Protein AF-0000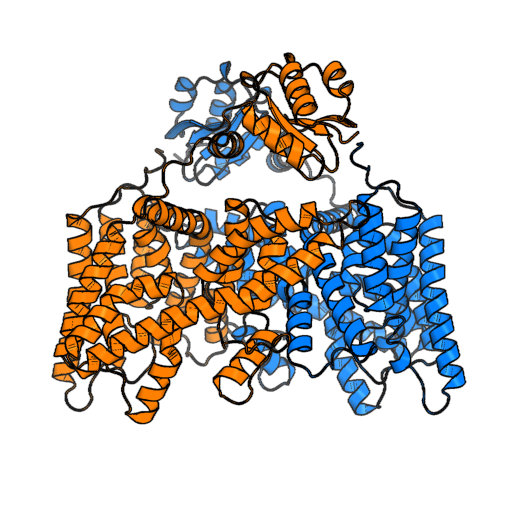000078526687 (afdb_homodimer)

Nearest PDB structures (foldseek):
  3ipj-assembly2_B  TM=8.940E-01  e=3.005E-04  Clostridioides difficile 630
  3bp3-assembly2_B  TM=9.097E-01  e=1.039E-03  Escherichia coli
  5iws-assembly1_A-2  TM=6.455E-01  e=6.702E-06  Bacillus cereus E33L
  1o2f-assembly1_B  TM=9.206E-01  e=1.778E-03  Escherichia coli
  3bp8-assembly1_C  TM=9.139E-01  e=4.794E-03  unclassified

Structure (mmCIF, N/CA/C/O backbone):
data_AF-0000000078526687-model_v1
#
loop_
_entity.id
_entity.type
_entity.pdbx_description
1 polymer 'PTS system cellobiose/arbutin/salicin-specific transporter subunits IIBC'
#
loop_
_atom_site.group_PDB
_atom_site.id
_atom_site.type_symbol
_atom_site.label_atom_id
_atom_site.label_alt_id
_atom_site.label_comp_id
_atom_site.label_asym_id
_atom_site.label_entity_id
_atom_site.label_seq_id
_atom_site.pdbx_PDB_ins_code
_atom_site.Cartn_x
_atom_site.Cartn_y
_atom_site.Cartn_z
_atom_site.occupancy
_atom_site.B_iso_or_equiv
_atom_site.auth_seq_id
_atom_site.auth_comp_id
_atom_site.auth_asym_id
_atom_site.auth_atom_id
_atom_site.pdbx_PDB_model_num
ATOM 1 N N . MET A 1 1 ? 31.625 -24.891 21.188 1 31.03 1 MET A N 1
ATOM 2 C CA . MET A 1 1 ? 31.656 -23.688 22.016 1 31.03 1 MET A CA 1
ATOM 3 C C . MET A 1 1 ? 31.016 -22.516 21.266 1 31.03 1 MET A C 1
ATOM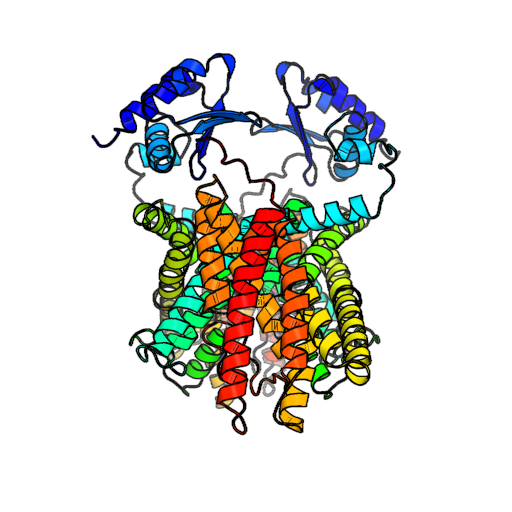 5 O O . MET A 1 1 ? 31.219 -22.344 20.062 1 31.03 1 MET A O 1
ATOM 9 N N . ALA A 1 2 ? 30.094 -21.984 21.844 1 48.81 2 ALA A N 1
ATOM 10 C CA . ALA A 1 2 ? 29.344 -20.859 21.281 1 48.81 2 ALA A CA 1
ATOM 11 C C . ALA A 1 2 ? 30.281 -19.734 20.844 1 48.81 2 ALA A C 1
ATOM 13 O O . ALA A 1 2 ? 31.109 -19.266 21.641 1 48.81 2 ALA A O 1
ATOM 14 N N . ARG A 1 3 ? 30.516 -19.734 19.5 1 63.25 3 ARG A N 1
ATOM 15 C CA . ARG A 1 3 ? 31.438 -18.734 18.969 1 63.25 3 ARG A CA 1
ATOM 16 C C . ARG A 1 3 ? 31.188 -17.359 19.578 1 63.25 3 ARG A C 1
ATOM 18 O O . ARG A 1 3 ? 30.031 -16.969 19.766 1 63.25 3 ARG A O 1
ATOM 25 N N . ASP A 1 4 ? 32.219 -16.844 20.266 1 75.81 4 ASP A N 1
ATOM 26 C CA . ASP A 1 4 ? 32.156 -15.516 20.859 1 75.81 4 ASP A CA 1
ATOM 27 C C . ASP A 1 4 ? 32.281 -14.438 19.781 1 75.81 4 ASP A C 1
ATOM 29 O O . ASP A 1 4 ? 33.406 -14.133 19.328 1 75.81 4 ASP A O 1
ATOM 33 N N . TYR A 1 5 ? 31.25 -13.961 19.406 1 83.25 5 TYR A N 1
ATOM 34 C CA . TYR A 1 5 ? 31.266 -13.031 18.281 1 83.25 5 TYR A CA 1
ATOM 35 C C . TYR A 1 5 ? 31.797 -11.664 18.703 1 83.25 5 TYR A C 1
ATOM 37 O O . TYR A 1 5 ? 32.062 -10.805 17.859 1 83.25 5 TYR A O 1
ATOM 45 N N . ALA A 1 6 ? 32.031 -11.523 20 1 86.94 6 ALA A N 1
ATOM 46 C CA . ALA A 1 6 ? 32.75 -10.336 20.438 1 86.94 6 ALA A CA 1
ATOM 47 C C . ALA A 1 6 ? 34.219 -10.383 19.969 1 86.94 6 ALA A C 1
ATOM 49 O O . ALA A 1 6 ? 34.75 -9.375 19.5 1 86.94 6 ALA A O 1
ATOM 50 N N . VAL A 1 7 ? 34.719 -11.539 20.078 1 88.19 7 VAL A N 1
ATOM 51 C CA . VAL A 1 7 ? 36.125 -11.758 19.672 1 88.19 7 VAL A CA 1
ATOM 52 C C . VAL A 1 7 ? 36.219 -11.703 18.141 1 88.19 7 VAL A C 1
ATOM 54 O O . VAL A 1 7 ? 37.156 -11.102 17.594 1 88.19 7 VAL A O 1
ATOM 57 N N . VAL A 1 8 ? 35.25 -12.258 17.516 1 90.19 8 VAL A N 1
ATOM 58 C CA . VAL A 1 8 ? 35.25 -12.297 16.062 1 90.19 8 VAL A CA 1
ATOM 59 C C . VAL A 1 8 ? 35.125 -10.883 15.5 1 90.19 8 VAL A C 1
ATOM 61 O O . VAL A 1 8 ? 35.875 -10.492 14.609 1 90.19 8 VAL A O 1
ATOM 64 N N . SER A 1 9 ? 34.188 -10.164 16.047 1 92.44 9 SER A N 1
ATOM 65 C CA . SER A 1 9 ? 33.938 -8.805 15.578 1 92.44 9 SER A CA 1
ATOM 66 C C . SER A 1 9 ? 35.156 -7.91 15.797 1 92.44 9 SER A C 1
ATOM 68 O O . SER A 1 9 ? 35.5 -7.098 14.938 1 92.44 9 SER A O 1
ATOM 70 N N . LYS A 1 10 ? 35.75 -8.023 16.938 1 91.25 10 LYS A N 1
ATOM 71 C CA . LYS A 1 10 ? 36.969 -7.254 17.234 1 91.25 10 LYS A CA 1
ATOM 72 C C . LYS A 1 10 ? 38.094 -7.59 16.266 1 91.25 10 LYS A C 1
ATOM 74 O O . LYS A 1 10 ? 38.781 -6.695 15.781 1 91.25 10 LYS A O 1
ATOM 79 N N . ALA A 1 11 ? 38.219 -8.836 16 1 92.38 11 ALA A N 1
ATOM 80 C CA . ALA A 1 11 ? 39.25 -9.289 15.062 1 92.38 11 ALA A CA 1
ATOM 81 C C . ALA A 1 11 ? 39 -8.734 13.664 1 92.38 11 ALA A C 1
ATOM 83 O O . ALA A 1 11 ? 39.906 -8.336 12.969 1 92.38 11 ALA A O 1
ATOM 84 N N . ILE A 1 12 ? 37.719 -8.742 13.297 1 92.69 12 ILE A N 1
ATOM 85 C CA . ILE A 1 12 ? 37.375 -8.211 11.992 1 92.69 12 ILE A CA 1
ATOM 86 C C . ILE A 1 12 ? 37.75 -6.734 11.906 1 92.69 12 ILE A C 1
ATOM 88 O O . ILE A 1 12 ? 38.406 -6.309 10.953 1 92.69 12 ILE A O 1
ATOM 92 N N . VAL A 1 13 ? 37.375 -5.977 12.898 1 93.31 13 VAL A N 1
ATOM 93 C CA . VAL A 1 13 ? 37.594 -4.539 12.93 1 93.31 13 VAL A CA 1
ATOM 94 C C . VAL A 1 13 ? 39.094 -4.266 12.891 1 93.31 13 VAL A C 1
ATOM 96 O O . VAL A 1 13 ? 39.562 -3.357 12.188 1 93.31 13 VAL A O 1
ATOM 99 N N . GLU A 1 14 ? 39.875 -5.02 13.555 1 92.06 14 GLU A N 1
ATOM 100 C CA . GLU A 1 14 ? 41.312 -4.855 13.609 1 92.06 14 GLU A CA 1
ATOM 101 C C . GLU A 1 14 ? 41.938 -5.109 12.25 1 92.06 14 GLU A C 1
ATOM 103 O O . GLU A 1 14 ? 42.938 -4.473 11.891 1 92.06 14 GLU A O 1
ATOM 108 N N . ASN A 1 15 ? 41.312 -5.922 11.523 1 93.5 15 ASN A N 1
ATOM 109 C CA . ASN A 1 15 ? 41.906 -6.336 10.266 1 93.5 15 ASN A CA 1
ATOM 110 C C . ASN A 1 15 ? 41.375 -5.531 9.086 1 93.5 15 ASN A C 1
ATOM 112 O O . ASN A 1 15 ? 41.75 -5.758 7.941 1 93.5 15 ASN A O 1
ATOM 116 N N . ILE A 1 16 ? 40.469 -4.656 9.414 1 92.62 16 ILE A N 1
ATOM 117 C CA . ILE A 1 16 ? 40 -3.811 8.328 1 92.62 16 ILE A CA 1
ATOM 118 C C . ILE A 1 16 ? 40.438 -2.369 8.555 1 92.62 16 ILE A C 1
ATOM 120 O O . ILE A 1 16 ? 39.875 -1.436 7.992 1 92.62 16 ILE A O 1
ATOM 124 N N . GLY A 1 17 ? 41.438 -2.207 9.328 1 90.12 17 GLY A N 1
ATOM 125 C CA . GLY A 1 17 ? 42.062 -0.898 9.531 1 90.12 17 GLY A CA 1
ATOM 126 C C . GLY A 1 17 ? 41.562 -0.199 10.781 1 90.12 17 GLY A C 1
ATOM 127 O O . GLY A 1 17 ? 41.812 0.992 10.977 1 90.12 17 GLY A O 1
ATOM 128 N N . GLY A 1 18 ? 40.875 -0.916 11.602 1 89.69 18 GLY A N 1
ATOM 129 C CA . GLY A 1 18 ? 40.406 -0.324 12.844 1 89.69 18 GLY A CA 1
ATOM 130 C C . GLY A 1 18 ? 39.062 0.344 12.711 1 89.69 18 GLY A C 1
ATOM 131 O O . GLY A 1 18 ? 38.562 0.506 11.594 1 89.69 18 GLY A O 1
ATOM 132 N N . ILE A 1 19 ? 38.531 0.736 13.828 1 88.94 19 ILE A N 1
ATOM 133 C CA . ILE A 1 19 ? 37.188 1.311 13.922 1 88.94 19 ILE A CA 1
ATOM 134 C C . ILE A 1 19 ? 37.156 2.648 13.188 1 88.94 19 ILE A C 1
ATOM 136 O O . ILE A 1 19 ? 36.125 3.008 12.594 1 88.94 19 ILE A O 1
ATOM 140 N N . ASP A 1 20 ? 38.219 3.326 13.195 1 84.88 20 ASP A N 1
ATOM 141 C CA . ASP A 1 20 ? 38.312 4.656 12.602 1 84.88 20 ASP A CA 1
ATOM 142 C C . ASP A 1 20 ? 38.25 4.582 11.078 1 84.88 20 ASP A C 1
ATOM 144 O O . ASP A 1 20 ? 37.969 5.574 10.406 1 84.88 20 ASP A O 1
ATOM 148 N N . ASN A 1 21 ? 38.5 3.402 10.57 1 88.81 21 ASN A N 1
ATOM 149 C CA . ASN A 1 21 ? 38.531 3.23 9.125 1 88.81 21 ASN A CA 1
ATOM 150 C C . ASN A 1 21 ? 37.156 2.906 8.57 1 88.81 21 ASN A C 1
ATOM 152 O O . ASN A 1 21 ? 37 2.766 7.355 1 88.81 21 ASN A O 1
ATOM 156 N N . ILE A 1 22 ? 36.156 2.775 9.461 1 86.88 22 ILE A N 1
ATOM 157 C CA . ILE A 1 22 ? 34.812 2.395 9.047 1 86.88 22 ILE A CA 1
ATOM 158 C C . ILE A 1 22 ? 33.969 3.645 8.859 1 86.88 22 ILE A C 1
ATOM 160 O O . ILE A 1 22 ? 33.75 4.398 9.812 1 86.88 22 ILE A O 1
ATOM 164 N N . SER A 1 23 ? 33.594 3.867 7.695 1 82.5 23 SER A N 1
ATOM 165 C CA . SER A 1 23 ? 32.719 4.996 7.398 1 82.5 23 SER A CA 1
ATOM 166 C C . SER A 1 23 ? 31.266 4.664 7.719 1 82.5 23 SER A C 1
ATOM 168 O O . SER A 1 23 ? 30.547 5.48 8.297 1 82.5 23 SER A O 1
ATOM 170 N N . SER A 1 24 ? 30.844 3.559 7.273 1 82.06 24 SER A N 1
ATOM 171 C CA . SER A 1 24 ? 29.484 3.1 7.539 1 82.06 24 SER A CA 1
ATOM 172 C C . SER A 1 24 ? 29.422 1.583 7.684 1 82.06 24 SER A C 1
ATOM 174 O O . SER A 1 24 ? 30.266 0.871 7.141 1 82.06 24 SER A O 1
ATOM 176 N N . LEU A 1 25 ? 28.578 1.147 8.57 1 85.44 25 LEU A N 1
ATOM 177 C CA . LEU A 1 25 ? 28.375 -0.271 8.836 1 85.44 25 LEU A CA 1
ATOM 178 C C . LEU A 1 25 ? 26.891 -0.629 8.734 1 85.44 25 LEU A C 1
ATOM 180 O O . LEU A 1 25 ? 26.047 0.039 9.328 1 85.44 25 LEU A O 1
ATOM 184 N N . THR A 1 26 ? 26.625 -1.537 7.82 1 80.06 26 THR A N 1
ATOM 185 C CA . THR A 1 26 ? 25.281 -2.109 7.719 1 80.06 26 THR A CA 1
ATOM 186 C C . THR A 1 26 ? 25.359 -3.631 7.617 1 80.06 26 THR A C 1
ATOM 188 O O . THR A 1 26 ? 26.438 -4.211 7.645 1 80.06 26 THR A O 1
ATOM 191 N N . HIS A 1 27 ? 24.312 -4.328 7.914 1 77.88 27 HIS A N 1
ATOM 192 C CA . HIS A 1 27 ? 24.344 -5.777 7.734 1 77.88 27 HIS A CA 1
ATOM 193 C C . HIS A 1 27 ? 23.078 -6.27 7.043 1 77.88 27 HIS A C 1
ATOM 195 O O . HIS A 1 27 ? 22.062 -5.582 7.051 1 77.88 27 HIS A O 1
ATOM 201 N N . CYS A 1 28 ? 23.266 -7.266 6.312 1 64.44 28 CYS A N 1
ATOM 202 C CA . CYS A 1 28 ? 22.109 -7.98 5.789 1 64.44 28 CYS A CA 1
ATOM 203 C C . CYS A 1 28 ? 21.922 -9.305 6.516 1 64.44 28 CYS A C 1
ATOM 205 O O . CYS A 1 28 ? 22.188 -9.406 7.715 1 64.44 28 CYS A O 1
ATOM 207 N N . MET A 1 29 ? 21.406 -10.305 5.898 1 64.19 29 MET A N 1
ATOM 208 C CA . MET A 1 29 ? 21.047 -11.547 6.57 1 64.19 29 MET A CA 1
ATOM 209 C C . MET A 1 29 ? 22.297 -12.32 6.992 1 64.19 29 MET A C 1
ATOM 211 O O . MET A 1 29 ? 22.297 -12.977 8.039 1 64.19 29 MET A O 1
ATOM 215 N N . THR A 1 30 ? 23.297 -12.188 6.301 1 72.88 30 THR A N 1
ATOM 216 C CA . THR A 1 30 ? 24.438 -13.039 6.605 1 72.88 30 THR A CA 1
ATOM 217 C C . THR A 1 30 ? 25.734 -12.25 6.527 1 72.88 30 THR A C 1
ATOM 219 O O . THR A 1 30 ? 26.797 -12.766 6.859 1 72.88 30 THR A O 1
ATOM 222 N N . ARG A 1 31 ? 25.641 -10.992 6.148 1 85.19 31 ARG A N 1
ATOM 223 C CA . ARG A 1 31 ? 26.875 -10.273 5.867 1 85.19 31 ARG A CA 1
ATOM 224 C C . ARG A 1 31 ? 26.922 -8.945 6.621 1 85.19 31 ARG A C 1
ATOM 226 O O . ARG A 1 31 ? 25.906 -8.273 6.77 1 85.19 31 ARG A O 1
ATOM 233 N N . LEU A 1 32 ? 28.125 -8.633 7.09 1 90.56 32 LEU A N 1
ATOM 234 C CA . LEU A 1 32 ? 28.469 -7.285 7.52 1 90.56 32 LEU A CA 1
ATOM 235 C C . LEU A 1 32 ? 28.953 -6.445 6.34 1 90.56 32 LEU A C 1
ATOM 237 O O . LEU A 1 32 ? 29.781 -6.902 5.547 1 90.56 32 LEU A O 1
ATOM 241 N N . ARG A 1 33 ? 28.375 -5.418 6.18 1 85.56 33 ARG A N 1
ATOM 242 C CA . ARG A 1 33 ? 28.75 -4.531 5.082 1 85.56 33 ARG A CA 1
ATOM 243 C C . ARG A 1 33 ? 29.453 -3.283 5.598 1 85.56 33 ARG A C 1
ATOM 245 O O . ARG A 1 33 ? 28.828 -2.424 6.223 1 85.56 33 ARG A O 1
ATOM 252 N N . PHE A 1 34 ? 30.734 -3.176 5.211 1 87.94 34 PHE A N 1
ATOM 253 C CA . PHE A 1 34 ? 31.547 -2.053 5.648 1 87.94 34 PHE A CA 1
ATOM 254 C C . PHE A 1 34 ? 31.828 -1.096 4.492 1 87.94 34 PHE A C 1
ATOM 256 O O . PHE A 1 34 ? 32.125 -1.53 3.377 1 87.94 34 PHE A O 1
ATOM 263 N N . VAL A 1 35 ? 31.516 0.099 4.723 1 84.06 35 VAL A N 1
ATOM 264 C CA . VAL A 1 35 ? 32.125 1.134 3.902 1 84.06 35 VAL A CA 1
ATOM 265 C C . VAL A 1 35 ? 33.375 1.678 4.609 1 84.06 35 VAL A C 1
ATOM 267 O O . VAL A 1 35 ? 33.281 2.25 5.699 1 84.06 35 VAL A O 1
ATOM 270 N N . LEU A 1 36 ? 34.562 1.461 3.986 1 86.38 36 LEU A N 1
ATOM 271 C CA . LEU A 1 36 ? 35.844 1.819 4.621 1 86.38 36 LEU A CA 1
ATOM 272 C C . LEU A 1 36 ? 36.375 3.129 4.055 1 86.38 36 LEU A C 1
ATOM 274 O O . LEU A 1 36 ? 36.219 3.406 2.865 1 86.38 36 LEU A O 1
ATOM 278 N N . LYS A 1 37 ? 36.906 3.932 4.898 1 83.81 37 LYS A N 1
ATOM 279 C CA . LYS A 1 37 ? 37.562 5.168 4.48 1 83.81 37 LYS A CA 1
ATOM 280 C C . LYS A 1 37 ? 38.75 4.875 3.58 1 83.81 37 LYS A C 1
ATOM 282 O O . LYS A 1 37 ? 38.969 5.57 2.584 1 83.81 37 LYS A O 1
ATOM 287 N N . ASP A 1 38 ? 39.5 3.871 3.955 1 82.75 38 ASP A N 1
ATOM 288 C CA . ASP A 1 38 ? 40.688 3.41 3.229 1 82.75 38 ASP A CA 1
ATOM 289 C C . ASP A 1 38 ? 40.688 1.892 3.07 1 82.75 38 ASP A C 1
ATOM 291 O O . ASP A 1 38 ? 41 1.161 4.012 1 82.75 38 ASP A O 1
ATOM 295 N N . GLU A 1 39 ? 40.375 1.459 1.955 1 84.94 39 GLU A N 1
ATOM 296 C CA . GLU A 1 39 ? 40.25 0.031 1.687 1 84.94 39 GLU A CA 1
ATOM 297 C C . GLU A 1 39 ? 41.594 -0.672 1.718 1 84.94 39 GLU A C 1
ATOM 299 O O . GLU A 1 39 ? 41.656 -1.881 1.946 1 84.94 39 GLU A O 1
ATOM 304 N N . SER A 1 40 ? 42.594 0.085 1.521 1 85.12 40 SER A N 1
ATOM 305 C CA . SER A 1 40 ? 43.938 -0.502 1.474 1 85.12 40 SER A CA 1
ATOM 306 C C . SER A 1 40 ? 44.344 -1.038 2.838 1 85.12 40 SER A C 1
ATOM 308 O O . SER A 1 40 ? 45.219 -1.894 2.932 1 85.12 40 SER A O 1
ATOM 310 N N . LYS A 1 41 ? 43.719 -0.571 3.809 1 88.19 41 LYS A N 1
ATOM 311 C CA . LYS A 1 41 ? 44.062 -0.976 5.168 1 88.19 41 LYS A CA 1
ATOM 312 C C . LYS A 1 41 ? 43.375 -2.297 5.535 1 88.19 41 LYS A C 1
ATOM 314 O O . LYS A 1 41 ? 43.688 -2.893 6.566 1 88.19 41 LYS A O 1
ATOM 319 N N . ALA A 1 42 ? 42.469 -2.703 4.727 1 89.38 42 ALA A N 1
ATOM 320 C CA . ALA A 1 42 ? 41.75 -3.943 5.012 1 89.38 42 ALA A CA 1
ATOM 321 C C . ALA A 1 42 ? 42.5 -5.156 4.488 1 89.38 42 ALA A C 1
ATOM 323 O O . ALA A 1 42 ? 42.906 -5.191 3.322 1 89.38 42 ALA A O 1
ATOM 324 N N . ASN A 1 43 ? 42.812 -6.055 5.398 1 89.69 43 ASN A N 1
ATOM 325 C CA . ASN A 1 43 ? 43.469 -7.312 5.059 1 89.69 43 ASN A CA 1
ATOM 326 C C . ASN A 1 43 ? 42.438 -8.422 4.793 1 89.69 43 ASN A C 1
ATOM 328 O O . ASN A 1 43 ? 42 -9.094 5.727 1 89.69 43 ASN A O 1
ATOM 332 N N . GLU A 1 44 ? 42.156 -8.617 3.59 1 90.12 44 GLU A N 1
ATOM 333 C CA . GLU A 1 44 ? 41.125 -9.562 3.199 1 90.12 44 GLU A CA 1
ATOM 334 C C . GLU A 1 44 ? 41.469 -10.977 3.674 1 90.12 44 GLU A C 1
ATOM 336 O O . GLU A 1 44 ? 40.594 -11.68 4.199 1 90.12 44 GLU A O 1
ATOM 341 N N . ALA A 1 45 ? 42.719 -11.352 3.48 1 88.12 45 ALA A N 1
ATOM 342 C CA . ALA A 1 45 ? 43.156 -12.695 3.859 1 88.12 45 ALA A CA 1
ATOM 343 C C . ALA A 1 45 ? 43.031 -12.898 5.367 1 88.12 45 ALA A C 1
ATOM 345 O O . ALA A 1 45 ? 42.625 -13.961 5.828 1 88.12 45 ALA A O 1
ATOM 346 N N . ALA A 1 46 ? 43.406 -11.938 6.09 1 91.88 46 ALA A N 1
ATOM 347 C CA . ALA A 1 46 ? 43.344 -12.016 7.547 1 91.88 46 ALA A CA 1
ATOM 348 C C . ALA A 1 46 ? 41.906 -12.102 8.031 1 91.88 46 ALA A C 1
ATOM 350 O O . ALA A 1 46 ? 41.594 -12.844 8.977 1 91.88 46 ALA A O 1
ATOM 351 N N . VAL A 1 47 ? 41.031 -11.344 7.414 1 93.44 47 VAL A N 1
ATOM 352 C CA . VAL A 1 47 ? 39.625 -11.344 7.809 1 93.44 47 VAL A CA 1
ATOM 353 C C . VAL A 1 47 ? 39 -12.711 7.5 1 93.44 47 VAL A C 1
ATOM 355 O O . VAL A 1 47 ? 38.25 -13.258 8.312 1 93.44 47 VAL A O 1
ATOM 358 N N . LYS A 1 48 ? 39.406 -13.312 6.422 1 90.75 48 LYS A N 1
ATOM 359 C CA . LYS A 1 48 ? 38.906 -14.617 6.016 1 90.75 48 LYS A CA 1
ATOM 360 C C . LYS A 1 48 ? 39.375 -15.711 6.977 1 90.75 48 LYS A C 1
ATOM 362 O O . LYS A 1 48 ? 38.656 -16.719 7.156 1 90.75 48 LYS A O 1
ATOM 367 N N . ALA A 1 49 ? 40.469 -15.477 7.559 1 87.56 49 ALA A N 1
ATOM 368 C CA . ALA A 1 49 ? 41.062 -16.484 8.422 1 87.56 49 ALA A CA 1
ATOM 369 C C . ALA A 1 49 ? 40.469 -16.438 9.828 1 87.56 49 ALA A C 1
ATOM 371 O O . ALA A 1 49 ? 40.719 -17.344 10.633 1 87.56 49 ALA A O 1
ATOM 372 N N . ILE A 1 50 ? 39.688 -15.438 10.07 1 90.56 50 ILE A N 1
ATOM 373 C CA . ILE A 1 50 ? 39.094 -15.312 11.391 1 90.56 50 ILE A CA 1
ATOM 374 C C . ILE A 1 50 ? 38.062 -16.422 11.578 1 90.56 50 ILE A C 1
ATOM 376 O O . ILE A 1 50 ? 37.188 -16.641 10.711 1 90.56 50 ILE A O 1
ATOM 380 N N . ASP A 1 51 ? 38.188 -17.094 12.648 1 86.81 51 ASP A N 1
ATOM 381 C CA . ASP A 1 51 ? 37.219 -18.125 12.977 1 86.81 51 ASP A CA 1
ATOM 382 C C . ASP A 1 51 ? 35.812 -17.516 13.148 1 86.81 51 ASP A C 1
ATOM 384 O O . ASP A 1 51 ? 35.625 -16.641 14.008 1 86.81 51 ASP A O 1
ATOM 388 N N . GLY A 1 52 ? 34.906 -17.812 12.305 1 84.25 52 GLY A N 1
ATOM 389 C CA . GLY A 1 52 ? 33.562 -17.281 12.344 1 84.25 52 GLY A CA 1
ATOM 390 C C . GLY A 1 52 ? 33.156 -16.531 11.086 1 84.25 52 GLY A C 1
ATOM 391 O O . GLY A 1 52 ? 32 -16.172 10.898 1 84.25 52 GLY A O 1
ATOM 392 N N . VAL A 1 53 ? 34.25 -16.219 10.398 1 89.69 53 VAL A N 1
ATOM 393 C CA . VAL A 1 53 ? 34.031 -15.547 9.117 1 89.69 53 VAL A CA 1
ATOM 394 C C . VAL A 1 53 ? 33.938 -16.578 7.996 1 89.69 53 VAL A C 1
ATOM 396 O O . VAL A 1 53 ? 34.844 -17.422 7.859 1 89.69 53 VAL A O 1
ATOM 399 N N . MET A 1 54 ? 32.938 -16.531 7.332 1 84.25 54 MET A N 1
ATOM 400 C CA . MET A 1 54 ? 32.688 -17.516 6.285 1 84.25 54 MET A CA 1
ATOM 401 C C . MET A 1 54 ? 33.281 -17.062 4.957 1 84.25 54 MET A C 1
ATOM 403 O O . MET A 1 54 ? 33.5 -17.875 4.055 1 84.25 54 MET A O 1
ATOM 407 N N . GLY A 1 55 ? 33.531 -15.789 4.785 1 85.75 55 GLY A N 1
ATOM 408 C CA . GLY A 1 55 ? 34.094 -15.242 3.561 1 85.75 55 GLY A CA 1
ATOM 409 C C . GLY A 1 55 ? 34.094 -13.727 3.529 1 85.75 55 GLY A C 1
ATOM 410 O O . GLY A 1 55 ? 33.594 -13.078 4.449 1 85.75 55 GLY A O 1
ATOM 411 N N . VAL A 1 56 ? 34.875 -13.148 2.668 1 88.94 56 VAL A N 1
ATOM 412 C CA . VAL A 1 56 ? 34.938 -11.703 2.459 1 88.94 56 VAL A CA 1
ATOM 413 C C . VAL A 1 56 ? 34.688 -11.383 0.992 1 88.94 56 VAL A C 1
ATOM 415 O O . VAL A 1 56 ? 35.125 -12.094 0.097 1 88.94 56 VAL A O 1
ATOM 418 N N . VAL A 1 57 ? 33.75 -10.516 0.765 1 83.06 57 VAL A N 1
ATOM 419 C CA . VAL A 1 57 ? 33.406 -10.078 -0.588 1 83.06 57 VAL A CA 1
ATOM 420 C C . VAL A 1 57 ? 33.562 -8.562 -0.69 1 83.06 57 VAL A C 1
ATOM 422 O O . VAL A 1 57 ? 33.125 -7.832 0.205 1 83.06 57 VAL A O 1
ATOM 425 N N . LYS A 1 58 ? 34.281 -8.133 -1.713 1 79.88 58 LYS A N 1
ATOM 426 C CA . LYS A 1 58 ? 34.344 -6.707 -2.025 1 79.88 58 LYS A CA 1
ATOM 427 C C . LYS A 1 58 ? 33.469 -6.359 -3.211 1 79.88 58 LYS A C 1
ATOM 429 O O . LYS A 1 58 ? 33.688 -6.828 -4.328 1 79.88 58 LYS A O 1
ATOM 434 N N . GLN A 1 59 ? 32.344 -5.758 -2.979 1 72.75 59 GLN A N 1
ATOM 435 C CA . GLN A 1 59 ? 31.391 -5.418 -4.039 1 72.75 59 GLN A CA 1
ATOM 436 C C . GLN A 1 59 ? 30.75 -4.055 -3.791 1 72.75 59 GLN A C 1
ATOM 438 O O . GLN A 1 59 ? 30.359 -3.742 -2.666 1 72.75 59 GLN A O 1
ATOM 443 N N . GLY A 1 60 ? 30.625 -3.236 -4.824 1 62.44 60 GLY A N 1
ATOM 444 C CA . GLY A 1 60 ? 29.906 -1.979 -4.746 1 62.44 60 GLY A CA 1
ATOM 445 C C . GLY A 1 60 ? 30.516 -0.995 -3.771 1 62.44 60 GLY A C 1
ATOM 446 O O . GLY A 1 60 ? 29.797 -0.286 -3.061 1 62.44 60 GLY A O 1
ATOM 447 N N . GLY A 1 61 ? 31.828 -1.055 -3.572 1 70.62 61 GLY A N 1
ATOM 448 C CA . GLY A 1 61 ? 32.5 -0.141 -2.654 1 70.62 61 GLY A CA 1
ATOM 449 C C . GLY A 1 61 ? 32.344 -0.554 -1.201 1 70.62 61 GLY A C 1
ATOM 450 O O . GLY A 1 61 ? 32.719 0.203 -0.299 1 70.62 61 GLY A O 1
ATOM 451 N N . GLN A 1 62 ? 31.812 -1.67 -1.117 1 80.62 62 GLN A N 1
ATOM 452 C CA . GLN A 1 62 ? 31.641 -2.16 0.246 1 80.62 62 GLN A CA 1
ATOM 453 C C . GLN A 1 62 ? 32.531 -3.373 0.512 1 80.62 62 GLN A C 1
ATOM 455 O O . GLN A 1 62 ? 32.75 -4.184 -0.386 1 80.62 62 GLN A O 1
ATOM 460 N N . PHE A 1 63 ? 33.188 -3.357 1.683 1 88.31 63 PHE A N 1
ATOM 461 C CA . PHE A 1 63 ? 33.875 -4.523 2.229 1 88.31 63 PHE A CA 1
ATOM 462 C C . PHE A 1 63 ? 32.906 -5.387 3.033 1 88.31 63 PHE A C 1
ATOM 464 O O . PHE A 1 63 ? 32.5 -5.004 4.125 1 88.31 63 PHE A O 1
ATOM 471 N N . GLN A 1 64 ? 32.531 -6.445 2.453 1 88.69 64 GLN A N 1
ATOM 472 C CA . GLN A 1 64 ? 31.469 -7.266 3.061 1 88.69 64 GLN A CA 1
ATOM 473 C C . GLN A 1 64 ? 32.062 -8.516 3.707 1 88.69 64 GLN A C 1
ATOM 475 O O . GLN A 1 64 ? 32.875 -9.211 3.098 1 88.69 64 GLN A O 1
ATOM 480 N N . VAL A 1 65 ? 31.781 -8.703 4.98 1 92.06 65 VAL A N 1
ATOM 481 C CA . VAL A 1 65 ? 32.219 -9.875 5.73 1 92.06 65 VAL A CA 1
ATOM 482 C C . VAL A 1 65 ? 31.047 -10.82 5.957 1 92.06 65 VAL A C 1
ATOM 484 O O . VAL A 1 65 ? 30.031 -10.43 6.543 1 92.06 65 VAL A O 1
ATOM 487 N N . ILE A 1 66 ? 31.25 -12 5.449 1 87.06 66 ILE A N 1
ATOM 488 C CA . ILE A 1 66 ? 30.203 -13 5.559 1 87.06 66 ILE A CA 1
ATOM 489 C C . ILE A 1 66 ? 30.312 -13.727 6.895 1 87.06 66 ILE A C 1
ATOM 491 O O . ILE A 1 66 ? 31.297 -14.43 7.141 1 87.06 66 ILE A O 1
ATOM 495 N N . ILE A 1 67 ? 29.391 -13.531 7.754 1 85.31 67 ILE A N 1
ATOM 496 C CA . ILE A 1 67 ? 29.375 -14.117 9.086 1 85.31 67 ILE A CA 1
ATOM 497 C C . ILE A 1 67 ? 28.344 -15.25 9.141 1 85.31 67 ILE A C 1
ATOM 499 O O . ILE A 1 67 ? 28.578 -16.281 9.789 1 85.31 67 ILE A O 1
ATOM 503 N N . GLY A 1 68 ? 27.312 -15.25 8.367 1 74.62 68 GLY A N 1
ATOM 504 C CA . GLY A 1 68 ? 26.219 -16.203 8.445 1 74.62 68 GLY A CA 1
ATOM 505 C C . GLY A 1 68 ? 25.094 -15.758 9.352 1 74.62 68 GLY A C 1
ATOM 506 O O . GLY A 1 68 ? 24.797 -14.562 9.438 1 74.62 68 GLY A O 1
ATOM 507 N N . ASN A 1 69 ? 24.531 -16.766 10.023 1 68.94 69 ASN A N 1
ATOM 508 C CA . ASN A 1 69 ? 23.281 -16.547 10.75 1 68.94 69 ASN A CA 1
ATOM 509 C C . ASN A 1 69 ? 23.484 -15.633 11.953 1 68.94 69 ASN A C 1
ATOM 511 O O . ASN A 1 69 ? 22.531 -15.102 12.508 1 68.94 69 ASN A O 1
ATOM 515 N N . HIS A 1 70 ? 24.672 -15.422 12.273 1 76.44 70 HIS A N 1
ATOM 516 C CA . HIS A 1 70 ? 24.953 -14.641 13.477 1 76.44 70 HIS A CA 1
ATOM 517 C C . HIS A 1 70 ? 25.422 -13.234 13.125 1 76.44 70 HIS A C 1
ATOM 519 O O . HIS A 1 70 ? 26.125 -12.594 13.906 1 76.44 70 HIS A O 1
ATOM 525 N N . VAL A 1 71 ? 25.078 -12.797 11.938 1 85.44 71 VAL A N 1
ATOM 526 C CA . VAL A 1 71 ? 25.562 -11.5 11.461 1 85.44 71 VAL A CA 1
ATOM 527 C C . VAL A 1 71 ? 25 -10.391 12.352 1 85.44 71 VAL A C 1
ATOM 529 O O . VAL A 1 71 ? 25.688 -9.414 12.641 1 85.44 71 VAL A O 1
ATOM 532 N N . GLY A 1 72 ? 23.812 -10.523 12.781 1 80 72 GLY A N 1
ATOM 533 C CA . GLY A 1 72 ? 23.219 -9.531 13.672 1 80 72 GLY A CA 1
ATOM 534 C C . GLY A 1 72 ? 24 -9.352 14.953 1 80 72 GLY A C 1
ATOM 535 O O . GLY A 1 72 ? 24.234 -8.219 15.398 1 80 72 GLY A O 1
ATOM 536 N N . THR A 1 73 ? 24.359 -10.5 15.5 1 81.25 73 THR A N 1
ATOM 537 C CA . THR A 1 73 ? 25.156 -10.461 16.734 1 81.25 73 THR A CA 1
ATOM 538 C C . THR A 1 73 ? 26.516 -9.812 16.484 1 81.25 73 THR A C 1
ATOM 540 O O . THR A 1 73 ? 26.969 -8.992 17.281 1 81.25 73 THR A O 1
ATOM 543 N N . ALA A 1 74 ? 27.125 -10.188 15.391 1 87.31 74 ALA A N 1
ATOM 544 C CA . ALA A 1 74 ? 28.406 -9.609 15.031 1 87.31 74 ALA A CA 1
ATOM 545 C C . ALA A 1 74 ? 28.297 -8.102 14.805 1 87.31 74 ALA A C 1
ATOM 547 O O . ALA A 1 74 ? 29.172 -7.336 15.219 1 87.31 74 ALA A O 1
ATOM 548 N N . TYR A 1 75 ? 27.203 -7.727 14.188 1 86.06 75 TYR A N 1
ATOM 549 C CA . TYR A 1 75 ? 26.922 -6.32 13.922 1 86.06 75 TYR A CA 1
ATOM 550 C C . TYR A 1 75 ? 26.828 -5.531 15.219 1 86.06 75 TYR A C 1
ATOM 552 O O . TYR A 1 75 ? 27.453 -4.48 15.367 1 86.06 75 TYR A O 1
ATOM 560 N N . GLN A 1 76 ? 26.109 -6.066 16.109 1 80.81 76 GLN A N 1
ATOM 561 C CA . GLN A 1 76 ? 25.938 -5.398 17.391 1 80.81 76 GLN A CA 1
ATOM 562 C C . GLN A 1 76 ? 27.281 -5.262 18.125 1 80.81 76 GLN A C 1
ATOM 564 O O . GLN A 1 76 ? 27.547 -4.234 18.75 1 80.81 76 GLN A O 1
ATOM 569 N N . GLU A 1 77 ? 28.078 -6.199 18.047 1 84.94 77 GLU A N 1
ATOM 570 C CA . GLU A 1 77 ? 29.375 -6.176 18.703 1 84.94 77 GLU A CA 1
ATOM 571 C C . GLU A 1 77 ? 30.297 -5.117 18.078 1 84.94 77 GLU A C 1
ATOM 573 O O . GLU A 1 77 ? 31.062 -4.465 18.797 1 84.94 77 GLU A O 1
ATOM 578 N N . ILE A 1 78 ? 30.172 -4.906 16.781 1 87.69 78 ILE A N 1
ATOM 579 C CA . ILE A 1 78 ? 31 -3.906 16.125 1 87.69 78 ILE A CA 1
ATOM 580 C C . ILE A 1 78 ? 30.5 -2.506 16.484 1 87.69 78 ILE A C 1
ATOM 582 O O . ILE A 1 78 ? 31.312 -1.585 16.672 1 87.69 78 ILE A O 1
ATOM 586 N N . LEU A 1 79 ? 29.234 -2.43 16.562 1 82.5 79 LEU A N 1
ATOM 587 C CA . LEU A 1 79 ? 28.656 -1.149 16.969 1 82.5 79 LEU A CA 1
ATOM 588 C C . LEU A 1 79 ? 29.172 -0.717 18.328 1 82.5 79 LEU A C 1
ATOM 590 O O . LEU A 1 79 ? 29.359 0.477 18.578 1 82.5 79 LEU A O 1
ATOM 594 N N . LYS A 1 80 ? 29.5 -1.663 19.141 1 81.56 80 LYS A N 1
ATOM 595 C CA . LYS A 1 80 ? 30.031 -1.381 20.469 1 81.56 80 LYS A CA 1
ATOM 596 C C . LYS A 1 80 ? 31.453 -0.849 20.391 1 81.56 80 LYS A C 1
ATOM 598 O O . LYS A 1 80 ? 31.891 -0.111 21.281 1 81.56 80 LYS A O 1
ATOM 603 N N . LEU A 1 81 ? 32.125 -1.247 19.391 1 81.69 81 LEU A N 1
ATOM 604 C CA . LEU A 1 81 ? 33.562 -0.917 19.266 1 81.69 81 LEU A CA 1
ATOM 605 C C . LEU A 1 81 ? 33.719 0.48 18.672 1 81.69 81 LEU A C 1
ATOM 607 O O . LEU A 1 81 ? 34.781 1.117 18.891 1 81.69 81 LEU A O 1
ATOM 611 N N . GLY A 1 82 ? 32.688 0.924 17.906 1 76.19 82 GLY A N 1
ATOM 612 C CA . GLY A 1 82 ? 32.844 2.197 17.219 1 76.19 82 GLY A CA 1
ATOM 613 C C . GLY A 1 82 ? 31.734 3.178 17.531 1 76.19 82 GLY A C 1
ATOM 614 O O . GLY A 1 82 ? 30.828 2.877 18.312 1 76.19 82 GLY A O 1
ATOM 615 N N . ASP A 1 83 ? 31.891 4.418 17.156 1 70.25 83 ASP A N 1
ATOM 616 C CA . ASP A 1 83 ? 30.875 5.461 17.266 1 70.25 83 ASP A CA 1
ATOM 617 C C . ASP A 1 83 ? 30.172 5.672 15.922 1 70.25 83 ASP A C 1
ATOM 619 O O . ASP A 1 83 ? 30.625 6.461 15.094 1 70.25 83 ASP A O 1
ATOM 623 N N . PHE A 1 84 ? 29.266 4.797 15.633 1 68.56 84 PHE A N 1
ATOM 624 C CA . PHE A 1 84 ? 28.531 4.879 14.375 1 68.56 84 PHE A CA 1
ATOM 625 C C . PHE A 1 84 ? 27.188 5.57 14.594 1 68.56 84 PHE A C 1
ATOM 627 O O . PHE A 1 84 ? 26.188 5.195 13.977 1 68.56 84 PHE A O 1
ATOM 634 N N . GLY A 1 85 ? 27.109 6.512 15.492 1 61.94 85 GLY A N 1
ATOM 635 C CA . GLY A 1 85 ? 25.891 7.266 15.773 1 61.94 85 GLY A CA 1
ATOM 636 C C . GLY A 1 85 ? 25.094 6.691 16.922 1 61.94 85 GLY A C 1
ATOM 637 O O . GLY A 1 85 ? 25.656 6.145 17.875 1 61.94 85 GLY A O 1
ATOM 638 N N . GLU A 1 86 ? 23.828 6.762 16.75 1 60.22 86 GLU A N 1
ATOM 639 C CA . GLU A 1 86 ? 22.922 6.344 17.812 1 60.22 86 GLU A CA 1
ATOM 640 C C . GLU A 1 86 ? 22.969 4.832 18 1 60.22 86 GLU A C 1
ATOM 642 O O . GLU A 1 86 ? 22.812 4.344 19.125 1 60.22 86 GLU A O 1
ATOM 647 N N . GLU A 1 87 ? 23.312 4.219 16.953 1 64.56 87 GLU A N 1
ATOM 648 C CA . GLU A 1 87 ? 23.328 2.76 17.016 1 64.56 87 GLU A CA 1
ATOM 649 C C . GLU A 1 87 ? 24.469 2.264 17.906 1 64.56 87 GLU A C 1
ATOM 651 O O . GLU A 1 87 ? 24.312 1.283 18.641 1 64.56 87 GLU A O 1
ATOM 656 N N . SER A 1 88 ? 25.594 2.918 17.844 1 68 88 SER A N 1
ATOM 657 C CA . SER A 1 88 ? 26.75 2.557 18.672 1 68 88 SER A CA 1
ATOM 658 C C . SER A 1 88 ? 26.469 2.834 20.156 1 68 88 SER A C 1
ATOM 660 O O . SER A 1 88 ? 26.891 2.062 21.016 1 68 88 SER A O 1
ATOM 662 N N . LYS A 1 89 ? 25.797 3.936 20.406 1 63.25 89 LYS A N 1
ATOM 663 C CA . LYS A 1 89 ? 25.5 4.27 21.797 1 63.25 89 LYS A CA 1
ATOM 664 C C . LYS A 1 89 ? 24.594 3.219 22.438 1 63.25 89 LYS A C 1
ATOM 666 O O . LYS A 1 89 ? 24.797 2.824 23.578 1 63.25 89 LYS A O 1
ATOM 671 N N . VAL A 1 90 ? 23.688 2.748 21.688 1 61.75 90 VAL A N 1
ATOM 672 C CA . VAL A 1 90 ? 22.75 1.724 22.125 1 61.75 90 VAL A CA 1
ATOM 673 C C . VAL A 1 90 ? 23.484 0.409 22.359 1 61.75 90 VAL A C 1
ATOM 675 O O . VAL A 1 90 ? 23.25 -0.277 23.359 1 61.75 90 VAL A O 1
ATOM 678 N N . ALA A 1 91 ? 24.406 0.154 21.469 1 62.69 91 ALA A N 1
ATOM 679 C CA . ALA A 1 91 ? 25.156 -1.091 21.578 1 62.69 91 ALA A CA 1
ATOM 680 C C . ALA A 1 91 ? 26.078 -1.069 22.812 1 62.69 91 ALA A C 1
ATOM 682 O O . ALA A 1 91 ? 26.312 -2.105 23.438 1 62.69 91 ALA A O 1
ATOM 683 N N . ARG A 1 92 ? 26.719 0.187 23.188 1 62.62 92 ARG A N 1
ATOM 684 C CA . ARG A 1 92 ? 27.641 0.318 24.328 1 62.62 92 ARG A CA 1
ATOM 685 C C . ARG A 1 92 ? 26.859 0.417 25.641 1 62.62 92 ARG A C 1
ATOM 687 O O . ARG A 1 92 ? 27.469 0.478 26.703 1 62.62 92 ARG A O 1
ATOM 694 N N . GLY A 1 93 ? 25.688 0.261 25.547 1 54.91 93 GLY A N 1
ATOM 695 C CA . GLY A 1 93 ? 24.922 0.418 26.781 1 54.91 93 GLY A CA 1
ATOM 696 C C . GLY A 1 93 ? 24.922 1.838 27.312 1 54.91 93 GLY A C 1
ATOM 697 O O . GLY A 1 93 ? 24.734 2.059 28.516 1 54.91 93 GLY A O 1
ATOM 698 N N . GLU A 1 94 ? 25.688 2.664 26.75 1 52.56 94 GLU A N 1
ATOM 699 C CA . GLU A 1 94 ? 25.734 4.016 27.312 1 52.56 94 GLU A CA 1
ATOM 700 C C . GLU A 1 94 ? 24.328 4.535 27.609 1 52.56 94 GLU A C 1
ATOM 702 O O . GLU A 1 94 ? 23.359 4.168 26.938 1 52.56 94 GLU A O 1
ATOM 707 N N . LYS A 1 95 ? 24.25 4.887 28.891 1 45.84 95 LYS A N 1
ATOM 708 C CA . LYS A 1 95 ? 23 5.336 29.516 1 45.84 95 LYS A CA 1
ATOM 709 C C . LYS A 1 95 ? 22.25 6.285 28.594 1 45.84 95 LYS A C 1
ATOM 711 O O . LYS A 1 95 ? 22.781 7.297 28.156 1 45.84 95 LYS A O 1
ATOM 716 N N . LYS A 1 96 ? 21.438 5.727 27.812 1 51.34 96 LYS A N 1
ATOM 717 C CA . LYS A 1 96 ? 20.422 6.531 27.125 1 51.34 96 LYS A CA 1
ATOM 718 C C . LYS A 1 96 ? 20.094 7.789 27.922 1 51.34 96 LYS A C 1
ATOM 720 O O . LYS A 1 96 ? 19.969 7.742 29.156 1 51.34 96 LYS A O 1
ATOM 725 N N . GLU A 1 97 ? 20.547 8.969 27.578 1 56.88 97 GLU A N 1
ATOM 726 C CA . GLU A 1 97 ? 19.984 10.125 28.266 1 56.88 97 GLU A CA 1
ATOM 727 C C . GLU A 1 97 ? 18.609 9.812 28.828 1 56.88 97 GLU A C 1
ATOM 729 O O . GLU A 1 97 ? 17.875 9 28.25 1 56.88 97 GLU A O 1
ATOM 734 N N . PRO A 1 98 ? 18.328 10.094 30.109 1 61.75 98 PRO A N 1
ATOM 735 C CA . PRO A 1 98 ? 17 9.844 30.672 1 61.75 98 PRO A CA 1
ATOM 736 C C . PRO A 1 98 ? 15.875 10.289 29.75 1 61.75 98 PRO A C 1
ATOM 738 O O . PRO A 1 98 ? 15.992 11.305 29.062 1 61.75 98 PRO A O 1
ATOM 741 N N . LEU A 1 99 ? 15.086 9.289 29.375 1 72.5 99 LEU A N 1
ATOM 742 C CA . LEU A 1 99 ? 13.898 9.578 28.578 1 72.5 99 LEU A CA 1
ATOM 743 C C . LEU A 1 99 ? 13 10.586 29.281 1 72.5 99 LEU A C 1
ATOM 745 O O . LEU A 1 99 ? 12.43 10.289 30.344 1 72.5 99 LEU A O 1
ATOM 749 N N . THR A 1 100 ? 13.203 11.93 29.047 1 78.44 100 THR A N 1
ATOM 750 C CA . THR A 1 100 ? 12.297 12.969 29.516 1 78.44 100 THR A CA 1
ATOM 751 C C . THR A 1 100 ? 11.055 13.039 28.625 1 78.44 100 THR A C 1
ATOM 753 O O . THR A 1 100 ? 11.047 12.516 27.516 1 78.44 100 THR A O 1
ATOM 756 N N . LEU A 1 101 ? 9.992 13.445 29.188 1 82.75 101 LEU A N 1
ATOM 757 C CA . LEU A 1 101 ? 8.758 13.625 28.438 1 82.75 101 LEU A CA 1
ATOM 758 C C . LEU A 1 101 ? 9 14.469 27.188 1 82.75 101 LEU A C 1
ATOM 760 O O . LEU A 1 101 ? 8.414 14.211 26.141 1 82.75 101 LEU A O 1
ATOM 764 N N . LYS A 1 102 ? 9.828 15.398 27.344 1 80.25 102 LYS A N 1
ATOM 765 C CA . LYS A 1 102 ? 10.164 16.266 26.219 1 80.25 102 LYS A CA 1
ATOM 766 C C . LYS A 1 102 ? 10.875 15.484 25.125 1 80.25 102 LYS A C 1
ATOM 768 O O . LYS A 1 102 ? 10.586 15.672 23.938 1 80.25 102 LYS A O 1
ATOM 773 N N . LYS A 1 103 ? 11.734 14.727 25.5 1 82.88 103 LYS A N 1
ATOM 774 C CA . LYS A 1 103 ? 12.484 13.93 24.531 1 82.88 103 LYS A CA 1
ATOM 775 C C . LYS A 1 103 ? 11.578 12.93 23.828 1 82.88 103 LYS A C 1
ATOM 777 O O . LYS A 1 103 ? 11.703 12.711 22.625 1 82.88 103 LYS A O 1
ATOM 782 N N . ILE A 1 104 ? 10.688 12.359 24.578 1 85.31 104 ILE A N 1
ATOM 783 C CA . ILE A 1 104 ? 9.734 11.414 24.016 1 85.31 104 ILE A CA 1
ATOM 784 C C . ILE A 1 104 ? 8.852 12.125 22.984 1 85.31 104 ILE A C 1
ATOM 786 O O . ILE A 1 104 ? 8.641 11.617 21.891 1 85.31 104 ILE A O 1
ATOM 790 N N . GLY A 1 105 ? 8.422 13.227 23.391 1 82.88 105 GLY A N 1
ATOM 791 C CA . GLY A 1 105 ? 7.605 14.016 22.469 1 82.88 105 GLY A CA 1
ATOM 792 C C . GLY A 1 105 ? 8.336 14.367 21.188 1 82.88 105 GLY A C 1
ATOM 793 O O . GLY A 1 105 ? 7.77 14.25 20.094 1 82.88 105 GLY A O 1
ATOM 794 N N . ASN A 1 106 ? 9.57 14.734 21.359 1 81.12 106 ASN A N 1
ATOM 795 C CA . ASN A 1 106 ? 10.359 15.102 20.188 1 81.12 106 ASN A CA 1
ATOM 796 C C . ASN A 1 106 ? 10.617 13.891 19.281 1 81.12 106 ASN A C 1
ATOM 798 O O . ASN A 1 106 ? 10.625 14.023 18.062 1 81.12 106 ASN A O 1
ATOM 802 N N . ASN A 1 107 ? 10.82 12.812 19.906 1 84.12 107 ASN A N 1
ATOM 803 C CA . ASN A 1 107 ? 11.047 11.594 19.125 1 84.12 107 ASN A CA 1
ATOM 804 C C . ASN A 1 107 ? 9.805 11.195 18.344 1 84.12 107 ASN A C 1
ATOM 806 O O . ASN A 1 107 ? 9.914 10.727 17.203 1 84.12 107 ASN A O 1
ATOM 810 N N . ILE A 1 108 ? 8.719 11.367 18.922 1 85.75 108 ILE A N 1
ATOM 811 C CA . ILE A 1 108 ? 7.457 11.039 18.266 1 85.75 108 ILE A CA 1
ATOM 812 C C . ILE A 1 108 ? 7.242 11.977 17.078 1 85.75 108 ILE A C 1
ATOM 814 O O . ILE A 1 108 ? 6.91 11.531 15.977 1 85.75 108 ILE A O 1
ATOM 818 N N . LEU A 1 109 ? 7.508 13.203 17.344 1 82.06 109 LEU A N 1
ATOM 819 C CA . LEU A 1 109 ? 7.336 14.188 16.281 1 82.06 109 LEU A CA 1
ATOM 820 C C . LEU A 1 109 ? 8.297 13.914 15.125 1 82.06 109 LEU A C 1
ATOM 822 O O . LEU A 1 109 ? 7.934 14.055 13.961 1 82.06 109 LEU A O 1
ATOM 826 N N . ASP A 1 110 ? 9.469 13.547 15.477 1 83.81 110 ASP A N 1
ATOM 827 C CA . ASP A 1 110 ? 10.469 13.242 14.453 1 83.81 110 ASP A CA 1
ATOM 828 C C . ASP A 1 110 ? 10.062 12.023 13.641 1 83.81 110 ASP A C 1
ATOM 830 O O . ASP A 1 110 ? 10.305 11.969 12.43 1 83.81 110 ASP A O 1
ATOM 834 N N . ALA A 1 111 ? 9.516 11.133 14.312 1 87.5 111 ALA A N 1
ATOM 835 C CA . ALA A 1 111 ? 9.039 9.93 13.625 1 87.5 111 ALA A CA 1
ATOM 836 C C . ALA A 1 111 ? 7.906 10.266 12.656 1 87.5 111 ALA A C 1
ATOM 838 O O . ALA A 1 111 ? 7.867 9.758 11.531 1 87.5 111 ALA A O 1
ATOM 839 N N . ILE A 1 112 ? 7.07 11.078 13.062 1 87.56 112 ILE A N 1
ATOM 840 C CA . ILE A 1 112 ? 5.941 11.484 12.234 1 87.56 112 ILE A CA 1
ATOM 841 C C . ILE A 1 112 ? 6.445 12.258 11.016 1 87.56 112 ILE A C 1
ATOM 843 O O . ILE A 1 112 ? 6.094 11.938 9.883 1 87.56 112 ILE A O 1
ATOM 847 N N . VAL A 1 113 ? 7.297 13.188 11.281 1 81.69 113 VAL A N 1
ATOM 848 C CA . VAL A 1 113 ? 7.805 14.039 10.203 1 81.69 113 VAL A CA 1
ATOM 849 C C . VAL A 1 113 ? 8.633 13.195 9.234 1 81.69 113 VAL A C 1
ATOM 851 O O . VAL A 1 113 ? 8.484 13.32 8.016 1 81.69 113 VAL A O 1
ATOM 854 N N . GLY A 1 114 ? 9.477 12.367 9.758 1 86.38 114 GLY A N 1
ATOM 855 C CA . GLY A 1 114 ? 10.336 11.531 8.938 1 86.38 114 GLY A CA 1
ATOM 856 C C . GLY A 1 114 ? 9.562 10.555 8.078 1 86.38 114 GLY A C 1
ATOM 857 O O . GLY A 1 114 ? 9.977 10.234 6.961 1 86.38 114 GLY A O 1
ATOM 858 N N . THR A 1 115 ? 8.469 10.086 8.547 1 91.38 115 THR A N 1
ATOM 859 C CA . THR A 1 115 ? 7.652 9.109 7.84 1 91.38 115 THR A CA 1
ATOM 860 C C . THR A 1 115 ? 6.715 9.797 6.848 1 91.38 115 THR A C 1
ATOM 862 O O . THR A 1 115 ? 6.449 9.266 5.77 1 91.38 115 THR A O 1
ATOM 865 N N . MET A 1 116 ? 6.273 10.977 7.152 1 88.25 116 MET A N 1
ATOM 866 C CA . MET A 1 116 ? 5.238 11.633 6.363 1 88.25 116 MET A CA 1
ATOM 867 C C . MET A 1 116 ? 5.852 12.469 5.246 1 88.25 116 MET A C 1
ATOM 869 O O . MET A 1 116 ? 5.219 12.688 4.211 1 88.25 116 MET A O 1
ATOM 873 N N . SER A 1 117 ? 7.074 12.914 5.371 1 85.12 117 SER A N 1
ATOM 874 C CA . SER A 1 117 ? 7.707 13.82 4.422 1 85.12 117 SER A CA 1
ATOM 875 C C . SER A 1 117 ? 7.707 13.242 3.014 1 85.12 117 SER A C 1
ATOM 877 O O . SER A 1 117 ? 7.344 13.93 2.055 1 85.12 117 SER A O 1
ATOM 879 N N . PRO A 1 118 ? 8.047 11.992 2.896 1 90.25 118 PRO A N 1
ATOM 880 C CA . PRO A 1 118 ? 8.055 11.43 1.543 1 90.25 118 PRO A CA 1
ATOM 881 C C . PRO A 1 118 ? 6.656 11.305 0.944 1 90.25 118 PRO A C 1
ATOM 883 O O . PRO A 1 118 ? 6.512 11.164 -0.273 1 90.25 118 PRO A O 1
ATOM 886 N N . LEU A 1 119 ? 5.629 11.352 1.757 1 93.25 119 LEU A N 1
ATOM 887 C CA . LEU A 1 119 ? 4.254 11.148 1.312 1 93.25 119 LEU A CA 1
ATOM 888 C C . LEU A 1 119 ? 3.635 12.453 0.834 1 93.25 119 LEU A C 1
ATOM 890 O O . LEU A 1 119 ? 2.584 12.453 0.191 1 93.25 119 LEU A O 1
ATOM 894 N N . ILE A 1 120 ? 4.277 13.562 1.093 1 86.5 120 ILE A N 1
ATOM 895 C CA . ILE A 1 120 ? 3.699 14.891 0.92 1 86.5 120 ILE A CA 1
ATOM 896 C C . ILE A 1 120 ? 3.268 15.078 -0.532 1 86.5 120 ILE A C 1
ATOM 898 O O . ILE A 1 120 ? 2.141 15.508 -0.801 1 86.5 120 ILE A O 1
ATOM 902 N N . PRO A 1 121 ? 4.094 14.656 -1.552 1 89.38 121 PRO A N 1
ATOM 903 C CA . PRO A 1 121 ? 3.652 14.852 -2.936 1 89.38 121 PRO A CA 1
ATOM 904 C C . PRO A 1 121 ? 2.363 14.102 -3.252 1 89.38 121 PRO A C 1
ATOM 906 O O . PRO A 1 121 ? 1.481 14.633 -3.93 1 89.38 121 PRO A O 1
ATOM 909 N N . ALA A 1 122 ? 2.258 12.938 -2.742 1 93.38 122 ALA A N 1
ATOM 910 C CA . ALA A 1 122 ? 1.062 12.141 -3.002 1 93.38 122 ALA A CA 1
ATOM 911 C C . ALA A 1 122 ? -0.158 12.742 -2.307 1 93.38 122 ALA A C 1
ATOM 913 O O . ALA A 1 122 ? -1.251 12.773 -2.877 1 93.38 122 ALA A O 1
ATOM 914 N N . ILE A 1 123 ? 0.038 13.219 -1.094 1 89.69 123 ILE A N 1
ATOM 915 C CA . ILE A 1 123 ? -1.051 13.781 -0.302 1 89.69 123 ILE A CA 1
ATOM 916 C C . ILE A 1 123 ? -1.505 15.102 -0.917 1 89.69 123 ILE A C 1
ATOM 918 O O . ILE A 1 123 ? -2.705 15.344 -1.064 1 89.69 123 ILE A O 1
ATOM 922 N N . ILE A 1 124 ? -0.569 15.914 -1.332 1 88.56 124 ILE A N 1
ATOM 923 C CA . ILE A 1 124 ? -0.902 17.188 -1.959 1 88.56 124 ILE A CA 1
ATOM 924 C C . ILE A 1 124 ? -1.573 16.938 -3.309 1 88.56 124 ILE A C 1
ATOM 926 O O . ILE A 1 124 ? -2.6 17.547 -3.619 1 88.56 124 ILE A O 1
ATOM 930 N N . GLY A 1 125 ? -0.941 16.078 -4.117 1 92.31 125 GLY A N 1
ATOM 931 C CA . GLY A 1 125 ? -1.55 15.75 -5.395 1 92.31 125 GLY A CA 1
ATOM 932 C C . GLY A 1 125 ? -2.98 15.258 -5.266 1 92.31 125 GLY A C 1
ATOM 933 O O . GLY A 1 125 ? -3.865 15.711 -5.996 1 92.31 125 GLY A O 1
ATOM 934 N N . GLY A 1 126 ? -3.176 14.305 -4.359 1 93.38 126 GLY A N 1
ATOM 935 C CA . GLY A 1 126 ? -4.52 13.797 -4.125 1 93.38 126 GLY A CA 1
ATOM 936 C C . GLY A 1 126 ? -5.492 14.875 -3.68 1 93.38 126 GLY A C 1
ATOM 937 O O . GLY A 1 126 ? -6.633 14.914 -4.148 1 93.38 126 GLY A O 1
ATOM 938 N N . SER A 1 127 ? -5.035 15.695 -2.783 1 89.19 127 SER A N 1
ATOM 939 C CA . SER A 1 127 ? -5.895 16.766 -2.266 1 89.19 127 SER A CA 1
ATOM 940 C C . SER A 1 127 ? -6.285 17.734 -3.365 1 89.19 127 SER A C 1
ATOM 942 O O . SER A 1 127 ? -7.422 18.219 -3.406 1 89.19 127 SER A O 1
ATOM 944 N N . MET A 1 128 ? -5.359 18.062 -4.223 1 90.06 128 MET A N 1
ATOM 945 C CA . MET A 1 128 ? -5.633 18.984 -5.316 1 90.06 128 MET A CA 1
ATOM 946 C C . MET A 1 128 ? -6.625 18.391 -6.305 1 90.06 128 MET A C 1
ATOM 948 O O . MET A 1 128 ? -7.461 19.109 -6.863 1 90.06 128 MET A O 1
ATOM 952 N N . VAL A 1 129 ? -6.527 17.156 -6.547 1 93.62 129 VAL A N 1
ATOM 953 C CA . VAL A 1 129 ? -7.48 16.484 -7.422 1 93.62 129 VAL A CA 1
ATOM 954 C C . VAL A 1 129 ? -8.875 16.547 -6.809 1 93.62 129 VAL A C 1
ATOM 956 O O . VAL A 1 129 ? -9.859 16.812 -7.504 1 93.62 129 VAL A O 1
ATOM 959 N N . LYS A 1 130 ? -8.953 16.281 -5.531 1 89.94 130 LYS A N 1
ATOM 960 C CA . LYS A 1 130 ? -10.234 16.359 -4.84 1 89.94 130 LYS A CA 1
ATOM 961 C C . LYS A 1 130 ? -10.812 17.766 -4.879 1 89.94 130 LYS A C 1
ATOM 963 O O . LYS A 1 130 ? -12.016 17.953 -5.047 1 89.94 130 LYS A O 1
ATOM 968 N N . LEU A 1 131 ? -9.93 18.734 -4.684 1 86.81 131 LEU A N 1
ATOM 969 C CA . LEU A 1 131 ? -10.336 20.125 -4.777 1 86.81 131 LEU A CA 1
ATOM 970 C C . LEU A 1 131 ? -10.891 20.438 -6.168 1 86.81 131 LEU A C 1
ATOM 972 O O . LEU A 1 131 ? -11.93 21.094 -6.293 1 86.81 131 LEU A O 1
ATOM 976 N N . LEU A 1 132 ? -10.219 19.984 -7.141 1 90.44 132 LEU A N 1
ATOM 977 C CA . LEU A 1 132 ? -10.617 20.234 -8.523 1 90.44 132 LEU A CA 1
ATOM 978 C C . LEU A 1 132 ? -12.008 19.688 -8.789 1 90.44 132 LEU A C 1
ATOM 980 O O . LEU A 1 132 ? -12.867 20.375 -9.336 1 90.44 132 LEU A O 1
ATOM 984 N N . VAL A 1 133 ? -12.227 18.484 -8.414 1 91.62 133 VAL A N 1
ATOM 985 C CA . VAL A 1 133 ? -13.5 17.844 -8.742 1 91.62 133 VAL A CA 1
ATOM 986 C C . VAL A 1 133 ? -14.617 18.5 -7.941 1 91.62 133 VAL A C 1
ATOM 988 O O . VAL A 1 133 ? -15.75 18.625 -8.422 1 91.62 133 VAL A O 1
ATOM 991 N N . MET A 1 134 ? -14.305 18.922 -6.762 1 86.5 134 MET A N 1
ATOM 992 C CA . MET A 1 134 ? -15.281 19.641 -5.953 1 86.5 134 MET A CA 1
ATOM 993 C C . MET A 1 134 ? -15.672 20.953 -6.617 1 86.5 134 MET A C 1
ATOM 995 O O . MET A 1 134 ? -16.844 21.297 -6.676 1 86.5 134 MET A O 1
ATOM 999 N N . LEU A 1 135 ? -14.703 21.656 -7.125 1 88.44 135 LEU A N 1
ATOM 1000 C CA . LEU A 1 135 ? -14.953 22.938 -7.785 1 88.44 135 LEU A CA 1
ATOM 1001 C C . LEU A 1 135 ? -15.75 22.734 -9.062 1 88.44 135 LEU A C 1
ATOM 1003 O O . LEU A 1 135 ? -16.625 23.547 -9.391 1 88.44 135 LEU A O 1
ATOM 1007 N N . LEU A 1 136 ? -15.484 21.688 -9.766 1 91.69 136 LEU A N 1
ATOM 1008 C CA . LEU A 1 136 ? -16.234 21.391 -10.984 1 91.69 136 LEU A CA 1
ATOM 1009 C C . LEU A 1 136 ? -17.688 21.078 -10.664 1 91.69 136 LEU A C 1
ATOM 1011 O O . LEU A 1 136 ? -18.594 21.453 -11.422 1 91.69 136 LEU A O 1
ATOM 1015 N N . ALA A 1 137 ? -17.891 20.406 -9.602 1 89.94 137 ALA A N 1
ATOM 1016 C CA . ALA A 1 137 ? -19.266 20.109 -9.18 1 89.94 137 ALA A CA 1
ATOM 1017 C C . ALA A 1 137 ? -20 21.375 -8.75 1 89.94 137 ALA A C 1
ATOM 1019 O O . ALA A 1 137 ? -21.172 21.562 -9.086 1 89.94 137 ALA A O 1
ATOM 1020 N N . MET A 1 138 ? -19.344 22.281 -8.07 1 84.56 138 MET A N 1
ATOM 1021 C CA . MET A 1 138 ? -19.938 23.516 -7.59 1 84.56 138 MET A CA 1
ATOM 1022 C C . MET A 1 138 ? -20.266 24.453 -8.758 1 84.56 138 MET A C 1
ATOM 1024 O O . MET A 1 138 ? -21.25 25.188 -8.703 1 84.56 138 MET A O 1
ATOM 1028 N N . ALA A 1 139 ? -19.453 24.359 -9.758 1 90.56 139 ALA A N 1
ATOM 1029 C CA . ALA A 1 139 ? -19.672 25.172 -10.945 1 90.56 139 ALA A CA 1
ATOM 1030 C C . ALA A 1 139 ? -20.703 24.531 -11.875 1 90.56 139 ALA A C 1
ATOM 1032 O O . ALA A 1 139 ? -20.953 25.047 -12.969 1 90.56 139 ALA A O 1
ATOM 1033 N N . ASN A 1 140 ? -21.219 23.375 -11.484 1 91.38 140 ASN A N 1
ATOM 1034 C CA . ASN A 1 140 ? -22.234 22.641 -12.242 1 91.38 140 ASN A CA 1
ATOM 1035 C C . ASN A 1 140 ? -21.688 22.172 -13.586 1 91.38 140 ASN A C 1
ATOM 1037 O O . ASN A 1 140 ? -22.438 22.094 -14.57 1 91.38 140 ASN A O 1
ATOM 1041 N N . ILE A 1 141 ? -20.453 21.984 -13.617 1 92.69 141 ILE A N 1
ATOM 1042 C CA . ILE A 1 141 ? -19.828 21.469 -14.82 1 92.69 141 ILE A CA 1
ATOM 1043 C C . ILE A 1 141 ? -19.859 19.953 -14.812 1 92.69 141 ILE A C 1
ATOM 1045 O O . ILE A 1 141 ? -20.047 19.312 -15.852 1 92.69 141 ILE A O 1
ATOM 1049 N N . LEU A 1 142 ? -19.641 19.375 -13.641 1 92.19 142 LEU A N 1
ATOM 1050 C CA . LEU A 1 142 ? -19.625 17.938 -13.43 1 92.19 142 LEU A CA 1
ATOM 1051 C C . LEU A 1 142 ? -20.484 17.547 -12.242 1 92.19 142 LEU A C 1
ATOM 1053 O O . LEU A 1 142 ? -20.094 17.719 -11.086 1 92.19 142 LEU A O 1
ATOM 1057 N N . PRO A 1 143 ? -21.672 16.969 -12.578 1 91.88 143 PRO A N 1
ATOM 1058 C CA . PRO A 1 143 ? -22.547 16.578 -11.469 1 91.88 143 PRO A CA 1
ATOM 1059 C C . PRO A 1 143 ? -21.891 15.602 -10.508 1 91.88 143 PRO A C 1
ATOM 1061 O O . PRO A 1 143 ? -21.156 14.703 -10.93 1 91.88 143 PRO A O 1
ATOM 1064 N N . ALA A 1 144 ? -22.156 15.719 -9.227 1 87.88 144 ALA A N 1
ATOM 1065 C CA . ALA A 1 144 ? -21.531 14.938 -8.164 1 87.88 144 ALA A CA 1
ATOM 1066 C C . ALA A 1 144 ? -21.953 13.477 -8.242 1 87.88 144 ALA A C 1
ATOM 1068 O O . ALA A 1 144 ? -21.266 12.594 -7.715 1 87.88 144 ALA A O 1
ATOM 1069 N N . ASP A 1 145 ? -23.031 13.203 -8.898 1 88.62 145 ASP A N 1
ATOM 1070 C CA . ASP A 1 145 ? -23.547 11.836 -8.977 1 88.62 145 ASP A CA 1
ATOM 1071 C C . ASP A 1 145 ? -23.078 11.148 -10.258 1 88.62 145 ASP A C 1
ATOM 1073 O O . ASP A 1 145 ? -23.375 9.977 -10.484 1 88.62 145 ASP A O 1
ATOM 1077 N N . SER A 1 146 ? -22.266 11.875 -11.016 1 91.19 146 SER A N 1
ATOM 1078 C CA . SER A 1 146 ? -21.781 11.32 -12.273 1 91.19 146 SER A CA 1
ATOM 1079 C C . SER A 1 146 ? -20.656 10.328 -12.039 1 91.19 146 SER A C 1
ATOM 1081 O O . SER A 1 146 ? -19.953 10.406 -11.016 1 91.19 146 SER A O 1
ATOM 1083 N N . ASP A 1 147 ? -20.484 9.406 -12.961 1 91.38 147 ASP A N 1
ATOM 1084 C CA . ASP A 1 147 ? -19.406 8.43 -12.906 1 91.38 147 ASP A CA 1
ATOM 1085 C C . ASP A 1 147 ? -18.047 9.109 -12.977 1 91.38 147 ASP A C 1
ATOM 1087 O O . ASP A 1 147 ? -17.109 8.719 -12.266 1 91.38 147 ASP A O 1
ATOM 1091 N N . THR A 1 148 ? -18.031 10.039 -13.797 1 93.75 148 THR A N 1
ATOM 1092 C CA . THR A 1 148 ? -16.766 10.766 -13.969 1 93.75 148 THR A CA 1
ATOM 1093 C C . THR A 1 148 ? -16.359 11.43 -12.656 1 93.75 148 THR A C 1
ATOM 1095 O O . THR A 1 148 ? -15.172 11.414 -12.297 1 93.75 148 THR A O 1
ATOM 1098 N N . TYR A 1 149 ? -17.297 12.016 -11.945 1 93.94 149 TYR A N 1
ATOM 1099 C CA . TYR A 1 149 ? -17 12.617 -10.648 1 93.94 149 TYR A CA 1
ATOM 1100 C C . TYR A 1 149 ? -16.484 11.578 -9.664 1 93.94 149 TYR A C 1
ATOM 1102 O O . TYR A 1 149 ? -15.477 11.797 -8.992 1 93.94 149 TYR A O 1
ATOM 1110 N N . LYS A 1 150 ? -17.172 10.461 -9.602 1 93 150 LYS A N 1
ATOM 1111 C CA . LYS A 1 150 ? -16.812 9.406 -8.664 1 93 150 LYS A CA 1
ATOM 1112 C C . LYS A 1 150 ? -15.406 8.883 -8.953 1 93 150 LYS A C 1
ATOM 1114 O O . LYS A 1 150 ? -14.641 8.594 -8.031 1 93 150 LYS A O 1
ATOM 1119 N N . ILE A 1 151 ? -15.102 8.797 -10.219 1 94.38 151 ILE A N 1
ATOM 1120 C CA . ILE A 1 151 ? -13.797 8.273 -10.617 1 94.38 151 ILE A CA 1
ATOM 1121 C C . ILE A 1 151 ? -12.703 9.273 -10.258 1 94.38 151 ILE A C 1
ATOM 1123 O O . ILE A 1 151 ? -11.703 8.914 -9.641 1 94.38 151 ILE A O 1
ATOM 1127 N N . ILE A 1 152 ? -12.898 10.547 -10.602 1 95.38 152 ILE A N 1
ATOM 1128 C CA . ILE A 1 152 ? -11.898 11.562 -10.305 1 95.38 152 ILE A CA 1
ATOM 1129 C C . ILE A 1 152 ? -11.742 11.703 -8.789 1 95.38 152 ILE A C 1
ATOM 1131 O O . ILE A 1 152 ? -10.625 11.859 -8.289 1 95.38 152 ILE A O 1
ATOM 1135 N N . ASN A 1 153 ? -12.82 11.656 -8.094 1 93.31 153 ASN A N 1
ATOM 1136 C CA . ASN A 1 153 ? -12.758 11.719 -6.637 1 93.31 153 ASN A CA 1
ATOM 1137 C C . ASN A 1 153 ? -11.992 10.531 -6.059 1 93.31 153 ASN A C 1
ATOM 1139 O O . ASN A 1 153 ? -11.273 10.672 -5.07 1 93.31 153 ASN A O 1
ATOM 1143 N N . SER A 1 154 ? -12.188 9.367 -6.641 1 94.12 154 SER A N 1
ATOM 1144 C CA . SER A 1 154 ? -11.453 8.188 -6.203 1 94.12 154 SER A CA 1
ATOM 1145 C C . SER A 1 154 ? -9.961 8.328 -6.465 1 94.12 154 SER A C 1
ATOM 1147 O O . SER A 1 154 ? -9.141 7.852 -5.68 1 94.12 154 SER A O 1
ATOM 1149 N N . ILE A 1 155 ? -9.641 8.953 -7.57 1 95.88 155 ILE A N 1
ATOM 1150 C CA . ILE A 1 155 ? -8.242 9.219 -7.895 1 95.88 155 ILE A CA 1
ATOM 1151 C C . ILE A 1 155 ? -7.617 10.094 -6.812 1 95.88 155 ILE A C 1
ATOM 1153 O O . ILE A 1 155 ? -6.508 9.82 -6.348 1 95.88 155 ILE A O 1
ATOM 1157 N N . GLY A 1 156 ? -8.312 11.078 -6.422 1 94.5 156 GLY A N 1
ATOM 1158 C CA . GLY A 1 156 ? -7.828 11.961 -5.371 1 94.5 156 GLY A CA 1
ATOM 1159 C C . GLY A 1 156 ? -7.793 11.297 -4.008 1 94.5 156 GLY A C 1
ATOM 1160 O O . GLY A 1 156 ? -6.902 11.562 -3.199 1 94.5 156 GLY A O 1
ATOM 1161 N N . ASP A 1 157 ? -8.68 10.383 -3.74 1 93.62 157 ASP A N 1
ATOM 1162 C CA . ASP A 1 157 ? -8.844 9.797 -2.414 1 93.62 157 ASP A CA 1
ATOM 1163 C C . ASP A 1 157 ? -7.934 8.586 -2.23 1 93.62 157 ASP A C 1
ATOM 1165 O O . ASP A 1 157 ? -7.777 8.086 -1.114 1 93.62 157 ASP A O 1
ATOM 1169 N N . GLY A 1 158 ? -7.395 8.07 -3.301 1 93.94 158 GLY A N 1
ATOM 1170 C CA . GLY A 1 158 ? -6.543 6.895 -3.24 1 93.94 158 GLY A CA 1
ATOM 1171 C C . GLY A 1 158 ? -5.398 7.039 -2.258 1 93.94 158 GLY A C 1
ATOM 1172 O O . GLY A 1 158 ? -5.137 6.137 -1.461 1 93.94 158 GLY A O 1
ATOM 1173 N N . ALA A 1 159 ? -4.754 8.172 -2.291 1 92.5 159 ALA A N 1
ATOM 1174 C CA . ALA A 1 159 ? -3.625 8.414 -1.397 1 92.5 159 ALA A CA 1
ATOM 1175 C C . ALA A 1 159 ? -4.078 8.484 0.057 1 92.5 159 ALA A C 1
ATOM 1177 O O . ALA A 1 159 ? -3.342 8.086 0.964 1 92.5 159 ALA A O 1
ATOM 1178 N N . PHE A 1 160 ? -5.277 8.953 0.292 1 89.56 160 PHE A N 1
ATOM 1179 C CA . PHE A 1 160 ? -5.773 9.133 1.651 1 89.56 160 PHE A CA 1
ATOM 1180 C C . PHE A 1 160 ? -6.324 7.828 2.205 1 89.56 160 PHE A C 1
ATOM 1182 O O . PHE A 1 160 ? -6.039 7.461 3.346 1 89.56 160 PHE A O 1
ATOM 1189 N N . TYR A 1 161 ? -7.086 7.148 1.416 1 92.69 161 TYR A N 1
ATOM 1190 C CA . TYR A 1 161 ? -7.691 5.891 1.844 1 92.69 161 TYR A CA 1
ATOM 1191 C C . TYR A 1 161 ? -6.621 4.875 2.227 1 92.69 161 TYR A C 1
ATOM 1193 O O . TYR A 1 161 ? -6.789 4.113 3.182 1 92.69 161 TYR A O 1
ATOM 1201 N N . PHE A 1 162 ? -5.535 4.906 1.525 1 94.69 162 PHE A N 1
ATOM 1202 C CA . PHE A 1 162 ? -4.48 3.922 1.729 1 94.69 162 PHE A CA 1
ATOM 1203 C C . PHE A 1 162 ? -3.289 4.547 2.447 1 94.69 162 PHE A C 1
ATOM 1205 O O . PHE A 1 162 ? -2.16 4.07 2.318 1 94.69 162 PHE A O 1
ATOM 1212 N N . LEU A 1 163 ? -3.545 5.594 3.154 1 92.12 163 LEU A N 1
ATOM 1213 C CA . LEU A 1 163 ? -2.514 6.273 3.928 1 92.12 163 LEU A CA 1
ATOM 1214 C C . LEU A 1 163 ? -1.787 5.293 4.844 1 92.12 163 LEU A C 1
ATOM 1216 O O . LEU A 1 163 ? -0.562 5.352 4.977 1 92.12 163 LEU A O 1
ATOM 1220 N N . PRO A 1 164 ? -2.504 4.352 5.52 1 93.12 164 PRO A N 1
ATOM 1221 C CA . PRO A 1 164 ? -1.795 3.408 6.387 1 93.12 164 PRO A CA 1
ATOM 1222 C C . PRO A 1 164 ? -0.747 2.59 5.637 1 93.12 164 PRO A C 1
ATOM 1224 O O . PRO A 1 164 ? 0.331 2.318 6.172 1 93.12 164 PRO A O 1
ATOM 1227 N N . VAL A 1 165 ? -1.005 2.232 4.422 1 96.44 165 VAL A N 1
ATOM 1228 C CA . VAL A 1 165 ? -0.091 1.434 3.611 1 96.44 165 VAL A CA 1
ATOM 1229 C C . VAL A 1 165 ? 1.119 2.277 3.215 1 96.44 165 VAL A C 1
ATOM 1231 O O . VAL A 1 165 ? 2.258 1.809 3.279 1 96.44 165 VAL A O 1
ATOM 1234 N N . MET A 1 166 ? 0.855 3.494 2.814 1 96.44 166 MET A N 1
ATOM 1235 C CA . MET A 1 166 ? 1.945 4.391 2.439 1 96.44 166 MET A CA 1
ATOM 1236 C C . MET A 1 166 ? 2.83 4.703 3.641 1 96.44 166 MET A C 1
ATOM 1238 O O . MET A 1 166 ? 4.059 4.723 3.523 1 96.44 166 MET A O 1
ATOM 1242 N N . VAL A 1 167 ? 2.207 4.93 4.746 1 94.94 167 VAL A N 1
ATOM 1243 C CA . VAL A 1 167 ? 2.939 5.219 5.977 1 94.94 167 VAL A CA 1
ATOM 1244 C C . VAL A 1 167 ? 3.779 4.008 6.375 1 94.94 167 VAL A C 1
ATOM 1246 O O . VAL A 1 167 ? 4.934 4.152 6.789 1 94.94 167 VAL A O 1
ATOM 1249 N N . ALA A 1 168 ? 3.182 2.83 6.266 1 96.75 168 ALA A N 1
ATOM 1250 C CA . ALA A 1 168 ? 3.918 1.609 6.582 1 96.75 168 ALA A CA 1
ATOM 1251 C C . ALA A 1 168 ? 5.164 1.479 5.711 1 96.75 168 ALA A C 1
ATOM 1253 O O . ALA A 1 168 ? 6.23 1.093 6.195 1 96.75 168 ALA A O 1
ATOM 1254 N N . ALA A 1 169 ? 5.031 1.778 4.441 1 96.75 169 ALA A N 1
ATOM 1255 C CA . ALA A 1 169 ? 6.168 1.716 3.523 1 96.75 169 ALA A CA 1
ATOM 1256 C C . ALA A 1 169 ? 7.262 2.697 3.936 1 96.75 169 ALA A C 1
ATOM 1258 O O . ALA A 1 169 ? 8.438 2.334 3.998 1 96.75 169 ALA A O 1
ATOM 1259 N N . SER A 1 170 ? 6.875 3.895 4.227 1 95.88 170 SER A N 1
ATOM 1260 C CA . SER A 1 170 ? 7.832 4.93 4.613 1 95.88 170 SER A CA 1
ATOM 1261 C C . SER A 1 170 ? 8.43 4.645 5.984 1 95.88 170 SER A C 1
ATOM 1263 O O . SER A 1 170 ? 9.641 4.805 6.188 1 95.88 170 SER A O 1
ATOM 1265 N N . ALA A 1 171 ? 7.621 4.266 6.938 1 95.81 171 ALA A N 1
ATOM 1266 C CA . ALA A 1 171 ? 8.062 3.982 8.305 1 95.81 171 ALA A CA 1
ATOM 1267 C C . ALA A 1 171 ? 9.039 2.805 8.328 1 95.81 171 ALA A C 1
ATOM 1269 O O . ALA A 1 171 ? 9.938 2.754 9.164 1 95.81 171 ALA A O 1
ATOM 1270 N N . SER A 1 172 ? 8.812 1.815 7.469 1 95.88 172 SER A N 1
ATOM 1271 C CA . SER A 1 172 ? 9.703 0.663 7.426 1 95.88 172 SER A CA 1
ATOM 1272 C C . SER A 1 172 ? 11.141 1.085 7.129 1 95.88 172 SER A C 1
ATOM 1274 O O . SER A 1 172 ? 12.086 0.482 7.637 1 95.88 172 SER A O 1
ATOM 1276 N N . LYS A 1 173 ? 11.305 2.104 6.297 1 91.62 173 LYS A N 1
ATOM 1277 C CA . LYS A 1 173 ? 12.633 2.635 6.008 1 91.62 173 LYS A CA 1
ATOM 1278 C C . LYS A 1 173 ? 13.227 3.332 7.23 1 91.62 173 LYS A C 1
ATOM 1280 O O . LYS A 1 173 ? 14.414 3.176 7.527 1 91.62 173 LYS A O 1
ATOM 1285 N N . LYS A 1 174 ? 12.391 4.031 7.879 1 89.31 174 LYS A N 1
ATOM 1286 C CA . LYS A 1 174 ? 12.82 4.77 9.062 1 89.31 174 LYS A CA 1
ATOM 1287 C C . LYS A 1 174 ? 13.234 3.818 10.18 1 89.31 174 LYS A C 1
ATOM 1289 O O . LYS A 1 174 ? 14.242 4.043 10.852 1 89.31 174 LYS A O 1
ATOM 1294 N N . PHE A 1 175 ? 12.453 2.781 10.383 1 93.06 175 PHE A N 1
ATOM 1295 C CA . PHE A 1 175 ? 12.672 1.882 11.508 1 93.06 175 PHE A CA 1
ATOM 1296 C C . PHE A 1 175 ? 13.477 0.66 11.07 1 93.06 175 PHE A C 1
ATOM 1298 O O . PHE A 1 175 ? 13.703 -0.252 11.867 1 93.06 175 PHE A O 1
ATOM 1305 N N . LYS A 1 176 ? 13.828 0.595 9.812 1 89 176 LYS A N 1
ATOM 1306 C CA . LYS A 1 176 ? 14.719 -0.417 9.258 1 89 176 LYS A CA 1
ATOM 1307 C C . LYS A 1 176 ? 14.133 -1.815 9.414 1 89 176 LYS A C 1
ATOM 1309 O O . LYS A 1 176 ? 14.789 -2.713 9.953 1 89 176 LYS A O 1
ATOM 1314 N N . THR A 1 177 ? 12.984 -1.965 9 1 93 177 THR A N 1
ATOM 1315 C CA . THR A 1 177 ? 12.312 -3.258 8.984 1 93 177 THR A CA 1
ATOM 1316 C C . THR A 1 177 ? 11.844 -3.605 7.574 1 93 177 THR A C 1
ATOM 1318 O O . THR A 1 177 ? 12.047 -2.83 6.637 1 93 177 THR A O 1
ATOM 1321 N N . ASN A 1 178 ? 11.367 -4.801 7.379 1 93.75 178 ASN A N 1
ATOM 1322 C CA . ASN A 1 178 ? 10.945 -5.246 6.055 1 93.75 178 ASN A CA 1
ATOM 1323 C C . ASN A 1 178 ? 9.711 -4.484 5.574 1 93.75 178 ASN A C 1
ATOM 1325 O O . ASN A 1 178 ? 8.648 -4.566 6.188 1 93.75 178 ASN A O 1
ATOM 1329 N N . MET A 1 179 ? 9.859 -3.805 4.52 1 96.25 179 MET A N 1
ATOM 1330 C CA . MET A 1 179 ? 8.828 -2.922 3.98 1 96.25 179 MET A CA 1
ATOM 1331 C C . MET A 1 179 ? 7.574 -3.709 3.605 1 96.25 179 MET A C 1
ATOM 1333 O O . MET A 1 179 ? 6.457 -3.271 3.881 1 96.25 179 MET A O 1
ATOM 1337 N N . PHE A 1 180 ? 7.758 -4.809 3.059 1 95.81 180 PHE A N 1
A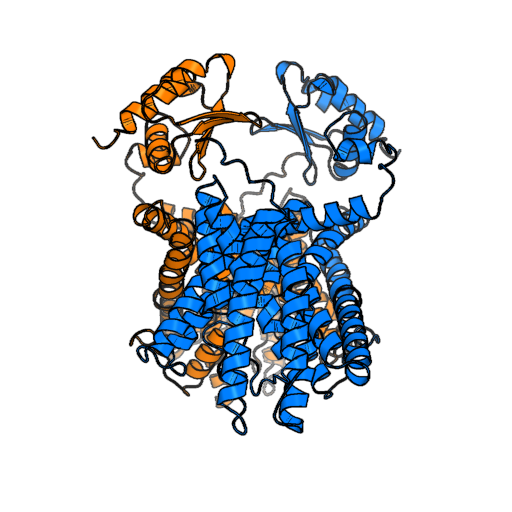TOM 1338 C CA . PHE A 1 180 ? 6.633 -5.527 2.471 1 95.81 180 PHE A CA 1
ATOM 1339 C C . PHE A 1 180 ? 5.871 -6.309 3.537 1 95.81 180 PHE A C 1
ATOM 1341 O O . PHE A 1 180 ? 4.656 -6.484 3.436 1 95.81 180 PHE A O 1
ATOM 1348 N N . LEU A 1 181 ? 6.543 -6.742 4.574 1 96.25 181 LEU A N 1
ATOM 1349 C CA . LEU A 1 181 ? 5.824 -7.289 5.719 1 96.25 181 LEU A CA 1
ATOM 1350 C C . LEU A 1 181 ? 5.02 -6.203 6.422 1 96.25 181 LEU A C 1
ATOM 1352 O O . LEU A 1 181 ? 3.9 -6.449 6.879 1 96.25 181 LEU A O 1
ATOM 1356 N N . ALA A 1 182 ? 5.605 -5 6.484 1 97.44 182 ALA A N 1
ATOM 1357 C CA . ALA A 1 182 ? 4.887 -3.867 7.062 1 97.44 182 ALA A CA 1
ATOM 1358 C C . ALA A 1 182 ? 3.627 -3.549 6.262 1 97.44 182 ALA A C 1
ATOM 1360 O O . ALA A 1 182 ? 2.559 -3.326 6.836 1 97.44 182 ALA A O 1
ATOM 1361 N N . ILE A 1 183 ? 3.725 -3.553 4.965 1 97.12 183 ILE A N 1
ATOM 1362 C CA . ILE A 1 183 ? 2.594 -3.273 4.09 1 97.12 183 ILE A CA 1
ATOM 1363 C C . ILE A 1 183 ? 1.547 -4.375 4.23 1 97.12 183 ILE A C 1
ATOM 1365 O O . ILE A 1 183 ? 0.345 -4.102 4.246 1 97.12 183 ILE A O 1
ATOM 1369 N N . ALA A 1 184 ? 1.992 -5.59 4.316 1 96.38 184 ALA A N 1
ATOM 1370 C CA . ALA A 1 184 ? 1.07 -6.711 4.473 1 96.38 184 ALA A CA 1
ATOM 1371 C C . ALA A 1 184 ? 0.251 -6.578 5.75 1 96.38 184 ALA A C 1
ATOM 1373 O O . ALA A 1 184 ? -0.957 -6.832 5.754 1 96.38 184 ALA A O 1
ATOM 1374 N N . ILE A 1 185 ? 0.87 -6.207 6.789 1 96.5 185 ILE A N 1
ATOM 1375 C CA . ILE A 1 185 ? 0.191 -6.047 8.07 1 96.5 185 ILE A CA 1
ATOM 1376 C C . ILE A 1 185 ? -0.808 -4.895 7.984 1 96.5 185 ILE A C 1
ATOM 1378 O O . ILE A 1 185 ? -1.957 -5.027 8.414 1 96.5 185 ILE A O 1
ATOM 1382 N N . ALA A 1 186 ? -0.32 -3.754 7.457 1 95.69 186 ALA A N 1
ATOM 1383 C CA . ALA A 1 186 ? -1.236 -2.637 7.246 1 95.69 186 ALA A CA 1
ATOM 1384 C C . ALA A 1 186 ? -2.4 -3.047 6.348 1 95.69 186 ALA A C 1
ATOM 1386 O O . ALA A 1 186 ? -3.543 -2.641 6.578 1 95.69 186 ALA A O 1
ATOM 1387 N N . GLY A 1 187 ? -2.086 -3.834 5.312 1 94.94 187 GLY A N 1
ATOM 1388 C CA . GLY A 1 187 ? -3.102 -4.344 4.406 1 94.94 187 GLY A CA 1
ATOM 1389 C C . GLY A 1 187 ? -4.141 -5.207 5.094 1 94.94 187 GLY A C 1
ATOM 1390 O O . GLY A 1 187 ? -5.32 -5.168 4.746 1 94.94 187 GLY A O 1
ATOM 1391 N N . THR A 1 188 ? -3.711 -5.973 6.059 1 95 188 THR A N 1
ATOM 1392 C CA . THR A 1 188 ? -4.633 -6.805 6.824 1 95 188 THR A CA 1
ATOM 1393 C C . THR A 1 188 ? -5.672 -5.949 7.535 1 95 188 THR A C 1
ATOM 1395 O O . THR A 1 188 ? -6.859 -6.285 7.551 1 95 188 THR A O 1
ATOM 1398 N N . LEU A 1 189 ? -5.254 -4.828 8.047 1 92.69 189 LEU A N 1
ATOM 1399 C CA . LEU A 1 189 ? -6.113 -3.965 8.844 1 92.69 189 LEU A CA 1
ATOM 1400 C C . LEU A 1 189 ? -7.137 -3.252 7.969 1 92.69 189 LEU A C 1
ATOM 1402 O O . LEU A 1 189 ? -8.164 -2.783 8.461 1 92.69 189 LEU A O 1
ATOM 1406 N N . ILE A 1 190 ? -6.789 -3.176 6.684 1 93.25 190 ILE A N 1
ATOM 1407 C CA . ILE A 1 190 ? -7.742 -2.504 5.801 1 93.25 190 ILE A CA 1
ATOM 1408 C C . ILE A 1 190 ? -8.312 -3.504 4.801 1 93.25 190 ILE A C 1
ATOM 1410 O O . ILE A 1 190 ? -8.914 -3.113 3.799 1 93.25 190 ILE A O 1
ATOM 1414 N N . HIS A 1 191 ? -8.031 -4.754 5.008 1 94.62 191 HIS A N 1
ATOM 1415 C CA . HIS A 1 191 ? -8.57 -5.816 4.164 1 94.62 191 HIS A CA 1
ATOM 1416 C C . HIS A 1 191 ? -10.094 -5.832 4.203 1 94.62 191 HIS A C 1
ATOM 1418 O O . HIS A 1 191 ? -10.695 -5.648 5.266 1 94.62 191 HIS A O 1
ATOM 1424 N N . PRO A 1 192 ? -10.773 -6.055 3.074 1 91.69 192 PRO A N 1
ATOM 1425 C CA . PRO A 1 192 ? -12.242 -5.984 3.027 1 91.69 192 PRO A CA 1
ATOM 1426 C C . PRO A 1 192 ? -12.906 -6.973 3.979 1 91.69 192 PRO A C 1
ATOM 1428 O O . PRO A 1 192 ? -13.93 -6.652 4.594 1 91.69 192 PRO A O 1
ATOM 1431 N N . ASP A 1 193 ? -12.344 -8.18 4.133 1 90.62 193 ASP A N 1
ATOM 1432 C CA . ASP A 1 193 ? -12.922 -9.164 5.039 1 90.62 193 ASP A CA 1
ATOM 1433 C C . ASP A 1 193 ? -12.82 -8.703 6.492 1 90.62 193 ASP A C 1
ATOM 1435 O O . ASP A 1 193 ? -13.758 -8.867 7.27 1 90.62 193 ASP A O 1
ATOM 1439 N N . PHE A 1 194 ? -11.766 -8.188 6.809 1 92.94 194 PHE A N 1
ATOM 1440 C CA . PHE A 1 194 ? -11.578 -7.66 8.156 1 92.94 194 PHE A CA 1
ATOM 1441 C C . PHE A 1 194 ? -12.477 -6.449 8.391 1 92.94 194 PHE A C 1
ATOM 1443 O O . PHE A 1 194 ? -13.125 -6.352 9.438 1 92.94 194 PHE A O 1
ATOM 1450 N N . ARG A 1 195 ? -12.469 -5.531 7.473 1 90 195 ARG A N 1
ATOM 1451 C CA . ARG A 1 195 ? -13.32 -4.352 7.582 1 90 195 ARG A CA 1
ATOM 1452 C C . ARG A 1 195 ? -14.789 -4.742 7.695 1 90 195 ARG A C 1
ATOM 1454 O O . ARG A 1 195 ? -15.547 -4.121 8.445 1 90 195 ARG A O 1
ATOM 1461 N N . GLY A 1 196 ? -15.211 -5.766 6.883 1 88.62 196 GLY A N 1
ATOM 1462 C CA . GLY A 1 196 ? -16.578 -6.258 6.977 1 88.62 196 GLY A CA 1
ATOM 1463 C C . GLY A 1 196 ? -16.922 -6.785 8.359 1 88.62 196 GLY A C 1
ATOM 1464 O O . GLY A 1 196 ? -18.031 -6.527 8.859 1 88.62 196 GLY A O 1
ATOM 1465 N N . LEU A 1 197 ? -15.992 -7.457 8.93 1 87.69 197 LEU A N 1
ATOM 1466 C CA . LEU A 1 197 ? -16.188 -7.973 10.281 1 87.69 197 LEU A CA 1
ATOM 1467 C C . LEU A 1 197 ? -16.297 -6.828 11.289 1 87.69 197 LEU A C 1
ATOM 1469 O O . LEU A 1 197 ? -17.141 -6.867 12.188 1 87.69 197 LEU A O 1
ATOM 1473 N N . MET A 1 198 ? -15.43 -5.832 11.148 1 86.25 198 MET A N 1
ATOM 1474 C CA . MET A 1 198 ? -15.445 -4.684 12.047 1 86.25 198 MET A CA 1
ATOM 1475 C C . MET A 1 198 ? -16.75 -3.893 11.891 1 86.25 198 MET A C 1
ATOM 1477 O O . MET A 1 198 ? -17.281 -3.387 12.875 1 86.25 198 MET A O 1
ATOM 1481 N N . GLU A 1 199 ? -17.188 -3.771 10.695 1 83.06 199 GLU A N 1
ATOM 1482 C CA . GLU A 1 199 ? -18.453 -3.074 10.453 1 83.06 199 GLU A CA 1
ATOM 1483 C C . GLU A 1 199 ? -19.625 -3.812 11.086 1 83.06 199 GLU A C 1
ATOM 1485 O O . GLU A 1 199 ? -20.547 -3.186 11.617 1 83.06 199 GLU A O 1
ATOM 1490 N N . ALA A 1 200 ? -19.594 -5.113 11.031 1 81.31 200 ALA A N 1
ATOM 1491 C CA . ALA A 1 200 ? -20.625 -5.922 11.656 1 81.31 200 ALA A CA 1
ATOM 1492 C C . ALA A 1 200 ? -20.625 -5.746 13.172 1 81.31 200 ALA A C 1
ATOM 1494 O O . ALA A 1 200 ? -21.688 -5.742 13.805 1 81.31 200 ALA A O 1
ATOM 1495 N N . VAL A 1 201 ? -19.5 -5.535 13.719 1 79.56 201 VAL A N 1
ATOM 1496 C CA . VAL A 1 201 ? -19.359 -5.312 15.156 1 79.56 201 VAL A CA 1
ATOM 1497 C C . VAL A 1 201 ? -19.906 -3.934 15.523 1 79.56 201 VAL A C 1
ATOM 1499 O O . VAL A 1 201 ? -20.578 -3.775 16.531 1 79.56 201 VAL A O 1
ATOM 1502 N N . THR A 1 202 ? -19.641 -3 14.719 1 74.19 202 THR A N 1
ATOM 1503 C CA . THR A 1 202 ? -20.047 -1.623 14.969 1 74.19 202 THR A CA 1
ATOM 1504 C C . THR A 1 202 ? -21.562 -1.506 14.977 1 74.19 202 THR A C 1
ATOM 1506 O O . THR A 1 202 ? -22.141 -0.785 15.797 1 74.19 202 THR A O 1
ATOM 1509 N N . VAL A 1 203 ? -22.203 -2.248 14.07 1 69.62 203 VAL A N 1
ATOM 1510 C CA . VAL A 1 203 ? -23.656 -2.123 13.977 1 69.62 203 VAL A CA 1
ATOM 1511 C C . VAL A 1 203 ? -24.328 -3.053 14.992 1 69.62 203 VAL A C 1
ATOM 1513 O O . VAL A 1 203 ? -25.547 -3.076 15.109 1 69.62 203 VAL A O 1
ATOM 1516 N N . GLY A 1 204 ? -23.453 -3.707 15.82 1 68.88 204 GLY A N 1
ATOM 1517 C CA . GLY A 1 204 ? -23.984 -4.52 16.906 1 68.88 204 GLY A CA 1
ATOM 1518 C C . GLY A 1 204 ? -24.484 -5.879 16.438 1 68.88 204 GLY A C 1
ATOM 1519 O O . GLY A 1 204 ? -25.188 -6.57 17.172 1 68.88 204 GLY A O 1
ATOM 1520 N N . GLU A 1 205 ? -24.219 -6.191 15.289 1 65.06 205 GLU A N 1
ATOM 1521 C CA . GLU A 1 205 ? -24.719 -7.449 14.742 1 65.06 205 GLU A CA 1
ATOM 1522 C C . GLU A 1 205 ? -23.984 -8.648 15.336 1 65.06 205 GLU A C 1
ATOM 1524 O O . GLU A 1 205 ? -24.562 -9.719 15.508 1 65.06 205 GLU A O 1
ATOM 1529 N N . THR A 1 206 ? -22.734 -8.391 15.531 1 69.38 206 THR A N 1
ATOM 1530 C CA . THR A 1 206 ? -21.953 -9.523 16.031 1 69.38 206 THR A CA 1
ATOM 1531 C C . THR A 1 206 ? -20.812 -9.039 16.938 1 69.38 206 THR A C 1
ATOM 1533 O O . THR A 1 206 ? -20.391 -7.887 16.828 1 69.38 206 THR A O 1
ATOM 1536 N N . ALA A 1 207 ? -20.641 -9.789 17.938 1 77.25 207 ALA A N 1
ATOM 1537 C CA . ALA A 1 207 ? -19.391 -9.625 18.688 1 77.25 207 ALA A CA 1
ATOM 1538 C C . ALA A 1 207 ? -18.281 -10.484 18.109 1 77.25 207 ALA A C 1
ATOM 1540 O O . ALA A 1 207 ? -18.422 -11.711 18 1 77.25 207 ALA A O 1
ATOM 1541 N N . ALA A 1 208 ? -17.391 -9.812 17.469 1 84.44 208 ALA A N 1
ATOM 1542 C CA . ALA A 1 208 ? -16.281 -10.578 16.891 1 84.44 208 ALA A CA 1
ATOM 1543 C C . ALA A 1 208 ? -15.234 -10.914 17.953 1 84.44 208 ALA A C 1
ATOM 1545 O O . ALA A 1 208 ? -14.953 -10.102 18.844 1 84.44 208 ALA A O 1
ATOM 1546 N N . HIS A 1 209 ? -14.75 -12.156 17.875 1 87.81 209 HIS A N 1
ATOM 1547 C CA . HIS A 1 209 ? -13.734 -12.633 18.812 1 87.81 209 HIS A CA 1
ATOM 1548 C C . HIS A 1 209 ? -12.523 -13.18 18.062 1 87.81 209 HIS A C 1
ATOM 1550 O O . HIS A 1 209 ? -12.656 -13.773 17 1 87.81 209 HIS A O 1
ATOM 1556 N N . PHE A 1 210 ? -11.367 -12.906 18.625 1 91.12 210 PHE A N 1
ATOM 1557 C CA . PHE A 1 210 ? -10.117 -13.508 18.172 1 91.12 210 PHE A CA 1
ATOM 1558 C C . PHE A 1 210 ? -9.523 -14.398 19.25 1 91.12 210 PHE A C 1
ATOM 1560 O O . PHE A 1 210 ? -9.078 -13.914 20.297 1 91.12 210 PHE A O 1
ATOM 1567 N N . ILE A 1 211 ? -9.523 -15.664 19.031 1 90.62 211 ILE A N 1
ATOM 1568 C CA . ILE A 1 211 ? -9.094 -16.672 20 1 90.62 211 ILE A CA 1
ATOM 1569 C C . ILE A 1 211 ? -9.758 -16.422 21.344 1 90.62 211 ILE A C 1
ATOM 1571 O O . ILE A 1 211 ? -9.094 -16.391 22.391 1 90.62 211 ILE A O 1
ATOM 1575 N N . GLY A 1 212 ? -11.031 -16.062 21.344 1 83.44 212 GLY A N 1
ATOM 1576 C CA . GLY A 1 212 ? -11.828 -15.898 22.547 1 83.44 212 GLY A CA 1
ATOM 1577 C C . GLY A 1 212 ? -11.797 -14.492 23.109 1 83.44 212 GLY A C 1
ATOM 1578 O O . GLY A 1 212 ? -12.539 -14.164 24.031 1 83.44 212 GLY A O 1
ATOM 1579 N N . VAL A 1 213 ? -11.031 -13.602 22.578 1 87.81 213 VAL A N 1
ATOM 1580 C CA . VAL A 1 213 ? -10.922 -12.227 23.062 1 87.81 213 VAL A CA 1
ATOM 1581 C C . VAL A 1 213 ? -11.773 -11.305 22.188 1 87.81 213 VAL A C 1
ATOM 1583 O O . VAL A 1 213 ? -11.664 -11.328 20.969 1 87.81 213 VAL A O 1
ATOM 1586 N N . PRO A 1 214 ? -12.633 -10.617 22.797 1 85.81 214 PRO A N 1
ATOM 1587 C CA . PRO A 1 214 ? -13.438 -9.68 22.016 1 85.81 214 PRO A CA 1
ATOM 1588 C C . PRO A 1 214 ? -12.594 -8.609 21.328 1 85.81 214 PRO A C 1
ATOM 1590 O O . PRO A 1 214 ? -11.625 -8.109 21.922 1 85.81 214 PRO A O 1
ATOM 1593 N N . ILE A 1 215 ? -12.961 -8.352 20.125 1 86.06 215 ILE A N 1
ATOM 1594 C CA . ILE A 1 215 ? -12.211 -7.367 19.344 1 86.06 215 ILE A CA 1
ATOM 1595 C C . ILE A 1 215 ? -13.023 -6.078 19.219 1 86.06 215 ILE A C 1
ATOM 1597 O O . ILE A 1 215 ? -14.242 -6.121 19.047 1 86.06 215 ILE A O 1
ATOM 1601 N N . ALA A 1 216 ? -12.312 -4.969 19.422 1 81 216 ALA A N 1
ATOM 1602 C CA . ALA A 1 216 ? -12.945 -3.666 19.234 1 81 216 ALA A CA 1
ATOM 1603 C C . ALA A 1 216 ? -13.039 -3.312 17.75 1 81 216 ALA A C 1
ATOM 1605 O O . ALA A 1 216 ? -12.148 -3.646 16.969 1 81 216 ALA A O 1
ATOM 1606 N N . SER A 1 217 ? -14.133 -2.729 17.406 1 80.75 217 SER A N 1
ATOM 1607 C CA . SER A 1 217 ? -14.328 -2.297 16.016 1 80.75 217 SER A CA 1
ATOM 1608 C C . SER A 1 217 ? -13.5 -1.054 15.711 1 80.75 217 SER A C 1
ATOM 1610 O O . SER A 1 217 ? -13.719 0.007 16.297 1 80.75 217 SER A O 1
ATOM 1612 N N . VAL A 1 218 ? -12.5 -1.169 14.891 1 80.06 218 VAL A N 1
ATOM 1613 C CA . VAL A 1 218 ? -11.617 -0.066 14.531 1 80.06 218 VAL A CA 1
ATOM 1614 C C . VAL A 1 218 ? -11.555 0.067 13.008 1 80.06 218 VAL A C 1
ATOM 1616 O O . VAL A 1 218 ? -11.484 -0.936 12.297 1 80.06 218 VAL A O 1
ATOM 1619 N N . LYS A 1 219 ? -11.695 1.272 12.562 1 82.31 219 LYS A N 1
ATOM 1620 C CA . LYS A 1 219 ? -11.453 1.589 11.156 1 82.31 219 LYS A CA 1
ATOM 1621 C C . LYS A 1 219 ? -10.047 2.143 10.945 1 82.31 219 LYS A C 1
ATOM 1623 O O . LYS A 1 219 ? -9.695 3.178 11.516 1 82.31 219 LYS A O 1
ATOM 1628 N N . TYR A 1 220 ? -9.289 1.525 10.117 1 86.81 220 TYR A N 1
ATOM 1629 C CA . TYR A 1 220 ? -7.879 1.872 9.992 1 86.81 220 TYR A CA 1
ATOM 1630 C C . TYR A 1 220 ? -7.617 2.678 8.727 1 86.81 220 TYR A C 1
ATOM 1632 O O . TYR A 1 220 ? -6.551 3.275 8.57 1 86.81 220 TYR A O 1
ATOM 1640 N N . THR A 1 221 ? -8.562 2.734 7.844 1 88.31 221 THR A N 1
ATOM 1641 C CA . THR A 1 221 ? -8.383 3.518 6.629 1 88.31 221 THR A CA 1
ATOM 1642 C C . THR A 1 221 ? -8.188 4.992 6.957 1 88.31 221 THR A C 1
ATOM 1644 O O . THR A 1 221 ? -8.758 5.5 7.926 1 88.31 221 THR A O 1
ATOM 1647 N N . TYR A 1 222 ? -7.324 5.758 6.246 1 85.94 222 TYR A N 1
ATOM 1648 C CA . TYR A 1 222 ? -7.086 7.191 6.375 1 85.94 222 TYR A CA 1
ATOM 1649 C C . TYR A 1 222 ? -6.246 7.496 7.609 1 85.94 222 TYR A C 1
ATOM 1651 O O . TYR A 1 222 ? -6.059 8.664 7.973 1 85.94 222 TYR A O 1
ATOM 1659 N N . THR A 1 223 ? -5.715 6.438 8.328 1 83.12 223 THR A N 1
ATOM 1660 C CA . THR A 1 223 ? -5.031 6.68 9.594 1 83.12 223 THR A CA 1
ATOM 1661 C C . THR A 1 223 ? -3.516 6.648 9.398 1 83.12 223 THR A C 1
ATOM 1663 O O . THR A 1 223 ? -3.01 5.934 8.531 1 83.12 223 THR A O 1
ATOM 1666 N N . VAL A 1 224 ? -2.824 7.371 10.289 1 85.38 224 VAL A N 1
ATOM 1667 C CA . VAL A 1 224 ? -1.374 7.492 10.172 1 85.38 224 VAL A CA 1
ATOM 1668 C C . VAL A 1 224 ? -0.705 6.855 11.391 1 85.38 224 VAL A C 1
ATOM 1670 O O . VAL A 1 224 ? 0.171 6 11.242 1 85.38 224 VAL A O 1
ATOM 1673 N N . ILE A 1 225 ? -1.135 7.125 12.547 1 84.5 225 ILE A N 1
ATOM 1674 C CA . ILE A 1 225 ? -0.421 6.832 13.789 1 84.5 225 ILE A CA 1
ATOM 1675 C C . ILE A 1 225 ? -0.402 5.32 14.023 1 84.5 225 ILE A C 1
ATOM 1677 O O . ILE A 1 225 ? 0.644 4.75 14.336 1 84.5 225 ILE A O 1
ATOM 1681 N N . PRO A 1 226 ? -1.586 4.652 13.891 1 86.38 226 PRO A N 1
ATOM 1682 C CA . PRO A 1 226 ? -1.527 3.201 14.094 1 86.38 226 PRO A CA 1
ATOM 1683 C C . PRO A 1 226 ? -0.521 2.518 13.172 1 86.38 226 PRO A C 1
ATOM 1685 O O . PRO A 1 226 ? 0.163 1.578 13.586 1 86.38 226 PRO A O 1
ATOM 1688 N N . ALA A 1 227 ? -0.44 2.977 11.977 1 91.31 227 ALA A N 1
ATOM 1689 C CA . ALA A 1 227 ? 0.495 2.387 11.016 1 91.31 227 ALA A CA 1
ATOM 1690 C C . ALA A 1 227 ? 1.939 2.633 11.445 1 91.31 227 ALA A C 1
ATOM 1692 O O . ALA A 1 227 ? 2.791 1.749 11.312 1 91.31 227 ALA A O 1
ATOM 1693 N N . ILE A 1 228 ? 2.268 3.859 11.953 1 92.19 228 ILE A N 1
ATOM 1694 C CA . ILE A 1 228 ? 3.609 4.172 12.43 1 92.19 228 ILE A CA 1
ATOM 1695 C C . ILE A 1 228 ? 3.947 3.295 13.633 1 92.19 228 ILE A C 1
ATOM 1697 O O . ILE A 1 228 ? 5.023 2.695 13.688 1 92.19 228 ILE A O 1
ATOM 1701 N N . CYS A 1 229 ? 3.029 3.223 14.539 1 91.19 229 CYS A N 1
ATOM 1702 C CA . CYS A 1 229 ? 3.244 2.451 15.758 1 91.19 229 CYS A CA 1
ATOM 1703 C C . CYS A 1 229 ? 3.447 0.975 15.445 1 91.19 229 CYS A C 1
ATOM 1705 O O . CYS A 1 229 ? 4.359 0.342 15.977 1 91.19 229 CYS A O 1
ATOM 1707 N N . MET A 1 230 ? 2.625 0.422 14.656 1 93.38 230 MET A N 1
ATOM 1708 C CA . MET A 1 230 ? 2.725 -0.998 14.336 1 93.38 230 MET A CA 1
ATOM 1709 C C . MET A 1 230 ? 4.031 -1.302 13.609 1 93.38 230 MET A C 1
ATOM 1711 O O . MET A 1 230 ? 4.641 -2.35 13.836 1 93.38 230 MET A O 1
ATOM 1715 N N . THR A 1 231 ? 4.445 -0.422 12.664 1 95.94 231 THR A N 1
ATOM 1716 C CA . THR A 1 231 ? 5.703 -0.637 11.961 1 95.94 231 THR A CA 1
ATOM 1717 C C . THR A 1 231 ? 6.887 -0.528 12.914 1 95.94 231 THR A C 1
ATOM 1719 O O . THR A 1 231 ? 7.879 -1.245 12.766 1 95.94 231 THR A O 1
ATOM 1722 N N . TRP A 1 232 ? 6.742 0.415 13.82 1 94.94 232 TRP A N 1
ATOM 1723 C CA . TRP A 1 232 ? 7.77 0.541 14.852 1 94.94 232 TRP A CA 1
ATOM 1724 C C . TRP A 1 232 ? 7.863 -0.733 15.688 1 94.94 232 TRP A C 1
ATOM 1726 O O . TRP A 1 232 ? 8.961 -1.243 15.93 1 94.94 232 TRP A O 1
ATOM 1736 N N . ILE A 1 233 ? 6.789 -1.261 16.141 1 95.88 233 ILE A N 1
ATOM 1737 C CA . ILE A 1 233 ? 6.746 -2.492 16.906 1 95.88 233 ILE A CA 1
ATOM 1738 C C . ILE A 1 233 ? 7.25 -3.658 16.062 1 95.88 233 ILE A C 1
ATOM 1740 O O . ILE A 1 233 ? 7.914 -4.562 16.578 1 95.88 233 ILE A O 1
ATOM 1744 N N . LEU A 1 234 ? 6.891 -3.646 14.781 1 96.06 234 LEU A N 1
ATOM 1745 C CA . LEU A 1 234 ? 7.32 -4.684 13.852 1 96.06 234 LEU A CA 1
ATOM 1746 C C . LEU A 1 234 ? 8.836 -4.828 13.859 1 96.06 234 LEU A C 1
ATOM 1748 O O . LEU A 1 234 ? 9.359 -5.938 13.727 1 96.06 234 LEU A O 1
ATOM 1752 N N . SER A 1 235 ? 9.555 -3.732 14.008 1 94.25 235 SER A N 1
ATOM 1753 C CA . SER A 1 235 ? 11.016 -3.787 14.039 1 94.25 235 SER A CA 1
ATOM 1754 C C . SER A 1 235 ? 11.508 -4.641 15.203 1 94.25 235 SER A C 1
ATOM 1756 O O . SER A 1 235 ? 12.5 -5.363 15.07 1 94.25 235 SER A O 1
ATOM 1758 N N . TYR A 1 236 ? 10.797 -4.602 16.281 1 93.5 236 TYR A N 1
ATOM 1759 C CA . TYR A 1 236 ? 11.164 -5.414 17.438 1 93.5 236 TYR A CA 1
ATOM 1760 C C . TYR A 1 236 ? 10.727 -6.859 17.25 1 93.5 236 TYR A C 1
ATOM 1762 O O . TYR A 1 236 ? 11.453 -7.789 17.609 1 93.5 236 TYR A O 1
ATOM 1770 N N . ILE A 1 237 ? 9.594 -7.031 16.719 1 96.12 237 ILE A N 1
ATOM 1771 C CA . ILE A 1 237 ? 9.078 -8.375 16.469 1 96.12 237 ILE A CA 1
ATOM 1772 C C . ILE A 1 237 ? 10 -9.117 15.508 1 96.12 237 ILE A C 1
ATOM 1774 O O . ILE A 1 237 ? 10.297 -10.297 15.703 1 96.12 237 ILE A O 1
ATOM 1778 N N . GLU A 1 238 ? 10.328 -8.422 14.438 1 93 238 GLU A N 1
ATOM 1779 C CA . GLU A 1 238 ? 11.211 -9.031 13.438 1 93 238 GLU A CA 1
ATOM 1780 C C . GLU A 1 238 ? 12.508 -9.523 14.078 1 93 238 GLU A C 1
ATOM 1782 O O . GLU A 1 238 ? 12.969 -10.625 13.781 1 93 238 GLU A O 1
ATOM 1787 N N . ARG A 1 239 ? 13.086 -8.766 14.938 1 88.81 239 ARG A N 1
ATOM 1788 C CA . ARG A 1 239 ? 14.32 -9.141 15.617 1 88.81 239 ARG A CA 1
ATOM 1789 C C . ARG A 1 239 ? 14.102 -10.328 16.547 1 88.81 239 ARG A C 1
ATOM 1791 O O . ARG A 1 239 ? 14.93 -11.234 16.609 1 88.81 239 ARG A O 1
ATOM 1798 N N . GLY A 1 240 ? 13.062 -10.289 17.266 1 91.88 240 GLY A N 1
ATOM 1799 C CA . GLY A 1 240 ? 12.734 -11.383 18.156 1 91.88 240 GLY A CA 1
ATOM 1800 C C . GLY A 1 240 ? 12.484 -12.695 17.438 1 91.88 240 GLY A C 1
ATOM 1801 O O . GLY A 1 240 ? 12.992 -13.742 17.828 1 91.88 240 GLY A O 1
ATOM 1802 N N . VAL A 1 241 ? 11.75 -12.633 16.359 1 93.25 241 VAL A N 1
ATOM 1803 C CA . VAL A 1 241 ? 11.398 -13.828 15.594 1 93.25 241 VAL A CA 1
ATOM 1804 C C . VAL A 1 241 ? 12.641 -14.367 14.883 1 93.25 241 VAL A C 1
ATOM 1806 O O . VAL A 1 241 ? 12.797 -15.578 14.742 1 93.25 241 VAL A O 1
ATOM 1809 N N . ASP A 1 242 ? 13.414 -13.438 14.453 1 85.94 242 ASP A N 1
ATOM 1810 C CA . ASP A 1 242 ? 14.656 -13.844 13.797 1 85.94 242 ASP A CA 1
ATOM 1811 C C . ASP A 1 242 ? 15.523 -14.68 14.734 1 85.94 242 ASP A C 1
ATOM 1813 O O . ASP A 1 242 ? 16.188 -15.625 14.305 1 85.94 242 ASP A O 1
ATOM 1817 N N . ARG A 1 243 ? 15.492 -14.414 16 1 84.62 243 ARG A N 1
ATOM 1818 C CA . ARG A 1 243 ? 16.297 -15.094 17 1 84.62 243 ARG A CA 1
ATOM 1819 C C . ARG A 1 243 ? 15.742 -16.469 17.328 1 84.62 243 ARG A C 1
ATOM 1821 O O . ARG A 1 243 ? 16.484 -17.391 17.656 1 84.62 243 ARG A O 1
ATOM 1828 N N . ILE A 1 244 ? 14.523 -16.625 17.156 1 90.31 244 ILE A N 1
ATOM 1829 C CA . ILE A 1 244 ? 13.898 -17.859 17.609 1 90.31 244 ILE A CA 1
ATOM 1830 C C . ILE A 1 244 ? 13.758 -18.828 16.438 1 90.31 244 ILE A C 1
ATOM 1832 O O . ILE A 1 244 ? 13.586 -20.031 16.641 1 90.31 244 ILE A O 1
ATOM 1836 N N . THR A 1 245 ? 13.766 -18.344 15.266 1 87.69 245 THR A N 1
ATOM 1837 C CA . THR A 1 245 ? 13.531 -19.203 14.102 1 87.69 245 THR A CA 1
ATOM 1838 C C . THR A 1 245 ? 14.82 -19.922 13.703 1 87.69 245 THR A C 1
ATOM 1840 O O . THR A 1 245 ? 15.852 -19.281 13.492 1 87.69 245 THR A O 1
ATOM 1843 N N . PRO A 1 246 ? 14.656 -21.234 13.586 1 82.06 246 PRO A N 1
ATOM 1844 C CA . PRO A 1 246 ? 15.836 -22 13.164 1 82.06 246 PRO A CA 1
ATOM 1845 C C . PRO A 1 246 ? 16.281 -21.656 11.75 1 82.06 246 PRO A C 1
ATOM 1847 O O . PRO A 1 246 ? 15.453 -21.359 10.883 1 82.06 246 PRO A O 1
ATOM 1850 N N . ALA A 1 247 ? 17.531 -21.797 11.469 1 72.31 247 ALA A N 1
ATOM 1851 C CA . ALA A 1 247 ? 18.156 -21.422 10.203 1 72.31 247 ALA A CA 1
ATOM 1852 C C . ALA A 1 247 ? 17.594 -22.234 9.047 1 72.31 247 ALA A C 1
ATOM 1854 O O . ALA A 1 247 ? 17.453 -21.734 7.926 1 72.31 247 ALA A O 1
ATOM 1855 N N . VAL A 1 248 ? 17.172 -23.438 9.352 1 73.94 248 VAL A N 1
ATOM 1856 C CA . VAL A 1 248 ? 16.766 -24.359 8.305 1 73.94 248 VAL A CA 1
ATOM 1857 C C . VAL A 1 248 ? 15.352 -24.016 7.84 1 73.94 248 VAL A C 1
ATOM 1859 O O . VAL A 1 248 ? 14.938 -24.406 6.746 1 73.94 248 VAL A O 1
ATOM 1862 N N . THR A 1 249 ? 14.617 -23.203 8.625 1 81.19 249 THR A N 1
ATOM 1863 C CA . THR A 1 249 ? 13.234 -22.875 8.289 1 81.19 249 THR A CA 1
ATOM 1864 C C . THR A 1 249 ? 13.031 -21.359 8.273 1 81.19 249 THR A C 1
ATOM 1866 O O . THR A 1 249 ? 11.898 -20.875 8.25 1 81.19 249 THR A O 1
ATOM 1869 N N . LYS A 1 250 ? 13.953 -20.656 8.305 1 81.69 250 LYS A N 1
ATOM 1870 C CA . LYS A 1 250 ? 13.922 -19.219 8.555 1 81.69 250 LYS A CA 1
ATOM 1871 C C . LYS A 1 250 ? 13.211 -18.484 7.418 1 81.69 250 LYS A C 1
ATOM 1873 O O . LYS A 1 250 ? 12.461 -17.531 7.656 1 81.69 250 LYS A O 1
ATOM 1878 N N . ASN A 1 251 ? 13.367 -18.984 6.238 1 80.12 251 ASN A N 1
ATOM 1879 C CA . ASN A 1 251 ? 12.898 -18.219 5.086 1 80.12 251 ASN A CA 1
ATOM 1880 C C . ASN A 1 251 ? 11.383 -18.312 4.934 1 80.12 251 ASN A C 1
ATOM 1882 O O . ASN A 1 251 ? 10.773 -17.484 4.258 1 80.12 251 ASN A O 1
ATOM 1886 N N . PHE A 1 252 ? 10.797 -19.281 5.586 1 84.12 252 PHE A N 1
ATOM 1887 C CA . PHE A 1 252 ? 9.344 -19.328 5.477 1 84.12 252 PHE A CA 1
ATOM 1888 C C . PHE A 1 252 ? 8.695 -19.188 6.848 1 84.12 252 PHE A C 1
ATOM 1890 O O . PHE A 1 252 ? 7.594 -18.641 6.969 1 84.12 252 PHE A O 1
ATOM 1897 N N . LEU A 1 253 ? 9.352 -19.641 7.844 1 89.19 253 LEU A N 1
ATOM 1898 C CA . LEU A 1 253 ? 8.781 -19.578 9.18 1 89.19 253 LEU A CA 1
ATOM 1899 C C . LEU A 1 253 ? 8.859 -18.172 9.758 1 89.19 253 LEU A C 1
ATOM 1901 O O . LEU A 1 253 ? 7.945 -17.734 10.453 1 89.19 253 LEU A O 1
ATOM 1905 N N . LYS A 1 254 ? 9.938 -17.516 9.492 1 90.81 254 LYS A N 1
ATOM 1906 C CA . LYS A 1 254 ? 10.125 -16.172 10.016 1 90.81 254 LYS A CA 1
ATOM 1907 C C . LYS A 1 254 ? 9.031 -15.227 9.531 1 90.81 254 LYS A C 1
ATOM 1909 O O . LYS A 1 254 ? 8.328 -14.617 10.344 1 90.81 254 LYS A O 1
ATOM 1914 N N . PRO A 1 255 ? 8.828 -15.125 8.227 1 92.94 255 PRO A N 1
ATOM 1915 C CA . PRO A 1 255 ? 7.762 -14.227 7.773 1 92.94 255 PRO A CA 1
ATOM 1916 C C . PRO A 1 255 ? 6.383 -14.664 8.258 1 92.94 255 PRO A C 1
ATOM 1918 O O . PRO A 1 255 ? 5.531 -13.82 8.555 1 92.94 255 PRO A O 1
ATOM 1921 N N . MET A 1 256 ? 6.148 -15.898 8.328 1 94.12 256 MET A N 1
ATOM 1922 C CA . MET A 1 256 ? 4.875 -16.406 8.828 1 94.12 256 MET A CA 1
ATOM 1923 C C . MET A 1 256 ? 4.645 -15.992 10.273 1 94.12 256 MET A C 1
ATOM 1925 O O . MET A 1 256 ? 3.576 -15.477 10.609 1 94.12 256 MET A O 1
ATOM 1929 N N . LEU A 1 257 ? 5.633 -16.203 11.102 1 95.75 257 LEU A N 1
ATOM 1930 C CA . LEU A 1 257 ? 5.523 -15.875 12.523 1 95.75 257 LEU A CA 1
ATOM 1931 C C . LEU A 1 257 ? 5.395 -14.367 12.727 1 95.75 257 LEU A C 1
ATOM 1933 O O . LEU A 1 257 ? 4.672 -13.914 13.617 1 95.75 257 LEU A O 1
ATOM 1937 N N . ILE A 1 258 ? 6.125 -13.656 11.961 1 96.25 258 ILE A N 1
ATOM 1938 C CA . ILE A 1 258 ? 6.043 -12.203 12.047 1 96.25 258 ILE A CA 1
ATOM 1939 C C . ILE A 1 258 ? 4.605 -11.75 11.805 1 96.25 258 ILE A C 1
ATOM 1941 O O . ILE A 1 258 ? 4.059 -10.953 12.562 1 96.25 258 ILE A O 1
ATOM 1945 N N . LEU A 1 259 ? 3.949 -12.258 10.766 1 96.69 259 LEU A N 1
ATOM 1946 C CA . LEU A 1 259 ? 2.572 -11.891 10.461 1 96.69 259 LEU A CA 1
ATOM 1947 C C . LEU A 1 259 ? 1.628 -12.344 11.57 1 96.69 259 LEU A C 1
ATOM 1949 O O . LEU A 1 259 ? 0.727 -11.602 11.961 1 96.69 259 LEU A O 1
ATOM 1953 N N . LEU A 1 260 ? 1.869 -13.531 12.109 1 96.44 260 LEU A N 1
ATOM 1954 C CA . LEU A 1 260 ? 0.983 -14.125 13.102 1 96.44 260 LEU A CA 1
ATOM 1955 C C . LEU A 1 260 ? 1.116 -13.414 14.445 1 96.44 260 LEU A C 1
ATOM 1957 O O . LEU A 1 260 ? 0.208 -13.477 15.273 1 96.44 260 LEU A O 1
ATOM 1961 N N . ILE A 1 261 ? 2.209 -12.789 14.664 1 96.88 261 ILE A N 1
ATOM 1962 C CA . ILE A 1 261 ? 2.424 -12.094 15.93 1 96.88 261 ILE A CA 1
ATOM 1963 C C . ILE A 1 261 ? 2.068 -10.617 15.773 1 96.88 261 ILE A C 1
ATOM 1965 O O . ILE A 1 261 ? 1.334 -10.055 16.594 1 96.88 261 ILE A O 1
ATOM 1969 N N . ALA A 1 262 ? 2.535 -10.016 14.727 1 96.56 262 ALA A N 1
ATOM 1970 C CA . ALA A 1 262 ? 2.393 -8.578 14.539 1 96.56 262 ALA A CA 1
ATOM 1971 C C . ALA A 1 262 ? 0.937 -8.195 14.289 1 96.56 262 ALA A C 1
ATOM 1973 O O . ALA A 1 262 ? 0.438 -7.219 14.852 1 96.56 262 ALA A O 1
ATOM 1974 N N . ALA A 1 263 ? 0.239 -8.922 13.406 1 95.88 263 ALA A N 1
ATOM 1975 C CA . ALA A 1 263 ? -1.131 -8.562 13.047 1 95.88 263 ALA A CA 1
ATOM 1976 C C . ALA A 1 263 ? -2.057 -8.648 14.258 1 95.88 263 ALA A C 1
ATOM 1978 O O . ALA A 1 263 ? -2.834 -7.727 14.516 1 95.88 263 ALA A O 1
ATOM 1979 N N . PRO A 1 264 ? -2.012 -9.695 15.078 1 94.75 264 PRO A N 1
ATOM 1980 C CA . PRO A 1 264 ? -2.844 -9.742 16.281 1 94.75 264 PRO A CA 1
ATOM 1981 C C . PRO A 1 264 ? -2.512 -8.633 17.281 1 94.75 264 PRO A C 1
ATOM 1983 O O . PRO A 1 264 ? -3.408 -8.102 17.938 1 94.75 264 PRO A O 1
ATOM 1986 N N . ILE A 1 265 ? -1.285 -8.305 17.406 1 94.56 265 ILE A N 1
ATOM 1987 C CA . ILE A 1 265 ? -0.911 -7.203 18.281 1 94.56 265 ILE A CA 1
ATOM 1988 C C . ILE A 1 265 ? -1.54 -5.906 17.781 1 94.56 265 ILE A C 1
ATOM 1990 O O . ILE A 1 265 ? -2.064 -5.117 18.578 1 94.56 265 ILE A O 1
ATOM 1994 N N . ALA A 1 266 ? -1.482 -5.695 16.516 1 92.5 266 ALA A N 1
ATOM 1995 C CA . ALA A 1 266 ? -2.113 -4.512 15.922 1 92.5 266 ALA A CA 1
ATOM 1996 C C . ALA A 1 266 ? -3.615 -4.508 16.188 1 92.5 266 ALA A C 1
ATOM 1998 O O . ALA A 1 266 ? -4.184 -3.477 16.562 1 92.5 266 ALA A O 1
ATOM 1999 N N . ILE A 1 267 ? -4.27 -5.617 16.078 1 91 267 ILE A N 1
ATOM 2000 C CA . ILE A 1 267 ? -5.723 -5.75 16.172 1 91 267 ILE A CA 1
ATOM 2001 C C . ILE A 1 267 ? -6.164 -5.652 17.625 1 91 267 ILE A C 1
ATOM 2003 O O . ILE A 1 267 ? -7.172 -5.012 17.938 1 91 267 ILE A O 1
ATOM 2007 N N . LEU A 1 268 ? -5.387 -6.238 18.547 1 91.12 268 LEU A N 1
ATOM 2008 C CA . LEU A 1 268 ? -5.836 -6.398 19.922 1 91.12 268 LEU A CA 1
ATOM 2009 C C . LEU A 1 268 ? -5.316 -5.266 20.797 1 91.12 268 LEU A C 1
ATOM 2011 O O . LEU A 1 268 ? -5.902 -4.961 21.844 1 91.12 268 LEU A O 1
ATOM 2015 N N . ILE A 1 269 ? -4.23 -4.648 20.359 1 90.5 269 ILE A N 1
ATOM 2016 C CA . ILE A 1 269 ? -3.611 -3.686 21.266 1 90.5 269 ILE A CA 1
ATOM 2017 C C . ILE A 1 269 ? -3.639 -2.293 20.641 1 90.5 269 ILE A C 1
ATOM 2019 O O . ILE A 1 269 ? -4.238 -1.368 21.203 1 90.5 269 ILE A O 1
ATOM 2023 N N . ILE A 1 270 ? -3.115 -2.137 19.484 1 85.75 270 ILE A N 1
ATOM 2024 C CA . ILE A 1 270 ? -2.914 -0.814 18.906 1 85.75 270 ILE A CA 1
ATOM 2025 C C . ILE A 1 270 ? -4.266 -0.197 18.547 1 85.75 270 ILE A C 1
ATOM 2027 O O . ILE A 1 270 ? -4.539 0.954 18.891 1 85.75 270 ILE A O 1
ATOM 2031 N N . GLY A 1 271 ? -5.078 -0.975 17.812 1 79 271 GLY A N 1
ATOM 2032 C CA . GLY A 1 271 ? -6.398 -0.486 17.453 1 79 271 GLY A CA 1
ATOM 2033 C C . GLY A 1 271 ? -7.23 -0.078 18.656 1 79 271 GLY A C 1
ATOM 2034 O O . GLY A 1 271 ? -7.621 1.084 18.781 1 79 271 GLY A O 1
ATOM 2035 N N . PRO A 1 272 ? -7.406 -1.004 19.562 1 82 272 PRO A N 1
ATOM 2036 C CA . PRO A 1 272 ? -8.219 -0.72 20.75 1 82 272 PRO A CA 1
ATOM 2037 C C . PRO A 1 272 ? -7.629 0.384 21.625 1 82 272 PRO A C 1
ATOM 2039 O O . PRO A 1 272 ? -8.367 1.151 22.25 1 82 272 PRO A O 1
ATOM 2042 N N . ALA A 1 273 ? -6.32 0.522 21.672 1 83.62 273 ALA A N 1
ATOM 2043 C CA . ALA A 1 273 ? -5.711 1.626 22.406 1 83.62 273 ALA A CA 1
ATOM 2044 C C . ALA A 1 273 ? -6.113 2.973 21.812 1 83.62 273 ALA A C 1
ATOM 2046 O O . ALA A 1 273 ? -6.41 3.918 22.547 1 83.62 273 ALA A O 1
ATOM 2047 N N . GLY A 1 274 ? -6.129 3.029 20.562 1 76 274 GLY A N 1
ATOM 2048 C CA . GLY A 1 274 ? -6.574 4.25 19.906 1 76 274 GLY A CA 1
ATOM 2049 C C . GLY A 1 274 ? -8.031 4.578 20.172 1 76 274 GLY A C 1
ATOM 2050 O O . GLY A 1 274 ? -8.375 5.73 20.453 1 76 274 GLY A O 1
ATOM 2051 N N . ILE A 1 275 ? -8.828 3.613 20.156 1 75.25 275 ILE A N 1
ATOM 2052 C CA . ILE A 1 275 ? -10.258 3.801 20.391 1 75.25 275 ILE A CA 1
ATOM 2053 C C . ILE A 1 275 ? -10.492 4.203 21.844 1 75.25 275 ILE A C 1
ATOM 2055 O O . ILE A 1 275 ? -11.336 5.059 22.141 1 75.25 275 ILE A O 1
ATOM 2059 N N . LEU A 1 276 ? -9.781 3.496 22.719 1 80.44 276 LEU A N 1
ATOM 2060 C CA . LEU A 1 276 ? -9.938 3.805 24.141 1 80.44 276 LEU A CA 1
ATOM 2061 C C . LEU A 1 276 ? -9.555 5.25 24.422 1 80.44 276 LEU A C 1
ATOM 2063 O O . LEU A 1 276 ? -10.25 5.949 25.172 1 80.44 276 LEU A O 1
ATOM 2067 N N . ILE A 1 277 ? -8.5 5.664 23.828 1 79.56 277 ILE A N 1
ATOM 2068 C CA . ILE A 1 277 ? -8.07 7.047 24.016 1 79.56 277 ILE A CA 1
ATOM 2069 C C . ILE A 1 277 ? -9.086 7.992 23.375 1 79.56 277 ILE A C 1
ATOM 2071 O O . ILE A 1 277 ? -9.492 8.984 23.984 1 79.56 277 ILE A O 1
ATOM 2075 N N . GLY A 1 278 ? -9.547 7.629 22.234 1 73.69 278 GLY A N 1
ATOM 2076 C CA . GLY A 1 278 ? -10.539 8.445 21.547 1 73.69 278 GLY A CA 1
ATOM 2077 C C . GLY A 1 278 ? -11.859 8.523 22.281 1 73.69 278 GLY A C 1
ATOM 2078 O O . GLY A 1 278 ? -12.438 9.602 22.422 1 73.69 278 GLY A O 1
ATOM 2079 N N . THR A 1 279 ? -12.297 7.43 22.781 1 77 279 THR A N 1
ATOM 2080 C CA . THR A 1 279 ? -13.562 7.387 23.516 1 77 279 THR A CA 1
ATOM 2081 C C . THR A 1 279 ? -13.445 8.117 24.844 1 77 279 THR A C 1
ATOM 2083 O O . THR A 1 279 ? -14.406 8.75 25.297 1 77 279 THR A O 1
ATOM 2086 N N . SER A 1 280 ? -12.32 7.945 25.406 1 82.44 280 SER A N 1
ATOM 2087 C CA . SER A 1 280 ? -12.102 8.664 26.656 1 82.44 280 SER A CA 1
ATOM 2088 C C . SER A 1 280 ? -12.125 10.172 26.453 1 82.44 280 SER A C 1
ATOM 2090 O O . SER A 1 280 ? -12.695 10.914 27.25 1 82.44 280 SER A O 1
ATOM 2092 N N . ILE A 1 281 ? -11.531 10.562 25.391 1 79.06 281 ILE A N 1
ATOM 2093 C CA . ILE A 1 281 ? -11.539 11.977 25.031 1 79.06 281 ILE A CA 1
ATOM 2094 C C . ILE A 1 281 ? -12.969 12.422 24.734 1 79.06 281 ILE A C 1
ATOM 2096 O O . ILE A 1 281 ? -13.398 13.492 25.172 1 79.06 281 ILE A O 1
ATOM 2100 N N . SER A 1 282 ? -13.68 11.602 24.031 1 76.69 282 SER A N 1
ATOM 2101 C CA . SER A 1 282 ? -15.07 11.891 23.688 1 76.69 282 SER A CA 1
ATOM 2102 C C . SER A 1 282 ? -15.938 12.023 24.938 1 76.69 282 SER A C 1
ATOM 2104 O O . SER A 1 282 ? -16.719 12.961 25.062 1 76.69 282 SER A O 1
ATOM 2106 N N . LYS A 1 283 ? -15.812 11.102 25.859 1 79.44 283 LYS A N 1
ATOM 2107 C CA . LYS A 1 283 ? -16.562 11.156 27.109 1 79.44 283 LYS A CA 1
ATOM 2108 C C . LYS A 1 283 ? -16.234 12.414 27.906 1 79.44 283 LYS A C 1
ATOM 2110 O O . LYS A 1 283 ? -17.125 13.031 28.5 1 79.44 283 LYS A O 1
ATOM 2115 N N . PHE A 1 284 ? -14.992 12.734 27.875 1 84.56 284 PHE A N 1
ATOM 2116 C CA . PHE A 1 284 ? -14.555 13.93 28.578 1 84.56 284 PHE A CA 1
ATOM 2117 C C . PHE A 1 284 ? -15.172 15.18 27.953 1 84.56 284 PHE A C 1
ATOM 2119 O O . PHE A 1 284 ? -15.664 16.047 28.672 1 84.56 284 PHE A O 1
ATOM 2126 N N . VAL A 1 285 ? -15.156 15.25 26.688 1 81.19 285 VAL A N 1
ATOM 2127 C CA . VAL A 1 285 ? -15.68 16.406 25.969 1 81.19 285 VAL A CA 1
ATOM 2128 C C . VAL A 1 285 ? -17.188 16.516 26.203 1 81.19 285 VAL A C 1
ATOM 2130 O O . VAL A 1 285 ? -17.703 17.609 26.453 1 81.19 285 VAL A O 1
ATOM 2133 N N . PHE A 1 286 ? -17.891 15.484 26.172 1 78.06 286 PHE A N 1
ATOM 2134 C CA . PHE A 1 286 ? -19.328 15.516 26.359 1 78.06 286 PHE A CA 1
ATOM 2135 C C . PHE A 1 286 ? -19.688 15.789 27.812 1 78.06 286 PHE A C 1
ATOM 2137 O O . PHE A 1 286 ? -20.734 16.391 28.094 1 78.06 286 PHE A O 1
ATOM 2144 N N . PHE A 1 287 ? -18.828 15.367 28.688 1 81.12 287 PHE A N 1
ATOM 2145 C CA . PHE A 1 287 ? -19 15.727 30.094 1 81.12 287 PHE A CA 1
ATOM 2146 C C . PHE A 1 287 ? -18.906 17.234 30.281 1 81.12 287 PHE A C 1
ATOM 2148 O O . PHE A 1 287 ? -19.75 17.828 30.969 1 81.12 287 PHE A O 1
ATOM 2155 N N . VAL A 1 288 ? -17.969 17.734 29.672 1 84.25 288 VAL A N 1
ATOM 2156 C CA . VAL A 1 288 ? -17.781 19.188 29.766 1 84.25 288 VAL A CA 1
ATOM 2157 C C . VAL A 1 288 ? -18.938 19.891 29.062 1 84.25 288 VAL A C 1
ATOM 2159 O O . VAL A 1 288 ? -19.391 20.953 29.516 1 84.25 288 VAL A O 1
ATOM 2162 N N . GLN A 1 289 ? -19.344 19.344 28.031 1 82.75 289 GLN A N 1
ATOM 2163 C CA . GLN A 1 289 ? -20.438 19.922 27.266 1 82.75 289 GLN A CA 1
ATOM 2164 C C . GLN A 1 289 ? -21.703 20.031 28.109 1 82.75 289 GLN A C 1
ATOM 2166 O O . GLN A 1 289 ? -22.453 21 27.984 1 82.75 289 GLN A O 1
ATOM 2171 N N . ALA A 1 290 ? -21.953 19.094 28.906 1 80.19 290 ALA A N 1
ATOM 2172 C CA . ALA A 1 290 ? -23.125 19.078 29.75 1 80.19 290 ALA A CA 1
ATOM 2173 C C . ALA A 1 290 ? -23.078 20.188 30.797 1 80.19 290 ALA A C 1
ATOM 2175 O O . ALA A 1 290 ? -24.109 20.688 31.234 1 80.19 290 ALA A O 1
ATOM 2176 N N . LYS A 1 291 ? -21.906 20.594 31.156 1 83.44 291 LYS A N 1
ATOM 2177 C CA . LYS A 1 291 ? -21.75 21.594 32.188 1 83.44 291 LYS A CA 1
ATOM 2178 C C . LYS A 1 291 ? -21.484 22.984 31.609 1 83.44 291 LYS A C 1
ATOM 2180 O O . LYS A 1 291 ? -22.047 23.969 32.062 1 83.44 291 LYS A O 1
ATOM 2185 N N . LEU A 1 292 ? -20.578 23.016 30.688 1 85.31 292 LEU A N 1
ATOM 2186 C CA . LEU A 1 292 ? -20.156 24.25 30.016 1 85.31 292 LEU A CA 1
ATOM 2187 C C . LEU A 1 292 ? -20.141 24.047 28.5 1 85.31 292 LEU A C 1
ATOM 2189 O O . LEU A 1 292 ? -19.078 23.797 27.922 1 85.31 292 LEU A O 1
ATOM 2193 N N . GLY A 1 293 ? -21.188 24.281 27.859 1 84.81 293 GLY A N 1
ATOM 2194 C CA . GLY A 1 293 ? -21.375 23.938 26.469 1 84.81 293 GLY A CA 1
ATOM 2195 C C . GLY A 1 293 ? -20.344 24.578 25.547 1 84.81 293 GLY A C 1
ATOM 2196 O O . GLY A 1 293 ? -19.688 23.875 24.766 1 84.81 293 GLY A O 1
ATOM 2197 N N . PHE A 1 294 ? -20.141 25.859 25.719 1 90.25 294 PHE A N 1
ATOM 2198 C CA . PHE A 1 294 ? -19.234 26.547 24.797 1 90.25 294 PHE A CA 1
ATOM 2199 C C . PHE A 1 294 ? -17.797 26.125 25.016 1 90.25 294 PHE A C 1
ATOM 2201 O O . PHE A 1 294 ? -17 26.094 24.078 1 90.25 294 PHE A O 1
ATOM 2208 N N . LEU A 1 295 ? -17.406 25.734 26.219 1 92.44 295 LEU A N 1
ATOM 2209 C CA . LEU A 1 295 ? -16.047 25.328 26.531 1 92.44 295 LEU A CA 1
ATOM 2210 C C . LEU A 1 295 ? -15.727 23.969 25.906 1 92.44 295 LEU A C 1
ATOM 2212 O O . LEU A 1 295 ? -14.586 23.719 25.5 1 92.44 295 LEU A O 1
ATOM 2216 N N . ALA A 1 296 ? -16.734 23.125 25.859 1 93.19 296 ALA A N 1
ATOM 2217 C CA . ALA A 1 296 ? -16.547 21.812 25.234 1 93.19 296 ALA A CA 1
ATOM 2218 C C . ALA A 1 296 ? -16.219 21.953 23.75 1 93.19 296 ALA A C 1
ATOM 2220 O O . ALA A 1 296 ? -15.367 21.234 23.234 1 93.19 296 ALA A O 1
ATOM 2221 N N . VAL A 1 297 ? -16.891 22.844 23.125 1 94.88 297 VAL A N 1
ATOM 2222 C CA . VAL A 1 297 ? -16.641 23.094 21.703 1 94.88 297 VAL A CA 1
ATOM 2223 C C . VAL A 1 297 ? -15.242 23.656 21.516 1 94.88 297 VAL A C 1
ATOM 2225 O O . VAL A 1 297 ? -14.547 23.312 20.547 1 94.88 297 VAL A O 1
ATOM 2228 N N . GLY A 1 298 ? -14.852 24.5 22.406 1 96.12 298 GLY A N 1
ATOM 2229 C CA . GLY A 1 298 ? -13.516 25.062 22.375 1 96.12 298 GLY A CA 1
ATOM 2230 C C . GLY A 1 298 ? -12.422 24.031 22.547 1 96.12 298 GLY A C 1
ATOM 2231 O O . GLY A 1 298 ? -11.445 24.016 21.797 1 96.12 298 GLY A O 1
ATOM 2232 N N . ILE A 1 299 ? -12.57 23.219 23.531 1 95 299 ILE A N 1
ATOM 2233 C CA . ILE A 1 299 ? -11.586 22.172 23.797 1 95 299 ILE A CA 1
ATOM 2234 C C . ILE A 1 299 ? -11.484 21.25 22.594 1 95 299 ILE A C 1
ATOM 2236 O O . ILE A 1 299 ? -10.375 20.906 22.172 1 95 299 ILE A O 1
ATOM 2240 N N . MET A 1 300 ? -12.594 20.906 22.031 1 93.94 300 MET A N 1
ATOM 2241 C CA . MET A 1 300 ? -12.609 20.062 20.844 1 93.94 300 MET A CA 1
ATOM 2242 C C . MET A 1 300 ? -11.883 20.734 19.688 1 93.94 300 MET A C 1
ATOM 2244 O O . MET A 1 300 ? -11.133 20.078 18.953 1 93.94 300 MET A O 1
ATOM 2248 N N . GLY A 1 301 ? -12.125 21.969 19.562 1 96.12 301 GLY A N 1
ATOM 2249 C CA . GLY A 1 301 ? -11.453 22.703 18.516 1 96.12 301 GLY A CA 1
ATOM 2250 C C . GLY A 1 301 ? -9.945 22.719 18.656 1 96.12 301 GLY A C 1
ATOM 2251 O O . GLY A 1 301 ? -9.211 22.641 17.672 1 96.12 301 GLY A O 1
ATOM 2252 N N . ALA A 1 302 ? -9.516 22.797 19.859 1 96.19 302 ALA A N 1
ATOM 2253 C CA . ALA A 1 302 ? -8.078 22.844 20.141 1 96.19 302 ALA A CA 1
ATOM 2254 C C . ALA A 1 302 ? -7.426 21.5 19.859 1 96.19 302 ALA A C 1
ATOM 2256 O O . ALA A 1 302 ? -6.324 21.438 19.312 1 96.19 302 ALA A O 1
ATOM 2257 N N . ILE A 1 303 ? -8.078 20.453 20.188 1 93.94 303 ILE A N 1
ATOM 2258 C CA . ILE A 1 303 ? -7.434 19.156 20.141 1 93.94 303 ILE A CA 1
ATOM 2259 C C . ILE A 1 303 ? -7.711 18.484 18.781 1 93.94 303 ILE A C 1
ATOM 2261 O O . ILE A 1 303 ? -7.066 17.5 18.438 1 93.94 303 ILE A O 1
ATOM 2265 N N . TRP A 1 304 ? -8.602 19 18 1 93.88 304 TRP A N 1
ATOM 2266 C CA . TRP A 1 304 ? -9.07 18.359 16.766 1 93.88 304 TRP A CA 1
ATOM 2267 C C . TRP A 1 304 ? -7.902 18.078 15.836 1 93.88 304 TRP A C 1
ATOM 2269 O O . TRP A 1 304 ? -7.77 16.969 15.32 1 93.88 304 TRP A O 1
ATOM 2279 N N . PRO A 1 305 ? -6.98 19.047 15.594 1 93.94 305 PRO A N 1
ATOM 2280 C CA . PRO A 1 305 ? -5.859 18.734 14.711 1 93.94 305 PRO A CA 1
ATOM 2281 C C . PRO A 1 305 ? -5.008 17.562 15.219 1 93.94 305 PRO A C 1
ATOM 2283 O O . PRO A 1 305 ? -4.5 16.781 14.422 1 93.94 305 PRO A O 1
ATOM 2286 N N . LEU A 1 306 ? -4.895 17.438 16.484 1 88.62 306 LEU A N 1
ATOM 2287 C CA . LEU A 1 306 ? -4.137 16.344 17.062 1 88.62 306 LEU A CA 1
ATOM 2288 C C . LEU A 1 306 ? -4.859 15.016 16.875 1 88.62 306 LEU A C 1
ATOM 2290 O O . LEU A 1 306 ? -4.227 13.984 16.625 1 88.62 306 LEU A O 1
ATOM 2294 N N . LEU A 1 307 ? -6.176 15.102 16.984 1 87.5 307 LEU A N 1
ATOM 2295 C CA . LEU A 1 307 ? -6.977 13.906 16.766 1 87.5 307 LEU A CA 1
ATOM 2296 C C . LEU A 1 307 ? -6.891 13.453 15.305 1 87.5 307 LEU A C 1
ATOM 2298 O O . LEU A 1 307 ? -6.891 12.258 15.023 1 87.5 307 LEU A O 1
ATOM 2302 N N . VAL A 1 308 ? -6.801 14.391 14.445 1 87 308 VAL A N 1
ATOM 2303 C CA . VAL A 1 308 ? -6.684 14.078 13.023 1 87 308 VAL A CA 1
ATOM 2304 C C . VAL A 1 308 ? -5.344 13.398 12.758 1 87 308 VAL A C 1
ATOM 2306 O O . VAL A 1 308 ? -5.27 12.445 11.969 1 87 308 VAL A O 1
ATOM 2309 N N . ILE A 1 309 ? -4.285 13.82 13.398 1 82.12 309 ILE A N 1
ATOM 2310 C CA . ILE A 1 309 ? -2.961 13.227 13.242 1 82.12 309 ILE A CA 1
ATOM 2311 C C . ILE A 1 309 ? -2.998 11.766 13.672 1 82.12 309 ILE A C 1
ATOM 2313 O O . ILE A 1 309 ? -2.406 10.906 13.016 1 82.12 309 ILE A O 1
ATOM 2317 N N . THR A 1 310 ? -3.742 11.539 14.695 1 75.19 310 THR A N 1
ATOM 2318 C CA . THR A 1 310 ? -3.771 10.188 15.266 1 75.19 310 THR A CA 1
ATOM 2319 C C . THR A 1 310 ? -4.848 9.344 14.586 1 75.19 310 THR A C 1
ATOM 2321 O O . THR A 1 310 ? -4.859 8.117 14.727 1 75.19 310 THR A O 1
ATOM 2324 N N . GLY A 1 311 ? -5.676 10.016 13.891 1 74.44 311 GLY A N 1
ATOM 2325 C CA . GLY A 1 311 ? -6.785 9.305 13.273 1 74.44 311 GLY A CA 1
ATOM 2326 C C . GLY A 1 311 ? -7.949 9.078 14.219 1 74.44 311 GLY A C 1
ATOM 2327 O O . GLY A 1 311 ? -8.953 8.477 13.836 1 74.44 311 GLY A O 1
ATOM 2328 N N . MET A 1 312 ? -7.906 9.57 15.336 1 77.31 312 MET A N 1
ATOM 2329 C CA . MET A 1 312 ? -8.906 9.32 16.375 1 77.31 312 MET A CA 1
ATOM 2330 C C . MET A 1 312 ? -10.141 10.195 16.156 1 77.31 312 MET A C 1
ATOM 2332 O O . MET A 1 312 ? -11.172 9.984 16.797 1 77.31 312 MET A O 1
ATOM 2336 N N . HIS A 1 313 ? -10 11.125 15.234 1 84.56 313 HIS A N 1
ATOM 2337 C CA . HIS A 1 313 ? -11.164 11.961 14.969 1 84.56 313 HIS A CA 1
ATOM 2338 C C . HIS A 1 313 ? -12.32 11.141 14.422 1 84.56 313 HIS A C 1
ATOM 2340 O O . HIS A 1 313 ? -13.484 11.531 14.562 1 84.56 313 HIS A O 1
ATOM 2346 N N . ARG A 1 314 ? -12.07 10.039 13.953 1 74.19 314 ARG A N 1
ATOM 2347 C CA . ARG A 1 314 ? -13.094 9.195 13.344 1 74.19 314 ARG A CA 1
ATOM 2348 C C . ARG A 1 314 ? -13.945 8.516 14.414 1 74.19 314 ARG A C 1
ATOM 2350 O O . ARG A 1 314 ? -15.047 8.031 14.125 1 74.19 314 ARG A O 1
ATOM 2357 N N . VAL A 1 315 ? -13.477 8.477 15.578 1 73.5 315 VAL A N 1
ATOM 2358 C CA . VAL A 1 315 ? -14.227 7.891 16.688 1 73.5 315 VAL A CA 1
ATOM 2359 C C . VAL A 1 315 ? -15.5 8.703 16.922 1 73.5 315 VAL A C 1
ATOM 2361 O O . VAL A 1 315 ? -16.5 8.18 17.422 1 73.5 315 VAL A O 1
ATOM 2364 N N . PHE A 1 316 ? -15.523 9.898 16.453 1 82.44 316 PHE A N 1
ATOM 2365 C CA . PHE A 1 316 ? -16.641 10.797 16.703 1 82.44 316 PHE A CA 1
ATOM 2366 C C . PHE A 1 316 ? -17.703 10.664 15.617 1 82.44 316 PHE A C 1
ATOM 2368 O O . PHE A 1 316 ? -18.828 11.117 15.789 1 82.44 316 PHE A O 1
ATOM 2375 N N . THR A 1 317 ? -17.391 9.961 14.57 1 79.5 317 THR A N 1
ATOM 2376 C CA . THR A 1 317 ? -18.266 9.914 13.406 1 79.5 317 THR A CA 1
ATOM 2377 C C . THR A 1 317 ? -19.609 9.258 13.75 1 79.5 317 THR A C 1
ATOM 2379 O O . THR A 1 317 ? -20.672 9.812 13.469 1 79.5 317 THR A O 1
ATOM 2382 N N . PRO A 1 318 ? -19.641 8.094 14.336 1 75 318 PRO A N 1
ATOM 2383 C CA . PRO A 1 318 ? -20.922 7.492 14.664 1 75 318 PRO A CA 1
ATOM 2384 C C . PRO A 1 318 ? -21.766 8.359 15.602 1 75 318 PRO A C 1
ATOM 2386 O O . PRO A 1 318 ? -22.984 8.438 15.453 1 75 318 PRO A O 1
ATOM 2389 N N . THR A 1 319 ? -21.125 8.969 16.5 1 76.94 319 THR A N 1
ATOM 2390 C CA . THR A 1 319 ? -21.828 9.805 17.453 1 76.94 319 THR A CA 1
ATOM 2391 C C . THR A 1 319 ? -22.406 11.039 16.766 1 76.94 319 THR A C 1
ATOM 2393 O O . THR A 1 319 ? -23.531 11.461 17.078 1 76.94 319 THR A O 1
ATOM 2396 N N . ILE A 1 320 ? -21.656 11.586 15.859 1 84.56 320 ILE A N 1
ATOM 2397 C CA . ILE A 1 320 ? -22.125 12.742 15.109 1 84.56 320 ILE A CA 1
ATOM 2398 C C . ILE A 1 320 ? -23.359 12.359 14.289 1 84.56 320 ILE A C 1
ATOM 2400 O O . ILE A 1 320 ? -24.375 13.055 14.32 1 84.56 320 ILE A O 1
ATOM 2404 N N . LEU A 1 321 ? -23.25 11.227 13.688 1 79.81 321 LEU A N 1
ATOM 2405 C CA . LEU A 1 321 ? -24.344 10.781 12.828 1 79.81 321 LEU A CA 1
ATOM 2406 C C . LEU A 1 321 ? -25.578 10.453 13.648 1 79.81 321 LEU A C 1
ATOM 2408 O O . LEU A 1 321 ? -26.703 10.789 13.258 1 79.81 321 LEU A O 1
ATOM 2412 N N . GLN A 1 322 ? -25.375 9.844 14.75 1 78.06 322 GLN A N 1
ATOM 2413 C CA . GLN A 1 322 ? -26.484 9.5 15.625 1 78.06 322 GLN A CA 1
ATOM 2414 C C . GLN A 1 322 ? -27.172 10.758 16.156 1 78.06 322 GLN A C 1
ATOM 2416 O O . GLN A 1 322 ? -28.391 10.828 16.219 1 78.06 322 GLN A O 1
ATOM 2421 N N . THR A 1 323 ? -26.453 11.727 16.547 1 83.19 323 THR A N 1
ATOM 2422 C CA . THR A 1 323 ? -27.016 12.977 17.062 1 83.19 323 THR A CA 1
ATOM 2423 C C . THR A 1 323 ? -27.797 13.711 15.992 1 83.19 323 THR A C 1
ATOM 2425 O O . THR A 1 323 ? -28.875 14.25 16.266 1 83.19 323 THR A O 1
ATOM 2428 N N . ILE A 1 324 ? -27.312 13.734 14.828 1 85.62 324 ILE A N 1
ATOM 2429 C CA . ILE A 1 324 ? -28.016 14.391 13.727 1 85.62 324 ILE A CA 1
ATOM 2430 C C . ILE A 1 324 ? -29.312 13.641 13.43 1 85.62 324 ILE A C 1
ATOM 2432 O O . ILE A 1 324 ? -30.344 14.266 13.172 1 85.62 324 ILE A O 1
ATOM 2436 N N . SER A 1 325 ? -29.219 12.336 13.453 1 82.25 325 SER A N 1
ATOM 2437 C CA . SER A 1 325 ? -30.406 11.531 13.211 1 82.25 325 SER A CA 1
ATOM 2438 C C . SER A 1 325 ? -31.469 11.773 14.289 1 82.25 325 SER A C 1
ATOM 2440 O O . SER A 1 325 ? -32.656 11.891 13.992 1 82.25 325 SER A O 1
ATOM 2442 N N . ASP A 1 326 ? -31.016 11.914 15.477 1 83.56 326 ASP A N 1
ATOM 2443 C CA . ASP A 1 326 ? -31.922 12.031 16.609 1 83.56 326 ASP A CA 1
ATOM 2444 C C . ASP A 1 326 ? -32.469 13.453 16.75 1 83.56 326 ASP A C 1
ATOM 2446 O O . ASP A 1 326 ? -33.625 13.648 17.047 1 83.56 326 ASP A O 1
ATOM 2450 N N . THR A 1 327 ? -31.609 14.438 16.547 1 86.12 327 THR A N 1
ATOM 2451 C CA . THR A 1 327 ? -31.984 15.805 16.891 1 86.12 327 THR A CA 1
ATOM 2452 C C . THR A 1 327 ? -32.062 16.672 15.641 1 86.12 327 THR A C 1
ATOM 2454 O O . THR A 1 327 ? -32.562 17.812 15.688 1 86.12 327 THR A O 1
ATOM 2457 N N . GLY A 1 328 ? -31.453 16.141 14.57 1 83.12 328 GLY A N 1
ATOM 2458 C CA . GLY A 1 328 ? -31.453 16.891 13.328 1 83.12 328 GLY A CA 1
ATOM 2459 C C . GLY A 1 328 ? -30.203 17.75 13.156 1 83.12 328 GLY A C 1
ATOM 2460 O O . GLY A 1 328 ? -29.969 18.297 12.078 1 83.12 328 GLY A O 1
ATOM 2461 N N . MET A 1 329 ? -29.5 17.906 14.336 1 89.06 329 MET A N 1
ATOM 2462 C CA . MET A 1 329 ? -28.297 18.734 14.25 1 89.06 329 MET A CA 1
ATOM 2463 C C . MET A 1 329 ? -27.281 18.328 15.32 1 89.06 329 MET A C 1
ATOM 2465 O O . MET A 1 329 ? -27.656 17.766 16.344 1 89.06 329 MET A O 1
ATOM 2469 N N . GLU A 1 330 ? -26 18.609 15.023 1 90.25 330 GLU A N 1
ATOM 2470 C CA . GLU A 1 330 ? -24.906 18.359 15.969 1 90.25 330 GLU A CA 1
ATOM 2471 C C . GLU A 1 330 ? -24.172 19.656 16.297 1 90.25 330 GLU A C 1
ATOM 2473 O O . GLU A 1 330 ? -23.672 20.344 15.398 1 90.25 330 GLU A O 1
ATOM 2478 N N . GLY A 1 331 ? -24 19.922 17.547 1 90.19 331 GLY A N 1
ATOM 2479 C CA . GLY A 1 331 ? -23.578 21.25 17.906 1 90.19 331 GLY A CA 1
ATOM 2480 C C . GLY A 1 331 ? -22.266 21.281 18.688 1 90.19 331 GLY A C 1
ATOM 2481 O O . GLY A 1 331 ? -21.891 22.297 19.25 1 90.19 331 GLY A O 1
ATOM 2482 N N . THR A 1 332 ? -21.547 20.188 18.688 1 90.12 332 THR A N 1
ATOM 2483 C CA . THR A 1 332 ? -20.344 20.156 19.516 1 90.12 332 THR A CA 1
ATOM 2484 C C . THR A 1 332 ? -19.109 19.906 18.656 1 90.12 332 THR A C 1
ATOM 2486 O O . THR A 1 332 ? -18.234 20.781 18.562 1 90.12 332 THR A O 1
ATOM 2489 N N . VAL A 1 333 ? -19.031 18.828 17.938 1 91.31 333 VAL A N 1
ATOM 2490 C CA . VAL A 1 333 ? -17.828 18.438 17.219 1 91.31 333 VAL A CA 1
ATOM 2491 C C . VAL A 1 333 ? -17.75 19.172 15.891 1 91.31 333 VAL A C 1
ATOM 2493 O O . VAL A 1 333 ? -16.719 19.766 15.555 1 91.31 333 VAL A O 1
ATOM 2496 N N . MET A 1 334 ? -18.797 19.25 15.195 1 92.75 334 MET A N 1
ATOM 2497 C CA . MET A 1 334 ? -18.812 19.828 13.852 1 92.75 334 MET A CA 1
ATOM 2498 C C . MET A 1 334 ? -18.484 21.312 13.898 1 92.75 334 MET A C 1
ATOM 2500 O O . MET A 1 334 ? -17.625 21.781 13.148 1 92.75 334 MET A O 1
ATOM 2504 N N . PRO A 1 335 ? -19.156 22.016 14.766 1 94.19 335 PRO A N 1
ATOM 2505 C CA . PRO A 1 335 ? -18.797 23.438 14.812 1 94.19 335 PRO A CA 1
ATOM 2506 C C . PRO A 1 335 ? -17.359 23.672 15.258 1 94.19 335 PRO A C 1
ATOM 2508 O O . PRO A 1 335 ? -16.734 24.656 14.852 1 94.19 335 PRO A O 1
ATOM 2511 N N . SER A 1 336 ? -16.828 22.859 16.062 1 94.75 336 SER A N 1
ATOM 2512 C CA . SER A 1 336 ? -15.438 22.984 16.5 1 94.75 336 SER A CA 1
ATOM 2513 C C . SER A 1 336 ? -14.469 22.828 15.336 1 94.75 336 SER A C 1
ATOM 2515 O O . SER A 1 336 ? -13.375 23.406 15.352 1 94.75 336 SER A O 1
ATOM 2517 N N . GLU A 1 337 ? -14.852 22.094 14.336 1 94.88 337 GLU A N 1
ATOM 2518 C CA . GLU A 1 337 ? -14 21.812 13.18 1 94.88 337 GLU A CA 1
ATOM 2519 C C . GLU A 1 337 ? -13.82 23.047 12.312 1 94.88 337 GLU A C 1
ATOM 2521 O O . GLU A 1 337 ? -12.859 23.141 11.539 1 94.88 337 GLU A O 1
ATOM 2526 N N . ILE A 1 338 ? -14.781 23.984 12.43 1 94.44 338 ILE A N 1
ATOM 2527 C CA . ILE A 1 338 ? -14.656 25.203 11.641 1 94.44 338 ILE A CA 1
ATOM 2528 C C . ILE A 1 338 ? -13.336 25.906 11.977 1 94.44 338 ILE A C 1
ATOM 2530 O O . ILE A 1 338 ? -12.516 26.156 11.094 1 94.44 338 ILE A O 1
ATOM 2534 N N . GLY A 1 339 ? -13.195 26.156 13.234 1 95.88 339 GLY A N 1
ATOM 2535 C CA . GLY A 1 339 ? -11.984 26.828 13.688 1 95.88 339 GLY A CA 1
ATOM 2536 C C . GLY A 1 339 ? -10.734 26 13.461 1 95.88 339 GLY A C 1
ATOM 2537 O O . GLY A 1 339 ? -9.703 26.516 13.031 1 95.88 339 GLY A O 1
ATOM 2538 N N . ALA A 1 340 ? -10.797 24.75 13.734 1 96.44 340 ALA A N 1
ATOM 2539 C CA . ALA A 1 340 ? -9.641 23.859 13.656 1 96.44 340 ALA A CA 1
ATOM 2540 C C . ALA A 1 340 ? -9.172 23.703 12.219 1 96.44 340 ALA A C 1
ATOM 2542 O O . ALA A 1 340 ? -7.977 23.812 11.93 1 96.44 340 ALA A O 1
ATOM 2543 N N . ASN A 1 341 ? -10.07 23.406 11.32 1 96.12 341 ASN A N 1
ATOM 2544 C CA . ASN A 1 341 ? -9.719 23.156 9.922 1 96.12 341 ASN A CA 1
ATOM 2545 C C . ASN A 1 341 ? -9.219 24.438 9.234 1 96.12 341 ASN A C 1
ATOM 2547 O O . ASN A 1 341 ? -8.188 24.422 8.57 1 96.12 341 ASN A O 1
ATOM 2551 N N . LEU A 1 342 ? -9.977 25.516 9.398 1 97.31 342 LEU A N 1
ATOM 2552 C CA . LEU A 1 342 ? -9.641 26.75 8.711 1 97.31 342 LEU A CA 1
ATOM 2553 C C . LEU A 1 342 ? -8.375 27.375 9.297 1 97.31 342 LEU A C 1
ATOM 2555 O O . LEU A 1 342 ? -7.645 28.078 8.602 1 97.31 342 LEU A O 1
ATOM 2559 N N . SER A 1 343 ? -8.164 27.109 10.555 1 98.31 343 SER A N 1
ATOM 2560 C CA . SER A 1 343 ? -6.93 27.594 11.164 1 98.31 343 SER A CA 1
ATOM 2561 C C . SER A 1 343 ? -5.703 27.031 10.461 1 98.31 343 SER A C 1
ATOM 2563 O O . SER A 1 343 ? -4.668 27.688 10.359 1 98.31 343 SER A O 1
ATOM 2565 N N . LEU A 1 344 ? -5.797 25.797 10.016 1 97.75 344 LEU A N 1
ATOM 2566 C CA . LEU A 1 344 ? -4.684 25.172 9.305 1 97.75 344 LEU A CA 1
ATOM 2567 C C . LEU A 1 344 ? -4.434 25.875 7.969 1 97.75 344 LEU A C 1
ATOM 2569 O O . LEU A 1 344 ? -3.297 25.938 7.5 1 97.75 344 LEU A O 1
ATOM 2573 N N . GLY A 1 345 ? -5.492 26.375 7.398 1 97.56 345 GLY A N 1
ATOM 2574 C CA . GLY A 1 345 ? -5.324 27.219 6.227 1 97.56 345 GLY A CA 1
ATOM 2575 C C . GLY A 1 345 ? -4.602 28.516 6.527 1 97.56 345 GLY A C 1
ATOM 2576 O O . GLY A 1 345 ? -3.691 28.906 5.793 1 97.56 345 GLY A O 1
ATOM 2577 N N . GLY A 1 346 ? -5.004 29.156 7.586 1 98.19 346 GLY A N 1
ATOM 2578 C CA . GLY A 1 346 ? -4.352 30.391 7.996 1 98.19 346 GLY A CA 1
ATOM 2579 C C . GLY A 1 346 ? -2.883 30.219 8.328 1 98.19 346 GLY A C 1
ATOM 2580 O O . GLY A 1 346 ? -2.049 31.031 7.938 1 98.19 346 GLY A O 1
ATOM 2581 N N . VAL A 1 347 ? -2.623 29.188 9.016 1 98.25 347 VAL A N 1
ATOM 2582 C CA . VAL A 1 347 ? -1.248 28.844 9.367 1 98.25 347 VAL A CA 1
ATOM 2583 C C . VAL A 1 347 ? -0.419 28.656 8.102 1 98.25 347 VAL A C 1
ATOM 2585 O O . VAL A 1 347 ? 0.704 29.156 8.008 1 98.25 347 VAL A O 1
ATOM 2588 N N . SER A 1 348 ? -0.934 27.953 7.191 1 98 348 SER A N 1
ATOM 2589 C CA . SER A 1 348 ? -0.231 27.656 5.949 1 98 348 SER A CA 1
ATOM 2590 C C . SER A 1 348 ? 0.004 28.922 5.133 1 98 348 SER A C 1
ATOM 2592 O O . SER A 1 348 ? 1.052 29.078 4.5 1 98 348 SER A O 1
ATOM 2594 N N . LEU A 1 349 ? -0.949 29.812 5.133 1 97.88 349 LEU A N 1
ATOM 2595 C CA . LEU A 1 349 ? -0.783 31.094 4.434 1 97.88 349 LEU A CA 1
ATOM 2596 C C . LEU A 1 349 ? 0.332 31.922 5.07 1 97.88 349 LEU A C 1
ATOM 2598 O O . LEU A 1 349 ? 1.115 32.562 4.363 1 97.88 349 LEU A O 1
ATOM 2602 N N . ALA A 1 350 ? 0.378 31.938 6.363 1 98.38 350 ALA A N 1
ATOM 2603 C CA . ALA A 1 350 ? 1.424 32.656 7.074 1 98.38 350 ALA A CA 1
ATOM 2604 C C . ALA A 1 350 ? 2.807 32.125 6.738 1 98.38 350 ALA A C 1
ATOM 2606 O O . ALA A 1 350 ? 3.752 32.875 6.523 1 98.38 350 ALA A O 1
ATOM 2607 N N . VAL A 1 351 ? 2.898 30.812 6.75 1 97.56 351 VAL A N 1
ATOM 2608 C CA . VAL A 1 351 ? 4.164 30.172 6.422 1 97.56 351 VAL A CA 1
ATOM 2609 C C . VAL A 1 351 ? 4.551 30.484 4.98 1 97.56 351 VAL A C 1
ATOM 2611 O O . VAL A 1 351 ? 5.723 30.75 4.688 1 97.56 351 VAL A O 1
ATOM 2614 N N . ALA A 1 352 ? 3.643 30.484 4.113 1 96.5 352 ALA A N 1
ATOM 2615 C CA . ALA A 1 352 ? 3.9 30.812 2.715 1 96.5 352 ALA A CA 1
ATOM 2616 C C . ALA A 1 352 ? 4.441 32.219 2.574 1 96.5 352 ALA A C 1
ATOM 2618 O O . ALA A 1 352 ? 5.289 32.5 1.721 1 96.5 352 ALA A O 1
ATOM 2619 N N . LEU A 1 353 ? 3.965 33.062 3.326 1 96.69 353 LEU A N 1
ATOM 2620 C CA . LEU A 1 353 ? 4.367 34.469 3.262 1 96.69 353 LEU A CA 1
ATOM 2621 C C . LEU A 1 353 ? 5.762 34.656 3.846 1 96.69 353 LEU A C 1
ATOM 2623 O O . LEU A 1 353 ? 6.57 35.438 3.307 1 96.69 353 LEU A O 1
ATOM 2627 N N . LYS A 1 354 ? 6.078 33.969 4.863 1 96.31 354 LYS A N 1
ATOM 2628 C CA . LYS A 1 354 ? 7.285 34.219 5.645 1 96.31 354 LYS A CA 1
ATOM 2629 C C . LYS A 1 354 ? 8.453 33.375 5.156 1 96.31 354 LYS A C 1
ATOM 2631 O O . LYS A 1 354 ? 9.609 33.781 5.238 1 96.31 354 LYS A O 1
ATOM 2636 N N . THR A 1 355 ? 8.195 32.188 4.695 1 95 355 THR A N 1
ATOM 2637 C CA . THR A 1 355 ? 9.266 31.266 4.359 1 95 355 THR A CA 1
ATOM 2638 C C . THR A 1 355 ? 10.109 31.797 3.209 1 95 355 THR A C 1
ATOM 2640 O O . THR A 1 355 ? 9.602 32.5 2.328 1 95 355 THR A O 1
ATOM 2643 N N . LYS A 1 356 ? 11.406 31.469 3.246 1 92.06 356 LYS A N 1
ATOM 2644 C CA . LYS A 1 356 ? 12.328 31.797 2.164 1 92.06 356 LYS A CA 1
ATOM 2645 C C . LYS A 1 356 ? 12.562 30.594 1.257 1 92.06 356 LYS A C 1
ATOM 2647 O O . LYS A 1 356 ? 13.203 30.719 0.208 1 92.06 356 LYS A O 1
ATOM 2652 N N . ASN A 1 357 ? 12.008 29.562 1.673 1 90.19 357 ASN A N 1
ATOM 2653 C CA . ASN A 1 357 ? 12.078 28.328 0.895 1 90.19 357 ASN A CA 1
ATOM 2654 C C . ASN A 1 357 ? 10.977 28.266 -0.158 1 90.19 357 ASN A C 1
ATOM 2656 O O . ASN A 1 357 ? 9.797 28.172 0.179 1 90.19 357 ASN A O 1
ATOM 2660 N N . ARG A 1 358 ? 11.406 28.25 -1.409 1 86.69 358 ARG A N 1
ATOM 2661 C CA . ARG A 1 358 ? 10.445 28.297 -2.51 1 86.69 358 ARG A CA 1
ATOM 2662 C C . ARG A 1 358 ? 9.57 27.047 -2.523 1 86.69 358 ARG A C 1
ATOM 2664 O O . ARG A 1 358 ? 8.375 27.125 -2.807 1 86.69 358 ARG A O 1
ATOM 2671 N N . GLU A 1 359 ? 10.148 25.922 -2.266 1 85.56 359 GLU A N 1
ATOM 2672 C CA . GLU A 1 359 ? 9.383 24.672 -2.262 1 85.56 359 GLU A CA 1
ATOM 2673 C C . GLU A 1 359 ? 8.359 24.656 -1.131 1 85.56 359 GLU A C 1
ATOM 2675 O O . GLU A 1 359 ? 7.219 24.234 -1.33 1 85.56 359 GLU A O 1
ATOM 2680 N N . LEU A 1 360 ? 8.828 25.062 -0.043 1 91.31 360 LEU A N 1
ATOM 2681 C CA . LEU A 1 360 ? 7.914 25.125 1.096 1 91.31 360 LEU A CA 1
ATOM 2682 C C . LEU A 1 360 ? 6.797 26.125 0.848 1 91.31 360 LEU A C 1
ATOM 2684 O O . LEU A 1 360 ? 5.652 25.906 1.251 1 91.31 360 LEU A O 1
ATOM 2688 N N . ARG A 1 361 ? 7.066 27.219 0.216 1 94.19 361 ARG A N 1
ATOM 2689 C CA . ARG A 1 361 ? 6.062 28.219 -0.112 1 94.19 361 ARG A CA 1
ATOM 2690 C C . ARG A 1 361 ? 4.973 27.641 -1.005 1 94.19 361 ARG A C 1
ATOM 2692 O O . ARG A 1 361 ? 3.783 27.844 -0.755 1 94.19 361 ARG A O 1
ATOM 2699 N N . GLN A 1 362 ? 5.406 26.922 -1.99 1 90.88 362 GLN A N 1
ATOM 2700 C CA . GLN A 1 362 ? 4.453 26.312 -2.91 1 90.88 362 GLN A CA 1
ATOM 2701 C C . GLN A 1 362 ? 3.592 25.266 -2.197 1 90.88 362 GLN A C 1
ATOM 2703 O O . GLN A 1 362 ? 2.379 25.219 -2.406 1 90.88 362 GLN A O 1
ATOM 2708 N N . THR A 1 363 ? 4.23 24.484 -1.424 1 90.44 363 THR A N 1
ATOM 2709 C CA . THR A 1 363 ? 3.516 23.469 -0.657 1 90.44 363 THR A CA 1
ATOM 2710 C C . THR A 1 363 ? 2.52 24.125 0.301 1 90.44 363 THR A C 1
ATOM 2712 O O . THR A 1 363 ? 1.381 23.656 0.423 1 90.44 363 THR A O 1
ATOM 2715 N N . ALA A 1 364 ? 2.973 25.156 0.933 1 95.94 364 ALA A N 1
ATOM 2716 C CA . ALA A 1 364 ? 2.131 25.844 1.906 1 95.94 364 ALA A CA 1
ATOM 2717 C C . ALA A 1 364 ? 0.923 26.484 1.23 1 95.94 364 ALA A C 1
ATOM 2719 O O . ALA A 1 364 ? -0.184 26.469 1.773 1 95.94 364 ALA A O 1
ATOM 2720 N N . LEU A 1 365 ? 1.091 27.031 0.102 1 94.69 365 LEU A N 1
ATOM 2721 C CA . LEU A 1 365 ? -0.013 27.641 -0.627 1 94.69 365 LEU A CA 1
ATOM 2722 C C . LEU A 1 365 ? -1.03 26.594 -1.061 1 94.69 365 LEU A C 1
ATOM 2724 O O . LEU A 1 365 ? -2.238 26.812 -0.966 1 94.69 365 LEU A O 1
ATOM 2728 N N . ALA A 1 366 ? -0.497 25.531 -1.553 1 91.75 366 ALA A N 1
ATOM 2729 C CA . ALA A 1 366 ? -1.379 24.438 -1.959 1 91.75 366 ALA A CA 1
ATOM 2730 C C . ALA A 1 366 ? -2.139 23.875 -0.763 1 91.75 366 ALA A C 1
ATOM 2732 O O . ALA A 1 366 ? -3.334 23.594 -0.859 1 91.75 366 ALA A O 1
ATOM 2733 N N . ALA A 1 367 ? -1.449 23.672 0.294 1 94.69 367 ALA A N 1
ATOM 2734 C CA . ALA A 1 367 ? -2.055 23.172 1.521 1 94.69 367 ALA A CA 1
ATOM 2735 C C . ALA A 1 367 ? -3.129 24.125 2.041 1 94.69 367 ALA A C 1
ATOM 2737 O O . ALA A 1 367 ? -4.172 23.672 2.527 1 94.69 367 ALA A O 1
ATOM 2738 N N . ALA A 1 368 ? -2.816 25.391 1.94 1 96.44 368 ALA A N 1
ATOM 2739 C CA . ALA A 1 368 ? -3.791 26.391 2.359 1 96.44 368 ALA A CA 1
ATOM 2740 C C . ALA A 1 368 ? -5.066 26.297 1.529 1 96.44 368 ALA A C 1
ATOM 2742 O O . ALA A 1 368 ? -6.176 26.344 2.072 1 96.44 368 ALA A O 1
ATOM 2743 N N . SER A 1 369 ? -4.914 26.203 0.292 1 93.38 369 SER A N 1
ATOM 2744 C CA . SER A 1 369 ? -6.074 26.109 -0.59 1 93.38 369 SER A CA 1
ATOM 2745 C C . SER A 1 369 ? -6.891 24.844 -0.297 1 93.38 369 SER A C 1
ATOM 2747 O O . SER A 1 369 ? -8.125 24.891 -0.287 1 93.38 369 SER A O 1
ATOM 2749 N N . SER A 1 370 ? -6.191 23.781 -0.086 1 92.56 370 SER A N 1
ATOM 2750 C CA . SER A 1 370 ? -6.863 22.531 0.222 1 92.56 370 SER A CA 1
ATOM 2751 C C . SER A 1 370 ? -7.656 22.625 1.52 1 92.56 370 SER A C 1
ATOM 2753 O O . SER A 1 370 ? -8.812 22.188 1.583 1 92.56 370 SER A O 1
ATOM 2755 N N . ALA A 1 371 ? -7.082 23.203 2.52 1 94.75 371 ALA A N 1
ATOM 2756 C CA . ALA A 1 371 ? -7.73 23.344 3.822 1 94.75 371 ALA A CA 1
ATOM 2757 C C . ALA A 1 371 ? -8.875 24.344 3.766 1 94.75 371 ALA A C 1
ATOM 2759 O O . ALA A 1 371 ? -9.969 24.078 4.281 1 94.75 371 ALA A O 1
ATOM 2760 N N . LEU A 1 372 ? -8.734 25.438 3.082 1 95.31 372 LEU A N 1
ATOM 2761 C CA . LEU A 1 372 ? -9.688 26.547 3.104 1 95.31 372 LEU A CA 1
ATOM 2762 C C . LEU A 1 372 ? -10.859 26.266 2.168 1 95.31 372 LEU A C 1
ATOM 2764 O O . LEU A 1 372 ? -12 26.609 2.48 1 95.31 372 LEU A O 1
ATOM 2768 N N . ILE A 1 373 ? -10.57 25.609 1.123 1 91.31 373 ILE A N 1
ATOM 2769 C CA . ILE A 1 373 ? -11.609 25.484 0.111 1 91.31 373 ILE A CA 1
ATOM 2770 C C . ILE A 1 373 ? -12.211 24.078 0.173 1 91.31 373 ILE A C 1
ATOM 2772 O O . ILE A 1 373 ? -13.438 23.922 0.197 1 91.31 373 ILE A O 1
ATOM 2776 N N . ALA A 1 374 ? -11.398 23.109 0.242 1 87.25 374 ALA A N 1
ATOM 2777 C CA . ALA A 1 374 ? -11.883 21.734 0.16 1 87.25 374 ALA A CA 1
ATOM 2778 C C . ALA A 1 374 ? -12.117 21.156 1.551 1 87.25 374 ALA A C 1
ATOM 2780 O O . ALA A 1 374 ? -12.805 20.141 1.696 1 87.25 374 ALA A O 1
ATOM 2781 N N . GLY A 1 375 ? -11.547 21.703 2.535 1 89.56 375 GLY A N 1
ATOM 2782 C CA . GLY A 1 375 ? -11.695 21.156 3.879 1 89.56 375 GLY A CA 1
ATOM 2783 C C . GLY A 1 375 ? -10.789 19.969 4.141 1 89.56 375 GLY A C 1
ATOM 2784 O O . GLY A 1 375 ? -10.945 19.266 5.145 1 89.56 375 GLY A O 1
ATOM 2785 N N . THR A 1 376 ? -9.914 19.641 3.221 1 90.69 376 THR A N 1
ATOM 2786 C CA . THR A 1 376 ? -8.906 18.609 3.416 1 90.69 376 THR A CA 1
ATOM 2787 C C . THR A 1 376 ? -7.664 19.188 4.086 1 90.69 376 THR A C 1
ATOM 2789 O O . THR A 1 376 ? -6.879 19.891 3.449 1 90.69 376 THR A O 1
ATOM 2792 N N . THR A 1 377 ? -7.422 18.797 5.309 1 93.69 377 THR A N 1
ATOM 2793 C CA . THR A 1 377 ? -6.457 19.5 6.141 1 93.69 377 THR A CA 1
ATOM 2794 C C . THR A 1 377 ? -5.141 18.734 6.215 1 93.69 377 THR A C 1
ATOM 2796 O O . THR A 1 377 ? -4.129 19.266 6.676 1 93.69 377 THR A O 1
ATOM 2799 N N . GLU A 1 378 ? -5.098 17.578 5.68 1 88.5 378 GLU A N 1
ATOM 2800 C CA . GLU A 1 378 ? -3.949 16.688 5.844 1 88.5 378 GLU A CA 1
ATOM 2801 C C . GLU A 1 378 ? -2.689 17.297 5.242 1 88.5 378 GLU A C 1
ATOM 2803 O O . GLU A 1 378 ? -1.622 17.281 5.859 1 88.5 378 GLU A O 1
ATOM 2808 N N . PRO A 1 379 ? -2.754 17.906 4.078 1 92.06 379 PRO A N 1
ATOM 2809 C CA . PRO A 1 379 ? -1.543 18.531 3.553 1 92.06 379 PRO A CA 1
ATOM 2810 C C . PRO A 1 379 ? -1.021 19.656 4.453 1 92.06 379 PRO A C 1
ATOM 2812 O O . PRO A 1 379 ? 0.191 19.797 4.625 1 92.06 379 PRO A O 1
ATOM 2815 N N . ALA A 1 380 ? -1.936 20.406 4.965 1 95.5 380 ALA A N 1
ATOM 2816 C CA . ALA A 1 380 ? -1.543 21.5 5.852 1 95.5 380 ALA A CA 1
ATOM 2817 C C . ALA A 1 380 ? -1.008 20.969 7.176 1 95.5 380 ALA A C 1
ATOM 2819 O O . ALA A 1 380 ? -0.042 21.5 7.723 1 95.5 380 ALA A O 1
ATOM 2820 N N . LEU A 1 381 ? -1.651 19.969 7.594 1 94.44 381 LEU A N 1
ATOM 2821 C CA . LEU A 1 381 ? -1.294 19.391 8.883 1 94.44 381 LEU A CA 1
ATOM 2822 C C . LEU A 1 381 ? 0.086 18.75 8.828 1 94.44 381 LEU A C 1
ATOM 2824 O O . LEU A 1 381 ? 0.955 19.047 9.648 1 94.44 381 LEU A O 1
ATOM 2828 N N . TYR A 1 382 ? 0.282 17.969 7.887 1 89.5 382 TYR A N 1
ATOM 2829 C CA . TYR A 1 382 ? 1.514 17.188 7.812 1 89.5 382 TYR A CA 1
ATOM 2830 C C . TYR A 1 382 ? 2.59 17.953 7.043 1 89.5 382 TYR A C 1
ATOM 2832 O O . TYR A 1 382 ? 3.779 17.828 7.344 1 89.5 382 TYR A O 1
ATOM 2840 N N . GLY A 1 383 ? 2.252 18.703 6.094 1 90.62 383 GLY A N 1
ATOM 2841 C CA . GLY A 1 383 ? 3.209 19.359 5.219 1 90.62 383 GLY A CA 1
ATOM 2842 C C . GLY A 1 383 ? 3.709 20.672 5.773 1 90.62 383 GLY A C 1
ATOM 2843 O O . GLY A 1 383 ? 4.762 21.172 5.359 1 90.62 383 GLY A O 1
ATOM 2844 N N . VAL A 1 384 ? 2.949 21.203 6.715 1 95.12 384 VAL A N 1
ATOM 2845 C CA . VAL A 1 384 ? 3.318 22.531 7.172 1 95.12 384 VAL A CA 1
ATOM 2846 C C . VAL A 1 384 ? 3.338 22.578 8.695 1 95.12 384 VAL A C 1
ATOM 2848 O O . VAL A 1 384 ? 4.406 22.672 9.305 1 95.12 384 VAL A O 1
ATOM 2851 N N . ALA A 1 385 ? 2.234 22.328 9.32 1 95.56 385 ALA A N 1
ATOM 2852 C CA . ALA A 1 385 ? 2.07 22.562 10.75 1 95.56 385 ALA A CA 1
ATOM 2853 C C . ALA A 1 385 ? 2.951 21.625 11.57 1 95.56 385 ALA A C 1
ATOM 2855 O O . ALA A 1 385 ? 3.775 22.062 12.367 1 95.56 385 ALA A O 1
ATOM 2856 N N . VAL A 1 386 ? 2.801 20.406 11.305 1 91.5 386 VAL A N 1
ATOM 2857 C CA . VAL A 1 386 ? 3.566 19.422 12.07 1 91.5 386 VAL A CA 1
ATOM 2858 C C . VAL A 1 386 ? 5.035 19.484 11.664 1 91.5 386 VAL A C 1
ATOM 2860 O O . VAL A 1 386 ? 5.926 19.344 12.508 1 91.5 386 VAL A O 1
ATOM 2863 N N . ARG A 1 387 ? 5.227 19.641 10.422 1 90.62 387 ARG A N 1
ATOM 2864 C CA . ARG A 1 387 ? 6.586 19.688 9.891 1 90.62 387 ARG A CA 1
ATOM 2865 C C . ARG A 1 387 ? 7.398 20.797 10.547 1 90.62 387 ARG A C 1
ATOM 2867 O O . ARG A 1 387 ? 8.586 20.625 10.828 1 90.62 387 ARG A O 1
ATOM 2874 N N . LEU A 1 388 ? 6.742 21.938 10.828 1 93.5 388 LEU A N 1
ATOM 2875 C CA . LEU A 1 388 ? 7.438 23.094 11.375 1 93.5 388 LEU A CA 1
ATOM 2876 C C . LEU A 1 388 ? 7.195 23.219 12.875 1 93.5 388 LEU A C 1
ATOM 2878 O O . LEU A 1 388 ? 7.766 24.094 13.531 1 93.5 388 LEU A O 1
ATOM 2882 N N . LYS A 1 389 ? 6.336 22.5 13.477 1 91.38 389 LYS A N 1
ATOM 2883 C CA . LYS A 1 389 ? 6.082 22.312 14.898 1 91.38 389 LYS A CA 1
ATOM 2884 C C . LYS A 1 389 ? 5.375 23.531 15.492 1 91.38 389 LYS A C 1
ATOM 2886 O O . LYS A 1 389 ? 4.219 23.438 15.914 1 91.38 389 LYS A O 1
ATOM 2891 N N . ARG A 1 390 ? 5.922 24.75 15.43 1 95.12 390 ARG A N 1
ATOM 2892 C CA . ARG A 1 390 ? 5.387 25.922 16.109 1 95.12 390 ARG A CA 1
ATOM 2893 C C . ARG A 1 390 ? 4.074 26.359 15.469 1 95.12 390 ARG A C 1
ATOM 2895 O O . ARG A 1 390 ? 3.148 26.781 16.172 1 95.12 390 ARG A O 1
ATOM 2902 N N . PRO A 1 391 ? 4.012 26.297 14.211 1 96.69 391 PRO A N 1
ATOM 2903 C CA . PRO A 1 391 ? 2.736 26.656 13.594 1 96.69 391 PRO A CA 1
ATOM 2904 C C . PRO A 1 391 ? 1.573 25.797 14.094 1 96.69 391 PRO A C 1
ATOM 2906 O O . PRO A 1 391 ? 0.425 26.25 14.094 1 96.69 391 PRO A O 1
ATOM 2909 N N . LEU A 1 392 ? 1.896 24.594 14.469 1 95.94 392 LEU A N 1
ATOM 2910 C CA . LEU A 1 392 ? 0.849 23.75 15.016 1 95.94 392 LEU A CA 1
ATOM 2911 C C . LEU A 1 392 ? 0.242 24.359 16.281 1 95.94 392 LEU A C 1
ATOM 2913 O O . LEU A 1 392 ? -0.969 24.281 16.484 1 95.94 392 LEU A O 1
ATOM 2917 N N . ILE A 1 393 ? 0.994 25.016 17.047 1 96.44 393 ILE A N 1
ATOM 2918 C CA . ILE A 1 393 ? 0.537 25.672 18.266 1 96.44 393 ILE A CA 1
ATOM 2919 C C . ILE A 1 393 ? -0.457 26.781 17.922 1 96.44 393 ILE A C 1
ATOM 2921 O O . ILE A 1 393 ? -1.478 26.938 18.594 1 96.44 393 ILE A O 1
ATOM 2925 N N . ALA A 1 394 ? -0.162 27.516 16.906 1 97.81 394 ALA A N 1
ATOM 2926 C CA . ALA A 1 394 ? -1.063 28.578 16.453 1 97.81 394 ALA A CA 1
ATOM 2927 C C . ALA A 1 394 ? -2.426 28 16.078 1 97.81 394 ALA A C 1
ATOM 2929 O O . ALA A 1 394 ? -3.463 28.609 16.359 1 97.81 394 ALA A O 1
ATOM 2930 N N . SER A 1 395 ? -2.393 26.891 15.398 1 97.75 395 SER A N 1
ATOM 2931 C CA . SER A 1 395 ? -3.637 26.25 14.992 1 97.75 395 SER A CA 1
ATOM 2932 C C . SER A 1 395 ? -4.441 25.781 16.203 1 97.75 395 SER A C 1
ATOM 2934 O O . SER A 1 395 ? -5.664 25.922 16.234 1 97.75 395 SER A O 1
ATOM 2936 N N . LEU A 1 396 ? -3.771 25.219 17.219 1 97.5 396 LEU A N 1
ATOM 2937 C CA . LEU A 1 396 ? -4.449 24.719 18.406 1 97.5 396 LEU A CA 1
ATOM 2938 C C . LEU A 1 396 ? -5.098 25.859 19.188 1 97.5 396 LEU A C 1
ATOM 2940 O O . LEU A 1 396 ? -6.242 25.734 19.625 1 97.5 396 LEU A O 1
ATOM 2944 N N . ILE A 1 397 ? -4.438 26.938 19.328 1 98.06 397 ILE A N 1
ATOM 2945 C CA . ILE A 1 397 ? -4.957 28.109 20.031 1 98.06 397 ILE A CA 1
ATOM 2946 C C . ILE A 1 397 ? -6.168 28.672 19.297 1 98.06 397 ILE A C 1
ATOM 2948 O O . ILE A 1 397 ? -7.203 28.953 19.906 1 98.06 397 ILE A O 1
ATOM 2952 N N . THR A 1 398 ? -5.98 28.812 18.016 1 98.44 398 THR A N 1
ATOM 2953 C CA . THR A 1 398 ? -7.062 29.344 17.203 1 98.44 398 THR A CA 1
ATOM 2954 C C . THR A 1 398 ? -8.281 28.438 17.25 1 98.44 398 THR A C 1
ATOM 2956 O O . THR A 1 398 ? -9.422 28.906 17.312 1 98.44 398 THR A O 1
ATOM 2959 N N . GLY A 1 399 ? -7.977 27.109 17.172 1 97.94 399 GLY A N 1
ATOM 2960 C CA . GLY A 1 399 ? -9.07 26.156 17.281 1 97.94 399 GLY A CA 1
ATOM 2961 C C . GLY A 1 399 ? -9.859 26.312 18.578 1 97.94 399 GLY A C 1
ATOM 2962 O O . GLY A 1 399 ? -11.086 26.203 18.578 1 97.94 399 GLY A O 1
ATOM 2963 N N . PHE A 1 400 ? -9.195 26.609 19.641 1 97.81 400 PHE A N 1
ATOM 2964 C CA . PHE A 1 400 ? -9.836 26.797 20.922 1 97.81 400 PHE A CA 1
ATOM 2965 C C . PHE A 1 400 ? -10.711 28.047 20.922 1 97.81 400 PHE A C 1
ATOM 2967 O O . PHE A 1 400 ? -11.875 28 21.312 1 97.81 400 PHE A O 1
ATOM 2974 N N . VAL A 1 401 ? -10.164 29.141 20.531 1 98.19 401 VAL A N 1
ATOM 2975 C CA . VAL A 1 401 ? -10.852 30.422 20.547 1 98.19 401 VAL A CA 1
ATOM 2976 C C . VAL A 1 401 ? -12.086 30.375 19.656 1 98.19 401 VAL A C 1
ATOM 2978 O O . VAL A 1 401 ? -13.188 30.734 20.062 1 98.19 401 VAL A O 1
ATOM 2981 N N . CYS A 1 402 ? -11.883 29.922 18.438 1 97.81 402 CYS A N 1
ATOM 2982 C CA . CYS A 1 402 ? -12.984 29.859 17.484 1 97.81 402 CYS A CA 1
ATOM 2983 C C . CYS A 1 402 ? -14.023 28.828 17.906 1 97.81 402 CYS A C 1
ATOM 2985 O O . CYS A 1 402 ? -15.219 29 17.672 1 97.81 402 CYS A O 1
ATOM 2987 N N . GLY A 1 403 ? -13.531 27.703 18.453 1 96.81 403 GLY A N 1
ATOM 2988 C CA . GLY A 1 403 ? -14.469 26.734 19 1 96.81 403 GLY A CA 1
ATOM 2989 C C . GLY A 1 403 ? -15.344 27.297 20.094 1 96.81 403 GLY A C 1
ATOM 2990 O O . GLY A 1 403 ? -16.562 27.078 20.109 1 96.81 403 GLY A O 1
ATOM 2991 N N . CYS A 1 404 ? -14.789 28.078 21.016 1 96.88 404 CYS A N 1
ATOM 2992 C CA . CYS A 1 404 ? -15.555 28.719 22.078 1 96.88 404 CYS A CA 1
ATOM 2993 C C . CYS A 1 404 ? -16.609 29.672 21.5 1 96.88 404 CYS A C 1
ATOM 2995 O O . CYS A 1 404 ? -17.766 29.656 21.938 1 96.88 404 CYS A O 1
ATOM 2997 N N . LEU A 1 405 ? -16.234 30.375 20.547 1 96.94 405 LEU A N 1
ATOM 2998 C CA . LEU A 1 405 ? -17.156 31.328 19.938 1 96.94 405 LEU A CA 1
ATOM 2999 C C . LEU A 1 405 ? -18.266 30.609 19.188 1 96.94 405 LEU A C 1
ATOM 3001 O O . LEU A 1 405 ? -19.422 31.062 19.188 1 96.94 405 LEU A O 1
ATOM 3005 N N . ALA A 1 406 ? -17.906 29.562 18.516 1 96.06 406 ALA A N 1
ATOM 3006 C CA . ALA A 1 406 ? -18.938 28.766 17.844 1 96.06 406 ALA A CA 1
ATOM 3007 C C . ALA A 1 406 ? -19.938 28.203 18.844 1 96.06 406 ALA A C 1
ATOM 3009 O O . ALA A 1 406 ? -21.141 28.141 18.547 1 96.06 406 ALA A O 1
ATOM 3010 N N . GLY A 1 407 ? -19.406 27.75 19.953 1 93.81 407 GLY A N 1
ATOM 3011 C CA . GLY A 1 407 ? -20.297 27.281 21 1 93.81 407 GLY A CA 1
ATOM 3012 C C . GLY A 1 407 ? -21.188 28.359 21.562 1 93.81 407 GLY A C 1
ATOM 3013 O O . GLY A 1 407 ? -22.391 28.141 21.781 1 93.81 407 GLY A O 1
ATOM 3014 N N . ILE A 1 408 ? -20.703 29.562 21.766 1 94.25 408 ILE A N 1
ATOM 3015 C CA . ILE A 1 408 ? -21.469 30.688 22.266 1 94.25 408 ILE A CA 1
ATOM 3016 C C . ILE A 1 408 ? -22.516 31.109 21.234 1 94.25 408 ILE A C 1
ATOM 3018 O O . ILE A 1 408 ? -23.641 31.469 21.594 1 94.25 408 ILE A O 1
ATOM 3022 N N . GLY A 1 409 ? -22.125 31 20.016 1 92.75 409 GLY A N 1
ATOM 3023 C CA . GLY A 1 409 ? -23.047 31.344 18.938 1 92.75 409 GLY A CA 1
ATOM 3024 C C . GLY A 1 409 ? -24.109 30.297 18.703 1 92.75 409 GLY A C 1
ATOM 3025 O O . GLY A 1 409 ? -25.094 30.531 18 1 92.75 409 GLY A O 1
ATOM 3026 N N . GLY A 1 410 ? -23.922 29.141 19.219 1 91.62 410 GLY A N 1
ATOM 3027 C CA . GLY A 1 410 ? -24.906 28.078 19.078 1 91.62 410 GLY A CA 1
ATOM 3028 C C . GLY A 1 410 ? -24.891 27.422 17.703 1 91.62 410 GLY A C 1
ATOM 3029 O O . GLY A 1 410 ? -25.922 26.984 17.203 1 91.62 410 GLY A O 1
ATOM 3030 N N . LEU A 1 411 ? -23.828 27.422 17.078 1 93.75 411 LEU A N 1
ATOM 3031 C CA . LEU A 1 411 ? -23.734 26.812 15.75 1 93.75 411 LEU A CA 1
ATOM 3032 C C . LEU A 1 411 ? -23.875 25.297 15.828 1 93.75 411 LEU A C 1
ATOM 3034 O O . LEU A 1 411 ? -23.359 24.688 16.766 1 93.75 411 LEU A O 1
ATOM 3038 N N . ALA A 1 412 ? -24.609 24.766 14.891 1 93.5 412 ALA A N 1
ATOM 3039 C CA . ALA A 1 412 ? -24.812 23.328 14.773 1 93.5 412 ALA A CA 1
ATOM 3040 C C . ALA A 1 412 ? -24.891 22.906 13.312 1 93.5 412 ALA A C 1
ATOM 3042 O O . ALA A 1 412 ? -25.375 23.656 12.461 1 93.5 412 ALA A O 1
ATOM 3043 N N . SER A 1 413 ? -24.391 21.781 13.07 1 92.69 413 SER A N 1
ATOM 3044 C CA . SER A 1 413 ? -24.344 21.297 11.695 1 92.69 413 SER A CA 1
ATOM 3045 C C . SER A 1 413 ? -25.469 20.297 11.43 1 92.69 413 SER A C 1
ATOM 3047 O O . SER A 1 413 ? -25.812 19.484 12.297 1 92.69 413 SER A O 1
ATOM 3049 N N . ARG A 1 414 ? -26 20.297 10.25 1 87.31 414 ARG A N 1
ATOM 3050 C CA . ARG A 1 414 ? -27.062 19.391 9.852 1 87.31 414 ARG A CA 1
ATOM 3051 C C . ARG A 1 414 ? -26.547 18.297 8.922 1 87.31 414 ARG A C 1
ATOM 3053 O O . ARG A 1 414 ? -27.297 17.422 8.508 1 87.31 414 ARG A O 1
ATOM 3060 N N . SER A 1 415 ? -25.328 18.484 8.609 1 84.69 415 SER A N 1
ATOM 3061 C CA . SER A 1 415 ? -24.656 17.484 7.781 1 84.69 415 SER A CA 1
ATOM 3062 C C . SER A 1 415 ? -23.25 17.203 8.289 1 84.69 415 SER A C 1
ATOM 3064 O O . SER A 1 415 ? -22.734 17.938 9.141 1 84.69 415 SER A O 1
ATOM 3066 N N . MET A 1 416 ? -22.703 16.047 7.832 1 83.75 416 MET A N 1
ATOM 3067 C CA . MET A 1 416 ? -21.359 15.68 8.25 1 83.75 416 MET A CA 1
ATOM 3068 C C . MET A 1 416 ? -20.359 15.914 7.121 1 83.75 416 MET A C 1
ATOM 3070 O O . MET A 1 416 ? -19.797 14.961 6.578 1 83.75 416 MET A O 1
ATOM 3074 N N . VAL A 1 417 ? -20.141 17.094 6.781 1 82.31 417 VAL A N 1
ATOM 3075 C CA . VAL A 1 417 ? -19.156 17.484 5.777 1 82.31 417 VAL A CA 1
ATOM 3076 C C . VAL A 1 417 ? -18.031 18.281 6.438 1 82.31 417 VAL A C 1
ATOM 3078 O O . VAL A 1 417 ? -18.266 19.047 7.375 1 82.31 417 VAL A O 1
ATOM 3081 N N . SER A 1 418 ? -16.812 17.953 5.969 1 87.69 418 SER A N 1
ATOM 3082 C CA . SER A 1 418 ? -15.688 18.688 6.531 1 87.69 418 SER A CA 1
ATOM 3083 C C . SER A 1 418 ? -15.82 20.188 6.305 1 87.69 418 SER A C 1
ATOM 3085 O O . SER A 1 418 ? -16.031 20.625 5.176 1 87.69 418 SER A O 1
ATOM 3087 N N . PRO A 1 419 ? -15.672 20.953 7.367 1 91 419 PRO A N 1
ATOM 3088 C CA . PRO A 1 419 ? -15.883 22.391 7.254 1 91 419 PRO A CA 1
ATOM 3089 C C . PRO A 1 419 ? -14.781 23.094 6.449 1 91 419 PRO A C 1
ATOM 3091 O O . PRO A 1 419 ? -13.609 22.75 6.578 1 91 419 PRO A O 1
ATOM 3094 N N . SER A 1 420 ? -15.203 23.938 5.578 1 92.56 420 SER A N 1
ATOM 3095 C CA . SER A 1 420 ? -14.383 24.844 4.766 1 92.56 420 SER A CA 1
ATOM 3096 C C . SER A 1 420 ? -15.117 26.141 4.477 1 92.56 420 SER A C 1
ATOM 3098 O O . SER A 1 420 ? -16.219 26.359 4.965 1 92.56 420 SER A O 1
ATOM 3100 N N . VAL A 1 421 ? -14.461 27 3.779 1 92.12 421 VAL A N 1
ATOM 3101 C CA . VAL A 1 421 ? -15.102 28.266 3.434 1 92.12 421 VAL A CA 1
ATOM 3102 C C . VAL A 1 421 ? -16.359 28 2.598 1 92.12 421 VAL A C 1
ATOM 3104 O O . VAL A 1 421 ? -17.359 28.688 2.754 1 92.12 421 VAL A O 1
ATOM 3107 N N . LEU A 1 422 ? -16.375 26.938 1.843 1 87.06 422 LEU A N 1
ATOM 3108 C CA . LEU A 1 422 ? -17.453 26.672 0.911 1 87.06 422 LEU A CA 1
ATOM 3109 C C . LEU A 1 422 ? -18.516 25.766 1.551 1 87.06 422 LEU A C 1
ATOM 3111 O O . LEU A 1 422 ? -19.656 25.719 1.097 1 87.06 422 LEU A O 1
ATOM 3115 N N . THR A 1 423 ? -18.125 25.109 2.582 1 85.44 423 THR A N 1
ATOM 3116 C CA . THR A 1 423 ? -19.078 24.156 3.16 1 85.44 423 THR A CA 1
ATOM 3117 C C . THR A 1 423 ? -19.672 24.703 4.449 1 85.44 423 THR A C 1
ATOM 3119 O O . THR A 1 423 ? -20.297 23.969 5.215 1 85.44 423 THR A O 1
ATOM 3122 N N . GLY A 1 424 ? -19.531 25.953 4.684 1 88.19 424 GLY A N 1
ATOM 3123 C CA . GLY A 1 424 ? -20.078 26.609 5.859 1 88.19 424 GLY A CA 1
ATOM 3124 C C . GLY A 1 424 ? -21.594 26.656 5.867 1 88.19 424 GLY A C 1
ATOM 3125 O O . GLY A 1 424 ? -22.203 26.828 6.922 1 88.19 424 GLY A O 1
ATOM 3126 N N . VAL A 1 425 ? -22.188 26.391 4.766 1 84 425 VAL A N 1
ATOM 3127 C CA . VAL A 1 425 ? -23.641 26.469 4.613 1 84 425 VAL A CA 1
ATOM 3128 C C . VAL A 1 425 ? -24.312 25.406 5.484 1 84 425 VAL A C 1
ATOM 3130 O O . VAL A 1 425 ? -25.469 25.562 5.879 1 84 425 VAL A O 1
ATOM 3133 N N . GLN A 1 426 ? -23.578 24.422 5.832 1 88.69 426 GLN A N 1
ATOM 3134 C CA . GLN A 1 426 ? -24.141 23.328 6.621 1 88.69 426 GLN A CA 1
ATOM 3135 C C . GLN A 1 426 ? -24.484 23.781 8.031 1 88.69 426 GLN A C 1
ATOM 3137 O O . GLN A 1 426 ? -25.266 23.125 8.734 1 88.69 426 GLN A O 1
ATOM 3142 N N . PHE A 1 427 ? -24.016 25 8.438 1 92.38 427 PHE A N 1
ATOM 3143 C CA . PHE A 1 427 ? -24.203 25.5 9.797 1 92.38 427 PHE A CA 1
ATOM 3144 C C . PHE A 1 427 ? -25.297 26.562 9.828 1 92.38 427 PHE A C 1
ATOM 3146 O O . PHE A 1 427 ? -25.578 27.141 10.883 1 92.38 427 PHE A O 1
ATOM 3153 N N . ILE A 1 428 ? -25.984 26.781 8.781 1 90.38 428 ILE A N 1
ATOM 3154 C CA . ILE A 1 428 ? -27.031 27.812 8.711 1 90.38 428 ILE A CA 1
ATOM 3155 C C . ILE A 1 428 ? -28.281 27.297 9.414 1 90.38 428 ILE A C 1
ATOM 3157 O O . ILE A 1 428 ? -28.766 26.203 9.133 1 90.38 428 ILE A O 1
ATOM 3161 N N . ASP A 1 429 ? -28.703 28.109 10.336 1 88.62 429 ASP A N 1
ATOM 3162 C CA . ASP A 1 429 ? -29.953 27.844 11.039 1 88.62 429 ASP A CA 1
ATOM 3163 C C . ASP A 1 429 ? -31.141 28.391 10.25 1 88.62 429 ASP A C 1
ATOM 3165 O O . ASP A 1 429 ? -31.25 29.609 10.055 1 88.62 429 ASP A O 1
ATOM 3169 N N . PRO A 1 430 ? -32.031 27.578 9.898 1 86.25 430 PRO A N 1
ATOM 3170 C CA . PRO A 1 430 ? -33.188 28.047 9.133 1 86.25 430 PRO A CA 1
ATOM 3171 C C . PRO A 1 430 ? -34.062 29.016 9.93 1 86.25 430 PRO A C 1
ATOM 3173 O O . PRO A 1 430 ? -34.75 29.875 9.352 1 86.25 430 PRO A O 1
ATOM 3176 N N . GLU A 1 431 ? -34.094 28.875 11.203 1 87.31 431 GLU A N 1
ATOM 3177 C CA . GLU A 1 431 ? -34.906 29.734 12.039 1 87.31 431 GLU A CA 1
ATOM 3178 C C . GLU A 1 431 ? -34.312 31.125 12.164 1 87.31 431 GLU A C 1
ATOM 3180 O O . GLU A 1 431 ? -35.031 32.125 12.258 1 87.31 431 GLU A O 1
ATOM 3185 N N . HIS A 1 432 ? -33 31.188 12.164 1 90.94 432 HIS A N 1
ATOM 3186 C CA . HIS A 1 432 ? -32.281 32.438 12.266 1 90.94 432 HIS A CA 1
ATOM 3187 C C . HIS A 1 432 ? -31.125 32.5 11.281 1 90.94 432 HIS A C 1
ATOM 3189 O O . HIS A 1 432 ? -29.969 32.594 11.68 1 90.94 432 HIS A O 1
ATOM 3195 N N . PRO A 1 433 ? -31.391 32.531 9.992 1 89.56 433 PRO A N 1
ATOM 3196 C CA . PRO A 1 433 ? -30.344 32.438 8.969 1 89.56 433 PRO A CA 1
ATOM 3197 C C . PRO A 1 433 ? -29.359 33.625 9.016 1 89.56 433 PRO A C 1
ATOM 3199 O O . PRO A 1 433 ? -28.156 33.406 8.867 1 89.56 433 PRO A O 1
ATOM 3202 N N . GLY A 1 434 ? -29.859 34.781 9.234 1 90.94 434 GLY A N 1
ATOM 3203 C CA . GLY A 1 434 ? -29 35.938 9.266 1 90.94 434 GLY A CA 1
ATOM 3204 C C . GLY A 1 434 ? -27.953 35.875 10.359 1 90.94 434 GLY A C 1
ATOM 3205 O O . GLY A 1 434 ? -26.781 36.125 10.117 1 90.94 434 GLY A O 1
ATOM 3206 N N . THR A 1 435 ? -28.422 35.531 11.547 1 92 435 THR A N 1
ATOM 3207 C CA . THR A 1 435 ? -27.516 35.469 12.688 1 92 435 THR A CA 1
ATOM 3208 C C . THR A 1 435 ? -26.5 34.344 12.508 1 92 435 THR A C 1
ATOM 3210 O O . THR A 1 435 ? -25.312 34.5 12.828 1 92 435 THR A O 1
ATOM 3213 N N . SER A 1 436 ? -26.984 33.219 12.031 1 93 436 SER A N 1
ATOM 3214 C CA . SER A 1 436 ? -26.094 32.094 11.836 1 93 436 SER A CA 1
ATOM 3215 C C . SER A 1 436 ? -25.047 32.406 10.766 1 93 436 SER A C 1
ATOM 3217 O O . SER A 1 436 ? -23.875 32.031 10.914 1 93 436 SER A O 1
ATOM 3219 N N . ILE A 1 437 ? -25.438 33.031 9.727 1 93.94 437 ILE A N 1
ATOM 3220 C CA . ILE A 1 437 ? -24.516 33.375 8.656 1 93.94 437 ILE A CA 1
ATOM 3221 C C . ILE A 1 437 ? -23.469 34.344 9.18 1 93.94 437 ILE A C 1
ATOM 3223 O O . ILE A 1 437 ? -22.281 34.25 8.828 1 93.94 437 ILE A O 1
ATOM 3227 N N . ALA A 1 438 ? -23.891 35.25 9.977 1 94.69 438 ALA A N 1
ATOM 3228 C CA . ALA A 1 438 ? -22.953 36.188 10.57 1 94.69 438 ALA A CA 1
ATOM 3229 C C . ALA A 1 438 ? -21.938 35.469 11.445 1 94.69 438 ALA A C 1
ATOM 3231 O O . ALA A 1 438 ? -20.75 35.812 11.414 1 94.69 438 ALA A O 1
ATOM 3232 N N . TRP A 1 439 ? -22.391 34.562 12.219 1 95.06 439 TRP A N 1
ATOM 3233 C CA . TRP A 1 439 ? -21.5 33.812 13.078 1 95.06 439 TRP A CA 1
ATOM 3234 C C . TRP A 1 439 ? -20.516 32.969 12.25 1 95.06 439 TRP A C 1
ATOM 3236 O O . TRP A 1 439 ? -19.328 32.906 12.555 1 95.06 439 TRP A O 1
ATOM 3246 N N . ILE A 1 440 ? -21.047 32.312 11.273 1 94.94 440 ILE A N 1
ATOM 3247 C CA . ILE A 1 440 ? -20.219 31.484 10.414 1 94.94 440 ILE A CA 1
ATOM 3248 C C . ILE A 1 440 ? -19.141 32.344 9.75 1 94.94 440 ILE A C 1
ATOM 3250 O O . ILE A 1 440 ? -17.953 31.969 9.789 1 94.94 440 ILE A O 1
ATOM 3254 N N . ALA A 1 441 ? -19.516 33.406 9.094 1 95.88 441 ALA A N 1
ATOM 3255 C CA . ALA A 1 441 ? -18.578 34.312 8.422 1 95.88 441 ALA A CA 1
ATOM 3256 C C . ALA A 1 441 ? -17.562 34.875 9.398 1 95.88 441 ALA A C 1
ATOM 3258 O O . ALA A 1 441 ? -16.359 34.906 9.102 1 95.88 441 ALA A O 1
ATOM 3259 N N . GLY A 1 442 ? -18.062 35.312 10.531 1 96.62 442 GLY A N 1
ATOM 3260 C CA . GLY A 1 442 ? -17.172 35.875 11.539 1 96.62 442 GLY A CA 1
ATOM 3261 C C . GLY A 1 442 ? -16.141 34.906 12.039 1 96.62 442 GLY A C 1
ATOM 3262 O O . GLY A 1 442 ? -14.953 35.219 12.125 1 96.62 442 GLY A O 1
ATOM 3263 N N . ILE A 1 443 ? -16.562 33.688 12.359 1 96.81 443 ILE A N 1
ATOM 3264 C CA . ILE A 1 443 ? -15.672 32.688 12.898 1 96.81 443 ILE A CA 1
ATOM 3265 C C . ILE A 1 443 ? -14.695 32.219 11.82 1 96.81 443 ILE A C 1
ATOM 3267 O O . ILE A 1 443 ? -13.523 31.938 12.102 1 96.81 443 ILE A O 1
ATOM 3271 N N . THR A 1 444 ? -15.18 32.062 10.625 1 96.69 444 THR A N 1
ATOM 3272 C CA . THR A 1 444 ? -14.328 31.688 9.5 1 96.69 444 THR A CA 1
ATOM 3273 C C . THR A 1 444 ? -13.203 32.688 9.305 1 96.69 444 THR A C 1
ATOM 3275 O O . THR A 1 444 ? -12.031 32.312 9.219 1 96.69 444 THR A O 1
ATOM 3278 N N . ILE A 1 445 ? -13.562 33.938 9.242 1 97.56 445 ILE A N 1
ATOM 3279 C CA . ILE A 1 445 ? -12.578 35 9.047 1 97.56 445 ILE A CA 1
ATOM 3280 C C . ILE A 1 445 ? -11.625 35.062 10.242 1 97.56 445 ILE A C 1
ATOM 3282 O O . ILE A 1 445 ? -10.406 35.156 10.07 1 97.56 445 ILE A O 1
ATOM 3286 N N . LEU A 1 446 ? -12.18 34.938 11.383 1 97.88 446 LEU A N 1
ATOM 3287 C CA . LEU A 1 446 ? -11.359 34.969 12.586 1 97.88 446 LEU A CA 1
ATOM 3288 C C . LEU A 1 446 ? -10.367 33.812 12.609 1 97.88 446 LEU A C 1
ATOM 3290 O O . LEU A 1 446 ? -9.211 34 12.984 1 97.88 446 LEU A O 1
ATOM 3294 N N . SER A 1 447 ? -10.859 32.625 12.312 1 98.06 447 SER A N 1
ATOM 3295 C CA . SER A 1 447 ? -10.008 31.453 12.328 1 98.06 447 SER A CA 1
ATOM 3296 C C . SER A 1 447 ? -8.805 31.625 11.398 1 98.06 447 SER A C 1
ATOM 3298 O O . SER A 1 447 ? -7.672 31.328 11.773 1 98.06 447 SER A O 1
ATOM 3300 N N . ILE A 1 448 ? -9.031 32.125 10.203 1 98 448 ILE A N 1
ATOM 3301 C CA . ILE A 1 448 ? -7.984 32.281 9.203 1 98 448 ILE A CA 1
ATOM 3302 C C . ILE A 1 448 ? -7.027 33.406 9.648 1 98 448 ILE A C 1
ATOM 3304 O O . ILE A 1 448 ? -5.809 33.219 9.633 1 98 448 ILE A O 1
ATOM 3308 N N . VAL A 1 449 ? -7.551 34.5 10.109 1 98.25 449 VAL A N 1
ATOM 3309 C CA . VAL A 1 449 ? -6.758 35.688 10.438 1 98.25 449 VAL A CA 1
ATOM 3310 C C . VAL A 1 449 ? -5.98 35.438 11.727 1 98.25 449 VAL A C 1
ATOM 3312 O O . VAL A 1 449 ? -4.789 35.75 11.812 1 98.25 449 VAL A O 1
ATOM 3315 N N . LEU A 1 450 ? -6.648 34.938 12.719 1 98.38 450 LEU A N 1
ATOM 3316 C CA . LEU A 1 450 ? -5.996 34.719 14 1 98.38 450 LEU A CA 1
ATOM 3317 C C . LEU A 1 450 ? -4.836 33.719 13.859 1 98.38 450 LEU A C 1
ATOM 3319 O O . LEU A 1 450 ? -3.746 33.969 14.383 1 98.38 450 LEU A O 1
ATOM 3323 N N . SER A 1 451 ? -5.09 32.594 13.234 1 98.38 451 SER A N 1
ATOM 3324 C CA . SER A 1 451 ? -4.02 31.609 13.055 1 98.38 451 SER A CA 1
ATOM 3325 C C . SER A 1 451 ? -2.891 32.188 12.203 1 98.38 451 SER A C 1
ATOM 3327 O O . SER A 1 451 ? -1.718 31.891 12.438 1 98.38 451 SER A O 1
ATOM 3329 N N . PHE A 1 452 ? -3.223 32.969 11.195 1 98.44 452 PHE A N 1
ATOM 3330 C CA . PHE A 1 452 ? -2.24 33.625 10.352 1 98.44 452 PHE A CA 1
ATOM 3331 C C . PHE A 1 452 ? -1.347 34.562 11.18 1 98.44 452 PHE A C 1
ATOM 3333 O O . PHE A 1 452 ? -0.12 34.438 11.125 1 98.44 452 PHE A O 1
ATOM 3340 N N . VAL A 1 453 ? -1.917 35.375 11.992 1 98.25 453 VAL A N 1
ATOM 3341 C CA . VAL A 1 453 ? -1.2 36.375 12.797 1 98.25 453 VAL A CA 1
ATOM 3342 C C . VAL A 1 453 ? -0.389 35.656 13.883 1 98.25 453 VAL A C 1
ATOM 3344 O O . VAL A 1 453 ? 0.771 36 14.117 1 98.25 453 VAL A O 1
ATOM 3347 N N . LEU A 1 454 ? -0.98 34.719 14.523 1 98 454 LEU A N 1
ATOM 3348 C CA . LEU A 1 454 ? -0.287 33.969 15.578 1 98 454 LEU A CA 1
ATOM 3349 C C . LEU A 1 454 ? 0.948 33.281 15.031 1 98 454 LEU A C 1
ATOM 3351 O O . LEU A 1 454 ? 1.978 33.188 15.711 1 98 454 LEU A O 1
ATOM 3355 N N . THR A 1 455 ? 0.795 32.656 13.898 1 97.81 455 THR A N 1
ATOM 3356 C CA . THR A 1 455 ? 1.93 31.984 13.289 1 97.81 455 THR A CA 1
ATOM 3357 C C . THR A 1 455 ? 3.068 32.969 13.016 1 97.81 455 THR A C 1
ATOM 3359 O O . THR A 1 455 ? 4.238 32.625 13.227 1 97.81 455 THR A O 1
ATOM 3362 N N . LEU A 1 456 ? 2.76 34.188 12.602 1 97.06 456 LEU A N 1
ATOM 3363 C CA . LEU A 1 456 ? 3.77 35.188 12.336 1 97.06 456 LEU A CA 1
ATOM 3364 C C . LEU A 1 456 ? 4.41 35.688 13.641 1 97.06 456 LEU A C 1
ATOM 3366 O O . LEU A 1 456 ? 5.609 35.969 13.672 1 97.06 456 LEU A O 1
ATOM 3370 N N . VAL A 1 457 ? 3.656 35.75 14.656 1 97.12 457 VAL A N 1
ATOM 3371 C CA . VAL A 1 457 ? 4.133 36.25 15.945 1 97.12 457 VAL A CA 1
ATOM 3372 C C . VAL A 1 457 ? 4.988 35.188 16.625 1 97.12 457 VAL A C 1
ATOM 3374 O O . VAL A 1 457 ? 6.07 35.469 17.141 1 97.12 457 VAL A O 1
ATOM 3377 N N . ILE A 1 458 ? 4.469 33.969 16.672 1 96.06 458 ILE A N 1
ATOM 3378 C CA . ILE A 1 458 ? 5.191 32.875 17.312 1 96.06 458 ILE A CA 1
ATOM 3379 C C . ILE A 1 458 ? 6.453 32.562 16.516 1 96.06 458 ILE A C 1
ATOM 3381 O O . ILE A 1 458 ? 7.492 32.219 17.094 1 96.06 458 ILE A O 1
ATOM 3385 N N . GLY A 1 459 ? 6.34 32.594 15.305 1 94 459 GLY A N 1
ATOM 3386 C CA . GLY A 1 459 ? 7.477 32.312 14.445 1 94 459 GLY A CA 1
ATOM 3387 C C . GLY A 1 459 ? 7.734 30.812 14.281 1 94 459 GLY A C 1
ATOM 3388 O O . GLY A 1 459 ? 7.102 30 14.953 1 94 459 GLY A O 1
ATOM 3389 N N . PHE A 1 460 ? 8.602 30.438 13.367 1 93.75 460 PHE A N 1
ATOM 3390 C CA . PHE A 1 460 ? 9 29.062 13.125 1 93.75 460 PHE A CA 1
ATOM 3391 C C . PHE A 1 460 ? 10.398 29 12.523 1 93.75 460 PHE A C 1
ATOM 3393 O O . PHE A 1 460 ? 10.898 30 11.992 1 93.75 460 PHE A O 1
ATOM 3400 N N . GLU A 1 461 ? 11.039 27.891 12.703 1 90.94 461 GLU A N 1
ATOM 3401 C CA . GLU A 1 461 ? 12.328 27.656 12.062 1 90.94 461 GLU A CA 1
ATOM 3402 C C . GLU A 1 461 ? 12.156 27.203 10.617 1 90.94 461 GLU A C 1
ATOM 3404 O O . GLU A 1 461 ? 11.625 26.125 10.359 1 90.94 461 GLU A O 1
ATOM 3409 N N . ASP A 1 462 ? 12.539 28.016 9.797 1 90.62 462 ASP A N 1
ATOM 3410 C CA . ASP A 1 462 ? 12.375 27.75 8.367 1 90.62 462 ASP A CA 1
ATOM 3411 C C . ASP A 1 462 ? 13.242 26.578 7.922 1 90.62 462 ASP A C 1
ATOM 3413 O O . ASP A 1 462 ? 14.227 26.234 8.578 1 90.62 462 ASP A O 1
ATOM 3417 N N . ILE A 1 463 ? 12.773 25.906 6.973 1 83 463 ILE A N 1
ATOM 3418 C CA . ILE A 1 463 ? 13.555 24.844 6.359 1 83 463 ILE A CA 1
ATOM 3419 C C . ILE A 1 463 ? 14.547 25.438 5.363 1 83 463 ILE A C 1
ATOM 3421 O O . ILE A 1 463 ? 14.156 26.172 4.449 1 83 463 ILE A O 1
ATOM 3425 N N . PRO A 1 464 ? 15.773 25.266 5.809 1 71.44 464 PRO A N 1
ATOM 3426 C CA . PRO A 1 464 ? 16.781 25.875 4.93 1 71.44 464 PRO A CA 1
ATOM 3427 C C . PRO A 1 464 ? 16.609 25.453 3.467 1 71.44 464 PRO A C 1
ATOM 3429 O O . PRO A 1 464 ? 16.234 24.312 3.182 1 71.44 464 PRO A O 1
ATOM 3432 N N . GLU A 1 465 ? 16.281 26.578 2.842 1 62.53 465 GLU A N 1
ATOM 3433 C CA . GLU A 1 465 ? 16.219 26.297 1.412 1 62.53 465 GLU A CA 1
ATOM 3434 C C . GLU A 1 465 ? 17.484 25.594 0.937 1 62.53 465 GLU A C 1
ATOM 3436 O O . GLU A 1 465 ? 18.594 25.953 1.344 1 62.53 465 GLU A O 1
ATOM 3441 N N . GLU A 1 466 ? 17.484 24.406 0.976 1 45.28 466 GLU A N 1
ATOM 3442 C CA . GLU A 1 466 ? 18.719 23.844 0.453 1 45.28 466 GLU A CA 1
ATOM 3443 C C . GLU A 1 466 ? 19.344 24.766 -0.597 1 45.28 466 GLU A C 1
ATOM 3445 O O . GLU A 1 466 ? 18.656 25.219 -1.52 1 45.28 466 GLU A O 1
ATOM 3450 N N . GLU A 1 467 ? 20.047 25.797 -0.057 1 36.34 467 GLU A N 1
ATOM 3451 C CA . GLU A 1 467 ? 20.734 26.812 -0.85 1 36.34 467 GLU A CA 1
ATOM 3452 C C . GLU A 1 467 ? 20.906 26.359 -2.299 1 36.34 467 GLU A C 1
ATOM 3454 O O . GLU A 1 467 ? 21.359 25.25 -2.561 1 36.34 467 GLU A O 1
ATOM 3459 N N . GLU A 1 468 ? 20.109 26.906 -3.152 1 32.09 468 GLU A N 1
ATOM 3460 C CA . GLU A 1 468 ? 20.531 27.062 -4.543 1 32.09 468 GLU A CA 1
ATOM 3461 C C . GLU A 1 468 ? 21.922 27.672 -4.637 1 32.09 468 GLU A C 1
ATOM 3463 O O . GLU A 1 468 ? 22.234 28.641 -3.938 1 32.09 468 GLU A O 1
ATOM 3468 N N . MET B 1 1 ? 19.219 34.062 -22.766 1 30.41 1 MET B N 1
ATOM 3469 C CA . MET B 1 1 ? 19.656 32.938 -23.594 1 30.41 1 MET B CA 1
ATOM 3470 C C . MET B 1 1 ? 19.5 31.625 -22.875 1 30.41 1 MET B C 1
ATOM 3472 O O . MET B 1 1 ? 19.812 31.516 -21.688 1 30.41 1 MET B O 1
ATOM 3476 N N . ALA B 1 2 ? 18.75 30.828 -23.375 1 48.62 2 ALA B N 1
ATOM 3477 C CA . ALA B 1 2 ? 18.5 29.516 -22.797 1 48.62 2 ALA B CA 1
ATOM 3478 C C . ALA B 1 2 ? 19.812 28.812 -22.453 1 48.62 2 ALA B C 1
ATOM 3480 O O . ALA B 1 2 ? 20.719 28.719 -23.281 1 48.62 2 ALA B O 1
ATOM 3481 N N . ARG B 1 3 ? 20.141 28.766 -21.203 1 66.06 3 ARG B N 1
ATOM 3482 C CA . ARG B 1 3 ? 21.391 28.188 -20.734 1 66.06 3 ARG B CA 1
ATOM 3483 C C . ARG B 1 3 ? 21.625 26.812 -21.359 1 66.06 3 ARG B C 1
ATOM 3485 O O . ARG B 1 3 ? 20.688 26.016 -21.469 1 66.06 3 ARG B O 1
ATOM 3492 N N . ASP B 1 4 ? 22.75 26.719 -22.141 1 75.75 4 ASP B N 1
ATOM 3493 C CA . ASP B 1 4 ? 23.156 25.453 -22.734 1 75.75 4 ASP B CA 1
ATOM 3494 C C . ASP B 1 4 ? 23.719 24.5 -21.688 1 75.75 4 ASP B C 1
ATOM 3496 O O . ASP B 1 4 ? 24.875 24.625 -21.281 1 75.75 4 ASP B O 1
ATOM 3500 N N . TYR B 1 5 ? 22.984 23.688 -21.266 1 82.94 5 TYR B N 1
ATOM 3501 C CA . TYR B 1 5 ? 23.391 22.812 -20.156 1 82.94 5 TYR B CA 1
ATOM 3502 C C . TYR B 1 5 ? 24.344 21.734 -20.625 1 82.94 5 TYR B C 1
ATOM 3504 O O . TYR B 1 5 ? 24.969 21.047 -19.812 1 82.94 5 TYR B O 1
ATOM 3512 N N . ALA B 1 6 ? 24.547 21.672 -21.938 1 86.88 6 ALA B N 1
ATOM 3513 C CA . ALA B 1 6 ? 25.641 20.828 -22.422 1 86.88 6 ALA B CA 1
ATOM 3514 C C . ALA B 1 6 ? 27 21.406 -22.031 1 86.88 6 ALA B C 1
ATOM 3516 O O . ALA B 1 6 ? 27.891 20.672 -21.609 1 86.88 6 ALA B O 1
ATOM 3517 N N . VAL B 1 7 ? 27.062 22.672 -22.172 1 88.12 7 VAL B N 1
ATOM 3518 C CA . VAL B 1 7 ? 28.297 23.375 -21.844 1 88.12 7 VAL B CA 1
ATOM 3519 C C . VAL B 1 7 ? 28.5 23.375 -20.328 1 88.12 7 VAL B C 1
ATOM 3521 O O . VAL B 1 7 ? 29.609 23.156 -19.844 1 88.12 7 VAL B O 1
ATOM 3524 N N . VAL B 1 8 ? 27.438 23.562 -19.625 1 90.31 8 VAL B N 1
ATOM 3525 C CA . VAL B 1 8 ? 27.484 23.594 -18.172 1 90.31 8 VAL B CA 1
ATOM 3526 C C . VAL B 1 8 ? 27.938 22.234 -17.625 1 90.31 8 VAL B C 1
ATOM 3528 O O . VAL B 1 8 ? 28.828 22.172 -16.781 1 90.31 8 VAL B O 1
ATOM 3531 N N . SER B 1 9 ? 27.297 21.234 -18.125 1 92.5 9 SER B N 1
ATOM 3532 C CA . SER B 1 9 ? 27.578 19.875 -17.656 1 92.5 9 SER B CA 1
ATOM 3533 C C . SER B 1 9 ? 29.031 19.484 -17.953 1 92.5 9 SER B C 1
ATOM 3535 O O . SER B 1 9 ? 29.688 18.859 -17.125 1 92.5 9 SER B O 1
ATOM 3537 N N . LYS B 1 10 ? 29.484 19.797 -19.141 1 91.19 10 LYS B N 1
ATOM 3538 C CA . LYS B 1 10 ? 30.875 19.5 -19.5 1 91.19 10 LYS B CA 1
ATOM 3539 C C . LYS B 1 10 ? 31.844 20.234 -18.594 1 91.19 10 LYS B C 1
ATOM 3541 O O . LYS B 1 10 ? 32.844 19.656 -18.156 1 91.19 10 LYS B O 1
ATOM 3546 N N . ALA B 1 11 ? 31.547 21.453 -18.328 1 92.38 11 ALA B N 1
ATOM 3547 C CA . ALA B 1 11 ? 32.375 22.25 -17.438 1 92.38 11 ALA B CA 1
ATOM 3548 C C . ALA B 1 11 ? 32.406 21.656 -16.031 1 92.38 11 ALA B C 1
ATOM 3550 O O . ALA B 1 11 ? 33.469 21.625 -15.383 1 92.38 11 ALA B O 1
ATOM 3551 N N . ILE B 1 12 ? 31.25 21.219 -15.586 1 92.69 12 ILE B N 1
ATOM 3552 C CA . ILE B 1 12 ? 31.188 20.594 -14.266 1 92.69 12 ILE B CA 1
ATOM 3553 C C . ILE B 1 12 ? 32.094 19.359 -14.227 1 92.69 12 ILE B C 1
ATOM 3555 O O . ILE B 1 12 ? 32.906 19.219 -13.312 1 92.69 12 ILE B O 1
ATOM 3559 N N . VAL B 1 13 ? 31.938 18.516 -15.211 1 93.25 13 VAL B N 1
ATOM 3560 C CA . VAL B 1 13 ? 32.688 17.25 -15.258 1 93.25 13 VAL B CA 1
ATOM 3561 C C . VAL B 1 13 ? 34.188 17.547 -15.305 1 93.25 13 VAL B C 1
ATOM 3563 O O . VAL B 1 13 ? 34.969 16.859 -14.648 1 93.25 13 VAL B O 1
ATOM 3566 N N . GLU B 1 14 ? 34.562 18.516 -16.016 1 91.94 14 GLU B N 1
ATOM 3567 C CA . GLU B 1 14 ? 35.969 18.891 -16.156 1 91.94 14 GLU B CA 1
ATOM 3568 C C . GLU B 1 14 ? 36.562 19.375 -14.82 1 91.94 14 GLU B C 1
ATOM 3570 O O . GLU B 1 14 ? 37.75 19.141 -14.531 1 91.94 14 GLU B O 1
ATOM 3575 N N . ASN B 1 15 ? 35.719 19.891 -14.055 1 93.44 15 ASN B N 1
ATOM 3576 C CA . ASN B 1 15 ? 36.188 20.516 -12.828 1 93.44 15 ASN B CA 1
ATOM 3577 C C . ASN B 1 15 ? 36.062 19.578 -11.633 1 93.44 15 ASN B C 1
ATOM 3579 O O . ASN B 1 15 ? 36.406 19.938 -10.5 1 93.44 15 ASN B O 1
ATOM 3583 N N . ILE B 1 16 ? 35.531 18.438 -11.914 1 92.5 16 ILE B N 1
ATOM 3584 C CA . ILE B 1 16 ? 35.438 17.484 -10.812 1 92.5 16 ILE B CA 1
ATOM 3585 C C . ILE B 1 16 ? 36.375 16.297 -11.078 1 92.5 16 ILE B C 1
ATOM 3587 O O . ILE B 1 16 ? 36.188 15.227 -10.5 1 92.5 16 ILE B O 1
ATOM 3591 N N . GLY B 1 17 ? 37.312 16.5 -11.914 1 90.06 17 GLY B N 1
ATOM 3592 C CA . GLY B 1 17 ? 38.344 15.5 -12.15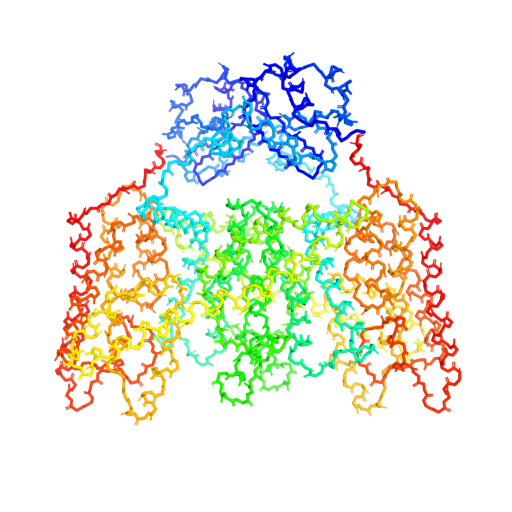6 1 90.06 17 GLY B CA 1
ATOM 3593 C C . GLY B 1 17 ? 38.062 14.656 -13.383 1 90.06 17 GLY B C 1
ATOM 3594 O O . GLY B 1 17 ? 38.719 13.633 -13.602 1 90.06 17 GLY B O 1
ATOM 3595 N N . GLY B 1 18 ? 37.125 15.078 -14.164 1 89.62 18 GLY B N 1
ATOM 3596 C CA . GLY B 1 18 ? 36.812 14.344 -15.383 1 89.62 18 GLY B CA 1
ATOM 3597 C C . GLY B 1 18 ? 35.812 13.227 -15.18 1 89.62 18 GLY B C 1
ATOM 3598 O O . GLY B 1 18 ? 35.469 12.906 -14.039 1 89.62 18 GLY B O 1
ATOM 3599 N N . ILE B 1 19 ? 35.406 12.664 -16.266 1 88.81 19 ILE B N 1
ATOM 3600 C CA . ILE B 1 19 ? 34.344 11.641 -16.281 1 88.81 19 ILE B CA 1
ATOM 3601 C C . ILE B 1 19 ? 34.844 10.383 -15.57 1 88.81 19 ILE B C 1
ATOM 3603 O O . ILE B 1 19 ? 34.062 9.688 -14.93 1 88.81 19 ILE B O 1
ATOM 3607 N N . ASP B 1 20 ? 36.094 10.141 -15.656 1 84.75 20 ASP B N 1
ATOM 3608 C CA . ASP B 1 20 ? 36.656 8.93 -15.078 1 84.75 20 ASP B CA 1
ATOM 3609 C C . ASP B 1 20 ? 36.688 9 -13.555 1 84.75 20 ASP B C 1
ATOM 3611 O O . ASP B 1 20 ? 36.812 7.977 -12.883 1 84.75 20 ASP B O 1
ATOM 3615 N N . ASN B 1 21 ? 36.531 10.188 -13.062 1 88.62 21 ASN B N 1
ATOM 3616 C CA . ASN B 1 21 ? 36.594 10.367 -11.617 1 88.62 21 ASN B CA 1
ATOM 3617 C C . ASN B 1 21 ? 35.219 10.18 -10.977 1 88.62 21 ASN B C 1
ATOM 3619 O O . ASN B 1 21 ? 35.062 10.25 -9.758 1 88.62 21 ASN B O 1
ATOM 3623 N N . ILE B 1 22 ? 34.188 9.953 -11.797 1 86.69 22 ILE B N 1
ATOM 3624 C CA . ILE B 1 22 ? 32.812 9.828 -11.305 1 86.69 22 ILE B CA 1
ATOM 3625 C C . ILE B 1 22 ? 32.469 8.352 -11.094 1 86.69 22 ILE B C 1
ATOM 3627 O O . ILE B 1 22 ? 32.5 7.559 -12.039 1 86.69 22 ILE B O 1
ATOM 3631 N N . SER B 1 23 ? 32.281 8.023 -9.922 1 82.31 23 SER B N 1
ATOM 3632 C CA . SER B 1 23 ? 31.891 6.656 -9.594 1 82.31 23 SER B CA 1
ATOM 3633 C C . SER B 1 23 ? 30.391 6.441 -9.828 1 82.31 23 SER B C 1
ATOM 3635 O O . SER B 1 23 ? 29.984 5.414 -10.375 1 82.31 23 SER B O 1
ATOM 3637 N N . SER B 1 24 ? 29.641 7.324 -9.336 1 82 24 SER B N 1
ATOM 3638 C CA . SER B 1 24 ? 28.188 7.258 -9.523 1 82 24 SER B CA 1
ATOM 3639 C C . SER B 1 24 ? 27.578 8.648 -9.648 1 82 24 SER B C 1
ATOM 3641 O O . SER B 1 24 ? 28.141 9.625 -9.141 1 82 24 SER B O 1
ATOM 3643 N N . LEU B 1 25 ? 26.578 8.742 -10.492 1 85.31 25 LEU B N 1
ATOM 3644 C CA . LEU B 1 25 ? 25.859 9.992 -10.727 1 85.31 25 LEU B CA 1
ATOM 3645 C C . LEU B 1 25 ? 24.359 9.789 -10.539 1 85.31 25 LEU B C 1
ATOM 3647 O O . LEU B 1 25 ? 23.781 8.859 -11.094 1 85.31 25 LEU B O 1
ATOM 3651 N N . THR B 1 26 ? 23.844 10.547 -9.609 1 80.19 26 THR B N 1
ATOM 3652 C CA . THR B 1 26 ? 22.391 10.602 -9.43 1 80.19 26 THR B CA 1
ATOM 3653 C C . THR B 1 26 ? 21.906 12.039 -9.312 1 80.19 26 THR B C 1
ATOM 3655 O O . THR B 1 26 ? 22.719 12.977 -9.383 1 80.19 26 THR B O 1
ATOM 3658 N N . HIS B 1 27 ? 20.688 12.312 -9.531 1 77.69 27 HIS B N 1
ATOM 3659 C CA . HIS B 1 27 ? 20.203 13.68 -9.328 1 77.69 27 HIS B CA 1
ATOM 3660 C C . HIS B 1 27 ? 18.875 13.688 -8.562 1 77.69 27 HIS B C 1
ATOM 3662 O O . HIS B 1 27 ? 18.172 12.68 -8.523 1 77.69 27 HIS B O 1
ATOM 3668 N N . CYS B 1 28 ? 18.734 14.68 -7.828 1 64.56 28 CYS B N 1
ATOM 3669 C CA . CYS B 1 28 ? 17.438 14.938 -7.23 1 64.56 28 CYS B CA 1
ATOM 3670 C C . CYS B 1 28 ? 16.734 16.094 -7.934 1 64.56 28 CYS B C 1
ATOM 3672 O O . CYS B 1 28 ? 16.859 16.25 -9.148 1 64.56 28 CYS B O 1
ATOM 3674 N N . MET B 1 29 ? 15.93 16.844 -7.273 1 63.66 29 MET B N 1
ATOM 3675 C CA . MET B 1 29 ? 15.109 17.859 -7.91 1 63.66 29 MET B CA 1
ATOM 3676 C C . MET B 1 29 ? 15.961 19.031 -8.398 1 63.66 29 MET B C 1
ATOM 3678 O O . MET B 1 29 ? 15.672 19.625 -9.43 1 63.66 29 MET B O 1
ATOM 3682 N N . THR B 1 30 ? 16.969 19.281 -7.762 1 72.25 30 THR B N 1
ATOM 3683 C CA . THR B 1 30 ? 17.703 20.484 -8.125 1 72.25 30 THR B CA 1
ATOM 3684 C C . THR B 1 30 ? 19.219 20.219 -8.125 1 72.25 30 THR B C 1
ATOM 3686 O O . THR B 1 30 ? 20 21.078 -8.523 1 72.25 30 THR B O 1
ATOM 3689 N N . ARG B 1 31 ? 19.594 19.016 -7.758 1 85 31 ARG B N 1
ATOM 3690 C CA . ARG B 1 31 ? 21.016 18.797 -7.547 1 85 31 ARG B CA 1
ATOM 3691 C C . ARG B 1 31 ? 21.5 17.562 -8.312 1 85 31 ARG B C 1
ATOM 3693 O O . ARG B 1 31 ? 20.781 16.562 -8.414 1 85 31 ARG B O 1
ATOM 3700 N N . LEU B 1 32 ? 22.703 17.703 -8.859 1 89.94 32 LEU B N 1
ATOM 3701 C CA . LEU B 1 32 ? 23.484 16.562 -9.328 1 89.94 32 LEU B CA 1
ATOM 3702 C C . LEU B 1 32 ? 24.297 15.969 -8.188 1 89.94 32 LEU B C 1
ATOM 3704 O O . LEU B 1 32 ? 24.953 16.703 -7.441 1 89.94 32 LEU B O 1
ATOM 3708 N N . ARG B 1 33 ? 24.156 14.797 -8 1 85.5 33 ARG B N 1
ATOM 3709 C CA . ARG B 1 33 ? 24.891 14.117 -6.934 1 85.5 33 ARG B CA 1
ATOM 3710 C C . ARG B 1 33 ? 25.969 13.203 -7.508 1 85.5 33 ARG B C 1
ATOM 3712 O O . ARG B 1 33 ? 25.672 12.172 -8.102 1 85.5 33 ARG B O 1
ATOM 3719 N N . PHE B 1 34 ? 27.219 13.57 -7.199 1 87.69 34 PHE B N 1
ATOM 3720 C CA . PHE B 1 34 ? 28.359 12.82 -7.695 1 87.69 34 PHE B CA 1
ATOM 3721 C C . PHE B 1 34 ? 29.016 12.031 -6.57 1 87.69 34 PHE B C 1
ATOM 3723 O O . PHE B 1 34 ? 29.203 12.555 -5.469 1 87.69 34 PHE B O 1
ATOM 3730 N N . VAL B 1 35 ? 29.156 10.812 -6.789 1 83.88 35 VAL B N 1
ATOM 3731 C CA . VAL B 1 35 ? 30.156 10.086 -6.016 1 83.88 35 VAL B CA 1
ATOM 3732 C C . VAL B 1 35 ? 31.453 10.016 -6.797 1 83.88 35 VAL B C 1
ATOM 3734 O O . VAL B 1 35 ? 31.516 9.438 -7.887 1 83.88 35 VAL B O 1
ATOM 3737 N N . LEU B 1 36 ? 32.531 10.633 -6.246 1 86.31 36 LEU B N 1
ATOM 3738 C CA . LEU B 1 36 ? 33.812 10.75 -6.953 1 86.31 36 LEU B CA 1
ATOM 3739 C C . LEU B 1 36 ? 34.812 9.734 -6.434 1 86.31 36 LEU B C 1
ATOM 3741 O O . LEU B 1 36 ? 34.812 9.43 -5.238 1 86.31 36 LEU B O 1
ATOM 3745 N N . LYS B 1 37 ? 35.531 9.164 -7.297 1 83.56 37 LYS B N 1
ATOM 3746 C CA . LYS B 1 37 ? 36.625 8.25 -6.93 1 83.56 37 LYS B CA 1
ATOM 3747 C C . LYS B 1 37 ? 37.688 8.961 -6.094 1 83.56 37 LYS B C 1
ATOM 3749 O O . LYS B 1 37 ? 38.188 8.406 -5.121 1 83.56 37 LYS B O 1
ATOM 3754 N N . ASP B 1 38 ? 38 10.164 -6.504 1 82.44 38 ASP B N 1
ATOM 3755 C CA . ASP B 1 38 ? 38.969 11.031 -5.84 1 82.44 38 ASP B CA 1
ATOM 3756 C C . ASP B 1 38 ? 38.406 12.445 -5.664 1 82.44 38 ASP B C 1
ATOM 3758 O O . ASP B 1 38 ? 38.406 13.227 -6.613 1 82.44 38 ASP B O 1
ATOM 3762 N N . GLU B 1 39 ? 38.062 12.75 -4.539 1 84.56 39 GLU B N 1
ATOM 3763 C CA . GLU B 1 39 ? 37.406 14.031 -4.246 1 84.56 39 GLU B CA 1
ATOM 3764 C C . GLU B 1 39 ? 38.406 15.18 -4.348 1 84.56 39 GLU B C 1
ATOM 3766 O O . GLU B 1 39 ? 38.031 16.328 -4.57 1 84.56 39 GLU B O 1
ATOM 3771 N N . SER B 1 40 ? 39.656 14.852 -4.215 1 84.88 40 SER B N 1
ATOM 3772 C CA . SER B 1 40 ? 40.688 15.883 -4.234 1 84.88 40 SER B CA 1
ATOM 3773 C C . SER B 1 40 ? 40.781 16.516 -5.617 1 84.88 40 SER B C 1
ATOM 3775 O O . SER B 1 40 ? 41.312 17.641 -5.75 1 84.88 40 SER B O 1
ATOM 3777 N N . LYS B 1 41 ? 40.312 15.844 -6.555 1 88 41 LYS B N 1
ATOM 3778 C CA . LYS B 1 41 ? 40.406 16.328 -7.926 1 88 41 LYS B CA 1
ATOM 3779 C C . LYS B 1 41 ? 39.281 17.312 -8.234 1 88 41 LYS B C 1
ATOM 3781 O O . LYS B 1 41 ? 39.281 17.969 -9.281 1 88 41 LYS B O 1
ATOM 3786 N N . ALA B 1 42 ? 38.312 17.359 -7.375 1 89.12 42 ALA B N 1
ATOM 3787 C CA . ALA B 1 42 ? 37.188 18.25 -7.602 1 89.12 42 ALA B CA 1
ATOM 3788 C C . ALA B 1 42 ? 37.5 19.672 -7.102 1 89.12 42 ALA B C 1
ATOM 3790 O O . ALA B 1 42 ? 37.906 19.844 -5.957 1 89.12 42 ALA B O 1
ATOM 3791 N N . ASN B 1 43 ? 37.406 20.609 -7.996 1 89.62 43 ASN B N 1
ATOM 3792 C CA . ASN B 1 43 ? 37.594 22.031 -7.672 1 89.62 43 ASN B CA 1
ATOM 3793 C C . ASN B 1 43 ? 36.25 22.703 -7.34 1 89.62 43 ASN B C 1
ATOM 3795 O O . ASN B 1 43 ? 35.531 23.156 -8.242 1 89.62 43 ASN B O 1
ATOM 3799 N N . GLU B 1 44 ? 35.969 22.781 -6.137 1 90.12 44 GLU B N 1
ATOM 3800 C CA . GLU B 1 44 ? 34.688 23.297 -5.68 1 90.12 44 GLU B CA 1
ATOM 3801 C C . GLU B 1 44 ? 34.469 24.734 -6.16 1 90.12 44 GLU B C 1
ATOM 3803 O O . GLU B 1 44 ? 33.375 25.078 -6.629 1 90.12 44 GLU B O 1
ATOM 3808 N N . ALA B 1 45 ? 35.5 25.531 -6.031 1 87.88 45 ALA B N 1
ATOM 3809 C CA . ALA B 1 45 ? 35.406 26.938 -6.422 1 87.88 45 ALA B CA 1
ATOM 3810 C C . ALA B 1 45 ? 35.156 27.062 -7.918 1 87.88 45 ALA B C 1
ATOM 3812 O O . ALA B 1 45 ? 34.344 27.891 -8.344 1 87.88 45 ALA B O 1
ATOM 3813 N N . ALA B 1 46 ? 35.812 26.312 -8.664 1 91.75 46 ALA B N 1
ATOM 3814 C CA . ALA B 1 46 ? 35.656 26.344 -10.117 1 91.75 46 ALA B CA 1
ATOM 3815 C C . ALA B 1 46 ? 34.25 25.906 -10.523 1 91.75 46 ALA B C 1
ATOM 3817 O O . ALA B 1 46 ? 33.656 26.469 -11.438 1 91.75 46 ALA B O 1
ATOM 3818 N N . VAL B 1 47 ? 33.719 24.891 -9.867 1 93.25 47 VAL B N 1
ATOM 3819 C CA . VAL B 1 47 ? 32.406 24.375 -10.188 1 93.25 47 VAL B CA 1
ATOM 3820 C C . VAL B 1 47 ? 31.344 25.422 -9.828 1 93.25 47 VAL B C 1
ATOM 3822 O O . VAL B 1 47 ? 30.406 25.656 -10.594 1 93.25 47 VAL B O 1
ATOM 3825 N N . LYS B 1 48 ? 31.562 26.141 -8.773 1 90.5 48 LYS B N 1
ATOM 3826 C CA . LYS B 1 48 ? 30.641 27.188 -8.328 1 90.5 48 LYS B CA 1
ATOM 3827 C C . LYS B 1 48 ? 30.609 28.359 -9.297 1 90.5 48 LYS B C 1
ATOM 3829 O O . LYS B 1 48 ? 29.594 29.047 -9.43 1 90.5 48 LYS B O 1
ATOM 3834 N N . ALA B 1 49 ? 31.688 28.516 -9.938 1 87.19 49 ALA B N 1
ATOM 3835 C CA . ALA B 1 49 ? 31.844 29.672 -10.82 1 87.19 49 ALA B CA 1
ATOM 3836 C C . ALA B 1 49 ? 31.219 29.406 -12.188 1 87.19 49 ALA B C 1
ATOM 3838 O O . ALA B 1 49 ? 31.078 30.328 -13 1 87.19 49 ALA B O 1
ATOM 3839 N N . ILE B 1 50 ? 30.859 28.188 -12.398 1 90.31 50 ILE B N 1
ATOM 3840 C CA . ILE B 1 50 ? 30.266 27.844 -13.688 1 90.31 50 ILE B CA 1
ATOM 3841 C C . ILE B 1 50 ? 28.875 28.5 -13.805 1 90.31 50 ILE B C 1
ATOM 3843 O O . ILE B 1 50 ? 28.062 28.391 -12.883 1 90.31 50 ILE B O 1
ATOM 3847 N N . ASP B 1 51 ? 28.688 29.172 -14.875 1 86.38 51 ASP B N 1
ATOM 3848 C CA . ASP B 1 51 ? 27.391 29.766 -15.133 1 86.38 51 ASP B CA 1
ATOM 3849 C C . ASP B 1 51 ? 26.312 28.703 -15.242 1 86.38 51 ASP B C 1
ATOM 3851 O O . ASP B 1 51 ? 26.375 27.812 -16.094 1 86.38 51 ASP B O 1
ATOM 3855 N N . GLY B 1 52 ? 25.391 28.656 -14.344 1 84.12 52 GLY B N 1
ATOM 3856 C CA . GLY B 1 52 ? 24.312 27.672 -14.312 1 84.12 52 GLY B CA 1
ATOM 3857 C C . GLY B 1 52 ? 24.312 26.844 -13.047 1 84.12 52 GLY B C 1
ATOM 3858 O O . GLY B 1 52 ? 23.359 26.094 -12.789 1 84.12 52 GLY B O 1
ATOM 3859 N N . VAL B 1 53 ? 25.469 26.938 -12.43 1 89.5 53 VAL B N 1
ATOM 3860 C CA . VAL B 1 53 ? 25.594 26.25 -11.148 1 89.5 53 VAL B CA 1
ATOM 3861 C C . VAL B 1 53 ? 25.203 27.203 -10.016 1 89.5 53 VAL B C 1
ATOM 3863 O O . VAL B 1 53 ? 25.734 28.297 -9.914 1 89.5 53 VAL B O 1
ATOM 3866 N N . MET B 1 54 ? 24.328 26.797 -9.289 1 83.81 54 MET B N 1
ATOM 3867 C CA . MET B 1 54 ? 23.797 27.641 -8.219 1 83.81 54 MET B CA 1
ATOM 3868 C C . MET B 1 54 ? 24.594 27.438 -6.93 1 83.81 54 MET B C 1
ATOM 3870 O O . MET B 1 54 ? 24.531 28.266 -6.027 1 83.81 54 MET B O 1
ATOM 3874 N N . GLY B 1 55 ? 25.281 26.344 -6.785 1 85.56 55 GLY B N 1
ATOM 3875 C CA . GLY B 1 55 ? 26.078 26.047 -5.602 1 85.56 55 GLY B CA 1
ATOM 3876 C C . GLY B 1 55 ? 26.625 24.641 -5.586 1 85.56 55 GLY B C 1
ATOM 3877 O O . GLY B 1 55 ? 26.344 23.844 -6.484 1 85.56 55 GLY B O 1
ATOM 3878 N N . VAL B 1 56 ? 27.609 24.391 -4.77 1 88.69 56 VAL B N 1
ATOM 3879 C CA . VAL B 1 56 ? 28.203 23.078 -4.582 1 88.69 56 VAL B CA 1
ATOM 3880 C C . VAL B 1 56 ? 28.141 22.688 -3.105 1 88.69 56 VAL B C 1
ATOM 3882 O O . VAL B 1 56 ? 28.359 23.531 -2.229 1 88.69 56 VAL B O 1
ATOM 3885 N N . VAL B 1 57 ? 27.609 21.547 -2.826 1 82.44 57 VAL B N 1
ATOM 3886 C CA . VAL B 1 57 ? 27.547 21.031 -1.462 1 82.44 57 VAL B CA 1
ATOM 3887 C C . VAL B 1 57 ? 28.219 19.672 -1.386 1 82.44 57 VAL B C 1
ATOM 3889 O O . VAL B 1 57 ? 28.031 18.828 -2.266 1 82.44 57 VAL B O 1
ATOM 3892 N N . LYS B 1 58 ? 29.109 19.547 -0.422 1 79.56 58 LYS B N 1
ATOM 3893 C CA . LYS B 1 58 ? 29.703 18.25 -0.132 1 79.56 58 LYS B CA 1
ATOM 3894 C C . LYS B 1 58 ? 29.062 17.609 1.097 1 79.56 58 LYS B C 1
ATOM 3896 O O . LYS B 1 58 ? 29.172 18.141 2.203 1 79.56 58 LYS B O 1
ATOM 3901 N N . GLN B 1 59 ? 28.234 16.641 0.924 1 72.5 59 GLN B N 1
ATOM 3902 C CA . GLN B 1 59 ? 27.531 15.992 2.029 1 72.5 59 GLN B CA 1
ATOM 3903 C C . GLN B 1 59 ? 27.422 14.484 1.806 1 72.5 59 GLN B C 1
ATOM 3905 O O . GLN B 1 59 ? 27.094 14.031 0.704 1 72.5 59 GLN B O 1
ATOM 3910 N N . GLY B 1 60 ? 27.641 13.688 2.836 1 62.5 60 GLY B N 1
ATOM 3911 C CA . GLY B 1 60 ? 27.422 12.25 2.787 1 62.5 60 GLY B CA 1
ATOM 3912 C C . GLY B 1 60 ? 28.297 11.547 1.77 1 62.5 60 GLY B C 1
ATOM 3913 O O . GLY B 1 60 ? 27.844 10.617 1.092 1 62.5 60 GLY B O 1
ATOM 3914 N N . GLY B 1 61 ? 29.484 12.078 1.488 1 70.5 61 GLY B N 1
ATOM 3915 C CA . GLY B 1 61 ? 30.391 11.461 0.527 1 70.5 61 GLY B CA 1
ATOM 3916 C C . GLY B 1 61 ? 30.031 11.781 -0.913 1 70.5 61 GLY B C 1
ATOM 3917 O O . GLY B 1 61 ? 30.594 11.195 -1.841 1 70.5 61 GLY B O 1
ATOM 3918 N N . GLN B 1 62 ? 29.125 12.609 -0.954 1 80.5 62 GLN B N 1
ATOM 3919 C CA . GLN B 1 62 ? 28.703 12.992 -2.301 1 80.5 62 GLN B CA 1
ATOM 3920 C C . GLN B 1 62 ? 29.078 14.445 -2.598 1 80.5 62 GLN B C 1
ATOM 3922 O O . GLN B 1 62 ? 29.047 15.297 -1.704 1 80.5 62 GLN B O 1
ATOM 3927 N N . PHE B 1 63 ? 29.656 14.664 -3.799 1 88.12 63 PHE B N 1
ATOM 3928 C CA . PHE B 1 63 ? 29.828 15.992 -4.371 1 88.12 63 PHE B CA 1
ATOM 3929 C C . PHE B 1 63 ? 28.578 16.438 -5.109 1 88.12 63 PHE B C 1
ATOM 3931 O O . PHE B 1 63 ? 28.25 15.914 -6.18 1 88.12 63 PHE B O 1
ATOM 3938 N N . GLN B 1 64 ? 27.844 17.281 -4.512 1 88.5 64 GLN B N 1
ATOM 3939 C CA . GLN B 1 64 ? 26.547 17.672 -5.051 1 88.5 64 GLN B CA 1
ATOM 3940 C C . GLN B 1 64 ? 26.609 19.031 -5.715 1 88.5 64 GLN B C 1
ATOM 3942 O O . GLN B 1 64 ? 27.141 19.984 -5.141 1 88.5 64 GLN B O 1
ATOM 3947 N N . VAL B 1 65 ? 26.203 19.094 -6.965 1 92 65 VAL B N 1
ATOM 3948 C CA . VAL B 1 65 ? 26.156 20.344 -7.73 1 92 65 VAL B CA 1
ATOM 3949 C C . VAL B 1 65 ? 24.703 20.797 -7.879 1 92 65 VAL B C 1
ATOM 3951 O O . VAL B 1 65 ? 23.875 20.062 -8.414 1 92 65 VAL B O 1
ATOM 3954 N N . ILE B 1 66 ? 24.5 21.969 -7.375 1 86.44 66 ILE B N 1
ATOM 3955 C CA . ILE B 1 66 ? 23.141 22.516 -7.41 1 86.44 66 ILE B CA 1
ATOM 3956 C C . ILE B 1 66 ? 22.906 23.234 -8.742 1 86.44 66 ILE B C 1
ATOM 3958 O O . ILE B 1 66 ? 23.562 24.234 -9.039 1 86.44 66 ILE B O 1
ATOM 3962 N N . ILE B 1 67 ? 22.062 22.719 -9.547 1 85.12 67 ILE B N 1
ATOM 3963 C CA . ILE B 1 67 ? 21.766 23.234 -10.875 1 85.12 67 ILE B CA 1
ATOM 3964 C C . ILE B 1 67 ? 20.391 23.922 -10.859 1 85.12 67 ILE B C 1
ATOM 3966 O O . ILE B 1 67 ? 20.203 24.953 -11.516 1 85.12 67 ILE B O 1
ATOM 3970 N N . GLY B 1 68 ? 19.484 23.547 -10.023 1 73.94 68 GLY B N 1
ATOM 3971 C CA . GLY B 1 68 ? 18.109 24.047 -10.031 1 73.94 68 GLY B CA 1
ATOM 3972 C C . GLY B 1 68 ? 17.172 23.203 -10.867 1 73.94 68 GLY B C 1
ATOM 3973 O O . GLY B 1 68 ? 17.328 21.984 -10.945 1 73.94 68 GLY B O 1
ATOM 3974 N N . ASN B 1 69 ? 16.234 23.922 -11.5 1 68.31 69 ASN B N 1
ATOM 3975 C CA . ASN B 1 69 ? 15.117 23.25 -12.156 1 68.31 69 ASN B CA 1
ATOM 3976 C C . ASN B 1 69 ? 15.578 22.469 -13.383 1 68.31 69 ASN B C 1
ATOM 3978 O O . ASN B 1 69 ? 14.844 21.625 -13.891 1 68.31 69 ASN B O 1
ATOM 3982 N N . HIS B 1 70 ? 16.734 22.719 -13.781 1 76.31 70 HIS B N 1
ATOM 3983 C CA . HIS B 1 70 ? 17.203 22.078 -15 1 76.31 70 HIS B CA 1
ATOM 3984 C C . HIS B 1 70 ? 18.172 20.938 -14.688 1 76.31 70 HIS B C 1
ATOM 3986 O O . HIS B 1 70 ? 19.016 20.594 -15.523 1 76.31 70 HIS B O 1
ATOM 3992 N N . VAL B 1 71 ? 18.094 20.422 -13.492 1 85.44 71 VAL B N 1
ATOM 3993 C CA . VAL B 1 71 ? 19.031 19.391 -13.062 1 85.44 71 VAL B CA 1
ATOM 3994 C C . VAL B 1 71 ? 18.859 18.141 -13.93 1 85.44 71 VAL B C 1
ATOM 3996 O O . VAL B 1 71 ? 19.844 17.484 -14.266 1 85.44 71 VAL B O 1
ATOM 3999 N N . GLY B 1 72 ? 17.672 17.828 -14.297 1 79.94 72 GLY B N 1
ATOM 4000 C CA . GLY B 1 72 ? 17.453 16.688 -15.164 1 79.94 72 GLY B CA 1
ATOM 4001 C C . GLY B 1 72 ? 18.172 16.797 -16.484 1 79.94 72 GLY B C 1
ATOM 4002 O O . GLY B 1 72 ? 18.766 15.82 -16.953 1 79.94 72 GLY B O 1
ATOM 4003 N N . THR B 1 73 ? 18.047 17.984 -17.047 1 81 73 THR B N 1
ATOM 4004 C CA . THR B 1 73 ? 18.734 18.219 -18.328 1 81 73 THR B CA 1
ATOM 4005 C C . THR B 1 73 ? 20.234 18.109 -18.156 1 81 73 THR B C 1
ATOM 4007 O O . THR B 1 73 ? 20.922 17.516 -18.984 1 81 73 THR B O 1
ATOM 4010 N N . ALA B 1 74 ? 20.734 18.688 -17.094 1 87.25 74 ALA B N 1
ATOM 4011 C CA . ALA B 1 74 ? 22.156 18.625 -16.812 1 87.25 74 ALA B CA 1
ATOM 4012 C C . ALA B 1 74 ? 22.609 17.188 -16.594 1 87.25 74 ALA B C 1
ATOM 4014 O O . ALA B 1 74 ? 23.688 16.781 -17.062 1 87.25 74 ALA B O 1
ATOM 4015 N N . TYR B 1 75 ? 21.766 16.453 -15.914 1 85.94 75 TYR B N 1
ATOM 4016 C CA . TYR B 1 75 ? 22.031 15.047 -15.656 1 85.94 75 TYR B CA 1
ATOM 4017 C C . TYR B 1 75 ? 22.156 14.258 -16.953 1 85.94 75 TYR B C 1
ATOM 4019 O O . TYR B 1 75 ? 23.125 13.508 -17.141 1 85.94 75 TYR B O 1
ATOM 4027 N N . GLN B 1 76 ? 21.25 14.492 -17.797 1 80.81 76 GLN B N 1
ATOM 4028 C CA . GLN B 1 76 ? 21.266 13.797 -19.078 1 80.81 76 GLN B CA 1
ATOM 4029 C C . GLN B 1 76 ? 22.516 14.148 -19.891 1 80.81 76 GLN B C 1
ATOM 4031 O O . GLN B 1 76 ? 23.109 13.281 -20.531 1 80.81 76 GLN B O 1
ATOM 4036 N N . GLU B 1 77 ? 22.922 15.312 -19.828 1 84.75 77 GLU B N 1
ATOM 4037 C CA . GLU B 1 77 ? 24.109 15.758 -20.562 1 84.75 77 GLU B CA 1
ATOM 4038 C C . GLU B 1 77 ? 25.375 15.109 -20.016 1 84.75 77 GLU B C 1
ATOM 4040 O O . GLU B 1 77 ? 26.297 14.781 -20.766 1 84.75 77 GLU B O 1
ATOM 4045 N N . ILE B 1 78 ? 25.391 14.875 -18.703 1 87.44 78 ILE B N 1
ATOM 4046 C CA . ILE B 1 78 ? 26.562 14.25 -18.109 1 87.44 78 ILE B CA 1
ATOM 4047 C C . ILE B 1 78 ? 26.594 12.766 -18.453 1 87.44 78 ILE B C 1
ATOM 4049 O O . ILE B 1 78 ? 27.672 12.195 -18.688 1 87.44 78 ILE B O 1
ATOM 4053 N N . LEU B 1 79 ? 25.453 12.234 -18.469 1 82.38 79 LEU B N 1
ATOM 4054 C CA . LEU B 1 79 ? 25.359 10.828 -18.844 1 82.38 79 LEU B CA 1
ATOM 4055 C C . LEU B 1 79 ? 25.922 10.609 -20.25 1 82.38 79 LEU B C 1
ATOM 4057 O O . LEU B 1 79 ? 26.516 9.562 -20.516 1 82.38 79 LEU B O 1
ATOM 4061 N N . LYS B 1 80 ? 25.812 11.586 -21.062 1 81.56 80 LYS B N 1
ATOM 4062 C CA . LYS B 1 80 ? 26.344 11.5 -22.422 1 81.56 80 LYS B CA 1
ATOM 4063 C C . LYS B 1 80 ? 27.859 11.523 -22.438 1 81.56 80 LYS B C 1
ATOM 4065 O O . LYS B 1 80 ? 28.5 10.992 -23.359 1 81.56 80 LYS B O 1
ATOM 4070 N N . LEU B 1 81 ? 28.422 12.156 -21.453 1 81.56 81 LEU B N 1
ATOM 4071 C CA . LEU B 1 81 ? 29.859 12.359 -21.406 1 81.56 81 LEU B CA 1
ATOM 4072 C C . LEU B 1 81 ? 30.562 11.133 -20.844 1 81.56 81 LEU B C 1
ATOM 4074 O O . LEU B 1 81 ? 31.75 10.914 -21.109 1 81.56 81 LEU B O 1
ATOM 4078 N N . GLY B 1 82 ? 29.797 10.352 -20.031 1 76 82 GLY B N 1
ATOM 4079 C CA . GLY B 1 82 ? 30.453 9.227 -19.375 1 76 82 GLY B CA 1
ATOM 4080 C C . GLY B 1 82 ? 29.75 7.906 -19.625 1 76 82 GLY B C 1
ATOM 4081 O O . GLY B 1 82 ? 28.75 7.852 -20.359 1 76 82 GLY B O 1
ATOM 4082 N N . ASP B 1 83 ? 30.359 6.809 -19.266 1 70.06 83 ASP B N 1
ATOM 4083 C CA . ASP B 1 83 ? 29.781 5.465 -19.328 1 70.06 83 ASP B CA 1
ATOM 4084 C C . ASP B 1 83 ? 29.281 5.023 -17.953 1 70.06 83 ASP B C 1
ATOM 4086 O O . ASP B 1 83 ? 30.031 4.469 -17.156 1 70.06 83 ASP B O 1
ATOM 4090 N N . PHE B 1 84 ? 28.141 5.512 -17.625 1 67.81 84 PHE B N 1
ATOM 4091 C CA . PHE B 1 84 ? 27.547 5.172 -16.328 1 67.81 84 PHE B CA 1
ATOM 4092 C C . PHE B 1 84 ? 26.547 4.043 -16.484 1 67.81 84 PHE B C 1
ATOM 4094 O O . PHE B 1 84 ? 25.516 4.035 -15.805 1 67.81 84 PHE B O 1
ATOM 4101 N N . GLY B 1 85 ? 26.75 3.133 -17.375 1 61.78 85 GLY B N 1
ATOM 4102 C CA . GLY B 1 85 ? 25.891 1.989 -17.594 1 61.78 85 GLY B CA 1
ATOM 4103 C C . GLY B 1 85 ? 24.859 2.223 -18.703 1 61.78 85 GLY B C 1
ATOM 4104 O O . GLY B 1 85 ? 25.141 2.93 -19.672 1 61.78 85 GLY B O 1
ATOM 4105 N N . GLU B 1 86 ? 23.75 1.682 -18.469 1 60.12 86 GLU B N 1
ATOM 4106 C CA . GLU B 1 86 ? 22.688 1.725 -19.469 1 60.12 86 GLU B CA 1
ATOM 4107 C C . GLU B 1 86 ? 22.172 3.145 -19.656 1 60.12 86 GLU B C 1
ATOM 4109 O O . GLU B 1 86 ? 21.797 3.533 -20.766 1 60.12 86 GLU B O 1
ATOM 4114 N N . GLU B 1 87 ? 22.328 3.859 -18.625 1 64.06 87 GLU B N 1
ATOM 4115 C CA . GLU B 1 87 ? 21.812 5.219 -18.688 1 64.06 87 GLU B CA 1
ATOM 4116 C C . GLU B 1 87 ? 22.641 6.09 -19.625 1 64.06 87 GLU B C 1
ATOM 4118 O O . GLU B 1 87 ? 22.094 6.941 -20.344 1 64.06 87 GLU B O 1
ATOM 4123 N N . SER B 1 88 ? 23.938 5.898 -19.625 1 68 88 SER B N 1
ATOM 4124 C CA . SER B 1 88 ? 24.828 6.648 -20.516 1 68 88 SER B CA 1
ATOM 4125 C C . SER B 1 88 ? 24.594 6.285 -21.969 1 68 88 SER B C 1
ATOM 4127 O O . SER B 1 88 ? 24.656 7.148 -22.844 1 68 88 SER B O 1
ATOM 4129 N N . LYS B 1 89 ? 24.359 5.008 -22.219 1 63.41 89 LYS B N 1
ATOM 4130 C CA . LYS B 1 89 ? 24.125 4.582 -23.594 1 63.41 89 LYS B CA 1
ATOM 4131 C C . LYS B 1 89 ? 22.859 5.227 -24.156 1 63.41 89 LYS B C 1
ATOM 4133 O O . LYS B 1 89 ? 22.844 5.664 -25.312 1 63.41 89 LYS B O 1
ATOM 4138 N N . VAL B 1 90 ? 21.875 5.344 -23.344 1 61.56 90 VAL B N 1
ATOM 4139 C CA . VAL B 1 90 ? 20.609 5.953 -23.734 1 61.56 90 VAL B CA 1
ATOM 4140 C C . VAL B 1 90 ? 20.812 7.449 -23.969 1 61.56 90 VAL B C 1
ATOM 4142 O O . VAL B 1 90 ? 20.281 8 -24.938 1 61.56 90 VAL B O 1
ATOM 4145 N N . ALA B 1 91 ? 21.625 8.031 -23.141 1 62.69 91 ALA B N 1
ATOM 4146 C CA . ALA B 1 91 ? 21.875 9.469 -23.266 1 62.69 91 ALA B CA 1
ATOM 4147 C C . ALA B 1 91 ? 22.656 9.781 -24.531 1 62.69 91 ALA B C 1
ATOM 4149 O O . ALA B 1 91 ? 22.469 10.836 -25.141 1 62.69 91 ALA B O 1
ATOM 4150 N N . ARG B 1 92 ? 23.688 8.82 -24.984 1 61.97 92 ARG B N 1
ATOM 4151 C CA . ARG B 1 92 ? 24.516 9.016 -26.172 1 61.97 92 ARG B CA 1
ATOM 4152 C C . ARG B 1 92 ? 23.75 8.625 -27.438 1 61.97 92 ARG B C 1
ATOM 4154 O O . ARG B 1 92 ? 24.266 8.781 -28.547 1 61.97 92 ARG B O 1
ATOM 4161 N N . GLY B 1 93 ? 22.625 8.328 -27.312 1 56.69 93 GLY B N 1
ATOM 4162 C CA . GLY B 1 93 ? 21.891 7.895 -28.484 1 56.69 93 GLY B CA 1
ATOM 4163 C C . GLY B 1 93 ? 22.375 6.566 -29.031 1 56.69 93 GLY B C 1
ATOM 4164 O O . GLY B 1 93 ? 22.219 6.285 -30.234 1 56.69 93 GLY B O 1
ATOM 4165 N N . GLU B 1 94 ? 23.438 6.094 -28.547 1 52.75 94 GLU B N 1
ATOM 4166 C CA . GLU B 1 94 ? 23.938 4.852 -29.125 1 52.75 94 GLU B CA 1
ATOM 4167 C C . GLU B 1 94 ? 22.797 3.85 -29.344 1 52.75 94 GLU B C 1
ATOM 4169 O O . GLU B 1 94 ? 21.812 3.848 -28.609 1 52.75 94 GLU B O 1
ATOM 4174 N N . LYS B 1 95 ? 22.812 3.471 -30.641 1 45.88 95 LYS B N 1
ATOM 4175 C CA . LYS B 1 95 ? 21.781 2.592 -31.172 1 45.88 95 LYS B CA 1
ATOM 4176 C C . LYS B 1 95 ? 21.469 1.452 -30.219 1 45.88 95 LYS B C 1
ATOM 4178 O O . LYS B 1 95 ? 22.359 0.712 -29.797 1 45.88 95 LYS B O 1
ATOM 4183 N N . LYS B 1 96 ? 20.547 1.69 -29.359 1 50.78 96 LYS B N 1
ATOM 4184 C CA . LYS B 1 96 ? 19.953 0.584 -28.625 1 50.78 96 LYS B CA 1
ATOM 4185 C C . LYS B 1 96 ? 20.047 -0.718 -29.406 1 50.78 96 LYS B C 1
ATOM 4187 O O . LYS B 1 96 ? 19.828 -0.729 -30.625 1 50.78 96 LYS B O 1
ATOM 4192 N N . GLU B 1 97 ? 20.906 -1.65 -29.094 1 56.72 97 GLU B N 1
ATOM 4193 C CA . GLU B 1 97 ? 20.781 -2.939 -29.766 1 56.72 97 GLU B CA 1
ATOM 4194 C C . GLU B 1 97 ? 19.344 -3.168 -30.25 1 56.72 97 GLU B C 1
ATOM 4196 O O . GLU B 1 97 ? 18.391 -2.672 -29.641 1 56.72 97 GLU B O 1
ATOM 4201 N N . PRO B 1 98 ? 19.109 -3.543 -31.5 1 61.5 98 PRO B N 1
ATOM 4202 C CA . PRO B 1 98 ? 17.75 -3.801 -32 1 61.5 98 PRO B CA 1
ATOM 4203 C C . PRO B 1 98 ? 16.922 -4.613 -31.016 1 61.5 98 PRO B C 1
ATOM 4205 O O . PRO B 1 98 ? 17.438 -5.512 -30.344 1 61.5 98 PRO B O 1
ATOM 4208 N N . LEU B 1 99 ? 15.844 -3.969 -30.578 1 72.31 99 LEU B N 1
ATOM 4209 C CA . LEU B 1 99 ? 14.891 -4.652 -29.719 1 72.31 99 LEU B CA 1
ATOM 4210 C C . LEU B 1 99 ? 14.375 -5.926 -30.375 1 72.31 99 LEU B C 1
ATOM 4212 O O . LEU B 1 99 ? 13.672 -5.863 -31.391 1 72.31 99 LEU B O 1
ATOM 4216 N N . THR B 1 100 ? 15.062 -7.109 -30.172 1 78.31 100 THR B N 1
ATOM 4217 C CA . THR B 1 100 ? 14.562 -8.414 -30.609 1 78.31 100 THR B CA 1
ATOM 4218 C C . THR B 1 100 ? 13.477 -8.914 -29.656 1 78.31 100 THR B C 1
ATOM 4220 O O . THR B 1 100 ? 13.352 -8.422 -28.531 1 78.31 100 THR B O 1
ATOM 4223 N N . LEU B 1 101 ? 12.625 -9.68 -30.156 1 82.94 101 LEU B N 1
ATOM 4224 C CA . LEU B 1 101 ? 11.578 -10.281 -29.344 1 82.94 101 LEU B CA 1
ATOM 4225 C C . LEU B 1 101 ? 12.172 -10.977 -28.125 1 82.94 101 LEU B C 1
ATOM 4227 O O . LEU B 1 101 ? 11.586 -10.93 -27.031 1 82.94 101 LEU B O 1
ATOM 4231 N N . LYS B 1 102 ? 13.266 -11.547 -28.328 1 80.12 102 LYS B N 1
ATOM 4232 C CA . LYS B 1 102 ? 13.953 -12.219 -27.234 1 80.12 102 LYS B CA 1
ATOM 4233 C C . LYS B 1 102 ? 14.391 -11.219 -26.172 1 80.12 102 LYS B C 1
ATOM 4235 O O . LYS B 1 102 ? 14.258 -11.484 -24.969 1 80.12 102 LYS B O 1
ATOM 4240 N N . LYS B 1 103 ? 14.898 -10.211 -26.594 1 82.56 103 LYS B N 1
ATOM 4241 C CA . LYS B 1 103 ? 15.367 -9.188 -25.656 1 82.56 103 LYS B CA 1
ATOM 4242 C C . LYS B 1 103 ? 14.195 -8.57 -24.906 1 82.56 103 LYS B C 1
ATOM 4244 O O . LYS B 1 103 ? 14.297 -8.312 -23.703 1 82.56 103 LYS B O 1
ATOM 4249 N N . ILE B 1 104 ? 13.125 -8.367 -25.609 1 85.19 104 ILE B N 1
ATOM 4250 C CA . ILE B 1 104 ? 11.922 -7.824 -24.984 1 85.19 104 ILE B CA 1
ATOM 4251 C C . ILE B 1 104 ? 11.414 -8.789 -23.922 1 85.19 104 ILE B C 1
ATOM 4253 O O . ILE B 1 104 ? 11.094 -8.383 -22.797 1 85.19 104 ILE B O 1
ATOM 4257 N N . GLY B 1 105 ? 11.383 -9.984 -24.297 1 82.69 105 GLY B N 1
ATOM 4258 C CA . GLY B 1 105 ? 10.953 -10.992 -23.344 1 82.69 105 GLY B CA 1
ATOM 4259 C C . GLY B 1 105 ? 11.828 -11.055 -22.109 1 82.69 105 GLY B C 1
ATOM 4260 O O . GLY B 1 105 ? 11.32 -11.141 -20.984 1 82.69 105 GLY B O 1
ATOM 4261 N N . ASN B 1 106 ? 13.102 -10.969 -22.344 1 80.88 106 ASN B N 1
ATOM 4262 C CA . ASN B 1 106 ? 14.039 -11.008 -21.234 1 80.88 106 ASN B CA 1
ATOM 4263 C C . ASN B 1 106 ? 13.883 -9.781 -20.328 1 80.88 106 ASN B C 1
ATOM 4265 O O . ASN B 1 106 ? 14.008 -9.883 -19.109 1 80.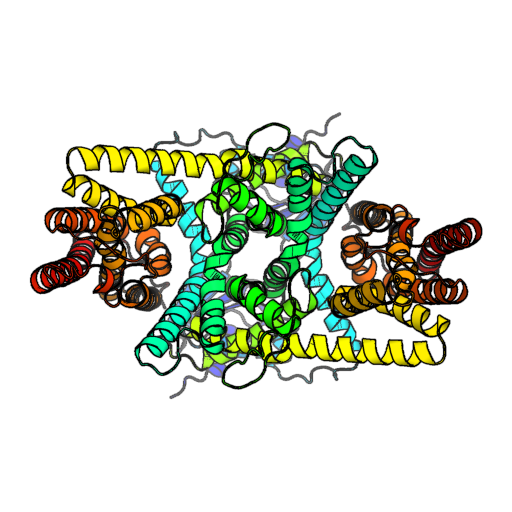88 106 ASN B O 1
ATOM 4269 N N . ASN B 1 107 ? 13.648 -8.711 -20.938 1 84.06 107 ASN B N 1
ATOM 4270 C CA . ASN B 1 107 ? 13.469 -7.48 -20.172 1 84.06 107 ASN B CA 1
ATOM 4271 C C . ASN B 1 107 ? 12.211 -7.543 -19.312 1 84.06 107 ASN B C 1
ATOM 4273 O O . ASN B 1 107 ? 12.203 -7.055 -18.172 1 84.06 107 ASN B O 1
ATOM 4277 N N . ILE B 1 108 ? 11.234 -8.094 -19.844 1 85.69 108 ILE B N 1
ATOM 4278 C CA . ILE B 1 108 ? 9.977 -8.234 -19.109 1 85.69 108 ILE B CA 1
ATOM 4279 C C . ILE B 1 108 ? 10.18 -9.172 -17.922 1 85.69 108 ILE B C 1
ATOM 4281 O O . ILE B 1 108 ? 9.766 -8.867 -16.797 1 85.69 108 ILE B O 1
ATOM 4285 N N . LEU B 1 109 ? 10.852 -10.234 -18.219 1 82 109 LEU B N 1
ATOM 4286 C CA . LEU B 1 109 ? 11.102 -11.203 -17.156 1 82 109 LEU B CA 1
ATOM 4287 C C . LEU B 1 109 ? 11.969 -10.594 -16.062 1 82 109 LEU B C 1
ATOM 4289 O O . LEU B 1 109 ? 11.734 -10.844 -14.875 1 82 109 LEU B O 1
ATOM 4293 N N . ASP B 1 110 ? 12.898 -9.836 -16.453 1 83.81 110 ASP B N 1
ATOM 4294 C CA . ASP B 1 110 ? 13.773 -9.188 -15.484 1 83.81 110 ASP B CA 1
ATOM 4295 C C . ASP B 1 110 ? 13 -8.18 -14.633 1 83.81 110 ASP B C 1
ATOM 4297 O O . ASP B 1 110 ? 13.273 -8.031 -13.438 1 83.81 110 ASP B O 1
ATOM 4301 N N . ALA B 1 111 ? 12.125 -7.547 -15.273 1 87.5 111 ALA B N 1
ATOM 4302 C CA . ALA B 1 111 ? 11.289 -6.594 -14.547 1 87.5 111 ALA B CA 1
ATOM 4303 C C . ALA B 1 111 ? 10.414 -7.305 -13.523 1 87.5 111 ALA B C 1
ATOM 4305 O O . ALA B 1 111 ? 10.258 -6.828 -12.398 1 87.5 111 ALA B O 1
ATOM 4306 N N . ILE B 1 112 ? 9.914 -8.359 -13.898 1 87.5 112 ILE B N 1
ATOM 4307 C CA . ILE B 1 112 ? 9.047 -9.133 -13.008 1 87.5 112 ILE B CA 1
ATOM 4308 C C . ILE B 1 112 ? 9.867 -9.672 -11.836 1 87.5 112 ILE B C 1
ATOM 4310 O O . ILE B 1 112 ? 9.484 -9.484 -10.672 1 87.5 112 ILE B O 1
ATOM 4314 N N . VAL B 1 113 ? 10.977 -10.242 -12.156 1 81.56 113 VAL B N 1
ATOM 4315 C CA . VAL B 1 113 ? 11.812 -10.836 -11.117 1 81.56 113 VAL B CA 1
ATOM 4316 C C . VAL B 1 113 ? 12.336 -9.75 -10.18 1 81.56 113 VAL B C 1
ATOM 4318 O O . VAL B 1 113 ? 12.312 -9.914 -8.961 1 81.56 113 VAL B O 1
ATOM 4321 N N . GLY B 1 114 ? 12.797 -8.68 -10.75 1 86.38 114 GLY B N 1
ATOM 4322 C CA . GLY B 1 114 ? 13.344 -7.586 -9.961 1 86.38 114 GLY B CA 1
ATOM 4323 C C . GLY B 1 114 ? 12.32 -6.938 -9.055 1 86.38 114 GLY B C 1
ATOM 4324 O O . GLY B 1 114 ? 12.656 -6.473 -7.961 1 86.38 114 GLY B O 1
ATOM 4325 N N . THR B 1 115 ? 11.109 -6.898 -9.453 1 91.31 115 THR B N 1
ATOM 4326 C CA . THR B 1 115 ? 10.039 -6.27 -8.695 1 91.31 115 THR B CA 1
ATOM 4327 C C . THR B 1 115 ? 9.469 -7.234 -7.664 1 91.31 115 THR B C 1
ATOM 4329 O O . THR B 1 115 ? 9.086 -6.824 -6.562 1 91.31 115 THR B O 1
ATOM 4332 N N . MET B 1 116 ? 9.461 -8.5 -7.957 1 88.19 116 MET B N 1
ATOM 4333 C CA . MET B 1 116 ? 8.766 -9.469 -7.117 1 88.19 116 MET B CA 1
ATOM 4334 C C . MET B 1 116 ? 9.703 -10.023 -6.047 1 88.19 116 MET B C 1
ATOM 4336 O O . MET B 1 116 ? 9.25 -10.445 -4.977 1 88.19 116 MET B O 1
ATOM 4340 N N . SER B 1 117 ? 10.992 -10.008 -6.238 1 85.12 117 SER B N 1
ATOM 4341 C CA . SER B 1 117 ? 11.961 -10.625 -5.336 1 85.12 117 SER B CA 1
ATOM 4342 C C . SER B 1 117 ? 11.836 -10.07 -3.922 1 85.12 117 SER B C 1
ATOM 4344 O O . SER B 1 117 ? 11.797 -10.828 -2.951 1 85.12 117 SER B O 1
ATOM 4346 N N . PRO B 1 118 ? 11.711 -8.773 -3.811 1 90.31 118 PRO B N 1
ATOM 4347 C CA . PRO B 1 118 ? 11.594 -8.227 -2.455 1 90.31 118 PRO B CA 1
ATOM 4348 C C . PRO B 1 118 ? 10.281 -8.609 -1.777 1 90.31 118 PRO B C 1
ATOM 4350 O O . PRO B 1 118 ? 10.164 -8.508 -0.554 1 90.31 118 PRO B O 1
ATOM 4353 N N . LEU B 1 119 ? 9.289 -9.031 -2.539 1 93.25 119 LEU B N 1
ATOM 4354 C CA . LEU B 1 119 ? 7.961 -9.32 -2.016 1 93.25 119 LEU B CA 1
ATOM 4355 C C . LEU B 1 119 ? 7.879 -10.758 -1.516 1 93.25 119 LEU B C 1
ATOM 4357 O O . LEU B 1 119 ? 6.93 -11.117 -0.816 1 93.25 119 LEU B O 1
ATOM 4361 N N . ILE B 1 120 ? 8.859 -11.562 -1.815 1 86.38 120 ILE B N 1
ATOM 4362 C CA . ILE B 1 120 ? 8.805 -13.008 -1.624 1 86.38 120 ILE B CA 1
ATOM 4363 C C . ILE B 1 120 ? 8.555 -13.328 -0.152 1 86.38 120 ILE B C 1
ATOM 4365 O O . ILE B 1 120 ? 7.668 -14.125 0.174 1 86.38 120 ILE B O 1
ATOM 4369 N N . PRO B 1 121 ? 9.227 -12.625 0.821 1 89.31 121 PRO B N 1
ATOM 4370 C CA . PRO B 1 121 ? 8.961 -12.953 2.225 1 89.31 121 PRO B CA 1
ATOM 4371 C C . PRO B 1 121 ? 7.508 -12.703 2.623 1 89.31 121 PRO B C 1
ATOM 4373 O O . PRO B 1 121 ? 6.918 -13.508 3.344 1 89.31 121 PRO B O 1
ATOM 4376 N N . ALA B 1 122 ? 6.969 -11.656 2.131 1 93.31 122 ALA B N 1
ATOM 4377 C CA . ALA B 1 122 ? 5.582 -11.336 2.467 1 93.31 122 ALA B CA 1
ATOM 4378 C C . ALA B 1 122 ? 4.621 -12.344 1.838 1 93.31 122 ALA B C 1
ATOM 4380 O O . ALA B 1 122 ? 3.645 -12.75 2.469 1 93.31 122 ALA B O 1
ATOM 4381 N N . ILE B 1 123 ? 4.91 -12.727 0.607 1 89.5 123 ILE B N 1
ATOM 4382 C CA . ILE B 1 123 ? 4.051 -13.648 -0.125 1 89.5 123 ILE B CA 1
ATOM 4383 C C . ILE B 1 123 ? 4.137 -15.039 0.5 1 89.5 123 ILE B C 1
ATOM 4385 O O . ILE B 1 123 ? 3.111 -15.695 0.716 1 89.5 123 ILE B O 1
ATOM 4389 N N . ILE B 1 124 ? 5.312 -15.461 0.846 1 88.44 124 ILE B N 1
ATOM 4390 C CA . ILE B 1 124 ? 5.492 -16.766 1.476 1 88.44 124 ILE B CA 1
ATOM 4391 C C . ILE B 1 124 ? 4.855 -16.766 2.863 1 88.44 124 ILE B C 1
ATOM 4393 O O . ILE B 1 124 ? 4.133 -17.688 3.225 1 88.44 124 ILE B O 1
ATOM 4397 N N . GLY B 1 125 ? 5.188 -15.734 3.654 1 92.31 125 GLY B N 1
ATOM 4398 C CA . GLY B 1 125 ? 4.574 -15.633 4.969 1 92.31 125 GLY B CA 1
ATOM 4399 C C . GLY B 1 125 ? 3.057 -15.68 4.926 1 92.31 125 GLY B C 1
ATOM 4400 O O . GLY B 1 125 ? 2.434 -16.422 5.695 1 92.31 125 GLY B O 1
ATOM 4401 N N . GLY B 1 126 ? 2.484 -14.867 4.035 1 93.19 126 GLY B N 1
ATOM 4402 C CA . GLY B 1 126 ? 1.038 -14.875 3.881 1 93.19 126 GLY B CA 1
ATOM 4403 C C . GLY B 1 126 ? 0.486 -16.234 3.48 1 93.19 126 GLY B C 1
ATOM 4404 O O . GLY B 1 126 ? -0.537 -16.672 4.008 1 93.19 126 GLY B O 1
ATOM 4405 N N . SER B 1 127 ? 1.157 -16.844 2.557 1 89 127 SER B N 1
ATOM 4406 C CA . SER B 1 127 ? 0.705 -18.141 2.074 1 89 127 SER B CA 1
ATOM 4407 C C . SER B 1 127 ? 0.753 -19.188 3.182 1 89 127 SER B C 1
ATOM 4409 O O . SER B 1 127 ? -0.136 -20.047 3.283 1 89 127 SER B O 1
ATOM 4411 N N . MET B 1 128 ? 1.778 -19.156 3.977 1 90 128 MET B N 1
ATOM 4412 C CA . MET B 1 128 ? 1.919 -20.109 5.07 1 90 128 MET B CA 1
ATOM 4413 C C . MET B 1 128 ? 0.834 -19.891 6.121 1 90 128 MET B C 1
ATOM 4415 O O . MET B 1 128 ? 0.342 -20.859 6.715 1 90 128 MET B O 1
ATOM 4419 N N . VAL B 1 129 ? 0.501 -18.703 6.375 1 93.56 129 VAL B N 1
ATOM 4420 C CA . VAL B 1 129 ? -0.577 -18.406 7.312 1 93.56 129 VAL B CA 1
ATOM 4421 C C . VAL B 1 129 ? -1.894 -18.969 6.781 1 93.56 129 VAL B C 1
ATOM 4423 O O . VAL B 1 129 ? -2.666 -19.578 7.527 1 93.56 129 VAL B O 1
ATOM 4426 N N . LYS B 1 130 ? -2.127 -18.781 5.512 1 89.94 130 LYS B N 1
ATOM 4427 C CA . LYS B 1 130 ? -3.338 -19.312 4.895 1 89.94 130 LYS B CA 1
ATOM 4428 C C . LYS B 1 130 ? -3.363 -20.844 4.949 1 89.94 130 LYS B C 1
ATOM 4430 O O . LYS B 1 130 ? -4.414 -21.438 5.184 1 89.94 130 LYS B O 1
ATOM 4435 N N . LEU B 1 131 ? -2.209 -21.422 4.695 1 86.62 131 LEU B N 1
ATOM 4436 C CA . LEU B 1 131 ? -2.086 -22.875 4.797 1 86.62 131 LEU B CA 1
ATOM 4437 C C . LEU B 1 131 ? -2.406 -23.344 6.207 1 86.62 131 LEU B C 1
ATOM 4439 O O . LEU B 1 131 ? -3.139 -24.328 6.391 1 86.62 131 LEU B O 1
ATOM 4443 N N . LEU B 1 132 ? -1.886 -22.688 7.145 1 90.44 132 LEU B N 1
ATOM 4444 C CA . LEU B 1 132 ? -2.092 -23.047 8.547 1 90.44 132 LEU B CA 1
ATOM 4445 C C . LEU B 1 132 ? -3.574 -23.016 8.898 1 90.44 132 LEU B C 1
ATOM 4447 O O . LEU B 1 132 ? -4.09 -23.969 9.484 1 90.44 132 LEU B O 1
ATOM 4451 N N . VAL B 1 133 ? -4.227 -21.969 8.547 1 91.56 133 VAL B N 1
ATOM 4452 C CA . VAL B 1 133 ? -5.625 -21.828 8.953 1 91.56 133 VAL B CA 1
ATOM 4453 C C . VAL B 1 133 ? -6.477 -22.859 8.211 1 91.56 133 VAL B C 1
ATOM 4455 O O . VAL B 1 133 ? -7.461 -23.359 8.758 1 91.56 133 VAL B O 1
ATOM 4458 N N . MET B 1 134 ? -6.105 -23.141 7.008 1 86.5 134 MET B N 1
ATOM 4459 C CA . MET B 1 134 ? -6.805 -24.172 6.25 1 86.5 134 MET B CA 1
ATOM 4460 C C . MET B 1 134 ? -6.656 -25.531 6.918 1 86.5 134 MET B C 1
ATOM 4462 O O . MET B 1 134 ? -7.629 -26.281 7.035 1 86.5 134 MET B O 1
ATOM 4466 N N . LEU B 1 135 ? -5.473 -25.844 7.363 1 88.44 135 LEU B N 1
ATOM 4467 C CA . LEU B 1 135 ? -5.211 -27.109 8.023 1 88.44 135 LEU B CA 1
ATOM 4468 C C . LEU B 1 135 ? -5.957 -27.203 9.352 1 88.44 135 LEU B C 1
ATOM 4470 O O . LEU B 1 135 ? -6.457 -28.266 9.711 1 88.44 135 LEU B O 1
ATOM 4474 N N . LEU B 1 136 ? -6.047 -26.125 10.047 1 91.62 136 LEU B N 1
ATOM 4475 C CA . LEU B 1 136 ? -6.777 -26.109 11.305 1 91.62 136 LEU B CA 1
ATOM 4476 C C . LEU B 1 136 ? -8.266 -26.344 11.078 1 91.62 136 LEU B C 1
ATOM 4478 O O . LEU B 1 136 ? -8.922 -27.016 11.875 1 91.62 136 LEU B O 1
ATOM 4482 N N . ALA B 1 137 ? -8.758 -25.797 10.023 1 89.94 137 ALA B N 1
ATOM 4483 C CA . ALA B 1 137 ? -10.164 -26.016 9.688 1 89.94 137 ALA B CA 1
ATOM 4484 C C . ALA B 1 137 ? -10.422 -27.469 9.281 1 89.94 137 ALA B C 1
ATOM 4486 O O . ALA B 1 137 ? -11.422 -28.062 9.68 1 89.94 137 ALA B O 1
ATOM 4487 N N . MET B 1 138 ? -9.531 -28.078 8.562 1 84.62 138 MET B N 1
ATOM 4488 C CA . MET B 1 138 ? -9.664 -29.453 8.102 1 84.62 138 MET B CA 1
ATOM 4489 C C . MET B 1 138 ? -9.57 -30.438 9.266 1 84.62 138 MET B C 1
ATOM 4491 O O . MET B 1 138 ? -10.234 -31.469 9.266 1 84.62 138 MET B O 1
ATOM 4495 N N . ALA B 1 139 ? -8.781 -30.047 10.227 1 90.81 139 ALA B N 1
ATOM 4496 C CA . ALA B 1 139 ? -8.625 -30.875 11.422 1 90.81 139 ALA B CA 1
ATOM 4497 C C . ALA B 1 139 ? -9.758 -30.625 12.414 1 90.81 139 ALA B C 1
ATOM 4499 O O . ALA B 1 139 ? -9.758 -31.188 13.508 1 90.81 139 ALA B O 1
ATOM 4500 N N . ASN B 1 140 ? -10.695 -29.734 12.062 1 91.44 140 ASN B N 1
ATOM 4501 C CA . ASN B 1 140 ? -11.859 -29.406 12.875 1 91.44 140 ASN B CA 1
ATOM 4502 C C . ASN B 1 140 ? -11.445 -28.766 14.195 1 91.44 140 ASN B C 1
ATOM 4504 O O . ASN B 1 140 ? -12.109 -28.953 15.219 1 91.44 140 ASN B O 1
ATOM 4508 N N . ILE B 1 141 ? -10.359 -28.156 14.164 1 92.69 141 ILE B N 1
ATOM 4509 C CA . ILE B 1 141 ? -9.883 -27.438 15.336 1 92.69 141 ILE B CA 1
ATOM 4510 C C . ILE B 1 141 ? -10.453 -26.016 15.352 1 92.69 141 ILE B C 1
ATOM 4512 O O . ILE B 1 141 ? -10.805 -25.5 16.406 1 92.69 141 ILE B O 1
ATOM 4516 N N . LEU B 1 142 ? -10.523 -25.422 14.164 1 92.19 142 LEU B N 1
ATOM 4517 C CA . LEU B 1 142 ? -11.039 -24.062 13.977 1 92.19 142 LEU B CA 1
ATOM 4518 C C . LEU B 1 142 ? -12.055 -24.031 12.844 1 92.19 142 LEU B C 1
ATOM 4520 O O . LEU B 1 142 ? -11.688 -24.078 11.664 1 92.19 142 LEU B O 1
ATOM 4524 N N . PRO B 1 143 ? -13.344 -23.906 13.258 1 91.88 143 PRO B N 1
ATOM 4525 C CA . PRO B 1 143 ? -14.375 -23.859 12.219 1 91.88 143 PRO B CA 1
ATOM 4526 C C . PRO B 1 143 ? -14.156 -22.734 11.219 1 91.88 143 PRO B C 1
ATO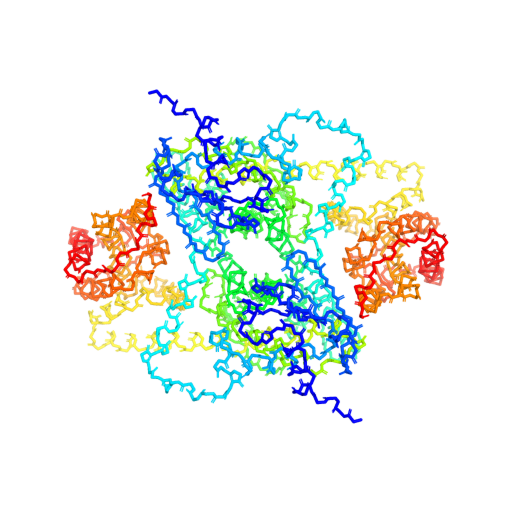M 4528 O O . PRO B 1 143 ? -13.758 -21.625 11.609 1 91.88 143 PRO B O 1
ATOM 4531 N N . ALA B 1 144 ? -14.43 -22.953 9.953 1 87.88 144 ALA B N 1
ATOM 4532 C CA . ALA B 1 144 ? -14.18 -22.016 8.859 1 87.88 144 ALA B CA 1
ATOM 4533 C C . ALA B 1 144 ? -15.102 -20.797 8.969 1 87.88 144 ALA B C 1
ATOM 4535 O O . ALA B 1 144 ? -14.805 -19.734 8.414 1 87.88 144 ALA B O 1
ATOM 4536 N N . ASP B 1 145 ? -16.172 -20.906 9.695 1 88.62 145 ASP B N 1
ATOM 4537 C CA . ASP B 1 145 ? -17.125 -19.812 9.812 1 88.62 145 ASP B CA 1
ATOM 4538 C C . ASP B 1 145 ? -16.859 -19 11.078 1 88.62 145 ASP B C 1
ATOM 4540 O O . ASP B 1 145 ? -17.531 -18 11.328 1 88.62 145 ASP B O 1
ATOM 4544 N N . SER B 1 146 ? -15.812 -19.375 11.789 1 91.19 146 SER B N 1
ATOM 4545 C CA . SER B 1 146 ? -15.484 -18.656 13.023 1 91.19 146 SER B CA 1
ATOM 4546 C C . SER B 1 146 ? -14.789 -17.344 12.727 1 91.19 146 SER B C 1
ATOM 4548 O O . SER B 1 146 ? -14.18 -17.172 11.672 1 91.19 146 SER B O 1
ATOM 4550 N N . ASP B 1 147 ? -14.922 -16.406 13.648 1 91.31 147 ASP B N 1
ATOM 4551 C CA . ASP B 1 147 ? -14.266 -15.102 13.539 1 91.31 147 ASP B CA 1
ATOM 4552 C C . ASP B 1 147 ? -12.742 -15.25 13.531 1 91.31 147 ASP B C 1
ATOM 4554 O O . ASP B 1 147 ? -12.055 -14.562 12.773 1 91.31 147 ASP B O 1
ATOM 4558 N N . THR B 1 148 ? -12.359 -16.109 14.344 1 93.81 148 THR B N 1
ATOM 4559 C CA . THR B 1 148 ? -10.922 -16.344 14.438 1 93.81 148 THR B CA 1
ATOM 4560 C C . THR B 1 148 ? -10.367 -16.828 13.102 1 93.81 148 THR B C 1
ATOM 4562 O O . THR B 1 148 ? -9.297 -16.391 12.672 1 93.81 148 THR B O 1
ATOM 4565 N N . TYR B 1 149 ? -11.07 -17.719 12.438 1 94 149 TYR B N 1
ATOM 4566 C CA . TYR B 1 149 ? -10.656 -18.188 11.117 1 94 149 TYR B CA 1
ATOM 4567 C C . TYR B 1 149 ? -10.594 -17.047 10.117 1 94 149 TYR B C 1
ATOM 4569 O O . TYR B 1 149 ? -9.617 -16.891 9.391 1 94 149 TYR B O 1
ATOM 4577 N N . LYS B 1 150 ? -11.641 -16.25 10.102 1 92.94 150 LYS B N 1
ATOM 4578 C CA . LYS B 1 150 ? -11.727 -15.133 9.156 1 92.94 150 LYS B CA 1
ATOM 4579 C C . LYS B 1 150 ? -10.594 -14.141 9.375 1 92.94 150 LYS B C 1
ATOM 4581 O O . LYS B 1 150 ? -10.039 -13.609 8.414 1 92.94 150 LYS B O 1
ATOM 4586 N N . ILE B 1 151 ? -10.273 -13.938 10.617 1 94.31 151 ILE B N 1
ATOM 4587 C CA . ILE B 1 151 ? -9.219 -12.977 10.945 1 94.31 151 ILE B CA 1
ATOM 4588 C C . ILE B 1 151 ? -7.863 -13.531 10.516 1 94.31 151 ILE B C 1
ATOM 4590 O O . ILE B 1 151 ? -7.09 -12.844 9.852 1 94.31 151 ILE B O 1
ATOM 4594 N N . ILE B 1 152 ? -7.566 -14.773 10.852 1 95.31 152 ILE B N 1
ATOM 4595 C CA . ILE B 1 152 ? -6.289 -15.367 10.484 1 95.31 152 ILE B CA 1
ATOM 4596 C C . ILE B 1 152 ? -6.18 -15.461 8.961 1 95.31 152 ILE B C 1
ATOM 4598 O O . ILE B 1 152 ? -5.113 -15.211 8.398 1 95.31 152 ILE B O 1
ATOM 4602 N N . ASN B 1 153 ? -7.238 -15.812 8.328 1 93.31 153 ASN B N 1
ATOM 4603 C CA . ASN B 1 153 ? -7.246 -15.859 6.871 1 93.31 153 ASN B CA 1
ATOM 4604 C C . ASN B 1 153 ? -6.984 -14.477 6.27 1 93.31 153 ASN B C 1
ATOM 4606 O O . ASN B 1 153 ? -6.312 -14.367 5.242 1 93.31 153 ASN B O 1
ATOM 4610 N N . SER B 1 154 ? -7.551 -13.461 6.875 1 94.06 154 SER B N 1
ATOM 4611 C CA . SER B 1 154 ? -7.316 -12.094 6.41 1 94.06 154 SER B CA 1
ATOM 4612 C C . SER B 1 154 ? -5.855 -11.695 6.586 1 94.06 154 SER B C 1
ATOM 4614 O O . SER B 1 154 ? -5.305 -10.961 5.758 1 94.06 154 SER B O 1
ATOM 4616 N N . ILE B 1 155 ? -5.266 -12.156 7.66 1 95.88 155 ILE B N 1
ATOM 4617 C CA . ILE B 1 155 ? -3.85 -11.898 7.902 1 95.88 155 ILE B CA 1
ATOM 4618 C C . ILE B 1 155 ? -3.016 -12.5 6.777 1 95.88 155 ILE B C 1
ATOM 4620 O O . ILE B 1 155 ? -2.105 -11.859 6.254 1 95.88 155 ILE B O 1
ATOM 4624 N N . GLY B 1 156 ? -3.338 -13.68 6.41 1 94.38 156 GLY B N 1
ATOM 4625 C CA . GLY B 1 156 ? -2.631 -14.336 5.324 1 94.38 156 GLY B CA 1
ATOM 4626 C C . GLY B 1 156 ? -2.912 -13.719 3.969 1 94.38 156 GLY B C 1
ATOM 4627 O O . GLY B 1 156 ? -2.033 -13.672 3.107 1 94.38 156 GLY B O 1
ATOM 4628 N N . ASP B 1 157 ? -4.078 -13.188 3.766 1 93.62 157 ASP B N 1
ATOM 4629 C CA . ASP B 1 157 ? -4.523 -12.711 2.459 1 93.62 157 ASP B CA 1
ATOM 4630 C C . ASP B 1 157 ? -4.113 -11.258 2.234 1 93.62 157 ASP B C 1
ATOM 4632 O O . ASP B 1 157 ? -4.211 -10.742 1.118 1 93.62 157 ASP B O 1
ATOM 4636 N N . GLY B 1 158 ? -3.729 -10.57 3.281 1 93.81 158 GLY B N 1
ATOM 4637 C CA . GLY B 1 158 ? -3.357 -9.172 3.186 1 93.81 158 GLY B CA 1
ATOM 4638 C C . GLY B 1 158 ? -2.293 -8.906 2.137 1 93.81 158 GLY B C 1
ATOM 4639 O O . GLY B 1 158 ? -2.422 -7.977 1.336 1 93.81 158 GLY B O 1
ATOM 4640 N N . ALA B 1 159 ? -1.296 -9.734 2.117 1 92.31 159 ALA B N 1
ATOM 4641 C CA . ALA B 1 159 ? -0.206 -9.562 1.158 1 92.31 159 ALA B CA 1
ATOM 4642 C C . ALA B 1 159 ? -0.688 -9.805 -0.269 1 92.31 159 ALA B C 1
ATOM 4644 O O . ALA B 1 159 ? -0.191 -9.188 -1.213 1 92.31 159 ALA B O 1
ATOM 4645 N N . PHE B 1 160 ? -1.651 -10.68 -0.441 1 89.44 160 PHE B N 1
ATOM 4646 C CA . PHE B 1 160 ? -2.129 -11.039 -1.771 1 89.44 160 PHE B CA 1
ATOM 4647 C C . PHE B 1 160 ? -3.139 -10.016 -2.279 1 89.44 160 PHE B C 1
ATOM 4649 O O . PHE B 1 160 ? -3.07 -9.586 -3.434 1 89.44 160 PHE B O 1
ATOM 4656 N N . TYR B 1 161 ? -4.043 -9.648 -1.437 1 92.56 161 TYR B N 1
ATOM 4657 C CA . TYR B 1 161 ? -5.082 -8.695 -1.815 1 92.56 161 TYR B CA 1
ATOM 4658 C C . TYR B 1 161 ? -4.473 -7.371 -2.248 1 92.56 161 TYR B C 1
ATOM 4660 O O . TYR B 1 161 ? -4.957 -6.734 -3.186 1 92.56 161 TYR B O 1
ATOM 4668 N N . PHE B 1 162 ? -3.41 -6.996 -1.615 1 94.56 162 PHE B N 1
ATOM 4669 C CA . PHE B 1 162 ? -2.789 -5.703 -1.868 1 94.56 162 PHE B CA 1
ATOM 4670 C C . PHE B 1 162 ? -1.496 -5.867 -2.658 1 94.56 162 PHE B C 1
ATOM 4672 O O . PHE B 1 162 ? -0.608 -5.016 -2.592 1 94.56 162 PHE B O 1
ATOM 4679 N N . LEU B 1 163 ? -1.405 -6.949 -3.361 1 92 163 LEU B N 1
ATOM 4680 C CA . LEU B 1 163 ? -0.245 -7.227 -4.203 1 92 163 LEU B CA 1
ATOM 4681 C C . LEU B 1 163 ? 0.028 -6.062 -5.148 1 92 163 LEU B C 1
ATOM 4683 O O . LEU B 1 163 ? 1.184 -5.68 -5.355 1 92 163 LEU B O 1
ATOM 4687 N N . PRO B 1 164 ? -1.009 -5.438 -5.773 1 93 164 PRO B N 1
ATOM 4688 C CA . PRO B 1 164 ? -0.735 -4.312 -6.672 1 93 164 PRO B CA 1
ATOM 4689 C C . PRO B 1 164 ? -0.008 -3.166 -5.973 1 93 164 PRO B C 1
ATOM 4691 O O . PRO B 1 164 ? 0.871 -2.535 -6.566 1 93 164 PRO B O 1
ATOM 4694 N N . VAL B 1 165 ? -0.308 -2.912 -4.734 1 96.44 165 VAL B N 1
ATOM 4695 C CA . VAL B 1 165 ? 0.304 -1.831 -3.969 1 96.44 165 VAL B CA 1
ATOM 4696 C C . VAL B 1 165 ? 1.756 -2.182 -3.648 1 96.44 165 VAL B C 1
ATOM 4698 O O . VAL B 1 165 ? 2.646 -1.338 -3.768 1 96.44 165 VAL B O 1
ATOM 4701 N N . MET B 1 166 ? 1.966 -3.408 -3.252 1 96.31 166 MET B N 1
ATOM 4702 C CA . MET B 1 166 ? 3.324 -3.852 -2.947 1 96.31 166 MET B CA 1
ATOM 4703 C C . MET B 1 166 ? 4.195 -3.838 -4.199 1 96.31 166 MET B C 1
ATOM 4705 O O . MET B 1 166 ? 5.352 -3.416 -4.152 1 96.31 166 MET B O 1
ATOM 4709 N N . VAL B 1 167 ? 3.627 -4.281 -5.27 1 94.94 167 VAL B N 1
ATOM 4710 C CA . VAL B 1 167 ? 4.344 -4.305 -6.539 1 94.94 167 VAL B CA 1
ATOM 4711 C C . VAL B 1 167 ? 4.672 -2.877 -6.973 1 94.94 167 VAL B C 1
ATOM 4713 O O . VAL B 1 167 ? 5.777 -2.604 -7.449 1 94.94 167 VAL B O 1
ATOM 4716 N N . ALA B 1 168 ? 3.701 -1.999 -6.824 1 96.75 168 ALA B N 1
ATOM 4717 C CA . ALA B 1 168 ? 3.934 -0.599 -7.168 1 96.75 168 ALA B CA 1
ATOM 4718 C C . ALA B 1 168 ? 5.094 -0.021 -6.367 1 96.75 168 ALA B C 1
ATOM 4720 O O . ALA B 1 168 ? 5.926 0.714 -6.906 1 96.75 168 ALA B O 1
ATOM 4721 N N . ALA B 1 169 ? 5.148 -0.326 -5.09 1 96.75 169 ALA B N 1
ATOM 4722 C CA . ALA B 1 169 ? 6.234 0.149 -4.234 1 96.75 169 ALA B CA 1
ATOM 4723 C C . ALA B 1 169 ? 7.582 -0.381 -4.719 1 96.75 169 ALA B C 1
ATOM 4725 O O . ALA B 1 169 ? 8.547 0.379 -4.844 1 96.75 169 ALA B O 1
ATOM 4726 N N . SER B 1 170 ? 7.633 -1.637 -4.996 1 95.81 170 SER B N 1
ATOM 4727 C CA . SER B 1 170 ? 8.875 -2.264 -5.441 1 95.81 170 SER B CA 1
ATOM 4728 C C . SER B 1 170 ? 9.258 -1.799 -6.844 1 95.81 170 SER B C 1
ATOM 4730 O O . SER B 1 170 ? 10.422 -1.521 -7.113 1 95.81 170 SER B O 1
ATOM 4732 N N . ALA B 1 171 ? 8.312 -1.749 -7.75 1 95.81 171 ALA B N 1
ATOM 4733 C CA . ALA B 1 171 ? 8.555 -1.34 -9.133 1 95.81 171 ALA B CA 1
ATOM 4734 C C . ALA B 1 171 ? 9.039 0.106 -9.195 1 95.81 171 ALA B C 1
ATOM 4736 O O . ALA B 1 171 ? 9.812 0.467 -10.086 1 95.81 171 ALA B O 1
ATOM 4737 N N . SER B 1 172 ? 8.516 0.963 -8.32 1 95.88 172 SER B N 1
ATOM 4738 C CA . SER B 1 172 ? 8.938 2.361 -8.312 1 95.88 172 SER B CA 1
ATOM 4739 C C . SER B 1 172 ? 10.445 2.482 -8.102 1 95.88 172 SER B C 1
ATOM 4741 O O . SER B 1 172 ? 11.086 3.383 -8.656 1 95.88 172 SER B O 1
ATOM 4743 N N . LYS B 1 173 ? 11.008 1.6 -7.293 1 91.62 173 LYS B N 1
ATOM 4744 C CA . LYS B 1 173 ? 12.453 1.582 -7.082 1 91.62 173 LYS B CA 1
ATOM 4745 C C . LYS B 1 173 ? 13.188 1.131 -8.344 1 91.62 173 LYS B C 1
ATOM 4747 O O . LYS B 1 173 ? 14.219 1.699 -8.703 1 91.62 173 LYS B O 1
ATOM 4752 N N . LYS B 1 174 ? 12.625 0.172 -8.945 1 89.38 174 LYS B N 1
ATOM 4753 C CA . LYS B 1 174 ? 13.227 -0.373 -10.156 1 89.38 174 LYS B CA 1
ATOM 4754 C C . LYS B 1 174 ? 13.211 0.65 -11.289 1 89.38 174 LYS B C 1
ATOM 4756 O O . LYS B 1 174 ? 14.188 0.791 -12.023 1 89.38 174 LYS B O 1
ATOM 4761 N N . PHE B 1 175 ? 12.086 1.334 -11.438 1 93.06 175 PHE B N 1
ATOM 4762 C CA . PHE B 1 175 ? 11.906 2.24 -12.57 1 93.06 175 PHE B CA 1
ATOM 4763 C C . PHE B 1 175 ? 12.242 3.674 -12.172 1 93.06 175 PHE B C 1
ATOM 4765 O O . PHE B 1 175 ? 12.086 4.598 -12.969 1 93.06 175 PHE B O 1
ATOM 4772 N N . LYS B 1 176 ? 12.625 3.881 -10.93 1 89 176 LYS B N 1
ATOM 4773 C CA . LYS B 1 176 ? 13.125 5.152 -10.414 1 89 176 LYS B CA 1
ATOM 4774 C C . LYS B 1 176 ? 12.062 6.246 -10.523 1 89 176 LYS B C 1
ATOM 4776 O O . LYS B 1 176 ? 12.32 7.312 -11.086 1 89 176 LYS B O 1
ATOM 4781 N N . THR B 1 177 ? 10.961 5.973 -10.047 1 93.06 177 THR B N 1
ATOM 4782 C CA . THR B 1 177 ? 9.875 6.938 -9.977 1 93.06 177 THR B CA 1
ATOM 4783 C C . THR B 1 177 ? 9.391 7.109 -8.539 1 93.06 177 THR B C 1
ATOM 4785 O O . THR B 1 177 ? 9.914 6.473 -7.621 1 93.06 177 THR B O 1
ATOM 4788 N N . ASN B 1 178 ? 8.523 8.062 -8.305 1 93.88 178 ASN B N 1
ATOM 4789 C CA . ASN B 1 178 ? 8.047 8.344 -6.957 1 93.88 178 ASN B CA 1
ATOM 4790 C C . ASN B 1 178 ? 7.199 7.191 -6.414 1 93.88 178 ASN B C 1
ATOM 4792 O O . ASN B 1 178 ? 6.141 6.879 -6.965 1 93.88 178 ASN B O 1
ATOM 4796 N N . MET B 1 179 ? 7.637 6.613 -5.383 1 96.25 179 MET B N 1
ATOM 4797 C CA . MET B 1 179 ? 7.023 5.426 -4.797 1 96.25 179 MET B CA 1
ATOM 4798 C C . MET B 1 179 ? 5.594 5.715 -4.348 1 96.25 179 MET B C 1
ATOM 4800 O O . MET B 1 179 ? 4.695 4.906 -4.566 1 96.25 179 MET B O 1
ATOM 4804 N N . PHE B 1 180 ? 5.398 6.812 -3.787 1 95.88 180 PHE B N 1
ATOM 4805 C CA . PHE B 1 180 ? 4.125 7.086 -3.129 1 95.88 180 PHE B CA 1
ATOM 4806 C C . PHE B 1 180 ? 3.078 7.531 -4.145 1 95.88 180 PHE B C 1
ATOM 4808 O O . PHE B 1 180 ? 1.888 7.262 -3.971 1 95.88 180 PHE B O 1
ATOM 4815 N N . LEU B 1 181 ? 3.494 8.164 -5.219 1 96.38 181 LEU B N 1
ATOM 4816 C CA . LEU B 1 181 ? 2.561 8.406 -6.312 1 96.38 181 LEU B CA 1
ATOM 4817 C C . LEU B 1 181 ? 2.16 7.094 -6.98 1 96.38 181 LEU B C 1
ATOM 4819 O O . LEU B 1 181 ? 1.003 6.922 -7.371 1 96.38 181 LEU B O 1
ATOM 4823 N N . ALA B 1 182 ? 3.137 6.184 -7.09 1 97.44 182 ALA B N 1
ATOM 4824 C CA . ALA B 1 182 ? 2.84 4.863 -7.641 1 97.44 182 ALA B CA 1
ATOM 4825 C C . ALA B 1 182 ? 1.824 4.125 -6.773 1 97.44 182 ALA B C 1
ATOM 4827 O O . ALA B 1 182 ? 0.875 3.529 -7.289 1 97.44 182 ALA B O 1
ATOM 4828 N N . ILE B 1 183 ? 1.991 4.168 -5.48 1 97.19 183 ILE B N 1
ATOM 4829 C CA . ILE B 1 183 ? 1.085 3.51 -4.543 1 97.19 183 ILE B CA 1
ATOM 4830 C C . ILE B 1 183 ? -0.293 4.164 -4.617 1 97.19 183 ILE B C 1
ATOM 4832 O O . ILE B 1 183 ? -1.316 3.477 -4.57 1 97.19 183 ILE B O 1
ATOM 4836 N N . ALA B 1 184 ? -0.321 5.461 -4.715 1 96.44 184 ALA B N 1
ATOM 4837 C CA . ALA B 1 184 ? -1.591 6.176 -4.805 1 96.44 184 ALA B CA 1
ATOM 4838 C C . ALA B 1 184 ? -2.377 5.746 -6.039 1 96.44 184 ALA B C 1
ATOM 4840 O O . ALA B 1 184 ? -3.594 5.547 -5.973 1 96.44 184 ALA B O 1
ATOM 4841 N N . ILE B 1 185 ? -1.723 5.613 -7.117 1 96.5 185 ILE B N 1
ATOM 4842 C CA . ILE B 1 185 ? -2.369 5.207 -8.359 1 96.5 185 ILE B CA 1
ATOM 4843 C C . ILE B 1 185 ? -2.881 3.775 -8.234 1 96.5 185 ILE B C 1
ATOM 4845 O O . ILE B 1 185 ? -4.02 3.48 -8.594 1 96.5 185 ILE B O 1
ATOM 4849 N N . ALA B 1 186 ? -1.988 2.887 -7.742 1 95.69 186 ALA B N 1
ATOM 4850 C CA . ALA B 1 186 ? -2.432 1.518 -7.488 1 95.69 186 ALA B CA 1
ATOM 4851 C C . ALA B 1 186 ? -3.613 1.492 -6.523 1 95.69 186 ALA B C 1
ATOM 4853 O O . ALA B 1 186 ? -4.543 0.703 -6.695 1 95.69 186 ALA B O 1
ATOM 4854 N N . GLY B 1 187 ? -3.545 2.354 -5.5 1 95.06 187 GLY B N 1
ATOM 4855 C CA . GLY B 1 187 ? -4.625 2.473 -4.531 1 95.06 187 GLY B CA 1
ATOM 4856 C C . GLY B 1 187 ? -5.938 2.902 -5.152 1 95.06 187 GLY B C 1
ATOM 4857 O O . GLY B 1 187 ? -7.008 2.443 -4.738 1 95.06 187 GLY B O 1
ATOM 4858 N N . THR B 1 188 ? -5.871 3.752 -6.137 1 95.06 188 THR B N 1
ATOM 4859 C CA . THR B 1 188 ? -7.07 4.191 -6.84 1 95.06 188 THR B CA 1
ATOM 4860 C C . THR B 1 188 ? -7.773 3.012 -7.5 1 95.06 188 THR B C 1
ATOM 4862 O O . THR B 1 188 ? -9 2.902 -7.445 1 95.06 188 THR B O 1
ATOM 4865 N N . LEU B 1 189 ? -7.008 2.127 -8.039 1 92.69 189 LEU B N 1
ATOM 4866 C CA . LEU B 1 189 ? -7.543 1.002 -8.797 1 92.69 189 LEU B CA 1
ATOM 4867 C C . LEU B 1 189 ? -8.188 -0.022 -7.871 1 92.69 189 LEU B C 1
ATOM 4869 O O . LEU B 1 189 ? -9.008 -0.835 -8.312 1 92.69 189 LEU B O 1
ATOM 4873 N N . ILE B 1 190 ? -7.773 0.024 -6.609 1 93.31 190 ILE B N 1
ATOM 4874 C CA . ILE B 1 190 ? -8.367 -0.934 -5.684 1 93.31 190 ILE B CA 1
ATOM 4875 C C . ILE B 1 190 ? -9.211 -0.194 -4.645 1 93.31 190 ILE B C 1
ATOM 4877 O O . ILE B 1 190 ? -9.578 -0.766 -3.617 1 93.31 190 ILE B O 1
ATOM 4881 N N . HIS B 1 191 ? -9.406 1.084 -4.844 1 94.75 191 HIS B N 1
ATOM 4882 C CA . HIS B 1 191 ? -10.234 1.893 -3.963 1 94.75 191 HIS B CA 1
ATOM 4883 C C . HIS B 1 191 ? -11.664 1.363 -3.916 1 94.75 191 HIS B C 1
ATOM 4885 O O . HIS B 1 191 ? -12.219 0.97 -4.945 1 94.75 191 HIS B O 1
ATOM 4891 N N . PRO B 1 192 ? -12.32 1.336 -2.75 1 91.81 192 PRO B N 1
ATOM 4892 C CA . PRO B 1 192 ? -13.656 0.751 -2.623 1 91.81 192 PRO B CA 1
ATOM 4893 C C . PRO B 1 192 ? -14.68 1.428 -3.527 1 91.81 192 PRO B C 1
ATOM 4895 O O . PRO B 1 192 ? -15.555 0.757 -4.086 1 91.81 192 PRO B O 1
ATOM 4898 N N . ASP B 1 193 ? -14.594 2.742 -3.699 1 90.69 193 ASP B N 1
ATOM 4899 C CA . ASP B 1 193 ? -15.539 3.445 -4.562 1 90.69 193 ASP B CA 1
ATOM 4900 C C . ASP B 1 193 ? -15.352 3.039 -6.023 1 90.69 193 ASP B C 1
ATOM 4902 O O . ASP B 1 193 ? -16.328 2.852 -6.746 1 90.69 193 ASP B O 1
ATOM 4906 N N . PHE B 1 194 ? -14.203 2.926 -6.41 1 93 194 PHE B N 1
ATOM 4907 C CA . PHE B 1 194 ? -13.922 2.484 -7.77 1 93 194 PHE B CA 1
ATOM 4908 C C . PHE B 1 194 ? -14.336 1.033 -7.969 1 93 194 PHE B C 1
ATOM 4910 O O . PHE B 1 194 ? -14.969 0.695 -8.969 1 93 194 PHE B O 1
ATOM 4917 N N . ARG B 1 195 ? -13.938 0.194 -7.055 1 90.12 195 ARG B N 1
ATOM 4918 C CA . ARG B 1 195 ? -14.32 -1.214 -7.125 1 90.12 195 ARG B CA 1
ATOM 4919 C C . ARG B 1 195 ? -15.836 -1.376 -7.148 1 90.12 195 ARG B C 1
ATOM 4921 O O . ARG B 1 195 ? -16.359 -2.234 -7.859 1 90.12 195 ARG B O 1
ATOM 4928 N N . GLY B 1 196 ? -16.547 -0.571 -6.305 1 88.69 196 GLY B N 1
ATOM 4929 C CA . GLY B 1 196 ? -18 -0.603 -6.312 1 88.69 196 GLY B CA 1
ATOM 4930 C C . GLY B 1 196 ? -18.594 -0.252 -7.664 1 88.69 196 GLY B C 1
ATOM 4931 O O . GLY B 1 196 ? -19.562 -0.888 -8.109 1 88.69 196 GLY B O 1
ATOM 4932 N N . LEU B 1 197 ? -18.016 0.708 -8.289 1 87.81 197 LEU B N 1
ATOM 4933 C CA . LEU B 1 197 ? -18.453 1.103 -9.625 1 87.81 197 LEU B CA 1
ATOM 4934 C C . LEU B 1 197 ? -18.203 -0.015 -10.633 1 87.81 197 LEU B C 1
ATOM 4936 O O . LEU B 1 197 ? -19.062 -0.298 -11.477 1 87.81 197 LEU B O 1
ATOM 4940 N N . MET B 1 198 ? -17.016 -0.63 -10.555 1 86.25 198 MET B N 1
ATOM 4941 C CA . MET B 1 198 ? -16.672 -1.723 -11.461 1 86.25 198 MET B CA 1
ATOM 4942 C C . MET B 1 198 ? -17.594 -2.922 -11.242 1 86.25 198 MET B C 1
ATOM 4944 O O . MET B 1 198 ? -17.984 -3.6 -12.195 1 86.25 198 MET B O 1
ATOM 4948 N N . GLU B 1 199 ? -17.906 -3.188 -10.023 1 83.06 199 GLU B N 1
ATOM 4949 C CA . GLU B 1 199 ? -18.812 -4.285 -9.711 1 83.06 199 GLU B CA 1
ATOM 4950 C C . GLU B 1 199 ? -20.203 -4.023 -10.281 1 83.06 199 GLU B C 1
ATOM 4952 O O . GLU B 1 199 ? -20.875 -4.941 -10.766 1 83.06 199 GLU B O 1
ATOM 4957 N N . ALA B 1 200 ? -20.641 -2.789 -10.211 1 81.25 200 ALA B N 1
ATOM 4958 C CA . ALA B 1 200 ? -21.938 -2.414 -10.766 1 81.25 200 ALA B CA 1
ATOM 4959 C C . ALA B 1 200 ? -21.953 -2.594 -12.281 1 81.25 200 ALA B C 1
ATOM 4961 O O . ALA B 1 200 ? -22.984 -2.982 -12.852 1 81.25 200 ALA B O 1
ATOM 4962 N N . VAL B 1 201 ? -20.844 -2.393 -12.891 1 79.62 201 VAL B N 1
ATOM 4963 C CA . VAL B 1 201 ? -20.719 -2.568 -14.336 1 79.62 201 VAL B CA 1
ATOM 4964 C C . VAL B 1 201 ? -20.766 -4.055 -14.68 1 79.62 201 VAL B C 1
ATOM 4966 O O . VAL B 1 201 ? -21.406 -4.457 -15.656 1 79.62 201 VAL B O 1
ATOM 4969 N N . THR B 1 202 ? -20.125 -4.816 -13.898 1 74.31 202 THR B N 1
ATOM 4970 C CA . THR B 1 202 ? -20.031 -6.254 -14.133 1 74.31 202 THR B CA 1
ATOM 4971 C C . THR B 1 202 ? -21.406 -6.906 -14.062 1 74.31 202 THR B C 1
ATOM 4973 O O . THR B 1 202 ? -21.719 -7.793 -14.852 1 74.31 202 THR B O 1
ATOM 4976 N N . VAL B 1 203 ? -22.219 -6.438 -13.109 1 69.88 203 VAL B N 1
ATOM 4977 C CA . VAL B 1 203 ? -23.531 -7.074 -12.938 1 69.88 203 VAL B CA 1
ATOM 4978 C C . VAL B 1 203 ? -24.531 -6.457 -13.898 1 69.88 203 VAL B C 1
ATOM 4980 O O . VAL B 1 203 ? -25.703 -6.871 -13.938 1 69.88 203 VAL B O 1
ATOM 4983 N N . GLY B 1 204 ? -24.016 -5.551 -14.781 1 69 204 GLY B N 1
ATOM 4984 C CA . GLY B 1 204 ? -24.859 -4.992 -15.82 1 69 204 GLY B CA 1
ATOM 4985 C C . GLY B 1 204 ? -25.781 -3.895 -15.32 1 69 204 GLY B C 1
ATOM 4986 O O . GLY B 1 204 ? -26.734 -3.512 -16.016 1 69 204 GLY B O 1
ATOM 4987 N N . GLU B 1 205 ? -25.578 -3.48 -14.188 1 65 205 GLU B N 1
ATOM 4988 C CA . GLU B 1 205 ? -26.469 -2.479 -13.602 1 65 205 GLU B CA 1
ATOM 4989 C C . GLU B 1 205 ? -26.234 -1.105 -14.227 1 65 205 GLU B C 1
ATOM 4991 O O . GLU B 1 205 ? -27.172 -0.316 -14.359 1 65 205 GLU B O 1
ATOM 4996 N N . THR B 1 206 ? -25 -0.891 -14.492 1 69.19 206 THR B N 1
ATOM 4997 C CA . THR B 1 206 ? -24.703 0.435 -15.023 1 69.19 206 THR B CA 1
ATOM 4998 C C . THR B 1 206 ? -23.516 0.381 -15.992 1 69.19 206 THR B C 1
ATOM 5000 O O . THR B 1 206 ? -22.703 -0.538 -15.93 1 69.19 206 THR B O 1
ATOM 5003 N N . ALA B 1 207 ? -23.688 1.134 -16.984 1 77.38 207 ALA B N 1
ATOM 5004 C CA . ALA B 1 207 ? -22.516 1.419 -17.812 1 77.38 207 ALA B CA 1
ATOM 5005 C C . ALA B 1 207 ? -21.75 2.627 -17.281 1 77.38 207 ALA B C 1
ATOM 5007 O O . ALA B 1 207 ? -22.312 3.719 -17.156 1 77.38 207 ALA B O 1
ATOM 5008 N N . ALA B 1 208 ? -20.641 2.324 -16.703 1 84.69 208 ALA B N 1
ATOM 5009 C CA . ALA B 1 208 ? -19.859 3.439 -16.188 1 84.69 208 ALA B CA 1
ATOM 5010 C C . ALA B 1 208 ? -19.062 4.117 -17.297 1 84.69 208 ALA B C 1
ATOM 5012 O O . ALA B 1 208 ? -18.562 3.451 -18.203 1 84.69 208 ALA B O 1
ATOM 5013 N N . HIS B 1 209 ? -19.047 5.449 -17.234 1 87.88 209 HIS B N 1
ATOM 5014 C CA . HIS B 1 209 ? -18.328 6.25 -18.234 1 87.88 209 HIS B CA 1
ATOM 5015 C C . HIS B 1 209 ? -17.344 7.203 -17.547 1 87.88 209 HIS B C 1
ATOM 5017 O O . HIS B 1 209 ? -17.625 7.723 -16.469 1 87.88 209 HIS B O 1
ATOM 5023 N N . PHE B 1 210 ? -16.203 7.367 -18.172 1 91.06 210 PHE B N 1
ATOM 5024 C CA . PHE B 1 210 ? -15.234 8.383 -17.797 1 91.06 210 PHE B CA 1
ATOM 5025 C C . PHE B 1 210 ? -15.062 9.414 -18.891 1 91.06 210 PHE B C 1
ATOM 5027 O O . PHE B 1 210 ? -14.531 9.102 -19.969 1 91.06 210 PHE B O 1
ATOM 5034 N N . ILE B 1 211 ? -15.484 10.602 -18.656 1 90.5 211 ILE B N 1
ATOM 5035 C CA . ILE B 1 211 ? -15.492 11.68 -19.641 1 90.5 211 ILE B CA 1
ATOM 5036 C C . ILE B 1 211 ? -16.109 11.188 -20.953 1 90.5 211 ILE B C 1
ATOM 5038 O O . ILE B 1 211 ? -15.539 11.398 -22.031 1 90.5 211 ILE B O 1
ATOM 5042 N N . GLY B 1 212 ? -17.172 10.398 -20.859 1 83.31 212 GLY B N 1
ATOM 5043 C CA . GLY B 1 212 ? -17.922 9.953 -22.016 1 83.31 212 GLY B CA 1
ATOM 5044 C C . GLY B 1 212 ? -17.422 8.641 -22.594 1 83.31 212 GLY B C 1
ATOM 5045 O O . GLY B 1 212 ? -18.062 8.062 -23.484 1 83.31 212 GLY B O 1
ATOM 5046 N N . VAL B 1 213 ? -16.375 8.086 -22.125 1 87.94 213 VAL B N 1
ATOM 5047 C CA . VAL B 1 213 ? -15.812 6.836 -22.641 1 87.94 213 VAL B CA 1
ATOM 5048 C C . VAL B 1 213 ? -16.219 5.68 -21.734 1 87.94 213 VAL B C 1
ATOM 5050 O O . VAL B 1 213 ? -16.062 5.754 -20.516 1 87.94 213 VAL B O 1
ATOM 5053 N N . PRO B 1 214 ? -16.812 4.711 -22.281 1 86 214 PRO B N 1
ATOM 5054 C CA . PRO B 1 214 ? -17.172 3.561 -21.453 1 86 214 PRO B CA 1
ATOM 5055 C C . PRO B 1 214 ? -15.961 2.869 -20.844 1 86 214 PRO B C 1
ATOM 5057 O O . PRO B 1 214 ? -14.922 2.74 -21.484 1 86 214 PRO B O 1
ATOM 5060 N N . ILE B 1 215 ? -16.141 2.514 -19.625 1 86.12 215 ILE B N 1
ATOM 5061 C CA . ILE B 1 215 ? -15.047 1.872 -18.906 1 86.12 215 ILE B CA 1
ATOM 5062 C C . ILE B 1 215 ? -15.336 0.38 -18.75 1 86.12 215 ILE B C 1
ATOM 5064 O O . ILE B 1 215 ? -16.469 -0.016 -18.5 1 86.12 215 ILE B O 1
ATOM 5068 N N . ALA B 1 216 ? -14.289 -0.396 -19 1 81.25 216 ALA B N 1
ATOM 5069 C CA . ALA B 1 216 ? -14.398 -1.837 -18.797 1 81.25 216 ALA B CA 1
ATOM 5070 C C . ALA B 1 216 ? -14.273 -2.184 -17.312 1 81.25 216 ALA B C 1
ATOM 5072 O O . ALA B 1 216 ? -13.516 -1.542 -16.578 1 81.25 216 ALA B O 1
ATOM 5073 N N . SER B 1 217 ? -15.055 -3.125 -16.906 1 80.88 217 SER B N 1
ATOM 5074 C CA . SER B 1 217 ? -15 -3.584 -15.523 1 80.88 217 SER B CA 1
ATOM 5075 C C . SER B 1 217 ? -13.766 -4.445 -15.273 1 80.88 217 SER B C 1
ATOM 5077 O O . SER B 1 217 ? -13.625 -5.516 -15.859 1 80.88 217 SER B O 1
ATOM 5079 N N . VAL B 1 218 ? -12.844 -3.977 -14.5 1 80.25 218 VAL B N 1
ATOM 5080 C CA . VAL B 1 218 ? -11.602 -4.684 -14.195 1 80.25 218 VAL B CA 1
ATOM 5081 C C . VAL B 1 218 ? -11.406 -4.766 -12.688 1 80.25 218 VAL B C 1
ATOM 5083 O O . VAL B 1 218 ? -11.664 -3.797 -11.969 1 80.25 218 VAL B O 1
ATOM 5086 N N . LYS B 1 219 ? -11.07 -5.938 -12.234 1 82.38 219 LYS B N 1
ATOM 5087 C CA . LYS B 1 219 ? -10.656 -6.133 -10.852 1 82.38 219 LYS B CA 1
ATOM 5088 C C . LYS B 1 219 ? -9.141 -6.145 -10.727 1 82.38 219 LYS B C 1
ATOM 5090 O O . LYS B 1 219 ? -8.469 -6.992 -11.32 1 82.38 219 LYS B O 1
ATOM 5095 N N . TYR B 1 220 ? -8.609 -5.285 -9.938 1 86.81 220 TYR B N 1
ATOM 5096 C CA . TYR B 1 220 ? -7.16 -5.102 -9.906 1 86.81 220 TYR B CA 1
ATOM 5097 C C . TYR B 1 220 ? -6.555 -5.746 -8.664 1 86.81 220 TYR B C 1
ATOM 5099 O O . TYR B 1 220 ? -5.34 -5.918 -8.578 1 86.81 220 TYR B O 1
ATOM 5107 N N . THR B 1 221 ? -7.367 -6.121 -7.723 1 88.44 221 THR B N 1
ATOM 5108 C CA . THR B 1 221 ? -6.844 -6.773 -6.527 1 88.44 221 THR B CA 1
ATOM 5109 C C . THR B 1 221 ? -6.152 -8.086 -6.883 1 88.44 221 THR B C 1
ATOM 5111 O O . THR B 1 221 ? -6.562 -8.773 -7.82 1 88.44 221 THR B O 1
ATOM 5114 N N . TYR B 1 222 ? -5.027 -8.492 -6.227 1 85.88 222 TYR B N 1
ATOM 5115 C CA . TYR B 1 222 ? -4.305 -9.75 -6.387 1 85.88 222 TYR B CA 1
ATOM 5116 C C . TYR B 1 222 ? -3.479 -9.742 -7.668 1 85.88 222 TYR B C 1
ATOM 5118 O O . TYR B 1 222 ? -2.896 -10.766 -8.039 1 85.88 222 TYR B O 1
ATOM 5126 N N . THR B 1 223 ? -3.418 -8.57 -8.406 1 82.94 223 THR B N 1
ATOM 5127 C CA . THR B 1 223 ? -2.764 -8.57 -9.711 1 82.94 223 THR B CA 1
ATOM 5128 C C . THR B 1 223 ? -1.354 -7.992 -9.609 1 82.94 223 THR B C 1
ATOM 5130 O O . THR B 1 223 ? -1.087 -7.145 -8.758 1 82.94 223 THR B O 1
ATOM 5133 N N . VAL B 1 224 ? -0.491 -8.422 -10.539 1 85.25 224 VAL B N 1
ATOM 5134 C CA . VAL B 1 224 ? 0.91 -8.016 -10.508 1 85.25 224 VAL B CA 1
ATOM 5135 C C . VAL B 1 224 ? 1.236 -7.195 -11.758 1 85.25 224 VAL B C 1
ATOM 5137 O O . VAL B 1 224 ? 1.758 -6.082 -11.648 1 85.25 224 VAL B O 1
ATOM 5140 N N . ILE B 1 225 ? 0.864 -7.609 -12.883 1 84.5 225 ILE B N 1
ATOM 5141 C CA . ILE B 1 225 ? 1.353 -7.094 -14.156 1 84.5 225 ILE B CA 1
ATOM 5142 C C . ILE B 1 225 ? 0.819 -5.68 -14.375 1 84.5 225 ILE B C 1
ATOM 5144 O O . ILE B 1 225 ? 1.571 -4.777 -14.75 1 84.5 225 ILE B O 1
ATOM 5148 N N . PRO B 1 226 ? -0.513 -5.469 -14.18 1 86.25 226 PRO B N 1
ATOM 5149 C CA . PRO B 1 226 ? -0.988 -4.098 -14.375 1 86.25 226 PRO B CA 1
ATOM 5150 C C . PRO B 1 226 ? -0.243 -3.09 -13.5 1 86.25 226 PRO B C 1
ATOM 5152 O O . PRO B 1 226 ? 0.033 -1.971 -13.938 1 86.25 226 PRO B O 1
ATOM 5155 N N . ALA B 1 227 ? 0.063 -3.488 -12.312 1 91.25 227 ALA B N 1
ATOM 5156 C CA . ALA B 1 227 ? 0.778 -2.594 -11.406 1 91.25 227 ALA B CA 1
ATOM 5157 C C . ALA B 1 227 ? 2.189 -2.311 -11.914 1 91.25 227 ALA B C 1
ATOM 5159 O O . ALA B 1 227 ? 2.674 -1.181 -11.82 1 91.25 227 ALA B O 1
ATOM 5160 N N . ILE B 1 228 ? 2.9 -3.336 -12.445 1 92.12 228 ILE B N 1
ATOM 5161 C CA . ILE B 1 228 ? 4.234 -3.156 -13 1 92.12 228 ILE B CA 1
ATOM 5162 C C . ILE B 1 228 ? 4.168 -2.23 -14.219 1 92.12 228 ILE B C 1
ATOM 5164 O O . ILE B 1 228 ? 4.957 -1.287 -14.328 1 92.12 228 ILE B O 1
ATOM 5168 N N . CYS B 1 229 ? 3.238 -2.492 -15.07 1 91.12 229 CYS B N 1
ATOM 5169 C CA . CYS B 1 229 ? 3.094 -1.709 -16.297 1 91.12 229 CYS B CA 1
ATOM 5170 C C . CYS B 1 229 ? 2.775 -0.253 -15.977 1 91.12 229 CYS B C 1
ATOM 5172 O O . CYS B 1 229 ? 3.369 0.658 -16.547 1 91.12 229 CYS B O 1
ATOM 5174 N N . MET B 1 230 ? 1.854 -0.029 -15.133 1 93.31 230 MET B N 1
ATOM 5175 C CA . MET B 1 230 ? 1.456 1.336 -14.805 1 93.31 230 MET B CA 1
ATOM 5176 C C . MET B 1 230 ? 2.609 2.096 -14.156 1 93.31 230 MET B C 1
ATOM 5178 O O . MET B 1 230 ? 2.791 3.289 -14.406 1 93.31 230 MET B O 1
ATOM 5182 N N . THR B 1 231 ? 3.355 1.431 -13.242 1 95.88 231 THR B N 1
ATOM 5183 C CA . THR B 1 231 ? 4.492 2.088 -12.602 1 95.88 231 THR B CA 1
ATOM 5184 C C . THR B 1 231 ? 5.582 2.398 -13.625 1 95.88 231 THR B C 1
ATOM 5186 O O . THR B 1 231 ? 6.258 3.424 -13.531 1 95.88 231 THR B O 1
ATOM 5189 N N . TRP B 1 232 ? 5.73 1.469 -14.539 1 94.94 232 TRP B N 1
ATOM 5190 C CA . TRP B 1 232 ? 6.672 1.704 -15.625 1 94.94 232 TRP B CA 1
ATOM 5191 C C . TRP B 1 232 ? 6.258 2.92 -16.453 1 94.94 232 TRP B C 1
ATOM 5193 O O . TRP B 1 232 ? 7.086 3.785 -16.75 1 94.94 232 TRP B O 1
ATOM 5203 N N . ILE B 1 233 ? 5.043 3.021 -16.828 1 95.88 233 ILE B N 1
ATOM 5204 C CA . ILE B 1 233 ? 4.523 4.148 -17.594 1 95.88 233 ILE B CA 1
ATOM 5205 C C . ILE B 1 233 ? 4.621 5.426 -16.766 1 95.88 233 ILE B C 1
ATOM 5207 O O . ILE B 1 233 ? 4.891 6.504 -17.297 1 95.88 233 ILE B O 1
ATOM 5211 N N . LEU B 1 234 ? 4.363 5.297 -15.461 1 96.06 234 LEU B N 1
ATOM 5212 C CA . LEU B 1 234 ? 4.445 6.426 -14.539 1 96.06 234 LEU B CA 1
ATOM 5213 C C . LEU B 1 234 ? 5.805 7.105 -14.633 1 96.06 234 LEU B C 1
ATOM 5215 O O . LEU B 1 234 ? 5.902 8.328 -14.516 1 96.06 234 LEU B O 1
ATOM 5219 N N . SER B 1 235 ? 6.852 6.352 -14.836 1 94.19 235 SER B N 1
ATOM 5220 C CA . SER B 1 235 ? 8.188 6.922 -14.953 1 94.19 235 SER B CA 1
ATOM 5221 C C . SER B 1 235 ? 8.281 7.883 -16.125 1 94.19 235 SER B C 1
ATOM 5223 O O . SER B 1 235 ? 8.953 8.914 -16.047 1 94.19 235 SER B O 1
ATOM 5225 N N . TYR B 1 236 ? 7.57 7.586 -17.172 1 93.5 236 TYR B N 1
ATOM 5226 C CA . TYR B 1 236 ? 7.555 8.461 -18.328 1 93.5 236 TYR B CA 1
ATOM 5227 C C . TYR B 1 236 ? 6.637 9.656 -18.094 1 93.5 236 TYR B C 1
ATOM 5229 O O . TYR B 1 236 ? 6.965 10.781 -18.484 1 93.5 236 TYR B O 1
ATOM 5237 N N . ILE B 1 237 ? 5.559 9.414 -17.5 1 96.19 237 ILE B N 1
ATOM 5238 C CA . ILE B 1 237 ? 4.609 10.484 -17.219 1 96.19 237 ILE B CA 1
ATOM 5239 C C . ILE B 1 237 ? 5.254 11.516 -16.297 1 96.19 237 ILE B C 1
ATOM 5241 O O . ILE B 1 237 ? 5.098 12.727 -16.5 1 96.19 237 ILE B O 1
ATOM 5245 N N . GLU B 1 238 ? 5.867 11 -15.25 1 93.12 238 GLU B N 1
ATOM 5246 C CA . GLU B 1 238 ? 6.527 11.891 -14.305 1 93.12 238 GLU B CA 1
ATOM 5247 C C . GLU B 1 238 ? 7.523 12.812 -15 1 93.12 238 GLU B C 1
ATOM 5249 O O . GLU B 1 238 ? 7.578 14.008 -14.727 1 93.12 238 GLU B O 1
ATOM 5254 N N . ARG B 1 239 ? 8.273 12.305 -15.906 1 88.81 239 ARG B N 1
ATOM 5255 C CA . ARG B 1 239 ? 9.25 13.094 -16.656 1 88.81 239 ARG B CA 1
ATOM 5256 C C . ARG B 1 239 ? 8.562 14.109 -17.547 1 88.81 239 ARG B C 1
ATOM 5258 O O . ARG B 1 239 ? 9.008 15.25 -17.656 1 88.81 239 ARG B O 1
ATOM 5265 N N . GLY B 1 240 ? 7.578 13.68 -18.219 1 92 240 GLY B N 1
ATOM 5266 C CA . GLY B 1 240 ? 6.828 14.578 -19.078 1 92 240 GLY B CA 1
ATOM 5267 C C . GLY B 1 240 ? 6.164 15.719 -18.312 1 92 240 GLY B C 1
ATOM 5268 O O . GLY B 1 240 ? 6.242 16.875 -18.734 1 92 240 GLY B O 1
ATOM 5269 N N . VAL B 1 241 ? 5.566 15.414 -17.203 1 93.31 241 VAL B N 1
ATOM 5270 C CA . VAL B 1 241 ? 4.855 16.406 -16.406 1 93.31 241 VAL B CA 1
ATOM 5271 C C . VAL B 1 241 ? 5.855 17.375 -15.773 1 93.31 241 VAL B C 1
ATOM 5273 O O . VAL B 1 241 ? 5.578 18.562 -15.625 1 93.31 241 VAL B O 1
ATOM 5276 N N . ASP B 1 242 ? 6.93 16.797 -15.383 1 86.12 242 ASP B N 1
ATOM 5277 C CA . ASP B 1 242 ? 7.98 17.625 -14.797 1 86.12 242 ASP B CA 1
ATOM 5278 C C . ASP B 1 242 ? 8.438 18.703 -15.773 1 86.12 242 ASP B C 1
ATOM 5280 O O . ASP B 1 242 ? 8.734 19.828 -15.367 1 86.12 242 ASP B O 1
ATOM 5284 N N . ARG B 1 243 ? 8.422 18.422 -17.031 1 84.75 243 ARG B N 1
ATOM 5285 C CA . ARG B 1 243 ? 8.883 19.328 -18.078 1 84.75 243 ARG B CA 1
ATOM 5286 C C . ARG B 1 243 ? 7.848 20.406 -18.359 1 84.75 243 ARG B C 1
ATOM 5288 O O . ARG B 1 243 ? 8.195 21.547 -18.719 1 84.75 243 ARG B O 1
ATOM 5295 N N . ILE B 1 244 ? 6.672 20.109 -18.109 1 90.44 244 ILE B N 1
ATOM 5296 C CA . ILE B 1 244 ? 5.625 21.047 -18.531 1 90.44 244 ILE B CA 1
ATOM 5297 C C . ILE B 1 244 ? 5.207 21.906 -17.344 1 90.44 244 ILE B C 1
ATOM 5299 O O . ILE B 1 244 ? 4.605 22.969 -17.516 1 90.44 244 ILE B O 1
ATOM 5303 N N . THR B 1 245 ? 5.449 21.453 -16.172 1 87.75 245 THR B N 1
ATOM 5304 C CA . THR B 1 245 ? 4.996 22.188 -14.992 1 87.75 245 THR B CA 1
ATOM 5305 C C . THR B 1 245 ? 5.961 23.328 -14.648 1 87.75 245 THR B C 1
ATOM 5307 O O . THR B 1 245 ? 7.164 23.094 -14.508 1 87.75 245 THR B O 1
ATOM 5310 N N . PRO B 1 246 ? 5.34 24.5 -14.523 1 82.19 246 PRO B N 1
ATOM 5311 C CA . PRO B 1 246 ? 6.191 25.625 -14.164 1 82.19 246 PRO B CA 1
ATOM 5312 C C . PRO B 1 246 ? 6.812 25.484 -12.781 1 82.19 246 PRO B C 1
ATOM 5314 O O . PRO B 1 246 ? 6.184 24.938 -11.867 1 82.19 246 PRO B O 1
ATOM 5317 N N . ALA B 1 247 ? 7.945 26.062 -12.57 1 72.44 247 ALA B N 1
ATOM 5318 C CA . ALA B 1 247 ? 8.734 25.953 -11.344 1 72.44 247 ALA B CA 1
ATOM 5319 C C . ALA B 1 247 ? 7.977 26.531 -10.148 1 72.44 247 ALA B C 1
ATOM 5321 O O . ALA B 1 247 ? 8.094 26.016 -9.031 1 72.44 247 ALA B O 1
ATOM 5322 N N . VAL B 1 248 ? 7.156 27.5 -10.422 1 74 248 VAL B N 1
ATOM 5323 C CA . VAL B 1 248 ? 6.5 28.219 -9.336 1 74 248 VAL B CA 1
ATOM 5324 C C . VAL B 1 248 ? 5.328 27.406 -8.797 1 74 248 VAL B C 1
ATOM 5326 O O . VAL B 1 248 ? 4.875 27.625 -7.672 1 74 248 VAL B O 1
ATOM 5329 N N . THR B 1 249 ? 4.883 26.391 -9.555 1 81.25 249 THR B N 1
ATOM 5330 C CA . THR B 1 249 ? 3.732 25.578 -9.141 1 81.25 249 THR B CA 1
ATOM 5331 C C . THR B 1 249 ? 4.082 24.094 -9.125 1 81.25 249 THR B C 1
ATOM 5333 O O . THR B 1 249 ? 3.195 23.25 -9.047 1 81.25 249 THR B O 1
ATOM 5336 N N . LYS B 1 250 ? 5.195 23.766 -9.219 1 81.69 250 LYS B N 1
ATOM 5337 C CA . LYS B 1 250 ? 5.66 22.406 -9.477 1 81.69 250 LYS B CA 1
ATOM 5338 C C . LYS B 1 250 ? 5.328 21.484 -8.312 1 81.69 250 LYS B C 1
ATOM 5340 O O . LYS B 1 250 ? 4.953 20.328 -8.523 1 81.69 250 LYS B O 1
ATOM 5345 N N . ASN B 1 251 ? 5.367 22.016 -7.137 1 80.25 251 ASN B N 1
ATOM 5346 C CA . ASN B 1 251 ? 5.262 21.156 -5.965 1 80.25 251 ASN B CA 1
ATOM 5347 C C . ASN B 1 251 ? 3.824 20.688 -5.734 1 80.25 251 ASN B C 1
ATOM 5349 O O . ASN B 1 251 ? 3.588 19.703 -5.043 1 80.25 251 ASN B O 1
ATOM 5353 N N . PHE B 1 252 ? 2.906 21.391 -6.328 1 84 252 PHE B N 1
ATOM 5354 C CA . PHE B 1 252 ? 1.538 20.922 -6.141 1 84 252 PHE B CA 1
ATOM 5355 C C . PHE B 1 252 ? 0.906 20.531 -7.473 1 84 252 PHE B C 1
ATOM 5357 O O . PHE B 1 252 ? 0.07 19.641 -7.535 1 84 252 PHE B O 1
ATOM 5364 N N . LEU B 1 253 ? 1.298 21.172 -8.5 1 89.19 253 LEU B N 1
ATOM 5365 C CA . LEU B 1 253 ? 0.708 20.906 -9.812 1 89.19 253 LEU B CA 1
ATOM 5366 C C . LEU B 1 253 ? 1.255 19.609 -10.398 1 89.19 253 LEU B C 1
ATOM 5368 O O . LEU B 1 253 ? 0.521 18.859 -11.047 1 89.19 253 LEU B O 1
ATOM 5372 N N . LYS B 1 254 ? 2.504 19.391 -10.195 1 90.94 254 LYS B N 1
ATOM 5373 C CA . LYS B 1 254 ? 3.137 18.188 -10.75 1 90.94 254 LYS B CA 1
ATOM 5374 C C . LYS B 1 254 ? 2.475 16.922 -10.219 1 90.94 254 LYS B C 1
ATOM 5376 O O . LYS B 1 254 ? 1.994 16.094 -10.992 1 90.94 254 LYS B O 1
ATOM 5381 N N . PRO B 1 255 ? 2.4 16.766 -8.898 1 93 255 PRO B N 1
ATOM 5382 C CA . PRO B 1 255 ? 1.748 15.562 -8.398 1 93 255 PRO B CA 1
ATOM 5383 C C . PRO B 1 255 ? 0.277 15.469 -8.797 1 93 255 PRO B C 1
ATOM 5385 O O . PRO B 1 255 ? -0.232 14.383 -9.062 1 93 255 PRO B O 1
ATOM 5388 N N . MET B 1 256 ? -0.379 16.547 -8.852 1 94.25 256 MET B N 1
ATOM 5389 C CA . MET B 1 256 ? -1.777 16.562 -9.266 1 94.25 256 MET B CA 1
ATOM 5390 C C . MET B 1 256 ? -1.921 16.062 -10.703 1 94.25 256 MET B C 1
ATOM 5392 O O . MET B 1 256 ? -2.752 15.195 -10.984 1 94.25 256 MET B O 1
ATOM 5396 N N . LEU B 1 257 ? -1.119 16.609 -11.594 1 95.81 257 LEU B N 1
ATOM 5397 C CA . LEU B 1 257 ? -1.184 16.25 -13.008 1 95.81 257 LEU B CA 1
ATOM 5398 C C . LEU B 1 257 ? -0.774 14.797 -13.211 1 95.81 257 LEU B C 1
ATOM 5400 O O . LEU B 1 257 ? -1.337 14.102 -14.07 1 95.81 257 LEU B O 1
ATOM 5404 N N . ILE B 1 258 ? 0.206 14.398 -12.492 1 96.31 258 ILE B N 1
ATOM 5405 C CA . ILE B 1 258 ? 0.644 13.008 -12.594 1 96.31 258 ILE B CA 1
ATOM 5406 C C . ILE B 1 258 ? -0.52 12.078 -12.266 1 96.31 258 ILE B C 1
ATOM 5408 O O . ILE B 1 258 ? -0.787 11.125 -13.008 1 96.31 258 ILE B O 1
ATOM 5412 N N . LEU B 1 259 ? -1.253 12.328 -11.195 1 96.75 259 LEU B N 1
ATOM 5413 C CA . LEU B 1 259 ? -2.387 11.492 -10.812 1 96.75 259 LEU B CA 1
ATOM 5414 C C . LEU B 1 259 ? -3.494 11.57 -11.859 1 96.75 259 LEU B C 1
ATOM 5416 O O . LEU B 1 259 ? -4.094 10.547 -12.211 1 96.75 259 LEU B O 1
ATOM 5420 N N . LEU B 1 260 ? -3.723 12.758 -12.406 1 96.5 260 LEU B N 1
ATOM 5421 C CA . LEU B 1 260 ? -4.816 12.984 -13.344 1 96.5 260 LEU B CA 1
ATOM 5422 C C . LEU B 1 260 ? -4.516 12.352 -14.695 1 96.5 260 LEU B C 1
ATOM 5424 O O . LEU B 1 260 ? -5.43 12.07 -15.477 1 96.5 260 LEU B O 1
ATOM 5428 N N . ILE B 1 261 ? -3.279 12.148 -14.984 1 96.88 261 ILE B N 1
ATOM 5429 C CA . ILE B 1 261 ? -2.902 11.562 -16.266 1 96.88 261 ILE B CA 1
ATOM 5430 C C . ILE B 1 261 ? -2.695 10.055 -16.109 1 96.88 261 ILE B C 1
ATOM 5432 O O . ILE B 1 261 ? -3.23 9.266 -16.891 1 96.88 261 ILE B O 1
ATOM 5436 N N . ALA B 1 262 ? -1.992 9.68 -15.094 1 96.56 262 ALA B N 1
ATOM 5437 C CA . ALA B 1 262 ? -1.599 8.289 -14.914 1 96.56 262 ALA B CA 1
ATOM 5438 C C . ALA B 1 262 ? -2.807 7.414 -14.586 1 96.56 262 ALA B C 1
ATOM 5440 O O . ALA B 1 262 ? -2.955 6.32 -15.133 1 96.56 262 ALA B O 1
ATOM 5441 N N . ALA B 1 263 ? -3.668 7.848 -13.656 1 95.94 263 ALA B N 1
ATOM 5442 C CA . ALA B 1 263 ? -4.797 7.031 -13.219 1 95.94 263 ALA B CA 1
ATOM 5443 C C . ALA B 1 263 ? -5.758 6.766 -14.375 1 95.94 263 ALA B C 1
ATOM 5445 O O . ALA B 1 263 ? -6.168 5.625 -14.602 1 95.94 263 ALA B O 1
ATOM 5446 N N . PRO B 1 264 ? -6.133 7.746 -15.188 1 94.75 264 PRO B N 1
ATOM 5447 C CA . PRO B 1 264 ? -6.992 7.48 -16.344 1 94.75 264 PRO B CA 1
ATOM 5448 C C . PRO B 1 264 ? -6.344 6.547 -17.359 1 94.75 264 PRO B C 1
ATOM 5450 O O . PRO B 1 264 ? -7.027 5.727 -17.984 1 94.75 264 PRO B O 1
ATOM 5453 N N . ILE B 1 265 ? -5.086 6.688 -17.562 1 94.62 265 ILE B N 1
ATOM 5454 C CA . ILE B 1 265 ? -4.391 5.781 -18.469 1 94.62 265 ILE B CA 1
ATOM 5455 C C . ILE B 1 265 ? -4.488 4.352 -17.953 1 94.62 265 ILE B C 1
ATOM 5457 O O . ILE B 1 265 ? -4.738 3.416 -18.719 1 94.62 265 ILE B O 1
ATOM 5461 N N . ALA B 1 266 ? -4.289 4.18 -16.688 1 92.5 266 ALA B N 1
ATOM 5462 C CA . ALA B 1 266 ? -4.422 2.857 -16.078 1 92.5 266 ALA B CA 1
ATOM 5463 C C . ALA B 1 266 ? -5.836 2.311 -16.266 1 92.5 266 ALA B C 1
ATOM 5465 O O . ALA B 1 266 ? -6.016 1.143 -16.609 1 92.5 266 ALA B O 1
ATOM 5466 N N . ILE B 1 267 ? -6.832 3.121 -16.109 1 91.12 267 ILE B N 1
ATOM 5467 C CA . ILE B 1 267 ? -8.234 2.725 -16.109 1 91.12 267 ILE B CA 1
ATOM 5468 C C . ILE B 1 267 ? -8.695 2.461 -17.531 1 91.12 267 ILE B C 1
ATOM 5470 O O . ILE B 1 267 ? -9.422 1.497 -17.797 1 91.12 267 ILE B O 1
ATOM 5474 N N . LEU B 1 268 ? -8.227 3.271 -18.5 1 91.12 268 LEU B N 1
ATOM 5475 C CA . LEU B 1 268 ? -8.781 3.242 -19.844 1 91.12 268 LEU B CA 1
ATOM 5476 C C . LEU B 1 268 ? -7.941 2.359 -20.766 1 91.12 268 LEU B C 1
ATOM 5478 O O . LEU B 1 268 ? -8.438 1.857 -21.766 1 91.12 268 LEU B O 1
ATOM 5482 N N . ILE B 1 269 ? -6.676 2.176 -20.391 1 90.5 269 ILE B N 1
ATOM 5483 C CA . ILE B 1 269 ? -5.805 1.488 -21.344 1 90.5 269 ILE B CA 1
ATOM 5484 C C . ILE B 1 269 ? -5.297 0.187 -20.719 1 90.5 269 ILE B C 1
ATOM 5486 O O . ILE B 1 269 ? -5.551 -0.898 -21.25 1 90.5 269 ILE B O 1
ATOM 5490 N N . ILE B 1 270 ? -4.691 0.242 -19.609 1 85.56 270 ILE B N 1
ATOM 5491 C CA . ILE B 1 270 ? -3.996 -0.914 -19.062 1 85.56 270 ILE B CA 1
ATOM 5492 C C . ILE B 1 270 ? -5.012 -1.97 -18.625 1 85.56 270 ILE B C 1
ATOM 5494 O O . ILE B 1 270 ? -4.879 -3.146 -18.984 1 85.56 270 ILE B O 1
ATOM 5498 N N . GLY B 1 271 ? -6.008 -1.524 -17.828 1 78.88 271 GLY B N 1
ATOM 5499 C CA . GLY B 1 271 ? -7.047 -2.451 -17.406 1 78.88 271 GLY B CA 1
ATOM 5500 C C . GLY B 1 271 ? -7.742 -3.143 -18.562 1 78.88 271 GLY B C 1
ATOM 5501 O O . GLY B 1 271 ? -7.699 -4.371 -18.672 1 78.88 271 GLY B O 1
ATOM 5502 N N . PRO B 1 272 ? -8.289 -2.352 -19.453 1 81.88 272 PRO B N 1
ATOM 5503 C CA . PRO B 1 272 ? -9.008 -2.92 -20.594 1 81.88 272 PRO B CA 1
ATOM 5504 C C . PRO B 1 272 ? -8.109 -3.748 -21.5 1 81.88 272 PRO B C 1
ATOM 5506 O O . PRO B 1 272 ? -8.562 -4.734 -22.094 1 81.88 272 PRO B O 1
ATOM 5509 N N . ALA B 1 273 ? -6.844 -3.4 -21.625 1 83.5 273 ALA B N 1
ATOM 5510 C CA . ALA B 1 273 ? -5.922 -4.219 -22.406 1 83.5 273 ALA B CA 1
ATOM 5511 C C . ALA B 1 273 ? -5.781 -5.613 -21.812 1 83.5 273 ALA B C 1
ATOM 5513 O O . ALA B 1 273 ? -5.762 -6.609 -22.531 1 83.5 273 ALA B O 1
ATOM 5514 N N . GLY B 1 274 ? -5.695 -5.664 -20.562 1 76 274 GLY B N 1
ATOM 5515 C CA . GLY B 1 274 ? -5.633 -6.957 -19.891 1 76 274 GLY B CA 1
ATOM 5516 C C . GLY B 1 274 ? -6.887 -7.789 -20.094 1 76 274 GLY B C 1
ATOM 5517 O O . GLY B 1 274 ? -6.805 -8.992 -20.359 1 76 274 GLY B O 1
ATOM 5518 N N . ILE B 1 275 ? -7.977 -7.18 -20.031 1 75.19 275 ILE B N 1
ATOM 5519 C CA . ILE B 1 275 ? -9.25 -7.871 -20.188 1 75.19 275 ILE B CA 1
ATOM 5520 C C . ILE B 1 275 ? -9.406 -8.344 -21.625 1 75.19 275 ILE B C 1
ATOM 5522 O O . ILE B 1 275 ? -9.898 -9.453 -21.875 1 75.19 275 ILE B O 1
ATOM 5526 N N . LEU B 1 276 ? -9.055 -7.441 -22.516 1 80.12 276 LEU B N 1
ATOM 5527 C CA . LEU B 1 276 ? -9.164 -7.797 -23.938 1 80.12 276 LEU B CA 1
ATOM 5528 C C . LEU B 1 276 ? -8.305 -9.008 -24.266 1 80.12 276 LEU B C 1
ATOM 5530 O O . LEU B 1 276 ? -8.742 -9.922 -24.969 1 80.12 276 LEU B O 1
ATOM 5534 N N . ILE B 1 277 ? -7.145 -9.008 -23.719 1 79.25 277 ILE B N 1
ATOM 5535 C CA . ILE B 1 277 ? -6.258 -10.148 -23.953 1 79.25 277 ILE B CA 1
ATOM 5536 C C . ILE B 1 277 ? -6.828 -11.391 -23.266 1 79.25 277 ILE B C 1
ATOM 5538 O O . ILE B 1 277 ? -6.879 -12.461 -23.859 1 79.25 277 ILE B O 1
ATOM 5542 N N . GLY B 1 278 ? -7.316 -11.211 -22.109 1 73.5 278 GLY B N 1
ATOM 5543 C CA . GLY B 1 278 ? -7.91 -12.32 -21.375 1 73.5 278 GLY B CA 1
ATOM 5544 C C . GLY B 1 278 ? -9.148 -12.875 -22.047 1 73.5 278 GLY B C 1
ATOM 5545 O O . GLY B 1 278 ? -9.312 -14.094 -22.156 1 73.5 278 GLY B O 1
ATOM 5546 N N . THR B 1 279 ? -9.984 -12.008 -22.5 1 76.81 279 THR B N 1
ATOM 5547 C CA . THR B 1 279 ? -11.219 -12.43 -23.156 1 76.81 279 THR B CA 1
ATOM 5548 C C . THR B 1 279 ? -10.922 -13.086 -24.5 1 76.81 279 THR B C 1
ATOM 5550 O O . THR B 1 279 ? -11.609 -14.023 -24.906 1 76.81 279 THR B O 1
ATOM 5553 N N . SER B 1 280 ? -9.969 -12.523 -25.125 1 82 280 SER B N 1
ATOM 5554 C CA . SER B 1 280 ? -9.578 -13.125 -26.391 1 82 280 SER B CA 1
ATOM 5555 C C . SER B 1 280 ? -9.039 -14.539 -26.188 1 82 280 SER B C 1
ATOM 5557 O O . SER B 1 280 ? -9.352 -15.445 -26.969 1 82 280 SER B O 1
ATOM 5559 N N . ILE B 1 281 ? -8.289 -14.68 -25.172 1 78.75 281 ILE B N 1
ATOM 5560 C CA . ILE B 1 281 ? -7.77 -16 -24.844 1 78.75 281 ILE B CA 1
ATOM 5561 C C . ILE B 1 281 ? -8.922 -16.922 -24.453 1 78.75 281 ILE B C 1
ATOM 5563 O O . ILE B 1 281 ? -8.969 -18.078 -24.891 1 78.75 281 ILE B O 1
ATOM 5567 N N . SER B 1 282 ? -9.852 -16.422 -23.719 1 76.31 282 SER B N 1
ATOM 5568 C CA . SER B 1 282 ? -11.016 -17.188 -23.297 1 76.31 282 SER B CA 1
ATOM 5569 C C . SER B 1 282 ? -11.844 -17.625 -24.5 1 76.31 282 SER B C 1
ATOM 5571 O O . SER B 1 282 ? -12.242 -18.797 -24.578 1 76.31 282 SER B O 1
ATOM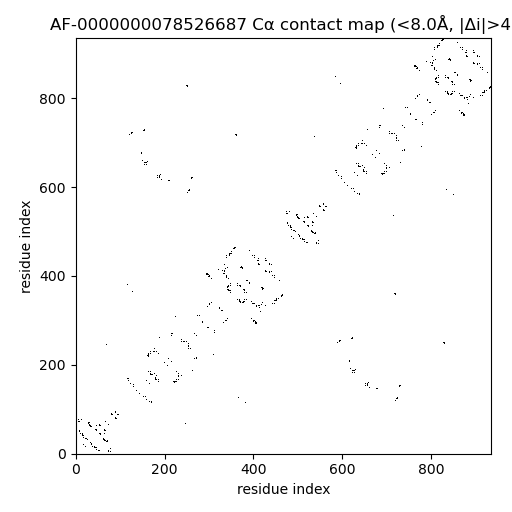 5573 N N . LYS B 1 283 ? -12.117 -16.734 -25.406 1 78.81 283 LYS B N 1
ATOM 5574 C CA . LYS B 1 283 ? -12.875 -17.062 -26.609 1 78.81 283 LYS B CA 1
ATOM 5575 C C . LYS B 1 283 ? -12.156 -18.125 -27.438 1 78.81 283 LYS B C 1
ATOM 5577 O O . LYS B 1 283 ? -12.797 -19.016 -28 1 78.81 283 LYS B O 1
ATOM 5582 N N . PHE B 1 284 ? -10.898 -17.984 -27.5 1 84.56 284 PHE B N 1
ATOM 5583 C CA . PHE B 1 284 ? -10.102 -18.953 -28.219 1 84.56 284 PHE B CA 1
ATOM 5584 C C . PHE B 1 284 ? -10.195 -20.328 -27.578 1 84.56 284 PHE B C 1
ATOM 5586 O O . PHE B 1 284 ? -10.383 -21.344 -28.266 1 84.56 284 PHE B O 1
ATOM 5593 N N . VAL B 1 285 ? -10.055 -20.375 -26.312 1 81 285 VAL B N 1
ATOM 5594 C CA . VAL B 1 285 ? -10.102 -21.641 -25.578 1 81 285 VAL B CA 1
ATOM 5595 C C . VAL B 1 285 ? -11.477 -22.281 -25.734 1 81 285 VAL B C 1
ATOM 5597 O O . VAL B 1 285 ? -11.578 -23.484 -25.953 1 81 285 VAL B O 1
ATOM 5600 N N . PHE B 1 286 ? -12.5 -21.578 -25.672 1 77.81 286 PHE B N 1
ATOM 5601 C CA . PHE B 1 286 ? -13.844 -22.125 -25.766 1 77.81 286 PHE B CA 1
ATOM 5602 C C . PHE B 1 286 ? -14.156 -22.531 -27.203 1 77.81 286 PHE B C 1
ATOM 5604 O O . PHE B 1 286 ? -14.93 -23.469 -27.438 1 77.81 286 PHE B O 1
ATOM 5611 N N . PHE B 1 287 ? -13.555 -21.812 -28.109 1 80.88 287 PHE B N 1
ATOM 5612 C CA . PHE B 1 287 ? -13.664 -22.234 -29.5 1 80.88 287 PHE B CA 1
ATOM 5613 C C . PHE B 1 287 ? -13.047 -23.609 -29.703 1 80.88 287 PHE B C 1
ATOM 5615 O O . PHE B 1 287 ? -13.648 -24.469 -30.359 1 80.88 287 PHE B O 1
ATOM 5622 N N . VAL B 1 288 ? -11.938 -23.734 -29.172 1 84 288 VAL B N 1
ATOM 5623 C CA . VAL B 1 288 ? -11.258 -25.031 -29.281 1 84 288 VAL B CA 1
ATOM 5624 C C . VAL B 1 288 ? -12.039 -26.094 -28.531 1 84 288 VAL B C 1
ATOM 5626 O O . VAL B 1 288 ? -12.117 -27.25 -28.969 1 84 288 VAL B O 1
ATOM 5629 N N . GLN B 1 289 ? -12.562 -25.719 -27.469 1 82.75 289 GLN B N 1
ATOM 5630 C CA . GLN B 1 289 ? -13.336 -26.641 -26.641 1 82.75 289 GLN B CA 1
ATOM 5631 C C . GLN B 1 289 ? -14.523 -27.219 -27.422 1 82.75 289 GLN B C 1
ATOM 5633 O O . GLN B 1 289 ? -14.867 -28.391 -27.266 1 82.75 289 GLN B O 1
ATOM 5638 N N . ALA B 1 290 ? -15.141 -26.438 -28.172 1 80 290 ALA B N 1
ATOM 5639 C CA . ALA B 1 290 ? -16.297 -26.844 -28.969 1 80 290 ALA B CA 1
ATOM 5640 C C . ALA B 1 290 ? -15.898 -27.875 -30.016 1 80 290 ALA B C 1
ATOM 5642 O O . ALA B 1 290 ? -16.703 -28.734 -30.406 1 80 290 ALA B O 1
ATOM 5643 N N . LYS B 1 291 ? -14.68 -27.828 -30.438 1 83.12 291 LYS B N 1
ATOM 5644 C CA . LYS B 1 291 ? -14.234 -28.734 -31.516 1 83.12 291 LYS B CA 1
ATOM 5645 C C . LYS B 1 291 ? -13.453 -29.906 -30.938 1 83.12 291 LYS B C 1
ATOM 5647 O O . LYS B 1 291 ? -13.648 -31.047 -31.375 1 83.12 291 LYS B O 1
ATOM 5652 N N . LEU B 1 292 ? -12.539 -29.609 -30.078 1 85.06 292 LEU B N 1
ATOM 5653 C CA . LEU B 1 292 ? -11.672 -30.594 -29.453 1 85.06 292 LEU B CA 1
ATOM 5654 C C . LEU B 1 292 ? -11.641 -30.406 -27.938 1 85.06 292 LEU B C 1
ATOM 5656 O O . LEU B 1 292 ? -10.711 -29.781 -27.406 1 85.06 292 LEU B O 1
ATOM 5660 N N . GLY B 1 293 ? -12.516 -30.969 -27.25 1 84.69 293 GLY B N 1
ATOM 5661 C CA . GLY B 1 293 ? -12.734 -30.719 -25.844 1 84.69 293 GLY B CA 1
ATOM 5662 C C . GLY B 1 293 ? -11.5 -30.922 -25 1 84.69 293 GLY B C 1
ATOM 5663 O O . GLY B 1 293 ? -11.094 -30.031 -24.234 1 84.69 293 GLY B O 1
ATOM 5664 N N . PHE B 1 294 ? -10.844 -32.031 -25.156 1 90.12 294 PHE B N 1
ATOM 5665 C CA . PHE B 1 294 ? -9.703 -32.375 -24.312 1 90.12 294 PHE B CA 1
ATOM 5666 C C . PHE B 1 294 ? -8.523 -31.453 -24.609 1 90.12 294 PHE B C 1
ATOM 5668 O O . PHE B 1 294 ? -7.746 -31.125 -23.703 1 90.12 294 PHE B O 1
ATOM 5675 N N . LEU B 1 295 ? -8.375 -30.969 -25.812 1 92.44 295 LEU B N 1
ATOM 5676 C CA . LEU B 1 295 ? -7.27 -30.094 -26.203 1 92.44 295 LEU B CA 1
ATOM 5677 C C . LEU B 1 295 ? -7.422 -28.719 -25.578 1 92.44 295 LEU B C 1
ATOM 5679 O O . LEU B 1 295 ? -6.43 -28.062 -25.234 1 92.44 295 LEU B O 1
ATOM 5683 N N . ALA B 1 296 ? -8.672 -28.297 -25.469 1 93.12 296 ALA B N 1
ATOM 5684 C CA . ALA B 1 296 ? -8.93 -27 -24.844 1 93.12 296 ALA B CA 1
ATOM 5685 C C . ALA B 1 296 ? -8.484 -27 -23.391 1 93.12 296 ALA B C 1
ATOM 5687 O O . ALA B 1 296 ? -7.914 -26.016 -22.906 1 93.12 296 ALA B O 1
ATOM 5688 N N . VAL B 1 297 ? -8.75 -28.062 -22.734 1 94.88 297 VAL B N 1
ATOM 5689 C CA . VAL B 1 297 ? -8.359 -28.172 -21.328 1 94.88 297 VAL B CA 1
ATOM 5690 C C . VAL B 1 297 ? -6.836 -28.219 -21.219 1 94.88 297 VAL B C 1
ATOM 5692 O O . VAL B 1 297 ? -6.262 -27.625 -20.297 1 94.88 297 VAL B O 1
ATOM 5695 N N . GLY B 1 298 ? -6.223 -28.859 -22.141 1 96.12 298 GLY B N 1
ATOM 5696 C CA . GLY B 1 298 ? -4.77 -28.906 -22.172 1 96.12 298 GLY B CA 1
ATOM 5697 C C . GLY B 1 298 ? -4.129 -27.562 -22.406 1 96.12 298 GLY B C 1
ATOM 5698 O O . GLY B 1 298 ? -3.184 -27.188 -21.719 1 96.12 298 GLY B O 1
ATOM 5699 N N . ILE B 1 299 ? -4.609 -26.875 -23.375 1 94.94 299 ILE B N 1
ATOM 5700 C CA . ILE B 1 299 ? -4.086 -25.547 -23.688 1 94.94 299 ILE B CA 1
ATOM 5701 C C . ILE B 1 299 ? -4.25 -24.625 -22.469 1 94.94 299 ILE B C 1
ATOM 5703 O O . ILE B 1 299 ? -3.324 -23.906 -22.109 1 94.94 299 ILE B O 1
ATOM 5707 N N . MET B 1 300 ? -5.391 -24.688 -21.859 1 93.88 300 MET B N 1
ATOM 5708 C CA . MET B 1 300 ? -5.645 -23.891 -20.672 1 93.88 300 MET B CA 1
ATOM 5709 C C . MET B 1 300 ? -4.664 -24.25 -19.547 1 93.88 300 MET B C 1
ATOM 5711 O O . MET B 1 300 ? -4.156 -23.359 -18.859 1 93.88 300 MET B O 1
ATOM 5715 N N . GLY B 1 301 ? -4.434 -25.484 -19.422 1 96.06 301 GLY B N 1
ATOM 5716 C CA . GLY B 1 301 ? -3.484 -25.938 -18.422 1 96.06 301 GLY B CA 1
ATOM 5717 C C . GLY B 1 301 ? -2.078 -25.406 -18.656 1 96.06 301 GLY B C 1
ATOM 5718 O O . GLY B 1 301 ? -1.376 -25.062 -17.703 1 96.06 301 GLY B O 1
ATOM 5719 N N . ALA B 1 302 ? -1.717 -25.344 -19.875 1 96.19 302 ALA B N 1
ATOM 5720 C CA . ALA B 1 302 ? -0.383 -24.875 -20.234 1 96.19 302 ALA B CA 1
ATOM 5721 C C . ALA B 1 302 ? -0.238 -23.375 -19.984 1 96.19 302 ALA B C 1
ATOM 5723 O O . ALA B 1 302 ? 0.796 -22.922 -19.484 1 96.19 302 ALA B O 1
ATOM 5724 N N . ILE B 1 303 ? -1.238 -22.625 -20.25 1 93.94 303 ILE B N 1
ATOM 5725 C CA . ILE B 1 303 ? -1.104 -21.172 -20.219 1 93.94 303 ILE B CA 1
ATOM 5726 C C . ILE B 1 303 ? -1.528 -20.641 -18.859 1 93.94 303 ILE B C 1
ATOM 5728 O O . ILE B 1 303 ? -1.263 -19.484 -18.531 1 93.94 303 ILE B O 1
ATOM 5732 N N . TRP B 1 304 ? -2.123 -21.438 -18.031 1 93.94 304 TRP B N 1
ATOM 5733 C CA . TRP B 1 304 ? -2.717 -21 -16.766 1 93.94 304 TRP B CA 1
ATOM 5734 C C . TRP B 1 304 ? -1.683 -20.297 -15.891 1 93.94 304 TRP B C 1
ATOM 5736 O O . TRP B 1 304 ? -1.929 -19.203 -15.383 1 93.94 304 TRP B O 1
ATOM 5746 N N . PRO B 1 305 ? -0.463 -20.875 -15.727 1 94 305 PRO B N 1
ATOM 5747 C CA . PRO B 1 305 ? 0.519 -20.172 -14.898 1 94 305 PRO B CA 1
ATOM 5748 C C . PRO B 1 305 ? 0.868 -18.797 -15.438 1 94 305 PRO B C 1
ATOM 5750 O O . PRO B 1 305 ? 1.1 -17.859 -14.664 1 94 305 PRO B O 1
ATOM 5753 N N . LEU B 1 306 ? 0.85 -18.625 -16.703 1 88.62 306 LEU B N 1
ATOM 5754 C CA . LEU B 1 306 ? 1.129 -17.344 -17.328 1 88.62 306 LEU B CA 1
ATOM 5755 C C . LEU B 1 306 ? -0.011 -16.359 -17.078 1 88.62 306 LEU B C 1
ATOM 5757 O O . LEU B 1 306 ? 0.226 -15.172 -16.859 1 88.62 306 LEU B O 1
ATOM 5761 N N . LEU B 1 307 ? -1.208 -16.922 -17.109 1 87.44 307 LEU B N 1
ATOM 5762 C CA . LEU B 1 307 ? -2.373 -16.094 -16.828 1 87.44 307 LEU B CA 1
ATOM 5763 C C . LEU B 1 307 ? -2.371 -15.617 -15.375 1 87.44 307 LEU B C 1
ATOM 5765 O O . LEU B 1 307 ? -2.787 -14.492 -15.086 1 87.44 307 LEU B O 1
ATOM 5769 N N . VAL B 1 308 ? -1.893 -16.453 -14.539 1 87 308 VAL B N 1
ATOM 5770 C CA . VAL B 1 308 ? -1.817 -16.109 -13.125 1 87 308 VAL B CA 1
ATOM 5771 C C . VAL B 1 308 ? -0.796 -14.984 -12.922 1 87 308 VAL B C 1
ATOM 5773 O O . VAL B 1 308 ? -1.024 -14.062 -12.141 1 87 308 VAL B O 1
ATOM 5776 N N . ILE B 1 309 ? 0.301 -15.008 -13.625 1 82.12 309 ILE B N 1
ATOM 5777 C CA . ILE B 1 309 ? 1.333 -13.984 -13.539 1 82.12 309 ILE B CA 1
ATOM 5778 C C . ILE B 1 309 ? 0.75 -12.633 -13.953 1 82.12 309 ILE B C 1
ATOM 5780 O O . ILE B 1 309 ? 1.033 -11.609 -13.32 1 82.12 309 ILE B O 1
ATOM 5784 N N . THR B 1 310 ? -0.086 -12.695 -14.93 1 75.19 310 THR B N 1
ATOM 5785 C CA . THR B 1 310 ? -0.626 -11.453 -15.477 1 75.19 310 THR B CA 1
ATOM 5786 C C . THR B 1 310 ? -1.892 -11.039 -14.727 1 75.19 310 THR B C 1
ATOM 5788 O O . THR B 1 310 ? -2.348 -9.906 -14.859 1 75.19 310 THR B O 1
ATOM 5791 N N . GLY B 1 311 ? -2.391 -11.961 -14 1 74.5 311 GLY B N 1
ATOM 5792 C CA . GLY B 1 311 ? -3.643 -11.695 -13.312 1 74.5 311 GLY B CA 1
ATOM 5793 C C . GLY B 1 311 ? -4.863 -11.906 -14.188 1 74.5 311 GLY B C 1
ATOM 5794 O O . GLY B 1 311 ? -5.996 -11.688 -13.742 1 74.5 311 GLY B O 1
ATOM 5795 N N . MET B 1 312 ? -4.707 -12.359 -15.305 1 77.25 312 MET B N 1
ATOM 5796 C CA . MET B 1 312 ? -5.785 -12.492 -16.281 1 77.25 312 MET B CA 1
ATOM 5797 C C . MET B 1 312 ? -6.609 -13.75 -16.016 1 77.25 312 MET B C 1
ATOM 5799 O O . MET B 1 312 ? -7.676 -13.93 -16.594 1 77.25 312 MET B O 1
ATOM 5803 N N . HIS B 1 313 ? -6.102 -14.562 -15.109 1 84.31 313 HIS B N 1
ATOM 5804 C CA . HIS B 1 313 ? -6.867 -15.766 -14.797 1 84.31 313 HIS B CA 1
ATOM 5805 C C . HIS B 1 313 ? -8.219 -15.406 -14.18 1 84.31 313 HIS B C 1
ATOM 5807 O O . HIS B 1 313 ? -9.172 -16.188 -14.273 1 84.31 313 HIS B O 1
ATOM 5813 N N . ARG B 1 314 ? -8.359 -14.281 -13.711 1 74 314 ARG B N 1
ATOM 5814 C CA . ARG B 1 314 ? -9.586 -13.859 -13.047 1 74 314 ARG B CA 1
ATOM 5815 C C . ARG B 1 314 ? -10.672 -13.539 -14.062 1 74 314 ARG B C 1
ATOM 5817 O O . ARG B 1 314 ? -11.852 -13.477 -13.711 1 74 314 ARG B O 1
ATOM 5824 N N . VAL B 1 315 ? -10.305 -13.344 -15.242 1 73.19 315 VAL B N 1
ATOM 5825 C CA . VAL B 1 315 ? -11.273 -13.078 -16.312 1 73.19 315 VAL B CA 1
ATOM 5826 C C . VAL B 1 315 ? -12.18 -14.289 -16.5 1 73.19 315 VAL B C 1
ATOM 5828 O O . VAL B 1 315 ? -13.32 -14.156 -16.938 1 73.19 315 VAL B O 1
ATOM 5831 N N . PHE B 1 316 ? -11.75 -15.406 -16.031 1 82.19 316 PHE B N 1
ATOM 5832 C CA . PHE B 1 316 ? -12.484 -16.641 -16.234 1 82.19 316 PHE B CA 1
ATOM 5833 C C . PHE B 1 316 ? -13.461 -16.891 -15.094 1 82.19 316 PHE B C 1
ATOM 5835 O O . PHE B 1 316 ? -14.367 -17.719 -15.203 1 82.19 316 PHE B O 1
ATOM 5842 N N . THR B 1 317 ? -13.375 -16.125 -14.055 1 79.25 317 THR B N 1
ATOM 5843 C CA . THR B 1 317 ? -14.141 -16.375 -12.844 1 79.25 317 THR B CA 1
ATOM 5844 C C . THR B 1 317 ? -15.641 -16.25 -13.117 1 79.25 317 THR B C 1
ATOM 5846 O O . THR B 1 317 ? -16.422 -17.141 -12.789 1 79.25 317 THR B O 1
ATOM 5849 N N . PRO B 1 318 ? -16.125 -15.172 -13.695 1 74.62 318 PRO B N 1
ATOM 5850 C CA . PRO B 1 318 ? -17.562 -15.078 -13.945 1 74.62 318 PRO B CA 1
ATOM 5851 C C . PRO B 1 318 ? -18.078 -16.188 -14.852 1 74.62 318 PRO B C 1
ATOM 5853 O O . PRO B 1 318 ? -19.188 -16.703 -14.641 1 74.62 318 PRO B O 1
ATOM 5856 N N . THR B 1 319 ? -17.297 -16.531 -15.766 1 76.62 319 THR B N 1
ATOM 5857 C CA . THR B 1 319 ? -17.703 -17.594 -16.703 1 76.62 319 THR B CA 1
ATOM 5858 C C . THR B 1 319 ? -17.766 -18.938 -15.992 1 76.62 319 THR B C 1
ATOM 5860 O O . THR B 1 319 ? -18.672 -19.734 -16.25 1 76.62 319 THR B O 1
ATOM 5863 N N . ILE B 1 320 ? -16.812 -19.172 -15.133 1 84.25 320 ILE B N 1
ATOM 5864 C CA . ILE B 1 320 ? -16.812 -20.422 -14.367 1 84.25 320 ILE B CA 1
ATOM 5865 C C . ILE B 1 320 ? -18.047 -20.484 -13.477 1 84.25 320 ILE B C 1
ATOM 5867 O O . ILE B 1 320 ? -18.75 -21.5 -13.469 1 84.25 320 ILE B O 1
ATOM 5871 N N . LEU B 1 321 ? -18.344 -19.391 -12.867 1 79.31 321 LEU B N 1
ATOM 5872 C CA . LEU B 1 321 ? -19.469 -19.359 -11.945 1 79.31 321 LEU B CA 1
ATOM 5873 C C . LEU B 1 321 ? -20.797 -19.5 -12.703 1 79.31 321 LEU B C 1
ATOM 5875 O O . LEU B 1 321 ? -21.688 -20.219 -12.266 1 79.31 321 LEU B O 1
ATOM 5879 N N . GLN B 1 322 ? -20.875 -18.859 -13.805 1 77.69 322 GLN B N 1
ATOM 5880 C CA . GLN B 1 322 ? -22.078 -18.953 -14.625 1 77.69 322 GLN B CA 1
ATOM 5881 C C . GLN B 1 322 ? -22.281 -20.375 -15.141 1 77.69 322 GLN B C 1
ATOM 5883 O O . GLN B 1 322 ? -23.406 -20.875 -15.133 1 77.69 322 GLN B O 1
ATOM 5888 N N . THR B 1 323 ? -21.297 -21.031 -15.57 1 82.69 323 THR B N 1
ATOM 5889 C CA . THR B 1 323 ? -21.391 -22.391 -16.078 1 82.69 323 THR B CA 1
ATOM 5890 C C . THR B 1 323 ? -21.812 -23.344 -14.961 1 82.69 323 THR B C 1
ATOM 5892 O O . THR B 1 323 ? -22.625 -24.25 -15.188 1 82.69 323 THR B O 1
ATOM 5895 N N . ILE B 1 324 ? -21.281 -23.188 -13.828 1 85.31 324 ILE B N 1
ATOM 5896 C CA . ILE B 1 324 ? -21.641 -24.047 -12.695 1 85.31 324 ILE B CA 1
ATOM 5897 C C . ILE B 1 324 ? -23.109 -23.812 -12.328 1 85.31 324 ILE B C 1
ATOM 5899 O O . ILE B 1 324 ? -23.844 -24.75 -12.023 1 85.31 324 ILE B O 1
ATOM 5903 N N . SER B 1 325 ? -23.484 -22.547 -12.328 1 81.69 325 SER B N 1
ATOM 5904 C CA . SER B 1 325 ? -24.875 -22.234 -12.023 1 81.69 325 SER B CA 1
ATOM 5905 C C . SER B 1 325 ? -25.812 -22.844 -13.047 1 81.69 325 SER B C 1
ATOM 5907 O O . SER B 1 325 ? -26.859 -23.375 -12.688 1 81.69 325 SER B O 1
ATOM 5909 N N . ASP B 1 326 ? -25.406 -22.812 -14.266 1 83.06 326 ASP B N 1
ATOM 5910 C CA . ASP B 1 326 ? -26.266 -23.266 -15.352 1 83.06 326 ASP B CA 1
ATOM 5911 C C . ASP B 1 326 ? -26.266 -24.781 -15.469 1 83.06 326 ASP B C 1
ATOM 5913 O O . ASP B 1 326 ? -27.312 -25.391 -15.727 1 83.06 326 ASP B O 1
ATOM 5917 N N . THR B 1 327 ? -25.109 -25.406 -15.312 1 85.62 327 THR B N 1
ATOM 5918 C CA . THR B 1 327 ? -24.984 -26.828 -15.648 1 85.62 327 THR B CA 1
ATOM 5919 C C . THR B 1 327 ? -24.672 -27.656 -14.398 1 85.62 327 THR B C 1
ATOM 5921 O O . THR B 1 327 ? -24.734 -28.875 -14.43 1 85.62 327 THR B O 1
ATOM 5924 N N . GLY B 1 328 ? -24.25 -26.922 -13.359 1 82.81 328 GLY B N 1
ATOM 5925 C CA . GLY B 1 328 ? -23.922 -27.609 -12.125 1 82.81 328 GLY B CA 1
ATOM 5926 C C . GLY B 1 328 ? -22.438 -27.953 -12.023 1 82.81 328 GLY B C 1
ATOM 5927 O O . GLY B 1 328 ? -21.969 -28.375 -10.969 1 82.81 328 GLY B O 1
ATOM 5928 N N . MET B 1 329 ? -21.797 -27.859 -13.242 1 88.75 329 MET B N 1
ATOM 5929 C CA . MET B 1 329 ? -20.375 -28.203 -13.227 1 88.75 329 MET B CA 1
ATOM 5930 C C . MET B 1 329 ? -19.641 -27.469 -14.336 1 88.75 329 MET B C 1
ATOM 5932 O O . MET B 1 329 ? -20.234 -27.094 -15.344 1 88.75 329 MET B O 1
ATOM 5936 N N . GLU B 1 330 ? -18.312 -27.266 -14.109 1 89.94 330 GLU B N 1
ATOM 5937 C CA . GLU B 1 330 ? -17.438 -26.656 -15.109 1 89.94 330 GLU B CA 1
ATOM 5938 C C . GLU B 1 330 ? -16.297 -27.609 -15.484 1 89.94 330 GLU B C 1
ATOM 5940 O O . GLU B 1 330 ? -15.547 -28.047 -14.625 1 89.94 330 GLU B O 1
ATOM 5945 N N . GLY B 1 331 ? -16.125 -27.797 -16.75 1 90 331 GLY B N 1
ATOM 5946 C CA . GLY B 1 331 ? -15.25 -28.906 -17.141 1 90 331 GLY B CA 1
ATOM 5947 C C . GLY B 1 331 ? -14.078 -28.453 -18 1 90 331 GLY B C 1
ATOM 5948 O O . GLY B 1 331 ? -13.375 -29.297 -18.578 1 90 331 GLY B O 1
ATOM 5949 N N . THR B 1 332 ? -13.797 -27.188 -18.016 1 90.06 332 THR B N 1
ATOM 5950 C CA . THR B 1 332 ? -12.734 -26.734 -18.906 1 90.06 332 THR B CA 1
ATOM 5951 C C . THR B 1 332 ? -11.617 -26.062 -18.125 1 90.06 332 THR B C 1
ATOM 5953 O O . THR B 1 332 ? -10.484 -26.547 -18.078 1 90.06 332 THR B O 1
ATOM 5956 N N . VAL B 1 333 ? -11.891 -25 -17.406 1 91.25 333 VAL B N 1
ATOM 5957 C CA . VAL B 1 333 ? -10.867 -24.203 -16.734 1 91.25 333 VAL B CA 1
ATOM 5958 C C . VAL B 1 333 ? -10.461 -24.859 -15.43 1 91.25 333 VAL B C 1
ATOM 5960 O O . VAL B 1 333 ? -9.273 -25.031 -15.156 1 91.25 333 VAL B O 1
ATOM 5963 N N . MET B 1 334 ? -11.383 -25.297 -14.664 1 92.62 334 MET B N 1
ATOM 5964 C CA . MET B 1 334 ? -11.117 -25.828 -13.328 1 92.62 334 MET B CA 1
ATOM 5965 C C . MET B 1 334 ? -10.273 -27.094 -13.406 1 92.62 334 MET B C 1
ATOM 5967 O O . MET B 1 334 ? -9.266 -27.219 -12.711 1 92.62 334 MET B O 1
ATOM 5971 N N . PRO B 1 335 ? -10.695 -28 -14.242 1 94.12 335 PRO B N 1
ATOM 5972 C CA . PRO B 1 335 ? -9.859 -29.203 -14.32 1 94.12 335 PRO B CA 1
ATOM 5973 C C . PRO B 1 335 ? -8.461 -28.906 -14.844 1 94.12 335 PRO B C 1
ATOM 5975 O O . PRO B 1 335 ? -7.504 -29.594 -14.477 1 94.12 335 PRO B O 1
ATOM 5978 N N . SER B 1 336 ? -8.297 -27.953 -15.68 1 94.69 336 SER B N 1
ATOM 5979 C CA . SER B 1 336 ? -6.984 -27.578 -16.203 1 94.69 336 SER B CA 1
ATOM 5980 C C . SER B 1 336 ? -6.074 -27.078 -15.086 1 94.69 336 SER B C 1
ATOM 5982 O O . SER B 1 336 ? -4.852 -27.219 -15.156 1 94.69 336 SER B O 1
ATOM 5984 N N . GLU B 1 337 ? -6.633 -26.516 -14.062 1 94.88 337 GLU B N 1
ATOM 5985 C CA . GLU B 1 337 ? -5.883 -25.938 -12.953 1 94.88 337 GLU B CA 1
ATOM 5986 C C . GLU B 1 337 ? -5.223 -27.016 -12.102 1 94.88 337 GLU B C 1
ATOM 5988 O O . GLU B 1 337 ? -4.254 -26.75 -11.391 1 94.88 337 GLU B O 1
ATOM 5993 N N . ILE B 1 338 ? -5.789 -28.25 -12.172 1 94.38 338 ILE B N 1
ATOM 5994 C CA . ILE B 1 338 ? -5.188 -29.328 -11.406 1 94.38 338 ILE B CA 1
ATOM 5995 C C . ILE B 1 338 ? -3.73 -29.516 -11.828 1 94.38 338 ILE B C 1
ATOM 5997 O O . ILE B 1 338 ? -2.824 -29.438 -10.992 1 94.38 338 ILE B O 1
ATOM 6001 N N . GLY B 1 339 ? -3.578 -29.719 -13.078 1 95.88 339 GLY B N 1
ATOM 6002 C CA . GLY B 1 339 ? -2.234 -29.906 -13.602 1 95.88 339 GLY B CA 1
ATOM 6003 C C . GLY B 1 339 ? -1.352 -28.688 -13.438 1 95.88 339 GLY B C 1
ATOM 6004 O O . GLY B 1 339 ? -0.182 -28.797 -13.07 1 95.88 339 GLY B O 1
ATOM 6005 N N . ALA B 1 340 ? -1.877 -27.547 -13.703 1 96.5 340 ALA B N 1
ATOM 6006 C CA . ALA B 1 340 ? -1.113 -26.297 -13.68 1 96.5 340 ALA B CA 1
ATOM 6007 C C . ALA B 1 340 ? -0.65 -25.969 -12.266 1 96.5 340 ALA B C 1
ATOM 6009 O O . ALA B 1 340 ? 0.521 -25.656 -12.047 1 96.5 340 ALA B O 1
ATOM 6010 N N . ASN B 1 341 ? -1.535 -26.016 -11.312 1 96.12 341 ASN B N 1
ATOM 6011 C CA . ASN B 1 341 ? -1.221 -25.641 -9.938 1 96.12 341 ASN B CA 1
ATOM 6012 C C . ASN B 1 341 ? -0.269 -26.641 -9.289 1 96.12 341 ASN B C 1
ATOM 6014 O O . ASN B 1 341 ? 0.73 -26.25 -8.688 1 96.12 341 ASN B O 1
ATOM 6018 N N . LEU B 1 342 ? -0.597 -27.922 -9.43 1 97.31 342 LEU B N 1
ATOM 6019 C CA . LEU B 1 342 ? 0.198 -28.953 -8.773 1 97.31 342 LEU B CA 1
ATOM 6020 C C . LEU B 1 342 ? 1.566 -29.078 -9.438 1 97.31 342 LEU B C 1
ATOM 6022 O O . LEU B 1 342 ? 2.539 -29.469 -8.781 1 97.31 342 LEU B O 1
ATOM 6026 N N . SER B 1 343 ? 1.596 -28.766 -10.695 1 98.31 343 SER B N 1
ATOM 6027 C CA . SER B 1 343 ? 2.889 -28.797 -11.375 1 98.31 343 SER B CA 1
ATOM 6028 C C . SER B 1 343 ? 3.865 -27.812 -10.734 1 98.31 343 SER B C 1
ATOM 6030 O O . SER B 1 343 ? 5.07 -28.062 -10.703 1 98.31 343 SER B O 1
ATOM 6032 N N . LEU B 1 344 ? 3.367 -26.703 -10.273 1 97.81 344 LEU B N 1
ATOM 6033 C CA . LEU B 1 344 ? 4.219 -25.719 -9.625 1 97.81 344 LEU B CA 1
ATOM 6034 C C . LEU B 1 344 ? 4.773 -26.266 -8.312 1 97.81 344 LEU B C 1
ATOM 6036 O O . LEU B 1 344 ? 5.883 -25.906 -7.906 1 97.81 344 LEU B O 1
ATOM 6040 N N . GLY B 1 345 ? 4 -27.094 -7.684 1 97.56 345 GLY B N 1
ATOM 6041 C CA . GLY B 1 345 ? 4.523 -27.812 -6.531 1 97.56 345 GLY B CA 1
ATOM 6042 C C . GLY B 1 345 ? 5.648 -28.781 -6.887 1 97.56 345 GLY B C 1
ATOM 6043 O O . GLY B 1 345 ? 6.68 -28.812 -6.207 1 97.56 345 GLY B O 1
ATOM 6044 N N . GLY B 1 346 ? 5.453 -29.531 -7.926 1 98.19 346 GLY B N 1
ATOM 6045 C CA . GLY B 1 346 ? 6.477 -30.453 -8.383 1 98.19 346 GLY B CA 1
ATOM 6046 C C . GLY B 1 346 ? 7.766 -29.75 -8.789 1 98.19 346 GLY B C 1
ATOM 6047 O O . GLY B 1 346 ? 8.859 -30.219 -8.453 1 98.19 346 GLY B O 1
ATOM 6048 N N . VAL B 1 347 ? 7.59 -28.703 -9.484 1 98.25 347 VAL B N 1
ATOM 6049 C CA . VAL B 1 347 ? 8.727 -27.906 -9.906 1 98.25 347 VAL B CA 1
ATOM 6050 C C . VAL B 1 347 ? 9.5 -27.406 -8.688 1 98.25 347 VAL B C 1
ATOM 6052 O O . VAL B 1 347 ? 10.734 -27.484 -8.656 1 98.25 347 VAL B O 1
ATOM 6055 N N . SER B 1 348 ? 8.82 -26.938 -7.746 1 98 348 SER B N 1
ATOM 6056 C CA . SER B 1 348 ? 9.438 -26.391 -6.543 1 98 348 SER B CA 1
ATOM 6057 C C . SER B 1 348 ? 10.156 -27.484 -5.75 1 98 348 SER B C 1
ATOM 6059 O O . SER B 1 348 ? 11.227 -27.234 -5.18 1 98 348 SER B O 1
ATOM 6061 N N . LEU B 1 349 ? 9.586 -28.656 -5.715 1 97.94 349 LEU B N 1
ATOM 6062 C CA . LEU B 1 349 ? 10.234 -29.781 -5.039 1 97.94 349 LEU B CA 1
ATOM 6063 C C . LEU B 1 349 ? 11.539 -30.156 -5.742 1 97.94 349 LEU B C 1
ATOM 6065 O O . LEU B 1 349 ? 12.539 -30.469 -5.086 1 97.94 349 LEU B O 1
ATOM 6069 N N . ALA B 1 350 ? 11.516 -30.172 -7.039 1 98.44 350 ALA B N 1
ATOM 6070 C CA . ALA B 1 350 ? 12.711 -30.484 -7.812 1 98.44 350 ALA B CA 1
ATOM 6071 C C . ALA B 1 350 ? 13.82 -29.469 -7.551 1 98.44 350 ALA B C 1
ATOM 6073 O O . ALA B 1 350 ? 14.984 -29.844 -7.398 1 98.44 350 ALA B O 1
ATOM 6074 N N . VAL B 1 351 ? 13.445 -28.219 -7.551 1 97.62 351 VAL B N 1
ATOM 6075 C CA . VAL B 1 351 ? 14.414 -27.172 -7.289 1 97.62 351 VAL B CA 1
ATOM 6076 C C . VAL B 1 351 ? 14.969 -27.312 -5.875 1 97.62 351 VAL B C 1
ATOM 6078 O O . VAL B 1 351 ? 16.172 -27.125 -5.648 1 97.62 351 VAL B O 1
ATOM 6081 N N . ALA B 1 352 ? 14.164 -27.609 -4.957 1 96.5 352 ALA B N 1
ATOM 6082 C CA . ALA B 1 352 ? 14.594 -27.812 -3.578 1 96.5 352 ALA B CA 1
ATOM 6083 C C . ALA B 1 352 ? 15.617 -28.938 -3.48 1 96.5 352 ALA B C 1
ATOM 6085 O O . ALA B 1 352 ? 16.547 -28.875 -2.678 1 96.5 352 ALA B O 1
ATOM 6086 N N . LEU B 1 353 ? 15.438 -29.906 -4.215 1 96.75 353 LEU B N 1
ATOM 6087 C CA . LEU B 1 353 ? 16.328 -31.062 -4.188 1 96.75 353 LEU B CA 1
ATOM 6088 C C . LEU B 1 353 ? 17.656 -30.75 -4.852 1 96.75 353 LEU B C 1
ATOM 6090 O O . LEU B 1 353 ? 18.703 -31.172 -4.363 1 96.75 353 LEU B O 1
ATOM 6094 N N . LYS B 1 354 ? 17.641 -29.984 -5.879 1 96.38 354 LYS B N 1
ATOM 6095 C CA . LYS B 1 354 ? 18.812 -29.812 -6.73 1 96.38 354 LYS B CA 1
ATOM 6096 C C . LYS B 1 354 ? 19.625 -28.594 -6.297 1 96.38 354 LYS B C 1
ATOM 6098 O O . LYS B 1 354 ? 20.844 -28.578 -6.449 1 96.38 354 LYS B O 1
ATOM 6103 N N . THR B 1 355 ? 19 -27.594 -5.812 1 95.06 355 THR B N 1
ATOM 6104 C CA . THR B 1 355 ? 19.672 -26.328 -5.531 1 95.06 355 THR B CA 1
ATOM 6105 C C . THR B 1 355 ? 20.719 -26.516 -4.434 1 95.06 355 THR B C 1
ATOM 6107 O O . THR B 1 355 ? 20.547 -27.344 -3.533 1 95.06 355 THR B O 1
ATOM 6110 N N . LYS B 1 356 ? 21.812 -25.75 -4.539 1 92.19 356 LYS B N 1
ATOM 6111 C CA . LYS B 1 356 ? 22.844 -25.703 -3.514 1 92.19 356 LYS B CA 1
ATOM 6112 C C . LYS B 1 356 ? 22.688 -24.484 -2.611 1 92.19 356 LYS B C 1
ATOM 6114 O O . LYS B 1 356 ? 23.375 -24.359 -1.601 1 92.19 356 LYS B O 1
ATOM 6119 N N . ASN B 1 357 ? 21.766 -23.719 -2.986 1 90.19 357 ASN B N 1
ATOM 6120 C CA . ASN B 1 357 ? 21.438 -22.531 -2.203 1 90.19 357 ASN B CA 1
ATOM 6121 C C . ASN B 1 357 ? 20.453 -22.859 -1.09 1 90.19 357 ASN B C 1
ATOM 6123 O O . ASN B 1 357 ? 19.297 -23.203 -1.358 1 90.19 357 ASN B O 1
ATOM 6127 N N . ARG B 1 358 ? 20.906 -22.688 0.139 1 86.81 358 ARG B N 1
ATOM 6128 C CA . ARG B 1 358 ? 20.078 -23.062 1.29 1 86.81 358 ARG B CA 1
ATOM 6129 C C . ARG B 1 358 ? 18.828 -22.203 1.367 1 86.81 358 ARG B C 1
ATOM 6131 O O . ARG B 1 358 ? 17.75 -22.703 1.715 1 86.81 358 ARG B O 1
ATOM 6138 N N . GLU B 1 359 ? 18.938 -20.938 1.083 1 85.56 359 GLU B N 1
ATOM 6139 C CA . GLU B 1 359 ? 17.797 -20.047 1.132 1 85.56 359 GLU B CA 1
ATOM 6140 C C . GLU B 1 359 ? 16.766 -20.406 0.063 1 85.56 359 GLU B C 1
ATOM 6142 O O . GLU B 1 359 ? 15.562 -20.422 0.331 1 85.56 359 GLU B O 1
ATOM 6147 N N . LEU B 1 360 ? 17.297 -20.656 -1.051 1 91.38 360 LEU B N 1
ATOM 6148 C CA . LEU B 1 360 ? 16.406 -21.047 -2.137 1 91.38 360 LEU B CA 1
ATOM 6149 C C . LEU B 1 360 ? 15.734 -22.375 -1.835 1 91.38 360 LEU B C 1
ATOM 6151 O O . LEU B 1 360 ? 14.57 -22.594 -2.172 1 91.38 360 LEU B O 1
ATOM 6155 N N . ARG B 1 361 ? 16.406 -23.281 -1.232 1 94.25 361 ARG B N 1
ATOM 6156 C CA . ARG B 1 361 ? 15.844 -24.578 -0.856 1 94.25 361 ARG B CA 1
ATOM 6157 C C . ARG B 1 361 ? 14.672 -24.422 0.103 1 94.25 361 ARG B C 1
ATOM 6159 O O . ARG B 1 361 ? 13.625 -25.031 -0.081 1 94.25 361 ARG B O 1
ATOM 6166 N N . GLN B 1 362 ? 14.875 -23.578 1.074 1 90.75 362 GLN B N 1
ATOM 6167 C CA . GLN B 1 362 ? 13.82 -23.344 2.051 1 90.75 362 GLN B CA 1
ATOM 6168 C C . GLN B 1 362 ? 12.602 -22.688 1.397 1 90.75 362 GLN B C 1
ATOM 6170 O O . GLN B 1 362 ? 11.461 -23.078 1.677 1 90.75 362 GLN B O 1
ATOM 6175 N N . THR B 1 363 ? 12.875 -21.75 0.588 1 90.44 363 THR B N 1
ATOM 6176 C CA . THR B 1 363 ? 11.805 -21.062 -0.127 1 90.44 363 THR B CA 1
ATOM 6177 C C . THR B 1 363 ? 11.055 -22.031 -1.032 1 90.44 363 THR B C 1
ATOM 6179 O O . THR B 1 363 ? 9.82 -22.016 -1.084 1 90.44 363 THR B O 1
ATOM 6182 N N . ALA B 1 364 ? 11.812 -22.844 -1.693 1 96 364 ALA B N 1
ATOM 6183 C CA . ALA B 1 364 ? 11.219 -23.797 -2.623 1 96 364 ALA B CA 1
ATOM 6184 C C . ALA B 1 364 ? 10.359 -24.828 -1.886 1 96 364 ALA B C 1
ATOM 6186 O O . ALA B 1 364 ? 9.297 -25.219 -2.365 1 96 364 ALA B O 1
ATOM 6187 N N . LEU B 1 365 ? 10.773 -25.266 -0.775 1 94.69 365 LEU B N 1
ATOM 6188 C CA . LEU B 1 365 ? 10.008 -26.219 0.012 1 94.69 365 LEU B CA 1
ATOM 6189 C C . LEU B 1 365 ? 8.703 -25.594 0.511 1 94.69 365 LEU B C 1
ATOM 6191 O O . LEU B 1 365 ? 7.656 -26.234 0.483 1 94.69 365 LEU B O 1
ATOM 6195 N N . ALA B 1 366 ? 8.852 -24.422 0.98 1 91.75 366 ALA B N 1
ATOM 6196 C CA . ALA B 1 366 ? 7.664 -23.719 1.446 1 91.75 366 ALA B CA 1
ATOM 6197 C C . ALA B 1 366 ? 6.684 -23.469 0.3 1 91.75 366 ALA B C 1
ATOM 6199 O O . ALA B 1 366 ? 5.473 -23.625 0.465 1 91.75 366 ALA B O 1
ATOM 6200 N N . ALA B 1 367 ? 7.203 -23.047 -0.793 1 94.69 367 ALA B N 1
ATOM 6201 C CA . ALA B 1 367 ? 6.387 -22.797 -1.98 1 94.69 367 ALA B CA 1
ATOM 6202 C C . ALA B 1 367 ? 5.699 -24.078 -2.449 1 94.69 367 ALA B C 1
ATOM 6204 O O . ALA B 1 367 ? 4.539 -24.047 -2.871 1 94.69 367 ALA B O 1
ATOM 6205 N N . ALA B 1 368 ? 6.449 -25.156 -2.381 1 96.44 368 ALA B N 1
ATOM 6206 C CA . ALA B 1 368 ? 5.871 -26.438 -2.754 1 96.44 368 ALA B CA 1
ATOM 6207 C C . ALA B 1 368 ? 4.695 -26.797 -1.852 1 96.44 368 ALA B C 1
ATOM 6209 O O . ALA B 1 368 ? 3.646 -27.234 -2.334 1 96.44 368 ALA B O 1
ATOM 6210 N N . SER B 1 369 ? 4.871 -26.641 -0.621 1 93.31 369 SER B N 1
ATOM 6211 C CA . SER B 1 369 ? 3.809 -26.953 0.326 1 93.31 369 SER B CA 1
ATOM 6212 C C . SER B 1 369 ? 2.58 -26.078 0.09 1 93.31 369 SER B C 1
ATOM 6214 O O . SER B 1 369 ? 1.448 -26.562 0.148 1 93.31 369 SER B O 1
ATOM 6216 N N . SER B 1 370 ? 2.838 -24.828 -0.154 1 92.5 370 SER B N 1
ATOM 6217 C CA . SER B 1 370 ? 1.745 -23.906 -0.412 1 92.5 370 SER B CA 1
ATOM 6218 C C . SER B 1 370 ? 0.969 -24.297 -1.665 1 92.5 370 SER B C 1
ATOM 6220 O O . SER B 1 370 ? -0.264 -24.312 -1.659 1 92.5 370 SER B O 1
ATOM 6222 N N . ALA B 1 371 ? 1.657 -24.656 -2.701 1 94.69 371 ALA B N 1
ATOM 6223 C CA . ALA B 1 371 ? 1.024 -25.016 -3.965 1 94.69 371 ALA B CA 1
ATOM 6224 C C . ALA B 1 371 ? 0.318 -26.359 -3.855 1 94.69 371 ALA B C 1
ATOM 6226 O O . ALA B 1 371 ? -0.818 -26.516 -4.309 1 94.69 371 ALA B O 1
ATOM 6227 N N . LEU B 1 372 ? 0.877 -27.328 -3.193 1 95.31 372 LEU B N 1
ATOM 6228 C CA . LEU B 1 372 ? 0.377 -28.703 -3.172 1 95.31 372 LEU B CA 1
ATOM 6229 C C . LEU B 1 372 ? -0.761 -28.844 -2.168 1 95.31 372 LEU B C 1
ATOM 6231 O O . LEU B 1 372 ? -1.724 -29.578 -2.416 1 95.31 372 LEU B O 1
ATOM 6235 N N . ILE B 1 373 ? -0.669 -28.125 -1.132 1 91.19 373 ILE B N 1
ATOM 6236 C CA . ILE B 1 373 ? -1.632 -28.359 -0.062 1 91.19 373 ILE B CA 1
ATOM 6237 C C . ILE B 1 373 ? -2.699 -27.281 -0.076 1 91.19 373 ILE B C 1
ATOM 6239 O O . ILE B 1 373 ? -3.896 -27.562 -0.029 1 91.19 373 ILE B O 1
ATOM 6243 N N . ALA B 1 374 ? -2.283 -26.078 -0.185 1 87.06 374 ALA B N 1
ATOM 6244 C CA . ALA B 1 374 ? -3.225 -24.969 -0.062 1 87.06 374 ALA B CA 1
ATOM 6245 C C . ALA B 1 374 ? -3.732 -24.531 -1.432 1 87.06 374 ALA B C 1
ATOM 6247 O O . ALA B 1 374 ? -4.738 -23.812 -1.529 1 87.06 374 ALA B O 1
ATOM 6248 N N . GLY B 1 375 ? -3.064 -24.844 -2.453 1 89.5 375 GLY B N 1
ATOM 6249 C CA . GLY B 1 375 ? -3.463 -24.406 -3.779 1 89.5 375 GLY B CA 1
ATOM 6250 C C . GLY B 1 375 ? -3.062 -22.969 -4.078 1 89.5 375 GLY B C 1
ATOM 6251 O O . GLY B 1 375 ? -3.525 -22.375 -5.055 1 89.5 375 GLY B O 1
ATOM 6252 N N . THR B 1 376 ? -2.301 -22.359 -3.215 1 90.69 376 THR B N 1
ATOM 6253 C CA . THR B 1 376 ? -1.741 -21.031 -3.457 1 90.69 376 THR B CA 1
ATOM 6254 C C . THR B 1 376 ? -0.415 -21.125 -4.203 1 90.69 376 THR B C 1
ATOM 6256 O O . THR B 1 376 ? 0.605 -21.5 -3.621 1 90.69 376 THR B O 1
ATOM 6259 N N . THR B 1 377 ? -0.402 -20.688 -5.422 1 93.62 377 THR B N 1
ATOM 6260 C CA . THR B 1 377 ? 0.705 -21.016 -6.316 1 93.62 377 THR B CA 1
ATOM 6261 C C . THR B 1 377 ? 1.655 -19.828 -6.457 1 93.62 377 THR B C 1
ATOM 6263 O O . THR B 1 377 ? 2.764 -19.969 -6.977 1 93.62 377 THR B O 1
ATOM 6266 N N . GLU B 1 378 ? 1.305 -18.719 -5.918 1 88.44 378 GLU B N 1
ATOM 6267 C CA . GLU B 1 378 ? 2.055 -17.5 -6.137 1 88.44 378 GLU B CA 1
ATOM 6268 C C . GLU B 1 378 ? 3.48 -17.609 -5.609 1 88.44 378 GLU B C 1
ATOM 6270 O O . GLU B 1 378 ? 4.434 -17.219 -6.281 1 88.44 378 GLU B O 1
ATOM 6275 N N . PRO B 1 379 ? 3.699 -18.172 -4.449 1 91.94 379 PRO B N 1
ATOM 6276 C CA . PRO B 1 379 ? 5.082 -18.328 -3.996 1 91.94 379 PRO B CA 1
ATOM 6277 C C . PRO B 1 379 ? 5.918 -19.203 -4.934 1 91.94 379 PRO B C 1
ATOM 6279 O O . PRO B 1 379 ? 7.09 -18.906 -5.176 1 91.94 379 PRO B O 1
ATOM 6282 N N . ALA B 1 380 ? 5.309 -20.234 -5.402 1 95.5 380 ALA B N 1
ATOM 6283 C CA . ALA B 1 380 ? 6.02 -21.125 -6.32 1 95.5 380 ALA B CA 1
ATOM 6284 C C . ALA B 1 380 ? 6.254 -20.438 -7.668 1 95.5 380 ALA B C 1
ATOM 6286 O O . ALA B 1 380 ? 7.312 -20.609 -8.273 1 95.5 380 ALA B O 1
ATOM 6287 N N . LEU B 1 381 ? 5.277 -19.75 -8.039 1 94.44 381 LEU B N 1
ATOM 6288 C CA . LEU B 1 381 ? 5.332 -19.078 -9.344 1 94.44 381 LEU B CA 1
ATOM 6289 C C . LEU B 1 381 ? 6.391 -17.984 -9.352 1 94.44 381 LEU B C 1
ATOM 6291 O O . LEU B 1 381 ? 7.266 -17.969 -10.227 1 94.44 381 LEU B O 1
ATOM 6295 N N . TYR B 1 382 ? 6.344 -17.188 -8.422 1 89.5 382 TYR B N 1
ATOM 6296 C CA . TYR B 1 382 ? 7.219 -16.016 -8.406 1 89.5 382 TYR B CA 1
ATOM 6297 C C . TYR B 1 382 ? 8.531 -16.328 -7.703 1 89.5 382 TYR B C 1
ATOM 6299 O O . TYR B 1 382 ? 9.586 -15.789 -8.062 1 89.5 382 TYR B O 1
ATOM 6307 N N . GLY B 1 383 ? 8.539 -17.141 -6.742 1 90.69 383 GLY B N 1
ATOM 6308 C CA . GLY B 1 383 ? 9.711 -17.406 -5.93 1 90.69 383 GLY B CA 1
ATOM 6309 C C . GLY B 1 383 ? 10.625 -18.469 -6.527 1 90.69 383 GLY B C 1
ATOM 6310 O O . GLY B 1 383 ? 11.805 -18.547 -6.176 1 90.69 383 GLY B O 1
ATOM 6311 N N . VAL B 1 384 ? 10.047 -19.234 -7.426 1 95.12 384 VAL B N 1
ATOM 6312 C CA . VAL B 1 384 ? 10.844 -20.344 -7.918 1 95.12 384 VAL B CA 1
ATOM 6313 C C . VAL B 1 384 ? 10.789 -20.391 -9.445 1 95.12 384 VAL B C 1
ATOM 6315 O O . VAL B 1 384 ? 11.781 -20.109 -10.117 1 95.12 384 VAL B O 1
ATOM 6318 N N . ALA B 1 385 ? 9.641 -20.578 -9.992 1 95.56 385 ALA B N 1
ATOM 6319 C CA . ALA B 1 385 ? 9.492 -20.859 -11.414 1 95.56 385 ALA B CA 1
ATOM 6320 C C . ALA B 1 385 ? 9.93 -19.688 -12.266 1 95.56 385 ALA B C 1
ATOM 6322 O O . ALA B 1 385 ? 10.805 -19.812 -13.125 1 95.56 385 ALA B O 1
ATOM 6323 N N . VAL B 1 386 ? 9.367 -18.578 -11.992 1 91.56 386 VAL B N 1
ATOM 6324 C CA . VAL B 1 386 ? 9.688 -17.406 -12.789 1 91.56 386 VAL B CA 1
ATOM 6325 C C . VAL B 1 386 ? 11.109 -16.938 -12.469 1 91.56 386 VAL B C 1
ATOM 6327 O O . VAL B 1 386 ? 11.836 -16.484 -13.352 1 91.56 386 VAL B O 1
ATOM 6330 N N . ARG B 1 387 ? 11.406 -17 -11.234 1 90.69 387 ARG B N 1
ATOM 6331 C CA . ARG B 1 387 ? 12.711 -16.547 -10.781 1 90.69 387 ARG B CA 1
ATOM 6332 C C . ARG B 1 387 ? 13.836 -17.297 -11.492 1 90.69 387 ARG B C 1
ATOM 6334 O O . ARG B 1 387 ? 14.859 -16.703 -11.836 1 90.69 387 ARG B O 1
ATOM 6341 N N . LEU B 1 388 ? 13.609 -18.594 -11.758 1 93.56 388 LEU B N 1
ATOM 6342 C CA . LEU B 1 388 ? 14.648 -19.438 -12.352 1 93.56 388 LEU B CA 1
ATOM 6343 C C . LEU B 1 388 ? 14.383 -19.656 -13.836 1 93.56 388 LEU B C 1
ATOM 6345 O O . LEU B 1 388 ? 15.195 -20.266 -14.531 1 93.56 388 LEU B O 1
ATOM 6349 N N . LYS B 1 389 ? 13.297 -19.297 -14.375 1 91.5 389 LYS B N 1
ATOM 6350 C CA . LYS B 1 389 ? 12.914 -19.234 -15.781 1 91.5 389 LYS B CA 1
ATOM 6351 C C . LYS B 1 389 ? 12.656 -20.625 -16.344 1 91.5 389 LYS B C 1
ATOM 6353 O O . LYS B 1 389 ? 11.523 -20.969 -16.688 1 91.5 389 LYS B O 1
ATOM 6358 N N . ARG B 1 390 ? 13.609 -21.562 -16.312 1 95.19 390 ARG B N 1
ATOM 6359 C CA . ARG B 1 390 ? 13.5 -22.859 -16.969 1 95.19 390 ARG B CA 1
ATOM 6360 C C . ARG B 1 390 ? 12.469 -23.75 -16.266 1 95.19 390 ARG B C 1
ATOM 6362 O O . ARG B 1 390 ? 11.719 -24.469 -16.922 1 95.19 390 ARG B O 1
ATOM 6369 N N . PRO B 1 391 ? 12.445 -23.672 -15.016 1 96.69 391 PRO B N 1
ATOM 6370 C CA . PRO B 1 391 ? 11.422 -24.469 -14.336 1 96.69 391 PRO B CA 1
ATOM 6371 C C . PRO B 1 391 ? 10 -24.094 -14.766 1 96.69 391 PRO B C 1
ATOM 6373 O O . PRO B 1 391 ? 9.094 -24.938 -14.703 1 96.69 391 PRO B O 1
ATOM 6376 N N . LEU B 1 392 ? 9.852 -22.859 -15.148 1 95.94 392 LEU B N 1
ATOM 6377 C CA . LEU B 1 392 ? 8.539 -22.453 -15.625 1 95.94 392 LEU B CA 1
ATOM 6378 C C . LEU B 1 392 ? 8.125 -23.25 -16.859 1 95.94 392 LEU B C 1
ATOM 6380 O O . LEU B 1 392 ? 6.953 -23.609 -17 1 95.94 392 LEU B O 1
ATOM 6384 N N . ILE B 1 393 ? 9.023 -23.609 -17.672 1 96.44 393 ILE B N 1
ATOM 6385 C CA . ILE B 1 393 ? 8.766 -24.391 -18.875 1 96.44 393 ILE B CA 1
ATOM 6386 C C . ILE B 1 393 ? 8.25 -25.781 -18.484 1 96.44 393 ILE B C 1
ATOM 6388 O O . ILE B 1 393 ? 7.32 -26.297 -19.094 1 96.44 393 ILE B O 1
ATOM 6392 N N . ALA B 1 394 ? 8.852 -26.359 -17.484 1 97.81 394 ALA B N 1
ATOM 6393 C CA . ALA B 1 394 ? 8.414 -27.672 -17 1 97.81 394 ALA B CA 1
ATOM 6394 C C . ALA B 1 394 ? 6.957 -27.609 -16.531 1 97.81 394 ALA B C 1
ATOM 6396 O O . ALA B 1 394 ? 6.191 -28.547 -16.766 1 97.81 394 ALA B O 1
ATOM 6397 N N . SER B 1 395 ? 6.629 -26.547 -15.852 1 97.81 395 SER B N 1
ATOM 6398 C CA . SER B 1 395 ? 5.262 -26.391 -15.367 1 97.81 395 SER B CA 1
ATOM 6399 C C . SER B 1 395 ? 4.277 -26.25 -16.531 1 97.81 395 SER B C 1
ATOM 6401 O O . SER B 1 395 ? 3.188 -26.828 -16.484 1 97.81 395 SER B O 1
ATOM 6403 N N . LEU B 1 396 ? 4.652 -25.516 -17.562 1 97.5 396 LEU B N 1
ATOM 6404 C CA . LEU B 1 396 ? 3.775 -25.297 -18.719 1 97.5 396 LEU B CA 1
ATOM 6405 C C . LEU B 1 396 ? 3.533 -26.594 -19.469 1 97.5 396 LEU B C 1
ATOM 6407 O O . LEU B 1 396 ? 2.398 -26.891 -19.844 1 97.5 396 LEU B O 1
ATOM 6411 N N . ILE B 1 397 ? 4.531 -27.375 -19.656 1 98.12 397 ILE B N 1
ATOM 6412 C CA . ILE B 1 397 ? 4.422 -28.656 -20.344 1 98.12 397 ILE B CA 1
ATOM 6413 C C . ILE B 1 397 ? 3.537 -29.609 -19.547 1 98.12 397 ILE B C 1
ATOM 6415 O O . ILE B 1 397 ? 2.641 -30.25 -20.094 1 98.12 397 ILE B O 1
ATOM 6419 N N . THR B 1 398 ? 3.836 -29.656 -18.281 1 98.44 398 THR B N 1
ATOM 6420 C CA . THR B 1 398 ? 3.062 -30.547 -17.422 1 98.44 398 THR B CA 1
ATOM 6421 C C . THR B 1 398 ? 1.595 -30.125 -17.391 1 98.44 398 THR B C 1
ATOM 6423 O O . THR B 1 398 ? 0.703 -30.984 -17.391 1 98.44 398 THR B O 1
ATOM 6426 N N . GLY B 1 399 ? 1.405 -28.781 -17.312 1 97.88 399 GLY B N 1
ATOM 6427 C CA . GLY B 1 399 ? 0.037 -28.281 -17.359 1 97.88 399 GLY B CA 1
ATOM 6428 C C . GLY B 1 399 ? -0.711 -28.719 -18.594 1 97.88 399 GLY B C 1
ATOM 6429 O O . GLY B 1 399 ? -1.894 -29.062 -18.531 1 97.88 399 GLY B O 1
ATOM 6430 N N . PHE B 1 400 ? -0.035 -28.766 -19.703 1 97.88 400 PHE B N 1
ATOM 6431 C CA . PHE B 1 400 ? -0.64 -29.188 -20.969 1 97.88 400 PHE B CA 1
ATOM 6432 C C . PHE B 1 400 ? -1.003 -30.656 -20.922 1 97.88 400 PHE B C 1
ATOM 6434 O O . PHE B 1 400 ? -2.131 -31.031 -21.25 1 97.88 400 PHE B O 1
ATOM 6441 N N . VAL B 1 401 ? -0.094 -31.484 -20.562 1 98.25 401 VAL B N 1
ATOM 6442 C CA . VAL B 1 401 ? -0.278 -32.938 -20.562 1 98.25 401 VAL B CA 1
ATOM 6443 C C . VAL B 1 401 ? -1.395 -33.312 -19.594 1 98.25 401 VAL B C 1
ATOM 6445 O O . VAL B 1 401 ? -2.314 -34.031 -19.953 1 98.25 401 VAL B O 1
ATOM 6448 N N . CYS B 1 402 ? -1.303 -32.812 -18.375 1 97.81 402 CYS B N 1
ATOM 6449 C CA . CYS B 1 402 ? -2.299 -33.125 -17.375 1 97.81 402 CYS B CA 1
ATOM 6450 C C . CYS B 1 402 ? -3.658 -32.562 -17.734 1 97.81 402 CYS B C 1
ATOM 6452 O O . CYS B 1 402 ? -4.695 -33.156 -17.422 1 97.81 402 CYS B O 1
ATOM 6454 N N . GLY B 1 403 ? -3.621 -31.328 -18.297 1 96.75 403 GLY B N 1
ATOM 6455 C CA . GLY B 1 403 ? -4.871 -30.766 -18.781 1 96.75 403 GLY B CA 1
ATOM 6456 C C . GLY B 1 403 ? -5.551 -31.625 -19.828 1 96.75 403 GLY B C 1
ATOM 6457 O O . GLY B 1 403 ? -6.758 -31.844 -19.766 1 96.75 403 GLY B O 1
ATOM 6458 N N . CYS B 1 404 ? -4.797 -32.156 -20.781 1 96.88 404 CYS B N 1
ATOM 6459 C CA . CYS B 1 404 ? -5.344 -33.062 -21.797 1 96.88 404 CYS B CA 1
ATOM 6460 C C . CYS B 1 404 ? -5.953 -34.281 -21.172 1 96.88 404 CYS B C 1
ATOM 6462 O O . CYS B 1 404 ? -7.055 -34.719 -21.547 1 96.88 404 CYS B O 1
ATOM 6464 N N . LEU B 1 405 ? -5.301 -34.812 -20.266 1 96.94 405 LEU B N 1
ATOM 6465 C CA . LEU B 1 405 ? -5.781 -36.031 -19.609 1 96.94 405 LEU B CA 1
ATOM 6466 C C . LEU B 1 405 ? -7.039 -35.75 -18.797 1 96.94 405 LEU B C 1
ATOM 6468 O O . LEU B 1 405 ? -7.945 -36.594 -18.734 1 96.94 405 LEU B O 1
ATOM 6472 N N . ALA B 1 406 ? -7.031 -34.625 -18.141 1 96 406 ALA B N 1
ATOM 6473 C CA . ALA B 1 406 ? -8.234 -34.25 -17.391 1 96 406 ALA B CA 1
ATOM 6474 C C . ALA B 1 406 ? -9.43 -34.094 -18.328 1 96 406 ALA B C 1
ATOM 6476 O O . ALA B 1 406 ? -10.555 -34.469 -17.984 1 96 406 ALA B O 1
ATOM 6477 N N . GLY B 1 407 ? -9.164 -33.5 -19.469 1 93.75 407 GLY B N 1
ATOM 6478 C CA . GLY B 1 407 ? -10.211 -33.375 -20.469 1 93.75 407 GLY B CA 1
ATOM 6479 C C . GLY B 1 407 ? -10.695 -34.719 -20.984 1 93.75 407 GLY B C 1
ATOM 6480 O O . GLY B 1 407 ? -11.898 -34.938 -21.141 1 93.75 407 GLY B O 1
ATOM 6481 N N . ILE B 1 408 ? -9.82 -35.656 -21.219 1 94.12 408 ILE B N 1
ATOM 6482 C CA . ILE B 1 408 ? -10.156 -37 -21.688 1 94.12 408 ILE B CA 1
ATOM 6483 C C . ILE B 1 408 ? -10.93 -37.75 -20.594 1 94.12 408 ILE B C 1
ATOM 6485 O O . ILE B 1 408 ? -11.867 -38.5 -20.906 1 94.12 408 ILE B O 1
ATOM 6489 N N . GLY B 1 409 ? -10.539 -37.5 -19.406 1 92.62 409 GLY B N 1
ATOM 6490 C CA . GLY B 1 409 ? -11.211 -38.156 -18.281 1 92.62 409 GLY B CA 1
ATOM 6491 C C . GLY B 1 409 ? -12.57 -37.531 -17.984 1 92.62 409 GLY B C 1
ATOM 6492 O O . GLY B 1 409 ? -13.352 -38.094 -17.219 1 92.62 409 GLY B O 1
ATOM 6493 N N . GLY B 1 410 ? -12.836 -36.406 -18.5 1 91.5 410 GLY B N 1
ATOM 6494 C CA . GLY B 1 410 ? -14.125 -35.75 -18.297 1 91.5 410 GLY B CA 1
ATOM 6495 C C . GLY B 1 410 ? -14.266 -35.125 -16.922 1 91.5 410 GLY B C 1
ATOM 6496 O O . GLY B 1 410 ? -15.359 -35.094 -16.359 1 91.5 410 GLY B O 1
ATOM 6497 N N . LEU B 1 411 ? -13.242 -34.75 -16.344 1 93.62 411 LEU B N 1
ATOM 6498 C CA . LEU B 1 411 ? -13.297 -34.125 -15.023 1 93.62 411 LEU B CA 1
ATOM 6499 C C . LEU B 1 411 ? -13.969 -32.75 -15.078 1 93.62 411 LEU B C 1
ATOM 6501 O O . LEU B 1 411 ? -13.766 -32 -16.031 1 93.62 411 LEU B O 1
ATOM 6505 N N . ALA B 1 412 ? -14.797 -32.5 -14.109 1 93.38 412 ALA B N 1
ATOM 6506 C CA . ALA B 1 412 ? -15.508 -31.25 -13.969 1 93.38 412 ALA B CA 1
ATOM 6507 C C . ALA B 1 412 ? -15.656 -30.859 -12.492 1 93.38 412 ALA B C 1
ATOM 6509 O O . ALA B 1 412 ? -15.789 -31.734 -11.633 1 93.38 412 ALA B O 1
ATOM 6510 N N . SER B 1 413 ? -15.57 -29.641 -12.266 1 92.62 413 SER B N 1
ATOM 6511 C CA . SER B 1 413 ? -15.633 -29.156 -10.891 1 92.62 413 SER B CA 1
ATOM 6512 C C . SER B 1 413 ? -17.016 -28.625 -10.555 1 92.62 413 SER B C 1
ATOM 6514 O O . SER B 1 413 ? -17.672 -28 -11.398 1 92.62 413 SER B O 1
ATOM 6516 N N . ARG B 1 414 ? -17.453 -28.797 -9.352 1 86.81 414 ARG B N 1
ATOM 6517 C CA . ARG B 1 414 ? -18.75 -28.312 -8.891 1 86.81 414 ARG B CA 1
ATOM 6518 C C . ARG B 1 414 ? -18.594 -27.094 -7.977 1 86.81 414 ARG B C 1
ATOM 6520 O O . ARG B 1 414 ? -19.578 -26.531 -7.512 1 86.81 414 ARG B O 1
ATOM 6527 N N . SER B 1 415 ? -17.375 -26.844 -7.738 1 84.5 415 SER B N 1
ATOM 6528 C CA . SER B 1 415 ? -17.047 -25.656 -6.938 1 84.5 415 SER B CA 1
ATOM 6529 C C . SER B 1 415 ? -15.867 -24.906 -7.527 1 84.5 415 SER B C 1
ATOM 6531 O O . SER B 1 415 ? -15.18 -25.406 -8.422 1 84.5 415 SER B O 1
ATOM 6533 N N . MET B 1 416 ? -15.758 -23.625 -7.086 1 83.62 416 MET B N 1
ATOM 6534 C CA . MET B 1 416 ? -14.656 -22.797 -7.578 1 83.62 416 MET B CA 1
ATOM 6535 C C . MET B 1 416 ? -13.57 -22.656 -6.512 1 83.62 416 MET B C 1
ATOM 6537 O O . MET B 1 416 ? -13.344 -21.562 -6.004 1 83.62 416 MET B O 1
ATOM 6541 N N . VAL B 1 417 ? -12.945 -23.672 -6.176 1 82.44 417 VAL B N 1
ATOM 6542 C CA . VAL B 1 417 ? -11.828 -23.672 -5.234 1 82.44 417 VAL B CA 1
ATOM 6543 C C . VAL B 1 417 ? -10.539 -24.016 -5.965 1 82.44 417 VAL B C 1
ATOM 6545 O O . VAL B 1 417 ? -10.531 -24.828 -6.895 1 82.44 417 VAL B O 1
ATOM 6548 N N . SER B 1 418 ? -9.492 -23.281 -5.562 1 87.69 418 SER B N 1
ATOM 6549 C CA . SER B 1 418 ? -8.211 -23.562 -6.195 1 87.69 418 SER B CA 1
ATOM 6550 C C . SER B 1 418 ? -7.785 -25.016 -5.98 1 87.69 418 SER B C 1
ATOM 6552 O O . SER B 1 418 ? -7.754 -25.5 -4.844 1 87.69 418 SER B O 1
ATOM 6554 N N . PRO B 1 419 ? -7.441 -25.672 -7.043 1 91 419 PRO B N 1
ATOM 6555 C CA . PRO B 1 419 ? -7.113 -27.094 -6.934 1 91 419 PRO B CA 1
ATOM 6556 C C . PRO B 1 419 ? -5.797 -27.344 -6.199 1 91 419 PRO B C 1
ATOM 6558 O O . PRO B 1 419 ? -4.828 -26.594 -6.395 1 91 419 PRO B O 1
ATOM 6561 N N . SER B 1 420 ? -5.832 -28.281 -5.32 1 92.5 420 SER B N 1
ATOM 6562 C CA . SER B 1 420 ? -4.703 -28.812 -4.562 1 92.5 420 SER B CA 1
ATOM 6563 C C . SER B 1 420 ? -4.898 -30.297 -4.246 1 92.5 420 SER B C 1
ATOM 6565 O O . SER B 1 420 ? -5.883 -30.906 -4.672 1 92.5 420 SER B O 1
ATOM 6567 N N . VAL B 1 421 ? -3.941 -30.844 -3.596 1 92.19 421 VAL B N 1
ATOM 6568 C CA . VAL B 1 421 ? -4.062 -32.25 -3.229 1 92.19 421 VAL B CA 1
ATOM 6569 C C . VAL B 1 421 ? -5.277 -32.438 -2.32 1 92.19 421 VAL B C 1
ATOM 6571 O O . VAL B 1 421 ? -5.988 -33.438 -2.43 1 92.19 421 VAL B O 1
ATOM 6574 N N . LEU B 1 422 ? -5.629 -31.453 -1.548 1 86.88 422 LEU B N 1
ATOM 6575 C CA . LEU B 1 422 ? -6.691 -31.578 -0.554 1 86.88 422 LEU B CA 1
ATOM 6576 C C . LEU B 1 422 ? -8.031 -31.125 -1.127 1 86.88 422 LEU B C 1
ATOM 6578 O O . LEU B 1 422 ? -9.086 -31.5 -0.61 1 86.88 422 LEU B O 1
ATOM 6582 N N . THR B 1 423 ? -7.969 -30.375 -2.17 1 85.38 423 THR B N 1
ATOM 6583 C CA . THR B 1 423 ? -9.227 -29.844 -2.684 1 85.38 423 THR B CA 1
ATOM 6584 C C . THR B 1 423 ? -9.656 -30.594 -3.943 1 85.38 423 THR B C 1
ATOM 6586 O O . THR B 1 423 ? -10.547 -30.141 -4.668 1 85.38 423 THR B O 1
ATOM 6589 N N . GLY B 1 424 ? -9.086 -31.703 -4.188 1 88.12 424 GLY B N 1
ATOM 6590 C CA . GLY B 1 424 ? -9.422 -32.5 -5.344 1 88.12 424 GLY B CA 1
ATOM 6591 C C . GLY B 1 424 ? -10.82 -33.094 -5.27 1 88.12 424 GLY B C 1
ATOM 6592 O O . GLY B 1 424 ? -11.383 -33.5 -6.289 1 88.12 424 GLY B O 1
ATOM 6593 N N . VAL B 1 425 ? -11.406 -33.062 -4.137 1 83.81 425 VAL B N 1
ATOM 6594 C CA . VAL B 1 425 ? -12.719 -33.656 -3.908 1 83.81 425 VAL B CA 1
ATOM 6595 C C . VAL B 1 425 ? -13.773 -32.938 -4.734 1 83.81 425 VAL B C 1
ATOM 6597 O O . VAL B 1 425 ? -14.82 -33.5 -5.062 1 83.81 425 VAL B O 1
ATOM 6600 N N . GLN B 1 426 ? -13.469 -31.75 -5.109 1 88.5 426 GLN B N 1
ATOM 6601 C CA . GLN B 1 426 ? -14.422 -30.938 -5.852 1 88.5 426 GLN B CA 1
ATOM 6602 C C . GLN B 1 426 ? -14.664 -31.5 -7.246 1 88.5 426 GLN B C 1
ATOM 6604 O O . GLN B 1 426 ? -15.656 -31.172 -7.898 1 88.5 426 GLN B O 1
ATOM 6609 N N . PHE B 1 427 ? -13.805 -32.469 -7.691 1 92.25 427 PHE B N 1
ATOM 6610 C CA . PHE B 1 427 ? -13.883 -33.031 -9.039 1 92.25 427 PHE B CA 1
ATOM 6611 C C . PHE B 1 427 ? -14.523 -34.406 -9.023 1 92.25 427 PHE B C 1
ATOM 6613 O O . PHE B 1 427 ? -14.633 -35.062 -10.07 1 92.25 427 PHE B O 1
ATOM 6620 N N . ILE B 1 428 ? -15.023 -34.844 -7.938 1 90.19 428 ILE B N 1
ATOM 6621 C CA . ILE B 1 428 ? -15.625 -36.156 -7.828 1 90.19 428 ILE B CA 1
ATOM 6622 C C . ILE B 1 428 ? -17.016 -36.156 -8.461 1 90.19 428 ILE B C 1
ATOM 6624 O O . ILE B 1 428 ? -17.844 -35.281 -8.148 1 90.19 428 ILE B O 1
ATOM 6628 N N . ASP B 1 429 ? -17.172 -37.062 -9.359 1 88.56 429 ASP B N 1
ATOM 6629 C CA . ASP B 1 429 ? -18.469 -37.281 -9.984 1 88.56 429 ASP B CA 1
ATOM 6630 C C . ASP B 1 429 ? -19.344 -38.219 -9.148 1 88.56 429 ASP B C 1
ATOM 6632 O O . ASP B 1 429 ? -19 -39.375 -8.961 1 88.56 429 ASP B O 1
ATOM 6636 N N . PRO B 1 430 ? -20.438 -37.781 -8.734 1 86.12 430 PRO B N 1
ATOM 6637 C CA . PRO B 1 430 ? -21.297 -38.625 -7.914 1 86.12 430 PRO B CA 1
ATOM 6638 C C . PRO B 1 430 ? -21.812 -39.844 -8.672 1 86.12 430 PRO B C 1
ATOM 6640 O O . PRO B 1 430 ? -22.109 -40.875 -8.062 1 86.12 430 PRO B O 1
ATOM 6643 N N . GLU B 1 431 ? -21.969 -39.719 -9.938 1 87.06 431 GLU B N 1
ATOM 6644 C CA . GLU B 1 431 ? -22.469 -40.844 -10.734 1 87.06 431 GLU B CA 1
ATOM 6645 C C . GLU B 1 431 ? -21.406 -41.906 -10.906 1 87.06 431 GLU B C 1
ATOM 6647 O O . GLU B 1 431 ? -21.734 -43.094 -10.977 1 87.06 431 GLU B O 1
ATOM 6652 N N . HIS B 1 432 ? -20.172 -41.5 -10.977 1 90.81 432 HIS B N 1
ATOM 6653 C CA . HIS B 1 432 ? -19.062 -42.406 -11.133 1 90.81 432 HIS B CA 1
ATOM 6654 C C . HIS B 1 432 ? -17.906 -42.031 -10.203 1 90.81 432 HIS B C 1
ATOM 6656 O O . HIS B 1 432 ? -16.812 -41.719 -10.664 1 90.81 432 HIS B O 1
ATOM 6662 N N . PRO B 1 433 ? -18.062 -42.156 -8.906 1 89.38 433 PRO B N 1
ATOM 6663 C CA . PRO B 1 433 ? -17.078 -41.688 -7.938 1 89.38 433 PRO B CA 1
ATOM 6664 C C . PRO B 1 433 ? -15.742 -42.438 -8.055 1 89.38 433 PRO B C 1
ATOM 6666 O O . PRO B 1 433 ? -14.68 -41.812 -7.965 1 89.38 433 PRO B O 1
ATOM 6669 N N . GLY B 1 434 ? -15.805 -43.688 -8.25 1 90.81 434 GLY B N 1
ATOM 6670 C CA . GLY B 1 434 ? -14.578 -44.469 -8.344 1 90.81 434 GLY B CA 1
ATOM 6671 C C . GLY B 1 434 ? -13.688 -44.031 -9.5 1 90.81 434 GLY B C 1
ATOM 6672 O O . GLY B 1 434 ? -12.484 -43.844 -9.32 1 90.81 434 GLY B O 1
ATOM 6673 N N . THR B 1 435 ? -14.305 -43.906 -10.641 1 91.81 435 THR B N 1
ATOM 6674 C CA . THR B 1 435 ? -13.555 -43.531 -11.836 1 91.81 435 THR B CA 1
ATOM 6675 C C . THR B 1 435 ? -13 -42.125 -11.703 1 91.81 435 THR B C 1
ATOM 6677 O O . THR B 1 435 ? -11.859 -41.844 -12.086 1 91.81 435 THR B O 1
ATOM 6680 N N . SER B 1 436 ? -13.836 -41.25 -11.188 1 92.75 436 SER B N 1
ATOM 6681 C CA . SER B 1 436 ? -13.391 -39.875 -11.031 1 92.75 436 SER B CA 1
ATOM 6682 C C . SER B 1 436 ? -12.25 -39.75 -10.023 1 92.75 436 SER B C 1
ATOM 6684 O O . SER B 1 436 ? -11.297 -39 -10.234 1 92.75 436 SER B O 1
ATOM 6686 N N . ILE B 1 437 ? -12.328 -40.469 -8.977 1 93.88 437 ILE B N 1
ATOM 6687 C CA . ILE B 1 437 ? -11.289 -40.469 -7.953 1 93.88 437 ILE B CA 1
ATOM 6688 C C . ILE B 1 437 ? -9.984 -41 -8.547 1 93.88 437 ILE B C 1
ATOM 6690 O O . ILE B 1 437 ? -8.906 -40.469 -8.258 1 93.88 437 ILE B O 1
ATOM 6694 N N . ALA B 1 438 ? -10.109 -42 -9.32 1 94.62 438 ALA B N 1
ATOM 6695 C CA . ALA B 1 438 ? -8.93 -42.562 -9.977 1 94.62 438 ALA B CA 1
ATOM 6696 C C . ALA B 1 438 ? -8.281 -41.531 -10.906 1 94.62 438 ALA B C 1
ATOM 6698 O O . ALA B 1 438 ? -7.055 -41.406 -10.93 1 94.62 438 ALA B O 1
ATOM 6699 N N . TRP B 1 439 ? -9.078 -40.844 -11.641 1 94.94 439 TRP B N 1
ATOM 6700 C CA . TRP B 1 439 ? -8.562 -39.812 -12.539 1 94.94 439 TRP B CA 1
ATOM 6701 C C . TRP B 1 439 ? -7.914 -38.688 -11.758 1 94.94 439 TRP B C 1
ATOM 6703 O O . TRP B 1 439 ? -6.84 -38.219 -12.133 1 94.94 439 TRP B O 1
ATOM 6713 N N . ILE B 1 440 ? -8.578 -38.281 -10.75 1 94.88 440 ILE B N 1
ATOM 6714 C CA . ILE B 1 440 ? -8.055 -37.188 -9.938 1 94.88 440 ILE B CA 1
ATOM 6715 C C . ILE B 1 440 ? -6.707 -37.562 -9.344 1 94.88 440 ILE B C 1
ATOM 6717 O O . ILE B 1 440 ? -5.734 -36.812 -9.438 1 94.88 440 ILE B O 1
ATOM 6721 N N . ALA B 1 441 ? -6.641 -38.719 -8.68 1 95.81 441 ALA B N 1
ATOM 6722 C CA . ALA B 1 441 ? -5.41 -39.188 -8.062 1 95.81 441 ALA B CA 1
ATOM 6723 C C . ALA B 1 441 ? -4.305 -39.375 -9.102 1 95.81 441 ALA B C 1
ATOM 6725 O O . ALA B 1 441 ? -3.16 -38.969 -8.875 1 95.81 441 ALA B O 1
ATOM 6726 N N . GLY B 1 442 ? -4.668 -40 -10.203 1 96.62 442 GLY B N 1
ATOM 6727 C CA . GLY B 1 442 ? -3.705 -40.188 -11.266 1 96.62 442 GLY B CA 1
ATOM 6728 C C . GLY B 1 442 ? -3.121 -38.906 -11.812 1 96.62 442 GLY B C 1
ATOM 6729 O O . GLY B 1 442 ? -1.903 -38.781 -11.961 1 96.62 442 GLY B O 1
ATOM 6730 N N . ILE B 1 443 ? -3.957 -37.938 -12.102 1 96.75 443 ILE B N 1
ATOM 6731 C CA . ILE B 1 443 ? -3.523 -36.688 -12.68 1 96.75 443 ILE B CA 1
ATOM 6732 C C . ILE B 1 443 ? -2.721 -35.906 -11.648 1 96.75 443 ILE B C 1
ATOM 6734 O O . ILE B 1 443 ? -1.744 -35.219 -11.992 1 96.75 443 ILE B O 1
ATOM 6738 N N . THR B 1 444 ? -3.156 -35.938 -10.43 1 96.69 444 THR B N 1
ATOM 6739 C CA . THR B 1 444 ? -2.439 -35.25 -9.352 1 96.69 444 THR B CA 1
ATOM 6740 C C . THR B 1 444 ? -1.016 -35.781 -9.234 1 96.69 444 THR B C 1
ATOM 6742 O O . THR B 1 444 ? -0.057 -35.031 -9.203 1 96.69 444 THR B O 1
ATOM 6745 N N . ILE B 1 445 ? -0.903 -37.094 -9.164 1 97.56 445 ILE B N 1
ATOM 6746 C CA . ILE B 1 445 ? 0.405 -37.719 -9.031 1 97.56 445 ILE B CA 1
ATOM 6747 C C . ILE B 1 445 ? 1.242 -37.438 -10.273 1 97.56 445 ILE B C 1
ATOM 6749 O O . ILE B 1 445 ? 2.424 -37.094 -10.172 1 97.56 445 ILE B O 1
ATOM 6753 N N . LEU B 1 446 ? 0.63 -37.531 -11.383 1 97.88 446 LEU B N 1
ATOM 6754 C CA . LEU B 1 446 ? 1.338 -37.281 -12.633 1 97.88 446 LEU B CA 1
ATOM 6755 C C . LEU B 1 446 ? 1.843 -35.844 -12.688 1 97.88 446 LEU B C 1
ATOM 6757 O O . LEU B 1 446 ? 2.965 -35.594 -13.133 1 97.88 446 LEU B O 1
ATOM 6761 N N . SER B 1 447 ? 0.972 -34.906 -12.359 1 98.12 447 SER B N 1
ATOM 6762 C CA . SER B 1 447 ? 1.343 -33.5 -12.406 1 98.12 447 SER B CA 1
ATOM 6763 C C . SER B 1 447 ? 2.574 -33.219 -11.547 1 98.12 447 SER B C 1
ATOM 6765 O O . SER B 1 447 ? 3.502 -32.562 -11.984 1 98.12 447 SER B O 1
ATOM 6767 N N . ILE B 1 448 ? 2.609 -33.75 -10.352 1 98 448 ILE B N 1
ATOM 6768 C CA . ILE B 1 448 ? 3.707 -33.531 -9.414 1 98 448 ILE B CA 1
ATOM 6769 C C . ILE B 1 448 ? 4.969 -34.219 -9.922 1 98 448 ILE B C 1
ATOM 6771 O O . ILE B 1 448 ? 6.039 -33.625 -9.984 1 98 448 ILE B O 1
ATOM 6775 N N . VAL B 1 449 ? 4.852 -35.438 -10.367 1 98.25 449 VAL B N 1
ATOM 6776 C CA . VAL B 1 449 ? 5.996 -36.281 -10.75 1 98.25 449 VAL B CA 1
ATOM 6777 C C . VAL B 1 449 ? 6.562 -35.781 -12.078 1 98.25 449 VAL B C 1
ATOM 6779 O O . VAL B 1 449 ? 7.777 -35.656 -12.227 1 98.25 449 VAL B O 1
ATOM 6782 N N . LEU B 1 450 ? 5.695 -35.562 -13.023 1 98.38 450 LEU B N 1
ATOM 6783 C CA . LEU B 1 450 ? 6.152 -35.125 -14.336 1 98.38 450 LEU B CA 1
ATOM 6784 C C . LEU B 1 450 ? 6.891 -33.781 -14.25 1 98.38 450 LEU B C 1
ATOM 6786 O O . LEU B 1 450 ? 7.961 -33.625 -14.836 1 98.38 450 LEU B O 1
ATOM 6790 N N . SER B 1 451 ? 6.281 -32.812 -13.602 1 98.38 451 SER B N 1
ATOM 6791 C CA . SER B 1 451 ? 6.938 -31.516 -13.469 1 98.38 451 SER B CA 1
ATOM 6792 C C . SER B 1 451 ? 8.242 -31.641 -12.688 1 98.38 451 SER B C 1
ATOM 6794 O O . SER B 1 451 ? 9.219 -30.953 -12.992 1 98.38 451 SER B O 1
ATOM 6796 N N . PHE B 1 452 ? 8.273 -32.5 -11.68 1 98.44 452 PHE B N 1
ATOM 6797 C CA . PHE B 1 452 ? 9.477 -32.75 -10.898 1 98.44 452 PHE B CA 1
ATOM 6798 C C . PHE B 1 452 ? 10.586 -33.281 -11.789 1 98.44 452 PHE B C 1
ATOM 6800 O O . PHE B 1 452 ? 11.695 -32.75 -11.805 1 98.44 452 PHE B O 1
ATOM 6807 N N . VAL B 1 453 ? 10.312 -34.281 -12.562 1 98.25 453 VAL B N 1
ATOM 6808 C CA . VAL B 1 453 ? 11.281 -34.938 -13.414 1 98.25 453 VAL B CA 1
ATOM 6809 C C . VAL B 1 453 ? 11.727 -34 -14.531 1 98.25 453 VAL B C 1
ATOM 6811 O O . VAL B 1 453 ? 12.922 -33.906 -14.836 1 98.25 453 VAL B O 1
ATOM 6814 N N . LEU B 1 454 ? 10.797 -33.344 -15.133 1 98 454 LEU B N 1
ATOM 6815 C CA . LEU B 1 454 ? 11.125 -32.406 -16.219 1 98 454 LEU B CA 1
ATOM 6816 C C . LEU B 1 454 ? 12.047 -31.297 -15.734 1 98 454 LEU B C 1
ATOM 6818 O O . LEU B 1 454 ? 12.945 -30.875 -16.453 1 98 454 LEU B O 1
ATOM 6822 N N . THR B 1 455 ? 11.758 -30.781 -14.594 1 97.81 455 THR B N 1
ATOM 6823 C CA . THR B 1 455 ? 12.602 -29.734 -14.039 1 97.81 455 THR B CA 1
ATOM 6824 C C . THR B 1 455 ? 14.031 -30.25 -13.836 1 97.81 455 THR B C 1
ATOM 6826 O O . THR B 1 455 ? 14.992 -29.516 -14.109 1 97.81 455 THR B O 1
ATOM 6829 N N . LEU B 1 456 ? 14.203 -31.484 -13.414 1 97.12 456 LEU B N 1
ATOM 6830 C CA . LEU B 1 456 ? 15.523 -32.062 -13.219 1 97.12 456 LEU B CA 1
ATOM 6831 C C . LEU B 1 456 ? 16.219 -32.281 -14.555 1 97.12 456 LEU B C 1
ATOM 6833 O O . LEU B 1 456 ? 17.438 -32.125 -14.664 1 97.12 456 LEU B O 1
ATOM 6837 N N . VAL B 1 457 ? 15.484 -32.625 -15.531 1 97.19 457 VAL B N 1
ATOM 6838 C CA . VAL B 1 457 ? 16.031 -32.938 -16.844 1 97.19 457 VAL B CA 1
ATOM 6839 C C . VAL B 1 457 ? 16.406 -31.656 -17.562 1 97.19 457 VAL B C 1
ATOM 6841 O O . VAL B 1 457 ? 17.5 -31.547 -18.141 1 97.19 457 VAL B O 1
ATOM 6844 N N . ILE B 1 458 ? 15.492 -30.719 -17.578 1 96.12 458 ILE B N 1
ATOM 6845 C CA . ILE B 1 458 ? 15.742 -29.438 -18.234 1 96.12 458 ILE B CA 1
ATOM 6846 C C . ILE B 1 458 ? 16.844 -28.672 -17.516 1 96.12 458 ILE B C 1
ATOM 6848 O O . ILE B 1 458 ? 17.656 -28 -18.141 1 96.12 458 ILE B O 1
ATOM 6852 N N . GLY B 1 459 ? 16.812 -28.734 -16.297 1 94 459 GLY B N 1
ATOM 6853 C CA . GLY B 1 459 ? 17.812 -28.031 -15.5 1 94 459 GLY B CA 1
ATOM 6854 C C . GLY B 1 459 ? 17.531 -26.562 -15.336 1 94 459 GLY B C 1
ATOM 6855 O O . GLY B 1 459 ? 16.609 -26.031 -15.953 1 94 459 GLY B O 1
ATOM 6856 N N . PHE B 1 460 ? 18.266 -25.891 -14.469 1 93.81 460 PHE B N 1
ATOM 6857 C CA . PHE B 1 460 ? 18.156 -24.453 -14.242 1 93.81 460 PHE B CA 1
ATOM 6858 C C . PHE B 1 460 ? 19.469 -23.891 -13.719 1 93.81 460 PHE B C 1
ATOM 6860 O O . PHE B 1 460 ? 20.328 -24.641 -13.234 1 93.81 460 PHE B O 1
ATOM 6867 N N . GLU B 1 461 ? 19.656 -22.625 -13.914 1 91.12 461 GLU B N 1
ATOM 6868 C CA . GLU B 1 461 ? 20.797 -21.938 -13.352 1 91.12 461 GLU B CA 1
ATOM 6869 C C . GLU B 1 461 ? 20.562 -21.562 -11.891 1 91.12 461 GLU B C 1
ATOM 6871 O O . GLU B 1 461 ? 19.688 -20.734 -11.586 1 91.12 461 GLU B O 1
ATOM 6876 N N . ASP B 1 462 ? 21.266 -22.172 -11.094 1 90.88 462 ASP B N 1
ATOM 6877 C CA . ASP B 1 462 ? 21.094 -21.969 -9.664 1 90.88 462 ASP B CA 1
ATOM 6878 C C . ASP B 1 462 ? 21.5 -20.562 -9.25 1 90.88 462 ASP B C 1
ATOM 6880 O O . ASP B 1 462 ? 22.281 -19.906 -9.953 1 90.88 462 ASP B O 1
ATOM 6884 N N . ILE B 1 463 ? 20.875 -20.094 -8.289 1 83.5 463 ILE B N 1
ATOM 6885 C CA . ILE B 1 463 ? 21.25 -18.812 -7.715 1 83.5 463 ILE B CA 1
ATOM 6886 C C . ILE B 1 463 ? 22.453 -19 -6.789 1 83.5 463 ILE B C 1
ATOM 6888 O O . ILE B 1 463 ? 22.406 -19.797 -5.855 1 83.5 463 ILE B O 1
ATOM 6892 N N . PRO B 1 464 ? 23.5 -18.406 -7.289 1 72.31 464 PRO B N 1
ATOM 6893 C CA . PRO B 1 464 ? 24.703 -18.594 -6.477 1 72.31 464 PRO B CA 1
ATOM 6894 C C . PRO B 1 464 ? 24.484 -18.25 -5.004 1 72.31 464 PRO B C 1
ATOM 6896 O O . PRO B 1 464 ? 23.75 -17.312 -4.691 1 72.31 464 PRO B O 1
ATOM 6899 N N . GLU B 1 465 ? 24.625 -19.391 -4.375 1 63.12 465 GLU B N 1
ATOM 6900 C CA . GLU B 1 465 ? 24.547 -19.125 -2.943 1 63.12 465 GLU B CA 1
ATOM 6901 C C . GLU B 1 465 ? 25.484 -18 -2.541 1 63.12 465 GLU B C 1
ATOM 6903 O O . GLU B 1 465 ? 26.625 -17.922 -3.021 1 63.12 465 GLU B O 1
ATOM 6908 N N . GLU B 1 466 ? 25.047 -16.875 -2.576 1 45.25 466 GLU B N 1
ATOM 6909 C CA . GLU B 1 466 ? 26.031 -15.891 -2.123 1 45.25 466 GLU B CA 1
ATOM 6910 C C . GLU B 1 466 ? 27 -16.5 -1.125 1 45.25 466 GLU B C 1
ATOM 6912 O O . GLU B 1 466 ? 26.594 -17.172 -0.168 1 45.25 466 GLU B O 1
ATOM 6917 N N . GLU B 1 467 ? 27.984 -17.219 -1.729 1 36.66 467 GLU B N 1
ATOM 6918 C CA . GLU B 1 467 ? 29.047 -17.906 -0.987 1 36.66 467 GLU B CA 1
ATOM 6919 C C . GLU B 1 467 ? 29.125 -17.391 0.448 1 36.66 467 GLU B C 1
ATOM 6921 O O . GLU B 1 467 ? 29.172 -16.188 0.682 1 36.66 467 GLU B O 1
ATOM 6926 N N . GLU B 1 468 ? 28.656 -18.156 1.367 1 32.56 468 GLU B N 1
ATOM 6927 C CA . GLU B 1 468 ? 29.203 -18.125 2.719 1 32.56 468 GLU B CA 1
ATOM 6928 C C . GLU B 1 468 ? 30.734 -18.156 2.691 1 32.56 468 GLU B C 1
ATOM 6930 O O . GLU B 1 468 ? 31.328 -18.938 1.959 1 32.56 468 GLU B O 1
#

Radius of gyration: 29.85 Å; Cα contacts (8 Å, |Δi|>4): 1771; chains: 2; bounding box: 79×81×64 Å

Organism: NCBI:txid29354

pLDDT: mean 87.31, std 10.16, range [30.41, 98.44]

Foldseek 3Di:
DPPDLLVLLQQQQVQQQHQVQFPDWDDDQFKIKTQGVDRVSHDQVSNCPRVQWPHWDDDPNITITGRHRCVVVNRLSSLCRYCNDPSSCVSVVPPDPPPDPVNVVVVLLCLLLQLCVVLLVLLLVLLVLLLVLVVCCVVVNDPCPDPVSVVSNCSSCVCQQLVLLSSLQSLCVVLVHDSVLLNVLSCVLQPPVNLVVLVCVVVVNDQDDDVRHTWHRFRCTRFRQLSNVLSNVLSVLLVVLSVVDDPVCCVPVSSVVSSVPSNVCSGHPSRVVLLVVLVVLVVVLVVCCVVPVLQSLLQLLLCVLVCSNRVSNCNCVVVQVVCCVVPLWAQRNQQLLLLLLLLLLLLLCLCLVPAPAPVSNVLSNSLNCSSARVVSNVSSSNSPCSNFVQLSNLSSNRSNVLSSLSRVLRWIFSDPGRDHNVPLVRRADPVCRPSSVVSSVVSNVSSNNSSNVSCNVSDTDHDPNPPD/DPDDLLVLLQQQQVQQQHQVQFPDWDDDQFKIKTQGVDRVSHDQVSNCPRPQFPHWDDDPNITITGRHRCVVVNRLSSLCRYCNDPSSCVSVVPPDPPPDPVNVVVVVLCLLLQLCVVLLVLLLVLLVLLLVLVVCCVVVNDPCPDPVSVVSNCSSCVCQQLVLLSSLQSLCVVLVHDSVLLNVLSCVLQPPVNLVVLVCVVVVNDQDDDVRHTWHRFRCTRFRQLSNVLSNVLSVLLVVLSVVDDPVCCVPVSSVVSSVPSNVCSGHPSRVVLLVVLVVLVVVLVVCCVVPVLQSLLQLLLCVLVCSNRVSNCSCVVVQVVCCVVPLWAQRNQQLLLLLLLLLLLLLCLCLVPAPAPVSNVLSNSLSCSSARVVDNVSSSNSPCSNFVQLSNLSSNRSNVLSSLSRVLRWIFSDDGRDHNVPLVRRADPVCRPSSVVSSVVSNVSSNNSSNVSCNVRDTDHDPNPPD

Solvent-accessible surface area (backbone atoms only — not comparable to full-atom values): 44563 Å² total; per-residue (Å²): 126,83,79,58,40,61,60,39,28,51,52,41,35,59,30,37,48,30,57,87,22,50,68,44,80,50,66,57,78,30,28,37,35,29,31,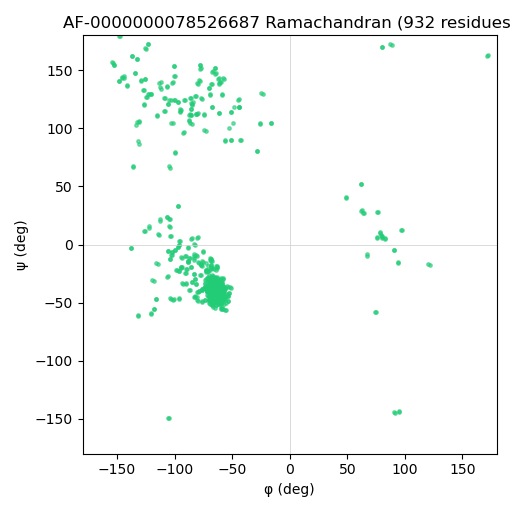50,74,48,65,84,50,37,38,64,69,62,40,40,67,37,77,65,35,49,30,68,48,79,56,94,78,23,51,27,39,21,42,34,88,52,18,63,59,28,49,44,41,40,27,43,72,32,85,70,54,71,61,8,40,60,50,56,58,52,75,67,71,79,87,41,72,65,56,50,52,49,51,50,51,48,50,50,42,67,27,44,58,76,39,42,48,30,44,36,8,15,44,49,37,36,38,49,53,49,52,33,31,74,69,67,74,40,54,74,86,36,50,40,42,51,48,48,40,33,51,14,38,11,33,44,52,42,25,19,38,55,32,10,42,39,28,11,64,75,56,68,39,62,37,49,51,31,28,18,44,41,30,23,56,56,25,67,70,46,42,51,52,27,50,37,32,67,74,63,74,39,85,45,34,52,89,84,40,76,53,65,64,60,82,47,58,55,19,44,39,62,28,43,51,48,32,52,50,42,36,53,46,50,54,53,42,57,71,70,39,54,82,81,43,31,66,37,49,33,39,24,50,42,51,67,50,47,43,52,45,39,53,67,43,51,43,41,50,47,48,51,52,32,48,50,50,50,52,50,39,52,54,37,31,74,75,40,49,26,56,24,8,8,54,46,3,29,46,40,63,57,27,53,56,50,35,36,52,60,69,46,48,64,56,48,52,49,37,24,71,73,70,52,40,30,52,42,67,60,36,6,36,40,8,25,32,26,2,37,14,13,28,18,46,33,47,31,70,67,46,85,18,68,66,57,23,32,40,19,46,49,15,14,48,27,5,31,54,56,27,46,38,61,38,17,42,57,66,36,22,57,59,44,48,45,34,39,54,24,21,29,52,24,0,23,56,30,2,28,49,30,29,70,69,60,35,31,21,63,60,94,66,63,34,21,73,72,47,50,67,45,36,50,34,86,92,45,42,68,63,31,46,49,49,51,54,49,40,53,51,45,10,26,50,50,4,19,51,39,26,62,70,72,38,67,73,71,63,74,45,74,74,82,124,83,78,58,40,58,60,38,28,50,51,42,36,60,30,37,46,30,59,86,21,51,70,43,80,49,66,58,77,30,26,38,36,27,29,50,74,48,64,84,49,38,38,63,69,62,39,39,65,36,77,65,36,47,30,68,46,78,56,95,78,24,50,27,38,22,43,35,89,52,18,63,60,28,48,44,40,40,27,43,72,34,83,71,56,71,60,9,40,61,50,56,58,51,76,64,71,78,86,41,72,65,54,50,51,50,51,51,50,47,50,50,42,67,27,45,58,75,40,40,48,30,45,36,8,15,43,48,37,36,38,49,54,51,51,34,30,74,69,66,73,39,55,77,86,35,50,38,43,51,49,48,42,33,52,14,37,10,34,44,51,42,26,19,37,54,32,10,42,38,27,11,65,74,54,68,38,63,36,49,49,31,27,19,45,40,29,23,56,58,26,68,70,43,43,51,52,26,52,36,32,65,74,63,74,38,85,46,33,51,90,82,40,76,53,67,63,61,83,46,58,57,18,43,40,64,28,45,51,47,34,51,51,41,36,54,47,50,53,54,41,57,70,69,40,53,82,82,45,31,64,37,48,32,39,23,49,44,51,66,51,49,43,51,45,39,53,66,44,52,43,41,50,46,47,51,52,31,49,51,51,49,54,50,39,52,54,37,31,75,75,41,50,26,56,23,8,7,52,47,4,29,45,42,63,58,26,51,56,49,35,37,54,59,68,48,47,66,56,47,54,49,37,25,70,73,69,54,39,28,52,43,66,61,36,6,34,40,9,25,30,26,2,37,13,14,28,18,46,33,46,30,69,67,45,85,17,67,66,57,23,32,42,18,46,49,17,15,48,27,5,32,53,55,27,48,40,61,39,17,43,58,66,36,20,57,59,44,48,45,36,38,52,24,22,28,53,24,0,23,55,29,2,28,51,30,29,70,68,62,35,32,22,64,58,95,66,62,34,20,72,72,46,48,68,44,36,50,36,85,91,45,43,69,62,32,48,50,50,52,52,50,38,51,52,44,9,26,50,49,4,20,51,40,25,63,69,71,36,68,72,71,64,73,47,75,73,83

Secondary structure (DSSP, 8-state):
----HHHHHHHHHHHTT-GGGEEEEEE-SSEEEEEES-GGG--HHHHHTSTT--EEEEETTEEEEE--TTHHHHHHHHHHHS--THHHHHHTT-------HHHHHHHHHHHHHHHHGGGHHHHHHHHHHHHHHHHHHHTTSS-TTSHHHHHHHHHHHHHHHTHHHHHHHHHHHHHT--HHHHHHHHHHHT-HHHHHHHHHHHTTS---EETTEE------TT-SHHHHHHHHHHHHHHHHHHHHS-GGGHHHHHHHHHHHHHHHHIIIIIHHHHHHHHHHHHHHHHHHHHH-HHHHHHHHHHHHHHHHHHTGGGGGHHHHHHHHHHHS-B-SHHHHHHHHHHHHHHHHHHHHHH---HHHHHHHHHHHHIIIII---HHHIIIIIHHHSHHHHHHHHHHHHHHHHHHHHT--BSS-----SSSGGGG--SSSHHHHHHHHHHHHHHHHHHHHHHHHHH----------/----HHHHHHHHHHHTT-GGGEEEEEE-SSEEEEEES-GGG--HHHHHTSTT--EEEEETTEEEEE--TTHHHHHHHHHHHS--THHHHHHTT-------HHHHHHHHHHHHHHHHGGGHHHHHHHHHHHHHHHHHHHTTSS-TTSHHHHHHHHHHHHHHHTHHHHHHHHHHHHHT--HHHHHHHHHHHT-HHHHHHHHHHHTTS---EETTEE------TT-SHHHHHHHHHHHHHHHHHHHHS-GGGHHHHHHHHHHHHHHHHIIIIIHHHHHHHHHHHHHHHHHHHHH-HHHHHHHHHHHHHHHHHHTGGGGGHHHHHHHHHHHS-B-SHHHHHHHHHHHHHHHHHHHHHH---HHHHHHHHHHHHIIIII---HHHIIIIIHHHSHHHHHHHHHHHHHHHHHHHHT--BSS-----SSSGGGG--SSSHHHHHHHHHHHHHHHHHHHHHHHHHH----------

InterPro domains:
  IPR001996 Phosphotransferase system, IIB component, type 1 [PS51098] (6-88)
  IPR003352 Phosphotransferase system, EIIC [PF02378] (115-399)
  IPR013013 Phosphotransferase system, EIIC component, type 1 [PS51103] (110-468)
  IPR018113 Phosphotransferase system EIIB, cysteine phosphorylation site [PF00367] (10-43)
  IPR018113 Phosphotransferase system EIIB, cysteine phosphorylation site [PS01035] (21-38)
  IPR018113 Phosphotransferase system EIIB, cysteine phosphorylation site [cd00212] (9-81)
  IPR036878 Glucose permease domain IIB [G3DSA:3.30.1360.60] (2-78)
  IPR036878 Glucose permease domain IIB [SSF55604] (10-81)
  IPR050558 Phosphotransferase System Sugar-Specific Components [PTHR30175] (4-467)

Sequence (936 aa):
MARDYAVVSKAIVENIGGIDNISSLTHCMTRLRFVLKDESKANEAAVKAIDGVMGVVKQGGQFQVIIGNHVGTAYQEILKLGDFGEESKVARGEKKEPLTLKKIGNNILDAIVGTMSPLIPAIIGGSMVKLLVMLLAMANILPADSDTYKIINSIGDGAFYFLPVMVAASASKKFKTNMFLAIAIAGTLIHPDFRGLMEAVTVGETAAHFIGVPIASVKYTYTVIPAICMTWILSYIERGVDRITPAVTKNFLKPMLILLIAAPIAILIIGPAGILIGTSISKFVFFVQAKLGFLAVGIMGAIWPLLVITGMHRVFTPTILQTISDTGMEGTVMPSEIGANLSLGGVSLAVALKTKNRELRQTALAAASSALIAGTTEPALYGVAVRLKRPLIASLITGFVCGCLAGIGGLASRSMVSPSVLTGVQFIDPEHPGTSIAWIAGITILSIVLSFVLTLVIGFEDIPEEEEMARDYAVVSKAIVENIGGIDNISSLTHCMTRLRFVLKDESKANEAAVKAIDGVMGVVKQGGQFQVIIGNHVGTAYQEILKLGDFGEESKVARGEKKEPLTLKKIGNNILDAIVGTMSPLIPAIIGGSMVKLLVMLLAMANILPADSDTYKIINSIGDGAFYFLPVMVAASASKKFKTNMFLAIAIAGTLIHPDFRGLMEAVTVGETAAHFIGVPIASVKYTYTVIPAICMTWILSYIERGVDRITPAVTKNFLKPMLILLIAAPIAILIIGPAGILIGTSISKFVFFVQAKLGFLAVGIMGAIWPLLVITGMHRVFTPTILQTISDTGMEGTVMPSEIGANLSLGGVSLAVALKTKNRELRQTALAAASSALIAGTTEPALYGVAVRLKRPLIASLITGFVCGCLAGIGGLASRSMVSPSVLTGVQFIDPEHPGTSIAWIAGITILSIVLSFVLTLVIGFEDIPEEEE